Protein AF-A0A812SK93-F1 (afdb_monomer)

Radius of gyration: 34.24 Å; Cα contacts (8 Å, |Δi|>4): 1161; chains: 1; bounding box: 80×87×96 Å

Mean predicted aligned error: 19.07 Å

Solvent-accessible surface area (backbone atoms only — not comparable to full-atom values): 45178 Å² total; per-residue (Å²): 134,82,82,82,62,88,81,44,59,69,46,81,47,56,36,24,17,87,62,44,0,40,26,73,36,72,72,80,44,62,58,48,42,55,51,51,48,50,49,32,57,77,49,69,25,39,34,39,37,38,33,47,22,36,83,32,43,61,64,80,74,71,74,60,57,48,79,41,89,83,25,44,78,38,28,33,39,34,34,37,53,25,58,71,67,67,36,53,91,72,76,49,66,52,70,51,60,30,76,89,49,43,62,60,51,49,56,53,42,66,76,70,51,92,74,81,56,69,70,57,50,54,51,44,53,54,55,75,70,49,62,72,73,76,44,46,63,60,42,51,52,42,36,56,26,41,56,50,55,46,52,54,44,51,70,32,90,35,36,38,47,91,64,82,44,40,14,42,51,30,34,49,34,39,35,50,66,65,77,41,51,20,58,58,46,27,50,47,35,32,72,78,64,67,49,80,49,42,40,19,53,85,76,37,85,92,18,62,29,17,31,35,41,70,33,74,78,64,75,91,74,62,73,59,67,52,58,48,50,51,47,45,64,22,65,81,66,65,89,84,92,84,93,91,84,93,86,92,90,81,92,86,84,91,77,65,73,70,56,55,60,58,49,61,67,73,61,64,62,12,47,22,50,57,81,46,50,63,32,44,29,43,36,73,80,80,88,81,92,73,89,92,71,89,88,73,63,30,51,42,42,36,35,47,52,39,63,78,60,42,30,45,99,84,69,44,74,33,43,30,58,53,28,50,50,34,51,50,40,22,53,55,39,51,27,58,54,32,44,76,72,56,40,56,59,37,54,43,62,41,52,61,52,63,52,46,53,82,70,49,60,66,66,23,36,41,35,34,63,67,63,58,47,62,66,59,41,51,47,48,53,49,26,50,67,38,23,55,77,45,45,31,48,79,49,72,42,80,45,71,40,64,66,46,80,82,73,45,100,53,60,59,81,67,57,58,68,19,57,59,52,42,63,54,68,46,48,58,49,71,62,73,49,64,72,62,58,50,68,88,62,69,68,52,72,76,72,59,91,78,64,57,49,44,58,69,61,93,85,55,76,76,48,68,77,56,52,76,75,77,53,58,84,88,47,87,72,84,66,52,93,85,60,51,79,60,82,76,80,77,87,67,101,66,85,76,74,80,65,97,75,60,36,18,39,72,46,35,50,52,45,48,54,56,32,70,74,52,48,43,74,50,31,62,76,29,54,55,48,69,70,57,82,61,23,43,74,75,54,51,37,30,52,14,42,8,36,33,26,55,47,61,56,48,45,57,45,50,66,47,37,73,77,57,74,47,71,18,57,52,50,52,52,53,53,54,52,50,49,39,49,27,44,46,49,28,56,54,51,38,60,29,54,75,42,91,25,23,68,54,62,53,78,77,88,63,81,30,61,66,68,54,50,48,27,50,69,65,31,53,39,39,41,45,60,48,19,22,38,32,36,40,26,76,76,65,15,46,70,36,70,53,42,53,55,40,45,51,20,41,40,43,73,70,47,26,27,61,53,65,58,56,41,50,50,44,44,16,38,28,40,47,38,22,63,42,54,48,33,47,49,42,30,36,52,70,25,21,55,41,33,68,64,60,80,66,60,57,60,64,49,30,56,71,56,37,62,64,30,62,53,42,37,71,53,35,60,75,48,50,88,51,53,52,75,42,48,58,47,63,89,71,50,56,81,91,52,43,75,66,44,70,93,52,52,65,56,77,57,72,75,75,54,72,73,54,59,63,60,59,64,58,69,65,66,82,82,68,73,97,56,26,41,61,87,81,75,80,92,65,89,76,60,66,92,76,65,73,66,95,71,69,83,89,129

Structure (mmCIF, N/CA/C/O backbone):
data_AF-A0A812SK93-F1
#
_entry.id   AF-A0A812SK93-F1
#
loop_
_atom_site.group_PDB
_atom_site.id
_atom_site.type_symbol
_atom_site.label_atom_id
_atom_site.label_alt_id
_atom_site.label_comp_id
_atom_site.label_asym_id
_atom_site.label_entity_id
_atom_site.label_seq_id
_atom_site.pdbx_PDB_ins_code
_atom_site.Cartn_x
_atom_site.Cartn_y
_atom_site.Cartn_z
_atom_site.occupancy
_atom_site.B_iso_or_equiv
_atom_site.auth_seq_id
_atom_site.auth_comp_id
_atom_site.auth_asym_id
_atom_site.auth_atom_id
_atom_site.pdbx_PDB_model_num
ATOM 1 N N . MET A 1 1 ? -29.009 -43.949 38.446 1.00 42.41 1 MET A N 1
ATOM 2 C CA . MET A 1 1 ? -27.660 -44.545 38.560 1.00 42.41 1 MET A CA 1
ATOM 3 C C . MET A 1 1 ? -27.258 -45.133 37.219 1.00 42.41 1 MET A C 1
ATOM 5 O O . MET A 1 1 ? -28.072 -45.828 36.621 1.00 42.41 1 MET A O 1
ATOM 9 N N . VAL A 1 2 ? -26.035 -44.868 36.759 1.00 49.72 2 VAL A N 1
ATOM 10 C CA . VAL A 1 2 ? -25.409 -45.633 35.665 1.00 49.72 2 VAL A CA 1
ATOM 11 C C . VAL A 1 2 ? -24.915 -46.959 36.261 1.00 49.72 2 VAL A C 1
ATOM 13 O O . VAL A 1 2 ? -24.329 -46.922 37.345 1.00 49.72 2 VAL A O 1
ATOM 16 N N . PRO A 1 3 ? -25.155 -48.127 35.637 1.00 54.62 3 PRO A N 1
ATOM 17 C CA . PRO A 1 3 ? -24.652 -49.391 36.165 1.00 54.62 3 PRO A CA 1
ATOM 18 C C . PRO A 1 3 ? -23.120 -49.426 36.115 1.00 54.62 3 PRO A C 1
ATOM 20 O O . PRO A 1 3 ? -22.510 -49.097 35.099 1.00 54.62 3 PRO A O 1
ATOM 23 N N . ALA A 1 4 ? -22.505 -49.855 37.216 1.00 61.25 4 ALA A N 1
ATOM 24 C CA . ALA A 1 4 ? -21.064 -50.048 37.318 1.00 61.25 4 ALA A CA 1
ATOM 25 C C . ALA A 1 4 ? -20.578 -51.070 36.274 1.00 61.25 4 ALA A C 1
ATOM 27 O O . ALA A 1 4 ? -20.952 -52.242 36.329 1.00 61.25 4 ALA A O 1
ATOM 28 N N . VAL A 1 5 ? -19.744 -50.637 35.322 1.00 71.81 5 VAL A N 1
ATOM 29 C CA . VAL A 1 5 ? -19.184 -51.520 34.287 1.00 71.81 5 VAL A CA 1
ATOM 30 C C . VAL A 1 5 ? -18.041 -52.346 34.897 1.00 71.81 5 VAL A C 1
ATOM 32 O O . VAL A 1 5 ? -17.039 -51.758 35.327 1.00 71.81 5 VAL A O 1
ATOM 35 N N . PRO A 1 6 ? -18.139 -53.691 34.951 1.00 75.62 6 PRO A N 1
ATOM 36 C CA . PRO A 1 6 ? -17.118 -54.521 35.584 1.00 75.62 6 PRO A CA 1
ATOM 37 C C . PRO A 1 6 ? -15.744 -54.352 34.926 1.00 75.62 6 PRO A C 1
ATOM 39 O O . PRO A 1 6 ? -15.615 -54.394 33.706 1.00 75.62 6 PRO A O 1
ATOM 42 N N . GLY A 1 7 ? -14.706 -54.177 35.747 1.00 81.44 7 GLY A N 1
ATOM 43 C CA . GLY A 1 7 ? -13.326 -54.002 35.285 1.00 81.44 7 GLY A CA 1
ATOM 44 C C . GLY A 1 7 ? -12.892 -52.557 35.008 1.00 81.44 7 GLY A C 1
ATOM 45 O O . GLY A 1 7 ? -11.719 -52.357 34.688 1.00 81.44 7 GLY A O 1
ATOM 46 N N . THR A 1 8 ? -13.776 -51.563 35.175 1.00 88.50 8 THR A N 1
ATOM 47 C CA . THR A 1 8 ? -13.449 -50.127 35.048 1.00 88.50 8 THR A CA 1
ATOM 48 C C . THR A 1 8 ? -12.206 -49.755 35.867 1.00 88.50 8 THR A C 1
ATOM 50 O O . THR A 1 8 ? -12.121 -50.054 37.058 1.00 88.50 8 THR A O 1
ATOM 53 N N . LYS A 1 9 ? -11.225 -49.098 35.234 1.00 90.38 9 LYS A N 1
ATOM 54 C CA . LYS A 1 9 ? -9.954 -48.697 35.876 1.00 90.38 9 LYS A CA 1
ATOM 55 C C . LYS A 1 9 ? -9.863 -47.215 36.210 1.00 90.38 9 LYS A C 1
ATOM 57 O O . LYS A 1 9 ? -9.196 -46.862 37.179 1.00 90.38 9 LYS A O 1
ATOM 62 N N . LEU A 1 10 ? -10.541 -46.380 35.431 1.00 92.31 10 LEU A N 1
ATOM 63 C CA . LEU A 1 10 ? -10.574 -44.935 35.586 1.00 92.31 10 LEU A CA 1
ATOM 64 C C . LEU A 1 10 ? -12.002 -44.441 35.361 1.00 92.31 10 LEU A C 1
ATOM 66 O O . LEU A 1 10 ? -12.639 -44.828 34.383 1.00 92.31 10 LEU A O 1
ATOM 70 N N . ILE A 1 11 ? -12.474 -43.574 36.248 1.00 90.75 11 ILE A N 1
ATOM 71 C CA . ILE A 1 11 ? -13.697 -42.787 36.089 1.00 90.75 11 ILE A CA 1
ATOM 72 C C . ILE A 1 11 ? -13.262 -41.341 35.858 1.00 90.75 11 ILE A C 1
ATOM 74 O O . ILE A 1 11 ? -12.428 -40.828 36.601 1.00 90.75 11 ILE A O 1
ATOM 78 N N . ILE A 1 12 ? -13.796 -40.688 34.828 1.00 91.75 12 ILE A N 1
ATOM 79 C CA . ILE A 1 12 ? -13.493 -39.284 34.526 1.00 91.75 12 ILE A CA 1
ATOM 80 C C . ILE A 1 12 ? -14.719 -38.445 34.879 1.00 91.75 12 ILE A C 1
ATOM 82 O O . ILE A 1 12 ? -15.819 -38.727 34.405 1.00 91.75 12 ILE A O 1
ATOM 86 N N . LEU A 1 13 ? -14.520 -37.423 35.707 1.00 89.88 13 LEU A N 1
ATOM 87 C CA . LEU A 1 13 ? -15.519 -36.424 36.077 1.00 89.88 13 LEU A CA 1
ATOM 88 C C . LEU A 1 13 ? -15.074 -35.058 35.540 1.00 89.88 13 LEU A C 1
ATOM 90 O O . LEU A 1 13 ? -13.881 -34.788 35.450 1.00 89.88 13 LEU A O 1
ATOM 94 N N . CYS A 1 14 ? -16.024 -34.196 35.185 1.00 88.75 14 CYS A N 1
ATOM 95 C CA . CYS A 1 14 ? -15.770 -32.818 34.759 1.00 88.75 14 CYS A CA 1
ATOM 96 C C . CYS A 1 14 ? -16.832 -31.934 35.420 1.00 88.75 14 CYS A C 1
ATOM 98 O O . CYS A 1 14 ? -18.006 -31.995 35.048 1.00 88.75 14 CYS A O 1
ATOM 100 N N . SER A 1 15 ? -16.447 -31.200 36.466 1.00 84.88 15 SER A N 1
ATOM 101 C CA . SER A 1 15 ? -17.373 -30.463 37.334 1.00 84.88 15 SER A CA 1
ATOM 102 C C . SER A 1 15 ? -16.678 -29.247 37.964 1.00 84.88 15 SER A C 1
ATOM 104 O O . SER A 1 15 ? -15.738 -29.431 38.734 1.00 84.88 15 SER A O 1
ATOM 106 N N . PRO A 1 16 ? -17.135 -28.005 37.706 1.00 86.12 16 PRO A N 1
ATOM 107 C CA . PRO A 1 16 ? -18.190 -27.617 36.765 1.00 86.12 16 PRO A CA 1
ATOM 108 C C . PRO A 1 16 ? -17.864 -27.980 35.307 1.00 86.12 16 PRO A C 1
ATOM 110 O O . PRO A 1 16 ? -16.749 -27.765 34.839 1.00 86.12 16 PRO A O 1
ATOM 113 N N . GLY A 1 17 ? -18.833 -28.543 34.586 1.00 83.69 17 GLY A N 1
ATOM 114 C CA . GLY A 1 17 ? -18.587 -29.221 33.310 1.00 83.69 17 GLY A CA 1
ATOM 115 C C . GLY A 1 17 ? -18.619 -28.332 32.061 1.00 83.69 17 GLY A C 1
ATOM 116 O O . GLY A 1 17 ? -19.429 -27.417 31.934 1.00 83.69 17 GLY A O 1
ATOM 117 N N . ASN A 1 18 ? -17.806 -28.670 31.058 1.00 84.88 18 ASN A N 1
ATOM 118 C CA . ASN A 1 18 ? -17.989 -28.240 29.665 1.00 84.88 18 ASN A CA 1
ATOM 119 C C . ASN A 1 18 ? -18.513 -29.446 28.857 1.00 84.88 18 ASN A C 1
ATOM 121 O O . ASN A 1 18 ? -17.853 -30.482 28.891 1.00 84.88 18 ASN A O 1
ATOM 125 N N . PRO A 1 19 ? -19.646 -29.355 28.126 1.00 80.44 19 PRO A N 1
ATOM 126 C CA . PRO A 1 19 ? -20.270 -28.132 27.600 1.00 80.44 19 PRO A CA 1
ATOM 127 C C . PRO A 1 19 ? -21.417 -27.520 28.422 1.00 80.44 19 PRO A C 1
ATOM 129 O O . PRO A 1 19 ? -21.899 -26.454 28.050 1.00 80.44 19 PRO A O 1
ATOM 132 N N . THR A 1 20 ? -21.890 -28.174 29.484 1.00 83.50 20 THR A N 1
ATOM 133 C CA . THR A 1 20 ? -23.193 -27.858 30.102 1.00 83.50 20 THR A CA 1
ATOM 134 C C . THR A 1 20 ? -23.190 -26.716 31.117 1.00 83.50 20 THR A C 1
ATOM 136 O O . THR A 1 20 ? -24.256 -26.165 31.368 1.00 83.50 20 THR A O 1
ATOM 139 N N . GLY A 1 21 ? -22.048 -26.418 31.747 1.00 83.44 21 GLY A N 1
ATOM 140 C CA . GLY A 1 21 ? -21.950 -25.590 32.959 1.00 83.44 21 GLY A CA 1
ATOM 141 C C . GLY A 1 21 ? -22.633 -26.201 34.194 1.00 83.44 21 GLY A C 1
ATOM 142 O O . GLY A 1 21 ? -22.858 -25.522 35.198 1.00 83.44 21 GLY A O 1
ATOM 143 N N . GLY A 1 22 ? -22.982 -27.490 34.128 1.00 82.69 22 GLY A N 1
ATOM 144 C CA . GLY A 1 22 ? -23.537 -28.238 35.253 1.00 82.69 22 GLY A CA 1
ATOM 145 C C . GLY A 1 22 ? -22.493 -28.481 36.345 1.00 82.69 22 GLY A C 1
ATOM 146 O O . GLY A 1 22 ? -21.306 -28.629 36.055 1.00 82.69 22 GLY A O 1
ATOM 147 N N . VAL A 1 23 ? -22.948 -28.546 37.597 1.00 79.50 23 VAL A N 1
ATOM 148 C CA . VAL A 1 23 ? -22.115 -28.808 38.780 1.00 79.50 23 VAL A CA 1
ATOM 149 C C . VAL A 1 23 ? -22.688 -30.022 39.504 1.00 79.50 23 VAL A C 1
ATOM 151 O O . VAL A 1 23 ? -23.836 -29.985 39.962 1.00 79.50 23 VAL A O 1
ATOM 154 N N . LEU A 1 24 ? -21.904 -31.100 39.583 1.00 68.44 24 LEU A N 1
ATOM 155 C CA . LEU A 1 24 ? -22.264 -32.300 40.345 1.00 68.44 24 LEU A CA 1
ATOM 156 C C . LEU A 1 24 ? -22.437 -31.925 41.821 1.00 68.44 24 LEU A C 1
ATOM 158 O O . LEU A 1 24 ? -21.676 -31.113 42.344 1.00 68.44 24 LEU A O 1
ATOM 162 N N . GLY A 1 25 ? -23.451 -32.474 42.486 1.00 55.91 25 GLY A N 1
ATOM 163 C CA . GLY A 1 25 ? -23.758 -32.120 43.875 1.00 55.91 25 GLY A CA 1
ATOM 164 C C . GLY A 1 25 ? -24.654 -30.880 44.054 1.00 55.91 25 GLY A C 1
ATOM 165 O O . GLY A 1 25 ? -25.184 -30.669 45.147 1.00 55.91 25 GLY A O 1
ATOM 166 N N . PHE A 1 26 ? -24.863 -30.069 43.005 1.00 54.59 26 PHE A N 1
ATOM 167 C CA . PHE A 1 26 ? -25.717 -28.869 43.054 1.00 54.59 26 PHE A CA 1
ATOM 168 C C . PHE A 1 26 ? -26.874 -28.904 42.043 1.00 54.59 26 PHE A C 1
ATOM 170 O O . PHE A 1 26 ? -27.996 -28.530 42.373 1.00 54.59 26 PHE A O 1
ATOM 177 N N . VAL A 1 27 ? -26.618 -29.370 40.815 1.00 48.25 27 VAL A N 1
ATOM 178 C CA . VAL A 1 27 ? -27.574 -29.303 39.690 1.00 48.25 27 VAL A CA 1
ATOM 179 C C . VAL A 1 27 ? -28.473 -30.546 39.583 1.00 48.25 27 VAL A C 1
ATOM 181 O O . VAL A 1 27 ? -29.572 -30.453 39.042 1.00 48.25 27 VAL A O 1
ATOM 184 N N . LEU A 1 28 ? -28.039 -31.696 40.113 1.00 47.22 28 LEU A N 1
ATOM 185 C CA . LEU A 1 28 ? -28.714 -33.000 39.976 1.00 47.22 28 LEU A CA 1
ATOM 186 C C . LEU A 1 28 ? -28.900 -33.742 41.323 1.00 47.22 28 LEU A C 1
ATOM 188 O O . LEU A 1 28 ? -29.137 -34.945 41.337 1.00 47.22 28 LEU A O 1
ATOM 192 N N . THR A 1 29 ? -28.924 -32.987 42.435 1.00 51.03 29 THR A N 1
ATOM 193 C CA . THR A 1 29 ? -28.855 -33.388 43.869 1.00 51.03 29 THR A CA 1
ATOM 194 C C . THR A 1 29 ? -27.434 -33.513 44.436 1.00 51.03 29 THR A C 1
ATOM 196 O O . THR A 1 29 ? -26.461 -33.642 43.701 1.00 51.03 29 THR A O 1
ATOM 199 N N . ARG A 1 30 ? -27.306 -33.454 45.775 1.00 54.69 30 ARG A N 1
ATOM 200 C CA . ARG A 1 30 ? -26.026 -33.632 46.498 1.00 54.69 30 ARG A CA 1
ATOM 201 C C . ARG A 1 30 ? -25.416 -35.024 46.323 1.00 54.69 30 ARG A C 1
ATOM 203 O O . ARG A 1 30 ? -24.205 -35.177 46.445 1.00 54.69 30 ARG A O 1
ATOM 210 N N . GLU A 1 31 ? -26.263 -36.002 46.027 1.00 67.50 31 GLU A N 1
ATOM 211 C CA . GLU A 1 31 ? -25.964 -37.432 46.062 1.00 67.50 31 GLU A CA 1
ATOM 212 C C . GLU A 1 31 ? -25.080 -37.892 44.887 1.00 67.50 31 GLU A C 1
ATOM 21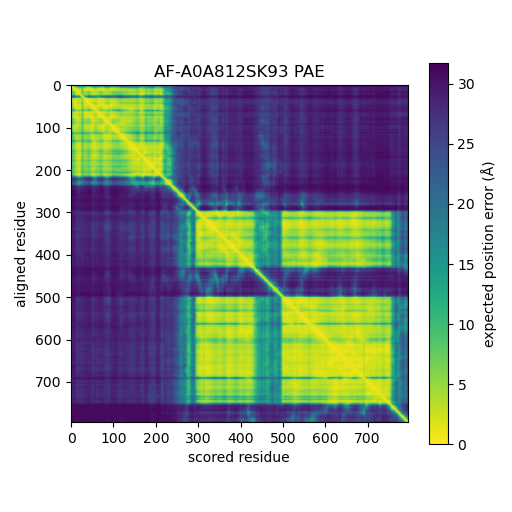4 O O . GLU A 1 31 ? -24.537 -38.992 44.937 1.00 67.50 31 GLU A O 1
ATOM 219 N N . ASP A 1 32 ? -24.875 -37.069 43.847 1.00 76.62 32 ASP A N 1
ATOM 220 C CA . ASP A 1 32 ? -24.063 -37.428 42.671 1.00 76.62 32 ASP A CA 1
ATOM 221 C C . ASP A 1 32 ? -22.608 -37.767 43.014 1.00 76.62 32 ASP A C 1
ATOM 223 O O . ASP A 1 32 ? -22.078 -38.775 42.544 1.00 76.62 32 ASP A O 1
ATOM 227 N N . LEU A 1 33 ? -21.944 -36.919 43.810 1.00 84.81 33 LEU A N 1
ATOM 228 C CA . LEU A 1 33 ? -20.530 -37.101 44.163 1.00 84.81 33 LEU A CA 1
ATOM 229 C C . LEU A 1 33 ? -20.345 -38.266 45.142 1.00 84.81 33 LEU A C 1
ATOM 231 O O . LEU A 1 33 ? -19.343 -38.975 45.060 1.00 84.81 33 LEU A O 1
ATOM 235 N N . ASP A 1 34 ? -21.333 -38.506 46.006 1.00 85.69 34 ASP A N 1
ATOM 236 C CA . ASP A 1 34 ? -21.368 -39.660 46.909 1.00 85.69 34 ASP A CA 1
ATOM 237 C C . ASP A 1 34 ? -21.585 -40.958 46.112 1.00 85.69 34 ASP A C 1
ATOM 239 O O . ASP A 1 34 ? -20.835 -41.920 46.254 1.00 85.69 34 ASP A O 1
ATOM 243 N N . CYS A 1 35 ? -22.538 -40.964 45.178 1.00 83.31 35 CYS A N 1
ATOM 244 C CA . CYS A 1 35 ? -22.810 -42.080 44.272 1.00 83.31 35 CYS A CA 1
ATOM 245 C C . CYS A 1 35 ? -21.607 -42.392 43.364 1.00 83.31 35 CYS A C 1
ATOM 247 O O . CYS A 1 35 ? -21.230 -43.555 43.205 1.00 83.31 35 CYS A O 1
ATOM 249 N N . ALA A 1 36 ? -20.942 -41.367 42.822 1.00 86.31 36 ALA A N 1
ATOM 250 C CA . ALA A 1 36 ? -19.700 -41.525 42.069 1.00 86.31 36 ALA A CA 1
ATOM 251 C C . ALA A 1 36 ? -18.563 -42.084 42.944 1.00 86.31 36 ALA A C 1
ATOM 253 O O . ALA A 1 36 ? -17.800 -42.931 42.475 1.00 86.31 36 ALA A O 1
ATOM 254 N N . ALA A 1 37 ? -18.473 -41.673 44.215 1.00 89.75 37 ALA A N 1
ATOM 255 C CA . ALA A 1 37 ? -17.511 -42.217 45.169 1.00 89.75 37 ALA A CA 1
ATOM 256 C C . ALA A 1 37 ? -17.787 -43.696 45.490 1.00 89.75 37 ALA A C 1
ATOM 258 O O . ALA A 1 37 ? -16.852 -44.500 45.471 1.00 89.75 37 ALA A O 1
ATOM 259 N N . GLU A 1 38 ? -19.046 -44.087 45.710 1.00 89.25 38 GLU A N 1
ATOM 260 C CA . GLU A 1 38 ? -19.425 -45.492 45.915 1.00 89.25 38 GLU A CA 1
ATOM 261 C C . GLU A 1 38 ? -19.163 -46.354 44.675 1.00 89.25 38 GLU A C 1
ATOM 263 O O . GLU A 1 38 ? -18.579 -47.429 44.800 1.00 89.25 38 GLU A O 1
ATOM 268 N N . ILE A 1 39 ? -19.489 -45.878 43.467 1.00 87.50 39 ILE A N 1
ATOM 269 C CA . ILE A 1 39 ? -19.164 -46.588 42.217 1.00 87.50 39 ILE A CA 1
ATOM 270 C C . ILE A 1 39 ? -17.642 -46.740 42.067 1.00 87.50 39 ILE A C 1
ATOM 272 O O . ILE A 1 39 ? -17.156 -47.829 41.756 1.00 87.50 39 ILE A O 1
ATOM 276 N N . ALA A 1 40 ? -16.867 -45.687 42.342 1.00 90.50 40 ALA A N 1
ATOM 277 C CA . ALA A 1 40 ? -15.408 -45.732 42.277 1.00 90.50 40 ALA A CA 1
ATOM 278 C C . ALA A 1 40 ? -14.788 -46.671 43.328 1.00 90.50 40 ALA A C 1
ATOM 280 O O . ALA A 1 40 ? -13.734 -47.259 43.068 1.00 90.50 40 ALA A O 1
ATOM 281 N N . LYS A 1 41 ? -15.409 -46.818 44.509 1.00 90.56 41 LYS A N 1
ATOM 282 C CA . LYS A 1 41 ? -15.000 -47.786 45.542 1.00 90.56 41 LYS A CA 1
ATOM 283 C C . LYS A 1 41 ? -15.373 -49.215 45.130 1.00 90.56 41 LYS A C 1
ATOM 285 O O . LYS A 1 41 ? -14.502 -50.080 45.108 1.00 90.56 41 LYS A O 1
ATOM 290 N N . ALA A 1 42 ? -16.617 -49.449 44.711 1.00 88.12 42 ALA A N 1
ATOM 291 C CA . ALA A 1 42 ? -17.125 -50.762 44.304 1.00 88.12 42 ALA A CA 1
ATOM 292 C C . ALA A 1 42 ? -16.396 -51.352 43.080 1.00 88.12 42 ALA A C 1
ATOM 294 O O . ALA A 1 42 ? -16.167 -52.558 43.019 1.00 88.12 42 ALA A O 1
ATOM 295 N N . CYS A 1 43 ? -15.986 -50.512 42.125 1.00 88.25 43 CYS A N 1
ATOM 296 C CA . CYS A 1 43 ? -15.185 -50.927 40.968 1.00 88.25 43 CYS A CA 1
ATOM 297 C C . CYS A 1 43 ? -13.677 -51.052 41.260 1.00 88.25 43 CYS A C 1
ATOM 299 O O . CYS A 1 43 ? -12.941 -51.549 40.405 1.00 88.25 43 CYS A O 1
ATOM 301 N N . ASN A 1 44 ? -13.207 -50.576 42.422 1.00 90.06 44 ASN A N 1
ATOM 302 C CA . ASN A 1 44 ? -11.795 -50.304 42.714 1.00 90.06 44 ASN A CA 1
ATOM 303 C C . ASN A 1 44 ? -11.107 -49.510 41.579 1.00 90.06 44 ASN A C 1
ATOM 305 O O . ASN A 1 44 ? -10.100 -49.933 41.005 1.00 90.06 44 ASN A O 1
ATOM 309 N N . SER A 1 45 ? -11.715 -48.379 41.210 1.00 92.31 45 SER A N 1
ATOM 310 C CA . SER A 1 45 ? -11.247 -47.489 40.143 1.00 92.31 45 SER A CA 1
ATOM 311 C C . SER A 1 45 ? -10.554 -46.247 40.702 1.00 92.31 45 SER A C 1
ATOM 313 O O . SER A 1 45 ? -10.938 -45.718 41.751 1.00 92.31 45 SER A O 1
ATOM 315 N N . TRP A 1 46 ? -9.591 -45.737 39.934 1.00 94.56 46 TRP A N 1
ATOM 316 C CA . TRP A 1 46 ? -9.108 -44.364 40.058 1.00 94.56 46 TRP A CA 1
ATOM 317 C C . TRP A 1 46 ? -10.168 -43.374 39.571 1.00 94.56 46 TRP A C 1
ATOM 319 O O . TRP A 1 46 ? -11.004 -43.713 38.727 1.00 94.56 46 TRP A O 1
ATOM 329 N N . VAL A 1 47 ? -10.090 -42.133 40.043 1.00 95.25 47 VAL A N 1
ATOM 330 C CA . VAL A 1 47 ? -10.869 -41.007 39.517 1.00 95.25 47 VAL A CA 1
ATOM 331 C C . VAL A 1 47 ? -9.935 -39.936 38.959 1.00 95.25 47 VAL A C 1
ATOM 333 O O . VAL A 1 47 ? -8.918 -39.616 39.571 1.00 95.25 47 VAL A O 1
ATOM 336 N N . LEU A 1 48 ? -10.293 -39.372 37.807 1.00 95.69 48 LEU A N 1
ATOM 337 C CA . LEU A 1 48 ? -9.722 -38.145 37.260 1.00 95.69 48 LEU A CA 1
ATOM 338 C C . LEU A 1 48 ? -10.807 -37.065 37.293 1.00 95.69 48 LEU A C 1
ATOM 340 O O . LEU A 1 48 ? -11.804 -37.179 36.583 1.00 95.69 48 LEU A O 1
ATOM 344 N N . SER A 1 49 ? -10.631 -36.052 38.136 1.00 94.38 49 SER A N 1
ATOM 345 C CA . SER A 1 49 ? -11.592 -34.968 38.350 1.00 94.38 49 SER A CA 1
ATOM 346 C C . SER A 1 49 ? -11.097 -33.702 37.650 1.00 94.38 49 SER A C 1
ATOM 348 O O . SER A 1 49 ? -10.133 -33.085 38.097 1.00 94.38 49 SER A O 1
ATOM 350 N N . ASP A 1 50 ? -11.710 -33.333 36.525 1.00 93.50 50 ASP A N 1
ATOM 351 C CA . ASP A 1 50 ? -11.486 -32.041 35.871 1.00 93.50 50 ASP A CA 1
ATOM 352 C C . ASP A 1 50 ? -12.298 -30.955 36.589 1.00 93.50 50 ASP A C 1
ATOM 354 O O . ASP A 1 50 ? -13.516 -30.837 36.426 1.00 93.50 50 ASP A O 1
ATOM 358 N N . GLU A 1 51 ? -11.594 -30.180 37.413 1.00 92.44 51 GLU A N 1
ATOM 359 C CA . GLU A 1 51 ? -12.124 -29.137 38.293 1.00 92.44 51 GLU A CA 1
ATOM 360 C C . GLU A 1 51 ? -11.616 -27.746 37.863 1.00 92.44 51 GLU A C 1
ATOM 362 O O . GLU A 1 51 ? -11.644 -26.785 38.635 1.00 92.44 51 GLU A O 1
ATOM 367 N N . ILE A 1 52 ? -11.204 -27.598 36.594 1.00 91.25 52 ILE A N 1
ATOM 368 C CA . ILE A 1 52 ? -10.675 -26.361 35.981 1.00 91.25 52 ILE A CA 1
ATOM 369 C C . ILE A 1 52 ? -11.640 -25.157 36.039 1.00 91.25 52 ILE A C 1
ATOM 371 O O . ILE A 1 52 ? -11.241 -24.012 35.807 1.00 91.25 52 ILE A O 1
ATOM 375 N N . TYR A 1 53 ? -12.918 -25.397 36.347 1.00 90.81 53 TYR A N 1
ATOM 376 C CA . TYR A 1 53 ? -13.952 -24.379 36.552 1.00 90.81 53 TYR A CA 1
ATOM 377 C C . TYR A 1 53 ? -14.408 -24.247 38.017 1.00 90.81 53 TYR A C 1
ATOM 379 O O . TYR A 1 53 ? -15.355 -23.512 38.271 1.00 90.81 53 TYR A O 1
ATOM 387 N N . SER A 1 54 ? -13.766 -24.915 38.981 1.00 88.38 54 SER A N 1
ATOM 388 C CA . SER A 1 54 ? -14.112 -24.898 40.420 1.00 88.38 54 SER A CA 1
ATOM 389 C C . SER A 1 54 ? -14.294 -23.482 40.978 1.00 88.38 54 SER A C 1
ATOM 391 O O . SER A 1 54 ? -15.320 -23.155 41.571 1.00 88.38 54 SER A O 1
ATOM 393 N N . ARG A 1 55 ? -13.344 -22.586 40.694 1.00 87.62 55 ARG A N 1
ATOM 394 C CA . ARG A 1 55 ? -13.412 -21.165 41.082 1.00 87.62 55 ARG A CA 1
ATOM 395 C C . ARG A 1 55 ? -14.440 -20.354 40.283 1.00 87.62 55 ARG A C 1
ATOM 397 O O . ARG A 1 55 ? -14.591 -19.173 40.546 1.00 87.62 55 ARG A O 1
ATOM 404 N N . LEU A 1 56 ? -15.150 -20.951 39.328 1.00 88.38 56 LEU A N 1
ATOM 405 C CA . LEU A 1 56 ? -16.249 -20.356 38.558 1.00 88.38 56 LEU A CA 1
ATOM 406 C C . LEU A 1 56 ? -17.584 -21.078 38.830 1.00 88.38 56 LEU A C 1
ATOM 408 O O . LEU A 1 56 ? -18.394 -21.241 37.923 1.00 88.38 56 LEU A O 1
ATOM 412 N N . VAL A 1 57 ? -17.816 -21.514 40.072 1.00 88.50 57 VAL A N 1
ATOM 413 C CA . VAL A 1 57 ? -19.165 -21.787 40.600 1.00 88.50 57 VAL A CA 1
ATOM 414 C C . VAL A 1 57 ? -19.852 -20.455 40.936 1.00 88.50 57 VAL A C 1
ATOM 416 O O . VAL A 1 57 ? -19.216 -19.540 41.462 1.00 88.50 57 VAL A O 1
ATOM 419 N N . PHE A 1 58 ? -21.139 -20.338 40.603 1.00 86.00 58 PHE A N 1
ATOM 420 C CA . PHE A 1 58 ? -21.948 -19.123 40.773 1.00 86.00 58 PHE A CA 1
ATOM 421 C C . PHE A 1 58 ? -22.988 -19.224 41.886 1.00 86.00 58 PHE A C 1
ATOM 423 O O . PHE A 1 58 ? -23.317 -18.212 42.505 1.00 86.00 58 PHE A O 1
ATOM 430 N N . ASP A 1 59 ? -23.512 -20.426 42.123 1.00 74.06 59 ASP A N 1
ATOM 431 C CA . ASP A 1 59 ? -24.501 -20.705 43.157 1.00 74.06 59 ASP A CA 1
ATOM 432 C C . ASP A 1 59 ? -23.929 -21.768 44.106 1.00 74.06 59 ASP A C 1
ATOM 434 O O . ASP A 1 59 ? -23.582 -22.869 43.683 1.00 74.06 59 ASP A O 1
ATOM 438 N N . GLY A 1 60 ? -23.816 -21.434 45.393 1.00 72.81 60 GLY A N 1
ATOM 439 C CA . GLY A 1 60 ? -23.168 -22.294 46.387 1.00 72.81 60 GLY A CA 1
ATOM 440 C C . GLY A 1 60 ? -21.635 -22.219 46.375 1.00 72.81 60 GLY A C 1
ATOM 441 O O . GLY A 1 60 ? -21.044 -21.269 45.866 1.00 72.81 60 GLY A O 1
ATOM 442 N N . ASN A 1 61 ? -21.004 -23.225 46.980 1.00 72.25 61 ASN A N 1
ATOM 443 C CA . ASN A 1 61 ? -19.548 -23.371 47.063 1.00 72.25 61 ASN A CA 1
ATOM 444 C C . ASN A 1 61 ? -19.079 -24.471 46.093 1.00 72.25 61 ASN A C 1
ATOM 446 O O . ASN A 1 61 ? -19.847 -25.405 45.850 1.00 72.25 61 ASN A O 1
ATOM 450 N N . PRO A 1 62 ? -17.829 -24.427 45.593 1.00 76.62 62 PRO A N 1
ATOM 451 C CA . PRO A 1 62 ? -17.233 -25.581 44.928 1.00 76.62 62 PRO A CA 1
ATOM 452 C C . PRO A 1 62 ? -17.168 -26.789 45.870 1.00 76.62 62 PRO A C 1
ATOM 454 O O . PRO A 1 62 ? -16.858 -26.655 47.055 1.00 76.62 62 PRO A O 1
ATOM 457 N N . ASP A 1 63 ? -17.445 -27.964 45.315 1.00 83.00 63 ASP A N 1
ATOM 458 C CA . ASP A 1 63 ? -17.385 -29.261 45.984 1.00 83.00 63 ASP A CA 1
ATOM 459 C C . ASP A 1 63 ? -16.619 -30.244 45.084 1.00 83.00 63 ASP A C 1
ATOM 461 O O . ASP A 1 63 ? -16.696 -30.155 43.857 1.00 83.00 63 ASP A O 1
ATOM 465 N N . SER A 1 64 ? -15.868 -31.162 45.691 1.00 89.00 64 SER A N 1
ATOM 466 C CA . SER A 1 64 ? -14.994 -32.115 45.001 1.00 89.00 64 SER A CA 1
ATOM 467 C C . SER A 1 64 ? -15.203 -33.520 45.549 1.00 89.00 64 SER A C 1
ATOM 469 O O . SER A 1 64 ? -15.336 -33.731 46.760 1.00 89.00 64 SER A O 1
ATOM 471 N N . ILE A 1 65 ? -15.149 -34.512 44.659 1.00 90.50 65 ILE A N 1
ATOM 472 C CA . ILE A 1 65 ? -15.189 -35.923 45.052 1.00 90.50 65 ILE A CA 1
ATOM 473 C C . ILE A 1 65 ? -14.036 -36.285 46.000 1.00 90.50 65 ILE A C 1
ATOM 475 O O . ILE A 1 65 ? -14.214 -37.134 46.867 1.00 90.50 65 ILE A O 1
ATOM 479 N N . ALA A 1 66 ? -12.886 -35.605 45.912 1.00 91.88 66 ALA A N 1
ATOM 480 C CA . ALA A 1 66 ? -11.734 -35.850 46.777 1.00 91.88 66 ALA A CA 1
ATOM 481 C C . ALA A 1 66 ? -11.997 -35.531 48.263 1.00 91.88 66 ALA A C 1
ATOM 483 O O . ALA A 1 66 ? -11.270 -36.025 49.122 1.00 91.88 66 ALA A O 1
ATOM 484 N N . LEU A 1 67 ? -13.044 -34.754 48.575 1.00 90.00 67 LEU A N 1
ATOM 485 C CA . LEU A 1 67 ? -13.484 -34.465 49.946 1.00 90.00 67 LEU A CA 1
ATOM 486 C C . LEU A 1 67 ? -14.321 -35.599 50.570 1.00 90.00 67 LEU A C 1
ATOM 488 O O . LEU A 1 67 ? -14.658 -35.525 51.750 1.00 90.00 67 LEU A O 1
ATOM 492 N N . ARG A 1 68 ? -14.680 -36.637 49.800 1.00 90.38 68 ARG A N 1
ATOM 493 C CA . ARG A 1 68 ? -15.420 -37.808 50.298 1.00 90.38 68 ARG A CA 1
ATOM 494 C C . ARG A 1 68 ? -14.486 -38.855 50.909 1.00 90.38 68 ARG A C 1
ATOM 496 O O . ARG A 1 68 ? -13.297 -38.925 50.589 1.00 90.38 68 ARG A O 1
ATOM 503 N N . GLU A 1 69 ? -15.043 -39.692 51.781 1.00 89.62 69 GLU A N 1
ATOM 504 C CA . GLU A 1 69 ? -14.307 -40.740 52.495 1.00 89.62 69 GLU A CA 1
ATOM 505 C C . GLU A 1 69 ? -13.550 -41.672 51.528 1.00 89.62 69 GLU A C 1
ATOM 507 O O . GLU A 1 69 ? -14.093 -42.141 50.524 1.00 89.62 69 GLU A O 1
ATOM 512 N N . ASP A 1 70 ? -12.259 -41.877 51.810 1.00 90.19 70 ASP A N 1
ATOM 513 C CA . ASP A 1 70 ? -11.278 -42.615 50.999 1.00 90.19 70 ASP A CA 1
ATOM 514 C C . ASP A 1 70 ? -11.126 -42.195 49.518 1.00 90.19 70 ASP A C 1
ATOM 516 O O . ASP A 1 70 ? -10.431 -42.870 48.748 1.00 90.19 70 ASP A O 1
ATOM 520 N N . MET A 1 71 ? -11.695 -41.062 49.090 1.00 94.50 71 MET A N 1
ATOM 521 C CA . MET A 1 71 ? -11.546 -40.573 47.713 1.00 94.50 71 MET A CA 1
ATOM 522 C C . MET A 1 71 ? -10.251 -39.793 47.470 1.00 94.50 71 MET A C 1
ATOM 524 O O . MET A 1 71 ? -9.690 -39.915 46.381 1.00 94.50 71 MET A O 1
ATOM 528 N N . LEU A 1 72 ? -9.731 -39.044 48.451 1.00 92.31 72 LEU A N 1
ATOM 529 C CA . LEU A 1 72 ? -8.517 -38.223 48.283 1.00 92.31 72 LEU A CA 1
ATOM 530 C C . LEU A 1 72 ? -7.309 -39.037 47.783 1.00 92.31 72 LEU A C 1
ATOM 532 O O . LEU A 1 72 ? -6.609 -38.621 46.867 1.00 92.31 72 LEU A O 1
ATOM 536 N N . LYS A 1 73 ? -7.100 -40.240 48.332 1.00 92.31 73 LYS A N 1
ATOM 537 C CA . LYS A 1 73 ? -6.003 -41.149 47.941 1.00 92.31 73 LYS A CA 1
ATOM 538 C C . LYS A 1 73 ? -6.209 -41.820 46.576 1.00 92.31 73 LYS A C 1
ATOM 540 O O . LYS A 1 73 ? -5.328 -42.535 46.118 1.00 92.31 73 LYS A O 1
ATOM 545 N N . ARG A 1 74 ? -7.372 -41.630 45.949 1.00 93.81 74 ARG A N 1
ATOM 546 C CA . ARG A 1 74 ? -7.828 -42.315 44.726 1.00 93.81 74 ARG A CA 1
ATOM 547 C C . ARG A 1 74 ? -8.250 -41.356 43.609 1.00 93.81 74 ARG A C 1
ATOM 549 O O . ARG A 1 74 ? -8.705 -41.808 42.559 1.00 93.81 74 ARG A O 1
ATOM 556 N N . THR A 1 75 ? -8.088 -40.050 43.818 1.00 96.00 75 THR A N 1
ATOM 557 C CA . THR A 1 75 ? -8.510 -38.998 42.886 1.00 96.00 75 THR A CA 1
ATOM 558 C C . THR A 1 75 ? -7.306 -38.185 42.433 1.00 96.00 75 THR A C 1
ATOM 560 O O . THR A 1 75 ? -6.610 -37.601 43.258 1.00 96.00 75 THR A O 1
ATOM 563 N N . VAL A 1 76 ? -7.085 -38.112 41.122 1.00 96.88 76 VAL A N 1
ATOM 564 C CA . VAL A 1 76 ? -6.254 -37.077 40.498 1.00 96.88 76 VAL A CA 1
ATOM 565 C C . VAL A 1 76 ? -7.163 -35.894 40.176 1.00 96.88 76 VAL A C 1
ATOM 567 O O . VAL A 1 76 ? -8.146 -36.071 39.461 1.00 96.88 76 VAL A O 1
ATOM 570 N N . ILE A 1 77 ? -6.850 -34.701 40.677 1.00 95.44 77 ILE A N 1
ATOM 571 C CA . ILE A 1 77 ? -7.579 -33.467 40.333 1.00 95.44 77 ILE A CA 1
ATOM 572 C C . ILE A 1 77 ? -6.792 -32.719 39.257 1.00 95.44 77 ILE A C 1
ATOM 574 O O . ILE A 1 77 ? -5.575 -32.589 39.383 1.00 95.44 77 ILE A O 1
ATOM 578 N N . LEU A 1 78 ? -7.469 -32.208 38.228 1.00 93.88 78 LEU A N 1
ATOM 579 C CA . LEU A 1 78 ? -6.925 -31.287 37.229 1.00 93.88 78 LEU A CA 1
ATOM 580 C C . LEU A 1 78 ? -7.524 -29.890 37.431 1.00 93.88 78 LEU A C 1
ATOM 582 O O . LEU A 1 78 ? -8.740 -29.735 37.510 1.00 93.88 78 LEU A O 1
ATOM 586 N N . ASP A 1 79 ? -6.666 -28.876 37.498 1.00 91.25 79 ASP A N 1
ATOM 587 C CA . ASP A 1 79 ? -7.031 -27.471 37.716 1.00 91.25 79 ASP A CA 1
ATOM 588 C C . ASP A 1 79 ? -5.985 -26.564 37.023 1.00 91.25 79 ASP A C 1
ATOM 590 O O . ASP A 1 79 ? -5.058 -27.043 36.362 1.00 91.25 79 ASP A O 1
ATOM 594 N N . GLY A 1 80 ? -6.124 -25.239 37.066 1.00 89.75 80 GLY A N 1
ATOM 595 C CA . GLY A 1 80 ? -5.203 -24.359 36.353 1.00 89.75 80 GLY A CA 1
ATOM 596 C C . GLY A 1 80 ? -5.598 -22.894 36.275 1.00 89.75 80 GLY A C 1
ATOM 597 O O . GLY A 1 80 ? -6.771 -22.524 36.226 1.00 89.75 80 GLY A O 1
ATOM 598 N N . CYS A 1 81 ? -4.587 -22.036 36.120 1.00 86.00 81 CYS A N 1
ATOM 599 C CA . CYS A 1 81 ? -4.797 -20.591 36.028 1.00 86.00 81 CYS A CA 1
ATOM 600 C C . CYS A 1 81 ? -5.599 -20.163 34.778 1.00 86.00 81 CYS A C 1
ATOM 602 O O . CYS A 1 81 ? -6.128 -19.051 34.708 1.00 86.00 81 CYS A O 1
ATOM 604 N N . SER A 1 82 ? -5.709 -21.060 33.789 1.00 82.94 82 SER A N 1
ATOM 605 C CA . SER A 1 82 ? -6.315 -20.823 32.478 1.00 82.94 82 SER A CA 1
ATOM 606 C C . SER A 1 82 ? -7.730 -20.232 32.513 1.00 82.94 82 SER A C 1
ATOM 608 O O . SER A 1 82 ? -8.055 -19.440 31.632 1.00 82.94 82 SER A O 1
ATOM 610 N N . LYS A 1 83 ? -8.587 -20.602 33.475 1.00 84.94 83 LYS A N 1
ATOM 611 C CA . LYS A 1 83 ? -9.997 -20.154 33.512 1.00 84.94 83 LYS A CA 1
ATOM 612 C C . LYS A 1 83 ? -10.249 -19.118 34.601 1.00 84.94 83 LYS A C 1
ATOM 614 O O . LYS A 1 83 ? -10.697 -18.021 34.290 1.00 84.94 83 LYS A O 1
ATOM 619 N N . ALA A 1 84 ? -9.897 -19.439 35.844 1.00 80.75 84 ALA A N 1
ATOM 620 C CA . ALA A 1 84 ? -10.129 -18.581 37.008 1.00 80.75 84 ALA A CA 1
ATOM 621 C C . ALA A 1 84 ? -9.397 -17.223 36.951 1.00 80.75 84 ALA A C 1
ATOM 623 O O . ALA A 1 84 ? -9.866 -16.254 37.537 1.00 80.75 84 ALA A O 1
ATOM 624 N N . PHE A 1 85 ? -8.289 -17.135 36.205 1.00 83.06 85 PHE A N 1
ATOM 625 C CA . PHE A 1 85 ? -7.472 -15.921 36.067 1.00 83.06 85 PHE A CA 1
ATOM 626 C C . PHE A 1 85 ? -7.326 -15.481 34.597 1.00 83.06 85 PHE A C 1
ATOM 628 O O . PHE A 1 85 ? -6.387 -14.775 34.240 1.00 83.06 85 PHE A O 1
ATOM 635 N N . ALA A 1 86 ? -8.230 -15.942 33.720 1.00 82.12 86 ALA A N 1
ATOM 636 C CA . ALA A 1 86 ? -8.248 -15.672 32.275 1.00 82.12 86 ALA A CA 1
ATOM 637 C C . ALA A 1 86 ? -6.966 -16.049 31.484 1.00 82.12 86 ALA A C 1
ATOM 639 O O . ALA A 1 86 ? -6.827 -15.681 30.316 1.00 82.12 86 ALA A O 1
ATOM 640 N N . MET A 1 87 ? -6.044 -16.837 32.053 1.00 85.62 87 MET A N 1
ATOM 641 C CA . MET A 1 87 ? -4.743 -17.168 31.443 1.00 85.62 87 MET A CA 1
ATOM 642 C C . MET A 1 87 ? -4.809 -18.229 30.317 1.00 85.62 87 MET A C 1
ATOM 644 O O . MET A 1 87 ? -3.835 -18.941 30.086 1.00 85.62 87 MET A O 1
ATOM 648 N N . THR A 1 88 ? -5.927 -18.372 29.593 1.00 79.06 88 THR A N 1
ATOM 649 C CA . THR A 1 88 ? -6.143 -19.446 28.591 1.00 79.06 88 THR A CA 1
ATOM 650 C C . THR A 1 88 ? -5.023 -19.546 27.546 1.00 79.06 88 THR A C 1
ATOM 652 O O . THR A 1 88 ? -4.562 -20.643 27.224 1.00 79.06 88 THR A O 1
ATOM 655 N N . GLY A 1 89 ? -4.543 -18.402 27.047 1.00 79.19 89 GLY A N 1
ATOM 656 C CA . GLY A 1 89 ? -3.456 -18.321 26.065 1.00 79.19 89 GLY A CA 1
ATOM 657 C C . GLY A 1 89 ? -2.074 -18.718 26.599 1.00 79.19 89 GLY A C 1
ATOM 658 O O . GLY A 1 89 ? -1.181 -18.995 25.805 1.00 79.19 89 GLY A O 1
ATOM 659 N N . TRP A 1 90 ? -1.894 -18.796 27.922 1.00 83.31 90 TRP A N 1
ATOM 660 C CA . TRP A 1 90 ? -0.622 -19.144 28.570 1.00 83.31 90 TRP A CA 1
ATOM 661 C C . TRP A 1 90 ? -0.399 -20.663 28.653 1.00 83.31 90 TRP A C 1
ATOM 663 O O . TRP A 1 90 ? 0.687 -21.103 29.017 1.00 83.31 90 TRP A O 1
ATOM 673 N N . ARG A 1 91 ? -1.421 -21.462 28.298 1.00 85.75 91 ARG A N 1
ATOM 674 C CA . ARG A 1 91 ? -1.381 -22.932 28.184 1.00 85.75 91 ARG A CA 1
ATOM 675 C C . ARG A 1 91 ? -0.881 -23.668 29.437 1.00 85.75 91 ARG A C 1
ATOM 677 O O . ARG A 1 91 ? -0.274 -24.728 29.317 1.00 85.75 91 ARG A O 1
ATOM 684 N N . LEU A 1 92 ? -1.196 -23.144 30.623 1.00 86.25 92 LEU A N 1
ATOM 685 C CA . LEU A 1 92 ? -0.862 -23.773 31.901 1.00 86.25 92 LEU A CA 1
ATOM 686 C C . LEU A 1 92 ? -2.090 -24.354 32.620 1.00 86.25 92 LEU A C 1
ATOM 688 O O . LEU A 1 92 ? -3.136 -23.705 32.742 1.00 86.25 92 LEU A O 1
ATOM 692 N N . GLY A 1 93 ? -1.888 -25.550 33.167 1.00 88.12 93 GLY A N 1
ATOM 693 C CA . GLY A 1 93 ? -2.661 -26.158 34.245 1.00 88.12 93 GLY A CA 1
ATOM 694 C C . GLY A 1 93 ? -1.730 -26.952 35.167 1.00 88.12 93 GLY A C 1
ATOM 695 O O . GLY A 1 93 ? -0.533 -27.061 34.898 1.00 88.12 93 GLY A O 1
ATOM 696 N N . PHE A 1 94 ? -2.273 -27.491 36.248 1.00 89.06 94 PHE A N 1
ATOM 697 C CA . PHE A 1 94 ? -1.578 -28.350 37.203 1.00 89.06 94 PHE A CA 1
ATOM 698 C C . PHE A 1 94 ? -2.480 -29.521 37.602 1.00 89.06 94 PHE A C 1
ATOM 700 O O . PHE A 1 94 ? -3.690 -29.499 37.376 1.00 89.06 94 PHE A O 1
ATOM 707 N N . GLY A 1 95 ? -1.882 -30.558 38.186 1.00 91.31 95 GLY A N 1
ATOM 708 C CA . GLY A 1 95 ? -2.622 -31.691 38.725 1.00 91.31 95 GLY A CA 1
ATOM 709 C C . GLY A 1 95 ? -2.222 -31.978 40.165 1.00 91.31 95 GLY A C 1
ATOM 710 O O . GLY A 1 95 ? -1.041 -31.899 40.506 1.00 91.31 95 GLY A O 1
ATOM 711 N N . LEU A 1 96 ? -3.202 -32.317 40.997 1.00 92.94 96 LEU A N 1
ATOM 712 C CA . LEU A 1 96 ? -2.988 -32.861 42.334 1.00 92.94 96 LEU A CA 1
ATOM 713 C C . LEU A 1 96 ? -3.097 -34.382 42.224 1.00 92.94 96 LEU A C 1
ATOM 715 O O . LEU A 1 96 ? -4.139 -34.895 41.820 1.00 92.94 96 LEU A O 1
ATOM 719 N N . PHE A 1 97 ? -2.014 -35.091 42.535 1.00 94.56 97 PHE A N 1
ATOM 720 C CA . PHE A 1 97 ? -1.900 -36.537 42.347 1.00 94.56 97 PHE A CA 1
ATOM 721 C C . PHE A 1 97 ? -1.756 -37.257 43.696 1.00 94.56 97 PHE A C 1
ATOM 723 O O . PHE A 1 97 ? -1.006 -36.781 44.552 1.00 94.56 97 PHE A O 1
ATOM 730 N N . PRO A 1 98 ? -2.383 -38.435 43.870 1.00 94.25 98 PRO A N 1
ATOM 731 C CA . PRO A 1 98 ? -2.005 -39.400 44.897 1.00 94.25 98 PRO A CA 1
ATOM 732 C C . PRO A 1 98 ? -0.511 -39.736 44.800 1.00 94.25 98 PRO A C 1
ATOM 734 O O . PRO A 1 98 ? 0.030 -39.837 43.699 1.00 94.25 98 PRO A O 1
ATOM 737 N N . GLU A 1 99 ? 0.155 -39.909 45.942 1.00 92.69 99 GLU A N 1
ATOM 738 C CA . GLU A 1 99 ? 1.624 -39.952 46.045 1.00 92.69 99 GLU A CA 1
ATOM 739 C C . GLU A 1 99 ? 2.276 -41.000 45.122 1.00 92.69 99 GLU A C 1
ATOM 741 O O . GLU A 1 99 ? 3.233 -40.693 44.410 1.00 92.69 99 GLU A O 1
ATOM 746 N N . GLU A 1 100 ? 1.695 -42.200 45.034 1.00 93.06 100 GLU A N 1
ATOM 747 C CA . GLU A 1 100 ? 2.163 -43.284 44.155 1.00 93.06 100 GLU A CA 1
ATOM 748 C C . GLU A 1 100 ? 2.049 -42.981 42.646 1.00 93.06 100 GLU A C 1
ATOM 750 O O . GLU A 1 100 ? 2.752 -43.591 41.840 1.00 93.06 100 GLU A O 1
ATOM 755 N N . LEU A 1 101 ? 1.220 -42.008 42.250 1.00 93.56 101 LEU A N 1
ATOM 756 C CA . LEU A 1 101 ? 1.065 -41.564 40.860 1.00 93.56 101 LEU A CA 1
ATOM 757 C C . LEU A 1 101 ? 1.957 -40.363 40.503 1.00 93.56 101 LEU A C 1
ATOM 759 O O . LEU A 1 101 ? 2.133 -40.080 39.316 1.00 93.56 101 LEU A O 1
ATOM 763 N N . VAL A 1 102 ? 2.563 -39.682 41.485 1.00 93.25 102 VAL A N 1
ATOM 764 C CA . VAL A 1 102 ? 3.403 -38.488 41.259 1.00 93.25 102 VAL A CA 1
ATOM 765 C C . VAL A 1 102 ? 4.619 -38.806 40.385 1.00 93.25 102 VAL A C 1
ATOM 767 O O . VAL A 1 102 ? 4.906 -38.075 39.437 1.00 93.25 102 VAL A O 1
ATOM 770 N N . GLU A 1 103 ? 5.346 -39.885 40.681 1.00 93.56 103 GLU A N 1
ATOM 771 C CA . GLU A 1 103 ? 6.568 -40.224 39.943 1.00 93.56 103 GLU A CA 1
ATOM 772 C C . GLU A 1 103 ? 6.280 -40.766 38.526 1.00 93.56 103 GLU A C 1
ATOM 774 O O . GLU A 1 103 ? 6.914 -40.290 37.579 1.00 93.56 103 GLU A O 1
ATOM 779 N N . PRO A 1 104 ? 5.275 -41.638 38.301 1.00 93.06 104 PRO A N 1
ATOM 780 C CA . PRO A 1 104 ? 4.775 -41.932 36.955 1.00 93.06 104 PRO A CA 1
ATOM 781 C C . PRO A 1 104 ? 4.356 -40.679 36.166 1.00 93.06 104 PRO A C 1
ATOM 783 O O . PRO A 1 104 ? 4.732 -40.538 35.000 1.00 93.06 104 PRO A O 1
ATOM 786 N N . ALA A 1 105 ? 3.638 -39.737 36.792 1.00 91.19 105 ALA A N 1
ATOM 787 C CA . ALA A 1 105 ? 3.187 -38.506 36.140 1.00 91.19 105 ALA A CA 1
ATOM 788 C C . ALA A 1 105 ? 4.351 -37.573 35.755 1.00 91.19 105 ALA A C 1
ATOM 790 O O . ALA A 1 105 ? 4.361 -37.042 34.643 1.00 91.19 105 ALA A O 1
ATOM 791 N N . LYS A 1 106 ? 5.370 -37.419 36.616 1.00 90.25 106 LYS A N 1
ATOM 792 C CA . LYS A 1 106 ? 6.615 -36.700 36.279 1.00 90.25 106 LYS A CA 1
ATOM 793 C C . LYS A 1 106 ? 7.329 -37.332 35.089 1.00 90.25 106 LYS A C 1
ATOM 795 O O . LYS A 1 106 ? 7.723 -36.615 34.174 1.00 90.25 106 LYS A O 1
ATOM 800 N N . ASN A 1 107 ? 7.485 -38.657 35.083 1.00 91.06 107 ASN A N 1
ATOM 801 C CA . ASN A 1 107 ? 8.175 -39.360 34.000 1.00 91.06 107 ASN A CA 1
ATOM 802 C C . ASN A 1 107 ? 7.432 -39.206 32.663 1.00 91.06 107 ASN A C 1
ATOM 804 O O . ASN A 1 107 ? 8.069 -38.945 31.642 1.00 91.06 107 ASN A O 1
ATOM 808 N N . LEU A 1 108 ? 6.095 -39.261 32.667 1.00 90.31 108 LEU A N 1
ATOM 809 C CA . LEU A 1 108 ? 5.286 -38.928 31.492 1.00 90.31 108 LEU A CA 1
ATOM 810 C C . LEU A 1 108 ? 5.495 -37.467 31.054 1.00 90.31 108 LEU A C 1
ATOM 812 O O . LEU A 1 108 ? 5.724 -37.209 29.873 1.00 90.31 108 LEU A O 1
ATOM 816 N N . ALA A 1 109 ? 5.463 -36.515 31.992 1.00 87.75 109 ALA A N 1
ATOM 817 C CA . ALA A 1 109 ? 5.623 -35.093 31.698 1.00 87.75 109 ALA A CA 1
ATOM 818 C C . ALA A 1 109 ? 7.002 -34.758 31.102 1.00 87.75 109 ALA A C 1
ATOM 820 O O . ALA A 1 109 ? 7.064 -34.110 30.060 1.00 87.75 109 ALA A O 1
ATOM 821 N N . ILE A 1 110 ? 8.096 -35.242 31.697 1.00 87.94 110 ILE A N 1
ATOM 822 C CA . ILE A 1 110 ? 9.477 -34.993 31.234 1.00 87.94 110 ILE A CA 1
ATOM 823 C C . ILE A 1 110 ? 9.692 -35.490 29.792 1.00 87.94 110 ILE A C 1
ATOM 825 O O . ILE A 1 110 ? 10.453 -34.887 29.041 1.00 87.94 110 ILE A O 1
ATOM 829 N N . ASN A 1 111 ? 8.979 -36.543 29.377 1.00 89.12 111 ASN A N 1
ATOM 830 C CA . ASN A 1 111 ? 9.009 -37.061 28.005 1.00 89.12 111 ASN A CA 1
ATOM 831 C C . ASN A 1 111 ? 7.975 -36.407 27.059 1.00 89.12 111 ASN A C 1
ATOM 833 O O . ASN A 1 111 ? 7.990 -36.692 25.864 1.00 89.12 111 ASN A O 1
ATOM 837 N N . SER A 1 112 ? 7.090 -35.536 27.563 1.00 86.25 112 SER A N 1
ATOM 838 C CA . SER A 1 112 ? 6.010 -34.891 26.789 1.00 86.25 112 SER A CA 1
ATOM 839 C C . SER A 1 112 ? 6.242 -33.399 26.514 1.00 86.25 112 SER A C 1
ATOM 841 O O . SER A 1 112 ? 5.784 -32.888 25.493 1.00 86.25 112 SER A O 1
ATOM 843 N N . TRP A 1 113 ? 6.933 -32.680 27.405 1.00 83.00 113 TRP A N 1
ATOM 844 C CA . TRP A 1 113 ? 7.203 -31.242 27.265 1.00 83.00 113 TRP A CA 1
ATOM 845 C C . TRP A 1 113 ? 8.486 -30.820 27.995 1.00 83.00 113 TRP A C 1
ATOM 847 O O . TRP A 1 113 ? 8.712 -31.189 29.144 1.00 83.00 113 TRP A O 1
ATOM 857 N N . THR A 1 114 ? 9.313 -30.010 27.324 1.00 80.69 114 THR A N 1
ATOM 858 C CA . THR A 1 114 ? 10.700 -29.713 27.725 1.00 80.69 114 THR A CA 1
ATOM 859 C C . THR A 1 114 ? 10.828 -28.962 29.052 1.00 80.69 114 THR A C 1
ATOM 861 O O . THR A 1 114 ? 11.626 -29.348 29.902 1.00 80.69 114 THR A O 1
ATOM 864 N N . CYS A 1 115 ? 10.093 -27.859 29.224 1.00 81.56 115 CYS A N 1
ATOM 865 C CA . CYS A 1 115 ? 10.090 -27.054 30.446 1.00 81.56 115 CYS A CA 1
ATOM 866 C C . CYS A 1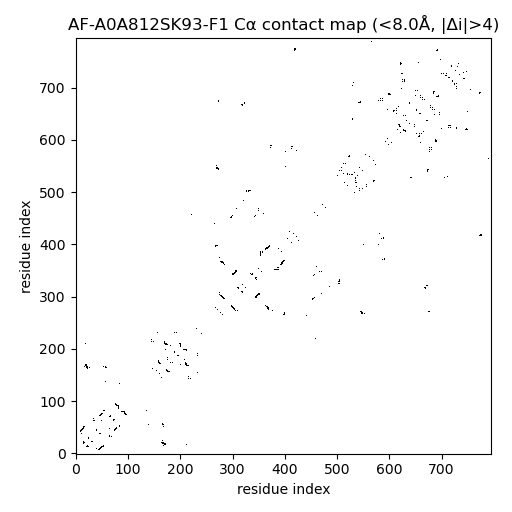 115 ? 8.921 -26.055 30.463 1.00 81.56 115 CYS A C 1
ATOM 868 O O . CYS A 1 115 ? 8.364 -25.703 29.421 1.00 81.56 115 CYS A O 1
ATOM 870 N N . LEU A 1 116 ? 8.580 -25.559 31.656 1.00 84.44 116 LEU A N 1
ATOM 871 C CA . LEU A 1 116 ? 7.678 -24.422 31.836 1.00 84.44 116 LEU A CA 1
ATOM 872 C C . LEU A 1 116 ? 8.461 -23.107 31.627 1.00 84.44 116 LEU A C 1
ATOM 874 O O . LEU A 1 116 ? 9.467 -22.909 32.313 1.00 84.44 116 LEU A O 1
ATOM 878 N N . PRO A 1 117 ? 8.043 -22.185 30.734 1.00 89.94 117 PRO A N 1
ATOM 879 C CA . PRO A 1 117 ? 8.756 -20.922 30.549 1.00 89.94 117 PRO A CA 1
ATOM 880 C C . PRO A 1 117 ? 8.745 -20.067 31.833 1.00 89.94 117 PRO A C 1
ATOM 882 O O . PRO A 1 117 ? 7.672 -19.886 32.415 1.00 89.94 117 PRO A O 1
ATOM 885 N N . PRO A 1 118 ? 9.876 -19.470 32.265 1.00 88.69 118 PRO A N 1
ATOM 886 C CA . PRO A 1 118 ? 9.959 -18.776 33.558 1.00 88.69 118 PRO A CA 1
ATOM 887 C C . PRO A 1 118 ? 8.940 -17.646 33.765 1.00 88.69 118 PRO A C 1
ATOM 889 O O . PRO A 1 118 ? 8.437 -17.467 34.869 1.00 88.69 118 PRO A O 1
ATOM 892 N N . PHE A 1 119 ? 8.575 -16.911 32.707 1.00 89.56 119 PHE A N 1
ATOM 893 C CA . PHE A 1 119 ? 7.549 -15.866 32.804 1.00 89.56 119 PHE A CA 1
ATOM 894 C C . PHE A 1 119 ? 6.137 -16.439 33.020 1.00 89.56 119 PHE A C 1
ATOM 896 O O . PHE A 1 119 ? 5.322 -15.814 33.695 1.00 89.56 119 PHE A O 1
ATOM 903 N N . VAL A 1 120 ? 5.854 -17.637 32.491 1.00 89.88 120 VAL A N 1
ATOM 904 C CA . VAL A 1 120 ? 4.587 -18.351 32.715 1.00 89.88 120 VAL A CA 1
ATOM 905 C C . VAL A 1 120 ? 4.534 -18.878 34.146 1.00 89.88 120 VAL A C 1
ATOM 907 O O . VAL A 1 120 ? 3.498 -18.744 34.790 1.00 89.88 120 VAL A O 1
ATOM 910 N N . ALA A 1 121 ? 5.654 -19.389 34.670 1.00 88.56 121 ALA A N 1
ATOM 911 C CA . ALA A 1 121 ? 5.772 -19.791 36.071 1.00 88.56 121 ALA A CA 1
ATOM 912 C C . ALA A 1 121 ? 5.518 -18.614 37.032 1.00 88.56 121 ALA A C 1
ATOM 914 O O . ALA A 1 121 ? 4.651 -18.718 37.893 1.00 88.56 121 ALA A O 1
ATOM 915 N N . ALA A 1 122 ? 6.179 -17.468 36.832 1.00 88.69 122 ALA A N 1
ATOM 916 C CA . ALA A 1 122 ? 5.985 -16.278 37.670 1.00 88.69 122 ALA A CA 1
ATOM 917 C C . ALA A 1 122 ? 4.555 -15.701 37.580 1.00 88.69 122 ALA A C 1
ATOM 919 O O . ALA A 1 122 ? 3.982 -15.268 38.583 1.00 88.69 122 ALA A O 1
ATOM 920 N N . GLY A 1 123 ? 3.938 -15.729 36.391 1.00 88.56 123 GLY A N 1
ATOM 921 C CA . GLY A 1 123 ? 2.529 -15.358 36.221 1.00 88.56 123 GLY A CA 1
ATOM 922 C C . GLY A 1 123 ? 1.577 -16.308 36.956 1.00 88.56 123 GLY A C 1
ATOM 923 O O . GLY A 1 123 ? 0.597 -15.864 37.549 1.00 88.56 123 GLY A O 1
ATOM 924 N N . ALA A 1 124 ? 1.886 -17.606 36.966 1.00 89.00 124 ALA A N 1
ATOM 925 C CA . ALA A 1 124 ? 1.108 -18.622 37.667 1.00 89.00 124 ALA A CA 1
ATOM 926 C C . ALA A 1 124 ? 1.250 -18.540 39.191 1.00 89.00 124 ALA A C 1
ATOM 928 O O . ALA A 1 124 ? 0.249 -18.645 39.889 1.00 89.00 124 ALA A O 1
ATOM 929 N N . GLU A 1 125 ? 2.461 -18.300 39.696 1.00 90.44 125 GLU A N 1
ATOM 930 C CA . GLU A 1 125 ? 2.734 -18.022 41.110 1.00 90.44 125 GLU A CA 1
ATOM 931 C C . GLU A 1 125 ? 1.940 -16.796 41.582 1.00 90.44 125 GLU A C 1
ATOM 933 O O . GLU A 1 125 ? 1.218 -16.870 42.574 1.00 90.44 125 GLU A O 1
ATOM 938 N N . THR A 1 126 ? 1.969 -15.707 40.805 1.00 89.62 126 THR A N 1
ATOM 939 C CA . THR A 1 126 ? 1.178 -14.493 41.075 1.00 89.62 126 THR A CA 1
ATOM 940 C C . THR A 1 126 ? -0.327 -14.788 41.101 1.00 89.62 126 THR A C 1
ATOM 942 O O . THR A 1 126 ? -1.031 -14.329 42.000 1.00 89.62 126 THR A O 1
ATOM 945 N N . ALA A 1 127 ? -0.832 -15.572 40.142 1.00 88.56 127 ALA A N 1
ATOM 946 C CA . ALA A 1 127 ? -2.238 -15.967 40.090 1.00 88.56 127 ALA A CA 1
ATOM 947 C C . ALA A 1 127 ? -2.642 -16.832 41.298 1.00 88.56 127 ALA A C 1
ATOM 949 O O . ALA A 1 127 ? -3.627 -16.535 41.964 1.00 88.56 127 ALA A O 1
ATOM 950 N N . LEU A 1 128 ? -1.859 -17.859 41.637 1.00 86.12 128 LEU A N 1
ATOM 951 C CA . LEU A 1 128 ? -2.145 -18.761 42.759 1.00 86.12 128 LEU A CA 1
ATOM 952 C C . LEU A 1 128 ? -1.996 -18.089 44.133 1.00 86.12 128 LEU A C 1
ATOM 954 O O . LEU A 1 128 ? -2.664 -18.497 45.079 1.00 86.12 128 LEU A O 1
ATOM 958 N N . ALA A 1 129 ? -1.173 -17.043 44.240 1.00 87.06 129 ALA A N 1
ATOM 959 C CA . ALA A 1 129 ? -1.065 -16.196 45.428 1.00 87.06 129 ALA A CA 1
ATOM 960 C C . ALA A 1 129 ? -2.123 -15.070 45.492 1.00 87.06 129 ALA A C 1
ATOM 962 O O . ALA A 1 129 ? -2.161 -14.324 46.473 1.00 87.06 129 ALA A O 1
ATOM 963 N N . THR A 1 130 ? -2.970 -14.907 44.468 1.00 81.12 130 THR A N 1
ATOM 964 C CA . THR A 1 130 ? -4.008 -13.865 44.441 1.00 81.12 130 THR A CA 1
ATOM 965 C C . THR A 1 130 ? -5.210 -14.270 45.312 1.00 81.12 130 THR A C 1
ATOM 967 O O . THR A 1 130 ? -5.779 -15.337 45.078 1.00 81.12 130 THR A O 1
ATOM 970 N N . PRO A 1 131 ? -5.653 -13.433 46.275 1.00 81.44 131 PRO A N 1
ATOM 971 C CA . PRO A 1 131 ? -6.801 -13.745 47.130 1.00 81.44 131 PRO A CA 1
ATOM 972 C C . PRO A 1 131 ? -8.115 -13.954 46.357 1.00 81.44 131 PRO A C 1
ATOM 974 O O . PRO A 1 131 ? -8.380 -13.301 45.344 1.00 81.44 131 PRO A O 1
ATOM 977 N N . GLU A 1 132 ? -8.975 -14.841 46.863 1.00 74.31 132 GLU A N 1
ATOM 978 C CA . GLU A 1 132 ? -10.259 -15.225 46.251 1.00 74.31 132 GLU A CA 1
ATOM 979 C C . GLU A 1 132 ? -11.229 -14.045 46.060 1.00 74.31 132 GLU A C 1
ATOM 981 O O . GLU A 1 132 ? -12.044 -14.024 45.128 1.00 74.31 132 GLU A O 1
ATOM 986 N N . GLU A 1 133 ? -11.118 -13.029 46.911 1.00 78.19 133 GLU A N 1
ATOM 987 C CA . GLU A 1 133 ? -11.884 -11.787 46.871 1.00 78.19 133 GLU A CA 1
ATOM 988 C C . GLU A 1 133 ? -11.620 -10.998 45.580 1.00 78.19 133 GLU A C 1
ATOM 990 O O . GLU A 1 133 ? -12.526 -10.352 45.055 1.00 78.19 133 GLU A O 1
ATOM 995 N N . VAL A 1 134 ? -10.413 -11.102 45.008 1.00 74.38 134 VAL A N 1
ATOM 996 C CA . VAL A 1 134 ? -10.039 -10.431 43.748 1.00 74.38 134 VAL A CA 1
ATOM 997 C C . VAL A 1 134 ? -10.789 -11.032 42.553 1.00 74.38 134 VAL A C 1
ATOM 999 O O . VAL A 1 134 ? -11.096 -10.323 41.595 1.00 74.38 134 VAL A O 1
ATOM 1002 N N . MET A 1 135 ? -11.158 -12.316 42.619 1.00 77.94 135 MET A N 1
ATOM 1003 C CA . MET A 1 135 ? -12.003 -12.962 41.606 1.00 77.94 135 MET A CA 1
ATOM 1004 C C . MET A 1 135 ? -13.495 -12.653 41.792 1.00 77.94 135 MET A C 1
ATOM 1006 O O . MET A 1 135 ? -14.261 -12.790 40.838 1.00 77.94 135 MET A O 1
ATOM 1010 N N . ALA A 1 136 ? -13.943 -12.229 42.981 1.00 81.88 136 ALA A N 1
ATOM 1011 C CA . ALA A 1 136 ? -15.368 -12.044 43.279 1.00 81.88 136 ALA A CA 1
ATOM 1012 C C . ALA A 1 136 ? -16.121 -11.109 42.302 1.00 81.88 136 ALA A C 1
ATOM 1014 O O . ALA A 1 136 ? -17.237 -11.469 41.914 1.00 81.88 136 ALA A O 1
ATOM 1015 N N . PRO A 1 137 ? -15.558 -9.980 41.815 1.00 80.50 137 PRO A N 1
ATOM 1016 C CA . PRO A 1 137 ? -16.215 -9.159 40.796 1.00 80.50 137 PRO A CA 1
ATOM 1017 C C . PRO A 1 137 ? -16.418 -9.904 39.470 1.00 80.50 137 PRO A C 1
ATOM 1019 O O . PRO A 1 137 ? -17.504 -9.851 38.900 1.00 80.50 137 PRO A O 1
ATOM 1022 N N . MET A 1 138 ? -15.413 -10.657 39.007 1.00 81.88 138 MET A N 1
ATOM 1023 C CA . MET A 1 138 ? -15.506 -11.448 37.773 1.00 81.88 138 MET A CA 1
ATOM 1024 C C . MET A 1 138 ? -16.527 -12.585 37.910 1.00 81.88 138 MET A C 1
ATOM 1026 O O . MET A 1 138 ? -17.320 -12.805 36.998 1.00 81.88 138 MET A O 1
ATOM 1030 N N . ARG A 1 139 ? -16.554 -13.270 39.062 1.00 85.38 139 ARG A N 1
ATOM 1031 C CA . ARG A 1 139 ? -17.547 -14.316 39.370 1.00 85.38 139 ARG A CA 1
ATOM 1032 C C . ARG A 1 139 ? -18.969 -13.757 39.374 1.00 85.38 139 ARG A C 1
ATOM 1034 O O . ARG A 1 139 ? -19.864 -14.370 38.801 1.00 85.38 139 ARG A O 1
ATOM 1041 N N . SER A 1 140 ? -19.155 -12.571 39.952 1.00 84.88 140 SER A N 1
ATOM 1042 C CA . SER A 1 140 ? -20.454 -11.890 40.032 1.00 84.88 140 SER A CA 1
ATOM 1043 C C . SER A 1 140 ? -20.948 -11.438 38.654 1.00 84.88 140 SER A C 1
ATOM 1045 O O . SER A 1 140 ? -22.107 -11.646 38.307 1.00 84.88 140 SER A O 1
ATOM 1047 N N . GLU A 1 141 ? -20.051 -10.881 37.840 1.00 81.12 141 GLU A N 1
ATOM 1048 C CA . GLU A 1 141 ? -20.327 -10.472 36.462 1.00 81.12 141 GLU A CA 1
ATOM 1049 C C . GLU A 1 141 ? -20.645 -11.688 35.569 1.00 81.12 141 GLU A C 1
ATOM 1051 O O . GLU A 1 141 ? -21.640 -11.686 34.848 1.00 81.12 141 GLU A O 1
ATOM 1056 N N . TYR A 1 142 ? -19.868 -12.774 35.653 1.00 83.81 142 TYR A N 1
ATOM 1057 C CA . TYR A 1 142 ? -20.152 -14.012 34.916 1.00 83.81 142 TYR A CA 1
ATOM 1058 C C . TYR A 1 142 ? -21.457 -14.683 35.360 1.00 83.81 142 TYR A C 1
ATOM 1060 O O . TYR A 1 142 ? -22.178 -15.186 34.494 1.00 83.81 142 TYR A O 1
ATOM 1068 N N . LYS A 1 143 ? -21.800 -14.632 36.656 1.00 88.31 143 LYS A N 1
ATOM 1069 C CA . LYS A 1 143 ? -23.108 -15.060 37.166 1.00 88.31 143 LYS A CA 1
ATOM 1070 C C . LYS A 1 143 ? -24.239 -14.236 36.558 1.00 88.31 143 LYS A C 1
ATOM 1072 O O . LYS A 1 143 ? -25.178 -14.810 36.022 1.00 88.31 143 LYS A O 1
ATOM 1077 N N . ALA A 1 144 ? -24.151 -12.909 36.601 1.00 83.12 144 ALA A N 1
ATOM 1078 C CA . ALA A 1 144 ? -25.202 -12.044 36.072 1.00 83.12 144 ALA A CA 1
ATOM 1079 C C . ALA A 1 144 ? -25.387 -12.231 34.550 1.00 83.12 144 ALA A C 1
ATOM 1081 O O . ALA A 1 144 ? -26.515 -12.246 34.060 1.00 83.12 144 ALA A O 1
ATOM 1082 N N . ARG A 1 145 ? -24.299 -12.487 33.806 1.00 81.56 145 ARG A N 1
ATOM 1083 C CA . ARG A 1 145 ? -24.356 -12.916 32.395 1.00 81.56 145 ARG A CA 1
ATOM 1084 C C . ARG A 1 145 ? -25.025 -14.288 32.225 1.00 81.56 145 ARG A C 1
ATOM 1086 O O . ARG A 1 145 ? -25.838 -14.454 31.321 1.00 81.56 145 ARG A O 1
ATOM 1093 N N . ARG A 1 146 ? -24.702 -15.267 33.079 1.00 88.62 146 ARG A N 1
ATOM 1094 C CA . ARG A 1 146 ? -25.299 -16.618 33.086 1.00 88.62 146 ARG A CA 1
ATOM 1095 C C . ARG A 1 146 ? -26.807 -16.550 33.313 1.00 88.62 146 ARG A C 1
ATOM 1097 O O . ARG A 1 146 ? -27.553 -17.102 32.510 1.00 88.62 146 ARG A O 1
ATOM 1104 N N . ASP A 1 147 ? -27.228 -15.852 34.370 1.00 88.06 147 ASP A N 1
ATOM 1105 C CA . ASP A 1 147 ? -28.631 -15.661 34.764 1.00 88.06 147 ASP A CA 1
ATOM 1106 C C . ASP A 1 147 ? -29.452 -15.117 33.578 1.00 88.06 147 ASP A C 1
ATOM 1108 O O . ASP A 1 147 ? -30.469 -15.689 33.189 1.00 88.06 147 ASP A O 1
ATOM 1112 N N . LEU A 1 148 ? -28.935 -14.063 32.944 1.00 79.62 148 LEU A N 1
ATOM 1113 C CA . LEU A 1 148 ? -29.552 -13.339 31.835 1.00 79.62 148 LEU A CA 1
ATOM 1114 C C . LEU A 1 148 ? -29.667 -14.149 30.533 1.00 79.62 148 LEU A C 1
ATOM 1116 O O . LEU A 1 148 ? -30.713 -14.137 29.882 1.00 79.62 148 LEU A O 1
ATOM 1120 N N . VAL A 1 149 ? -28.602 -14.847 30.122 1.00 80.94 149 VAL A N 1
ATOM 1121 C CA . VAL A 1 149 ? -28.629 -15.659 28.889 1.00 80.94 149 VAL A CA 1
ATOM 1122 C C . VAL A 1 149 ? -29.504 -16.902 29.088 1.00 80.94 149 VAL A C 1
ATOM 1124 O O . VAL A 1 149 ? -30.206 -17.305 28.159 1.00 80.94 149 VAL A O 1
ATOM 1127 N N . TYR A 1 150 ? -29.530 -17.470 30.300 1.00 85.81 150 TYR A N 1
ATOM 1128 C CA . TYR A 1 150 ? -30.463 -18.537 30.663 1.00 85.81 150 TYR A CA 1
ATOM 1129 C C . TYR A 1 150 ? -31.924 -18.069 30.595 1.00 85.81 150 TYR A C 1
ATOM 1131 O O . TYR A 1 150 ? -32.734 -18.742 29.956 1.00 85.81 150 TYR A O 1
ATOM 1139 N N . GLU A 1 151 ? -32.257 -16.915 31.187 1.00 84.94 151 GLU A N 1
ATOM 1140 C CA . GLU A 1 151 ? -33.605 -16.328 31.137 1.00 84.94 151 GLU A CA 1
ATOM 1141 C C . GLU A 1 151 ? -34.072 -16.135 29.685 1.00 84.94 151 GLU A C 1
ATOM 1143 O O . GLU A 1 151 ? -35.139 -16.616 29.299 1.00 84.94 151 GLU A O 1
ATOM 1148 N N . LYS A 1 152 ? -33.244 -15.494 28.849 1.00 78.38 152 LYS A N 1
ATOM 1149 C CA . LYS A 1 152 ? -33.613 -15.150 27.468 1.00 78.38 152 LYS A CA 1
ATOM 1150 C C . LYS A 1 152 ? -33.741 -16.362 26.548 1.00 78.38 152 LYS A C 1
ATOM 1152 O O . LYS A 1 152 ? -34.692 -16.422 25.770 1.00 78.38 152 LYS A O 1
ATOM 1157 N N . LEU A 1 153 ? -32.847 -17.349 26.642 1.00 80.81 153 LEU A N 1
ATOM 1158 C CA . LEU A 1 153 ? -32.967 -18.570 25.834 1.00 80.81 153 LEU A CA 1
ATOM 1159 C C . LEU A 1 153 ? -34.112 -19.473 26.310 1.00 80.81 153 LEU A C 1
ATOM 1161 O O . LEU A 1 153 ? -34.791 -20.059 25.474 1.00 80.81 153 LEU A O 1
ATOM 1165 N N . SER A 1 154 ? -34.384 -19.538 27.617 1.00 81.75 154 SER A N 1
ATOM 1166 C CA . SER A 1 154 ? -35.524 -20.303 28.154 1.00 81.75 154 SER A CA 1
ATOM 1167 C C . SER A 1 154 ? -36.879 -19.648 27.860 1.00 81.75 154 SER A C 1
ATOM 1169 O O . SER A 1 154 ? -37.894 -20.336 27.812 1.00 81.75 154 SER A O 1
ATOM 1171 N N . GLY A 1 155 ? -36.904 -18.327 27.651 1.00 75.38 155 GLY A N 1
ATOM 1172 C CA . GLY A 1 155 ? -38.082 -17.575 27.210 1.00 75.38 155 GLY A CA 1
ATOM 1173 C C . GLY A 1 155 ? -38.286 -17.514 25.690 1.00 75.38 155 GLY A C 1
ATOM 1174 O O . GLY A 1 155 ? -39.268 -16.922 25.244 1.00 75.38 155 GLY A O 1
ATOM 1175 N N . THR A 1 156 ? -37.386 -18.086 24.880 1.00 78.12 156 THR A N 1
ATOM 1176 C CA . THR A 1 156 ? -37.466 -18.017 23.410 1.00 78.12 156 THR A CA 1
ATOM 1177 C C . THR A 1 156 ? -38.253 -19.207 22.837 1.00 78.12 156 THR A C 1
ATOM 1179 O O . THR A 1 156 ? -37.846 -20.350 23.047 1.00 78.12 156 THR A O 1
ATOM 1182 N N . PRO A 1 157 ? -39.342 -18.993 22.069 1.00 79.00 157 PRO A N 1
ATOM 1183 C CA . PRO A 1 157 ? -40.108 -20.081 21.458 1.00 79.00 157 PRO A CA 1
ATOM 1184 C C . PRO A 1 157 ? -39.247 -21.026 20.607 1.00 79.00 157 PRO A C 1
ATOM 1186 O O . PRO A 1 157 ? -38.435 -20.588 19.797 1.00 79.00 157 PRO A O 1
ATOM 1189 N N . GLY A 1 158 ? -39.438 -22.335 20.788 1.00 81.00 158 GLY A N 1
ATOM 1190 C CA . GLY A 1 158 ? -38.679 -23.380 20.088 1.00 81.00 158 GLY A CA 1
ATOM 1191 C C . GLY A 1 158 ? -37.293 -23.687 20.675 1.00 81.00 158 GLY A C 1
ATOM 1192 O O . GLY A 1 158 ? -36.704 -24.705 20.312 1.00 81.00 158 GLY A O 1
ATOM 1193 N N . ILE A 1 159 ? -36.801 -22.871 21.613 1.00 86.50 159 ILE A N 1
ATOM 1194 C CA . ILE A 1 159 ? -35.553 -23.094 22.351 1.00 86.50 159 ILE A CA 1
ATOM 1195 C C . ILE A 1 159 ? -35.888 -23.487 23.797 1.00 86.50 159 ILE A C 1
ATOM 1197 O O . ILE A 1 159 ? -36.880 -23.040 24.367 1.00 86.50 159 ILE A O 1
ATOM 1201 N N . SER A 1 160 ? -35.074 -24.345 24.413 1.00 84.88 160 SER A N 1
ATOM 1202 C CA . SER A 1 160 ? -35.154 -24.616 25.854 1.00 84.88 160 SER A CA 1
ATOM 1203 C C . SER A 1 160 ? -33.777 -24.891 26.453 1.00 84.88 160 SER A C 1
ATOM 1205 O O . SER A 1 160 ? -32.932 -25.528 25.827 1.00 84.88 160 SER A O 1
ATOM 1207 N N . VAL A 1 161 ? -33.536 -24.430 27.681 1.00 86.88 161 VAL A N 1
ATOM 1208 C CA . VAL A 1 161 ? -32.318 -24.747 28.441 1.00 86.88 161 VAL A CA 1
ATOM 1209 C C . VAL A 1 161 ? -32.731 -25.604 29.632 1.00 86.88 161 VAL A C 1
ATOM 1211 O O . VAL A 1 161 ? -33.425 -25.129 30.523 1.00 86.88 161 VAL A O 1
ATOM 1214 N N . ALA A 1 162 ? -32.355 -26.886 29.624 1.00 77.25 162 ALA A N 1
ATOM 1215 C CA . ALA A 1 162 ? -32.920 -27.871 30.552 1.00 77.25 162 ALA A CA 1
ATOM 1216 C C . ALA A 1 162 ? -32.610 -27.584 32.033 1.00 77.25 162 ALA A C 1
ATOM 1218 O O . ALA A 1 162 ? -33.431 -27.896 32.893 1.00 77.25 162 ALA A O 1
ATOM 1219 N N . VAL A 1 163 ? -31.451 -26.983 32.333 1.00 79.19 163 VAL A N 1
ATOM 1220 C CA . VAL A 1 163 ? -31.115 -26.479 33.673 1.00 79.19 163 VAL A CA 1
ATOM 1221 C C . VAL A 1 163 ? -30.252 -25.220 33.575 1.00 79.19 163 VAL A C 1
ATOM 1223 O O . VAL A 1 163 ? -29.431 -25.091 32.667 1.00 79.19 163 VAL A O 1
ATOM 1226 N N . CYS A 1 164 ? -30.406 -24.307 34.534 1.00 85.62 164 CYS A N 1
ATOM 1227 C CA . CYS A 1 164 ? -29.524 -23.153 34.690 1.00 85.62 164 CYS A CA 1
ATOM 1228 C C . CYS A 1 164 ? -28.110 -23.618 35.116 1.00 85.62 164 CYS A C 1
ATOM 1230 O O . CYS A 1 164 ? -27.997 -24.319 36.125 1.00 85.62 164 CYS A O 1
ATOM 1232 N N . PRO A 1 165 ? -27.027 -23.263 34.395 1.00 87.62 165 PRO A N 1
ATOM 1233 C CA . PRO A 1 165 ? -25.691 -23.765 34.716 1.00 87.62 165 PRO A CA 1
ATOM 1234 C C . PRO A 1 165 ? -25.132 -23.131 35.988 1.00 87.62 165 PRO A C 1
ATOM 1236 O O . PRO A 1 165 ? -24.838 -21.938 35.996 1.00 87.62 165 PRO A O 1
ATOM 1239 N N . ALA A 1 166 ? -24.962 -23.905 37.061 1.00 86.31 166 ALA A N 1
ATOM 1240 C CA . ALA A 1 166 ? -24.456 -23.411 38.348 1.00 86.31 166 ALA A CA 1
ATOM 1241 C C . ALA A 1 166 ? -22.958 -23.024 38.339 1.00 86.31 166 ALA A C 1
ATOM 1243 O O . ALA A 1 166 ? -22.462 -22.507 39.340 1.00 86.31 166 ALA A O 1
ATOM 1244 N N . GLY A 1 167 ? -22.235 -23.230 37.231 1.00 87.25 167 GLY A N 1
ATOM 1245 C CA . GLY A 1 167 ? -20.853 -22.779 37.080 1.00 87.25 167 GLY A CA 1
ATOM 1246 C C . GLY A 1 167 ? -20.309 -22.824 35.647 1.00 87.25 167 GLY A C 1
ATOM 1247 O O . GLY A 1 167 ? -21.048 -22.948 34.673 1.00 87.25 167 GLY A O 1
ATOM 1248 N N . ALA A 1 168 ? -18.981 -22.743 35.535 1.00 87.81 168 ALA A N 1
ATOM 1249 C CA . ALA A 1 168 ? -18.221 -22.638 34.285 1.00 87.81 168 ALA A CA 1
ATOM 1250 C C . ALA A 1 168 ? -18.544 -21.367 33.467 1.00 87.81 168 ALA A C 1
ATOM 1252 O O . ALA A 1 168 ? -18.688 -20.285 34.023 1.00 87.81 168 ALA A O 1
ATOM 1253 N N . MET A 1 169 ? -18.525 -21.451 32.133 1.00 83.81 169 MET A N 1
ATOM 1254 C CA . MET A 1 169 ? -18.714 -20.303 31.224 1.00 83.81 169 MET A CA 1
ATOM 1255 C C . MET A 1 169 ? -19.669 -20.600 30.056 1.00 83.81 169 MET A C 1
ATOM 1257 O O . MET A 1 169 ? -19.728 -19.827 29.094 1.00 83.81 169 MET A O 1
ATOM 1261 N N . TYR A 1 170 ? -20.385 -21.725 30.115 1.00 86.00 170 TYR A N 1
ATOM 1262 C CA . TYR A 1 170 ? -21.173 -22.274 29.015 1.00 86.00 170 TYR A CA 1
ATOM 1263 C C . TYR A 1 170 ? -22.547 -22.730 29.493 1.00 86.00 170 TYR A C 1
ATOM 1265 O O . TYR A 1 170 ? -22.698 -23.181 30.624 1.00 86.00 170 TYR A O 1
ATOM 1273 N N . LEU A 1 171 ? -23.515 -22.684 28.583 1.00 88.19 171 LEU A N 1
ATOM 1274 C CA . LEU A 1 171 ? -24.755 -23.441 28.680 1.00 88.19 171 LEU A CA 1
ATOM 1275 C C . LEU A 1 171 ? -24.971 -24.261 27.410 1.00 88.19 171 LEU A C 1
ATOM 1277 O O . LEU A 1 171 ? -24.411 -23.946 26.352 1.00 88.19 171 LEU A O 1
ATOM 1281 N N . LEU A 1 172 ? -25.819 -25.281 27.519 1.00 88.56 172 LEU A N 1
ATOM 1282 C CA . LEU A 1 172 ? -26.243 -26.137 26.416 1.00 88.56 172 LEU A CA 1
ATOM 1283 C C . LEU A 1 172 ? -27.762 -25.976 26.227 1.00 88.56 172 LEU A C 1
ATOM 1285 O O . LEU A 1 172 ? -28.535 -26.333 27.115 1.00 88.56 172 LEU A O 1
ATOM 1289 N N . ALA A 1 173 ? -28.178 -25.392 25.103 1.00 89.75 173 ALA A N 1
ATOM 1290 C CA . ALA A 1 173 ? -29.578 -25.119 24.777 1.00 89.75 173 ALA A CA 1
ATOM 1291 C C . ALA A 1 173 ? -30.082 -26.092 23.703 1.00 89.75 173 ALA A C 1
ATOM 1293 O O . ALA A 1 173 ? -29.408 -26.308 22.700 1.00 89.75 173 ALA A O 1
ATOM 1294 N N . ASN A 1 174 ? -31.268 -26.660 23.897 1.00 90.19 174 ASN A N 1
ATOM 1295 C CA . ASN A 1 174 ? -31.969 -27.486 22.918 1.00 90.19 174 ASN A CA 1
ATOM 1296 C C . ASN A 1 174 ? -32.731 -26.585 21.939 1.00 90.19 174 ASN A C 1
ATOM 1298 O O . ASN A 1 174 ? -33.492 -25.721 22.376 1.00 90.19 174 ASN A O 1
ATOM 1302 N N . VAL A 1 175 ? -32.535 -26.801 20.637 1.00 91.06 175 VAL A N 1
ATOM 1303 C CA . VAL A 1 175 ? -33.149 -26.028 19.543 1.00 91.06 175 VAL A CA 1
ATOM 1304 C C . VAL A 1 175 ? -34.061 -26.868 18.643 1.00 91.06 175 VAL A C 1
ATOM 1306 O O . VAL A 1 175 ? -34.600 -26.343 17.672 1.00 91.06 175 VAL A O 1
ATOM 1309 N N . THR A 1 176 ? -34.311 -28.143 18.966 1.00 89.12 176 THR A N 1
ATOM 1310 C CA . THR A 1 176 ? -35.179 -29.024 18.149 1.00 89.12 176 THR A CA 1
ATOM 1311 C C . THR A 1 176 ? -36.610 -28.494 17.999 1.00 89.12 176 THR A C 1
ATOM 1313 O O . THR A 1 176 ? -37.250 -28.722 16.973 1.00 89.12 176 THR A O 1
ATOM 1316 N N . GLY A 1 177 ? -37.098 -27.704 18.963 1.00 83.81 177 GLY A N 1
ATOM 1317 C CA . GLY A 1 177 ? -38.392 -27.016 18.886 1.00 83.81 177 GLY A CA 1
ATOM 1318 C C . GLY A 1 177 ? -38.474 -25.915 17.818 1.00 83.81 177 GLY A C 1
ATOM 1319 O O . GLY A 1 177 ? -39.564 -25.411 17.564 1.00 83.81 177 GLY A O 1
ATOM 1320 N N . THR A 1 178 ? -37.356 -25.547 17.182 1.00 83.81 178 THR A N 1
ATOM 1321 C CA . THR A 1 178 ? -37.316 -24.634 16.023 1.00 83.81 178 THR A CA 1
ATOM 1322 C C . THR A 1 178 ? -37.527 -25.348 14.683 1.00 83.81 178 THR A C 1
ATOM 1324 O O . THR A 1 178 ? -37.735 -24.687 13.668 1.00 83.81 178 THR A O 1
ATOM 1327 N N . GLY A 1 179 ? -37.484 -26.688 14.663 1.00 85.06 179 GLY A N 1
ATOM 1328 C CA . GLY A 1 179 ? -37.578 -27.497 13.443 1.00 85.06 179 GLY A CA 1
ATOM 1329 C C . GLY A 1 179 ? -36.291 -27.572 12.610 1.00 85.06 179 GLY A C 1
ATOM 1330 O O . GLY A 1 179 ? -36.326 -28.129 11.516 1.00 85.06 179 GLY A O 1
ATOM 1331 N N . LEU A 1 180 ? -35.176 -27.031 13.110 1.00 84.88 180 LEU A N 1
ATOM 1332 C CA . LEU A 1 180 ? -33.843 -27.099 12.500 1.00 84.88 180 LEU A CA 1
ATOM 1333 C C . LEU A 1 180 ? -32.955 -28.100 13.252 1.00 84.88 180 LEU A C 1
ATOM 1335 O O . LEU A 1 180 ? -33.111 -28.277 14.464 1.00 84.88 180 LEU A O 1
ATOM 1339 N N . SER A 1 181 ? -31.977 -28.699 12.567 1.00 89.25 181 SER A N 1
ATOM 1340 C CA . SER A 1 181 ? -30.855 -29.356 13.252 1.00 89.25 181 SER A CA 1
ATOM 1341 C C . SER A 1 181 ? -29.986 -28.333 13.995 1.00 89.25 181 SER A C 1
ATOM 1343 O O . SER A 1 181 ? -30.012 -27.133 13.709 1.00 89.25 181 SER A O 1
ATOM 1345 N N . SER A 1 182 ? -29.175 -28.792 14.949 1.00 87.12 182 SER A N 1
ATOM 1346 C CA . SER A 1 182 ? -28.250 -27.922 15.687 1.00 87.12 182 SER A CA 1
ATOM 1347 C C . SER A 1 182 ? -27.179 -27.283 14.799 1.00 87.12 182 SER A C 1
ATOM 1349 O O . SER A 1 182 ? -26.809 -26.133 15.041 1.00 87.12 182 SER A O 1
ATOM 1351 N N . GLY A 1 183 ? -26.732 -27.987 13.754 1.00 87.12 183 GLY A N 1
ATOM 1352 C CA . GLY A 1 183 ? -25.834 -27.457 12.726 1.00 87.12 183 GLY A CA 1
ATOM 1353 C C . GLY A 1 183 ? -26.494 -26.350 11.901 1.00 87.12 183 GLY A C 1
ATOM 1354 O O . GLY A 1 183 ? -25.985 -25.234 11.865 1.00 87.12 183 GLY A O 1
ATOM 1355 N N . GLU A 1 184 ? -27.676 -26.605 11.327 1.00 85.69 184 GLU A N 1
ATOM 1356 C CA . GLU A 1 184 ? -28.430 -25.589 10.571 1.00 85.69 184 GLU A CA 1
ATOM 1357 C C . GLU A 1 184 ? -28.797 -24.378 11.436 1.00 85.69 184 GLU A C 1
ATOM 1359 O O . GLU A 1 184 ? -28.724 -23.244 10.968 1.00 85.69 184 GLU A O 1
ATOM 1364 N N . PHE A 1 185 ? -29.172 -24.589 12.701 1.00 83.56 185 PHE A N 1
ATOM 1365 C CA . PHE A 1 185 ? -29.440 -23.495 13.631 1.00 83.56 185 PHE A CA 1
ATOM 1366 C C . PHE A 1 185 ? -28.169 -22.680 13.909 1.00 83.56 185 PHE A C 1
ATOM 1368 O O . PHE A 1 185 ? -28.224 -21.452 13.901 1.00 83.56 185 PHE A O 1
ATOM 1375 N N . ALA A 1 186 ? -27.022 -23.333 14.126 1.00 78.75 186 ALA A N 1
ATOM 1376 C CA . ALA A 1 186 ? -25.747 -22.655 14.348 1.00 78.75 186 ALA A CA 1
ATOM 1377 C C . ALA A 1 186 ? -25.298 -21.844 13.123 1.00 78.75 186 ALA A C 1
ATOM 1379 O O . ALA A 1 186 ? -24.947 -20.671 13.264 1.00 78.75 186 ALA A O 1
ATOM 1380 N N . ASP A 1 187 ? -25.371 -22.437 11.930 1.00 78.25 187 ASP A N 1
ATOM 1381 C CA . ASP A 1 187 ? -25.011 -21.786 10.672 1.00 78.25 187 ASP A CA 1
ATOM 1382 C C . ASP A 1 187 ? -25.958 -20.631 10.342 1.00 78.25 187 ASP A C 1
ATOM 1384 O O . ASP A 1 187 ? -25.489 -19.534 10.040 1.00 78.25 187 ASP A O 1
ATOM 1388 N N . ARG A 1 188 ? -27.280 -20.807 10.467 1.00 77.25 188 ARG A N 1
ATOM 1389 C CA . ARG A 1 188 ? -28.244 -19.717 10.242 1.00 77.25 188 ARG A CA 1
ATOM 1390 C C . ARG A 1 188 ? -28.096 -18.598 11.269 1.00 77.25 188 ARG A C 1
ATOM 1392 O O . ARG A 1 188 ? -28.115 -17.430 10.892 1.00 77.25 188 ARG A O 1
ATOM 1399 N N . LEU A 1 189 ? -27.881 -18.908 12.548 1.00 73.06 189 LEU A N 1
ATOM 1400 C CA . LEU A 1 189 ? -27.658 -17.888 13.577 1.00 73.06 189 LEU A CA 1
ATOM 1401 C C . LEU A 1 189 ? -26.343 -17.112 13.343 1.00 73.06 189 LEU A C 1
ATOM 1403 O O . LEU A 1 189 ? -26.281 -15.900 13.572 1.00 73.06 189 LEU A O 1
ATOM 1407 N N . LEU A 1 190 ? -25.307 -17.777 12.826 1.00 66.56 190 LEU A N 1
ATOM 1408 C CA . LEU A 1 190 ? -24.054 -17.136 12.431 1.00 66.56 190 LEU A CA 1
ATOM 1409 C C . LEU A 1 190 ? -24.215 -16.275 11.164 1.00 66.56 190 LEU A C 1
ATOM 1411 O O . LEU A 1 190 ? -23.762 -15.132 11.156 1.00 66.56 190 LEU A O 1
ATOM 1415 N N . GLN A 1 191 ? -24.867 -16.794 10.122 1.00 60.75 191 GLN A N 1
ATOM 1416 C CA . GLN A 1 191 ? -24.987 -16.154 8.805 1.00 60.75 191 GLN A CA 1
ATOM 1417 C C . GLN A 1 191 ? -26.046 -15.040 8.765 1.00 60.75 191 GLN A C 1
ATOM 1419 O O . GLN A 1 191 ? -25.788 -13.974 8.211 1.00 60.75 191 GLN A O 1
ATOM 1424 N N . GLU A 1 192 ? -27.224 -15.256 9.358 1.00 70.44 192 GLU A N 1
ATOM 1425 C CA . GLU A 1 192 ? -28.339 -14.297 9.339 1.00 70.44 192 GLU A CA 1
ATOM 1426 C C . GLU A 1 192 ? -28.231 -13.252 10.457 1.00 70.44 192 GLU A C 1
ATOM 1428 O O . GLU A 1 192 ? -28.603 -12.097 10.260 1.00 70.44 192 GLU A O 1
ATOM 1433 N N . GLN A 1 193 ? -27.744 -13.650 11.641 1.00 64.62 193 GLN A N 1
ATOM 1434 C CA . GLN A 1 193 ? -27.797 -12.817 12.853 1.00 64.62 193 GLN A CA 1
ATOM 1435 C C . GLN A 1 193 ? -26.418 -12.370 13.373 1.00 64.62 193 GLN A C 1
ATOM 1437 O O . GLN A 1 193 ? -26.340 -11.439 14.189 1.00 64.62 193 GLN A O 1
ATOM 1442 N N . GLY A 1 194 ? -25.334 -12.995 12.897 1.00 53.16 194 GLY A N 1
ATOM 1443 C CA . GLY A 1 194 ? -23.956 -12.724 13.318 1.00 53.16 194 GLY A CA 1
ATOM 1444 C C . GLY A 1 194 ? -23.572 -13.328 14.674 1.00 53.16 194 GLY A C 1
ATOM 1445 O O . GLY A 1 194 ? -22.562 -12.927 15.250 1.00 53.16 194 GLY A O 1
ATOM 1446 N N . VAL A 1 195 ? -24.369 -14.251 15.228 1.00 66.00 195 VAL A N 1
ATOM 1447 C CA . VAL A 1 195 ? -24.165 -14.780 16.587 1.00 66.00 195 VAL A CA 1
ATOM 1448 C C . VAL A 1 195 ? -23.637 -16.211 16.530 1.00 66.00 195 VAL A C 1
ATOM 1450 O O . VAL A 1 195 ? -24.385 -17.166 16.357 1.00 66.00 195 VAL A O 1
ATOM 1453 N N . ALA A 1 196 ? -22.332 -16.367 16.752 1.00 71.31 196 ALA A N 1
ATOM 1454 C CA . ALA A 1 196 ? -21.709 -17.682 16.855 1.00 71.31 196 ALA A CA 1
ATOM 1455 C C . ALA A 1 196 ? -22.219 -18.476 18.078 1.00 71.31 196 ALA A C 1
ATOM 1457 O O . ALA A 1 196 ? -22.257 -17.976 19.213 1.00 71.31 196 ALA A O 1
ATOM 1458 N N . VAL A 1 197 ? -22.543 -19.743 17.830 1.00 81.38 197 VAL A N 1
ATOM 1459 C CA . VAL A 1 197 ? -22.778 -20.834 18.790 1.00 81.38 197 VAL A CA 1
ATOM 1460 C C . VAL A 1 197 ? -22.007 -22.059 18.282 1.00 81.38 197 VAL A C 1
ATOM 1462 O O . VAL A 1 197 ? -21.638 -22.099 17.111 1.00 81.38 197 VAL A O 1
ATOM 1465 N N . LEU A 1 198 ? -21.731 -23.048 19.135 1.00 83.00 198 LEU A N 1
ATOM 1466 C CA . LEU A 1 198 ? -21.136 -24.314 18.686 1.00 83.00 198 LEU A CA 1
ATOM 1467 C C . LEU A 1 198 ? -22.219 -25.394 18.609 1.00 83.00 198 LEU A C 1
ATOM 1469 O O . LEU A 1 198 ? -22.934 -25.585 19.592 1.00 83.00 198 LEU A O 1
ATOM 1473 N N . ASP A 1 199 ? -22.300 -26.109 17.486 1.00 89.12 199 ASP A N 1
ATOM 1474 C CA . ASP A 1 199 ? -23.147 -27.300 17.341 1.00 89.12 199 ASP A CA 1
ATOM 1475 C C . ASP A 1 199 ? -22.808 -28.340 18.431 1.00 89.12 199 ASP A C 1
ATOM 1477 O O . ASP A 1 199 ? -21.641 -28.654 18.686 1.00 89.12 199 ASP A O 1
ATOM 1481 N N . GLY A 1 200 ? -23.831 -28.866 19.101 1.00 85.50 200 GLY A N 1
ATOM 1482 C CA . GLY A 1 200 ? -23.705 -29.910 20.107 1.00 85.50 200 GLY A CA 1
ATOM 1483 C C . GLY A 1 200 ? -23.113 -31.211 19.559 1.00 85.50 200 GLY A C 1
ATOM 1484 O O . GLY A 1 200 ? -22.446 -31.915 20.317 1.00 85.50 200 GLY A O 1
ATOM 1485 N N . ASN A 1 201 ? -23.230 -31.489 18.254 1.00 86.12 201 ASN A N 1
ATOM 1486 C CA . ASN A 1 201 ? -22.622 -32.663 17.611 1.00 86.12 201 ASN A CA 1
ATOM 1487 C C . ASN A 1 201 ? -21.093 -32.745 17.792 1.00 86.12 201 ASN A C 1
ATOM 1489 O O . ASN A 1 201 ? -20.535 -33.844 17.816 1.00 86.12 201 ASN A O 1
ATOM 1493 N N . PHE A 1 202 ? -20.401 -31.619 18.019 1.00 84.69 202 PHE A N 1
ATOM 1494 C CA . PHE A 1 202 ? -18.971 -31.611 18.371 1.00 84.69 202 PHE A CA 1
ATOM 1495 C C . PHE A 1 202 ? -18.657 -32.258 19.738 1.00 84.69 202 PHE A C 1
ATOM 1497 O O . PHE A 1 202 ? -17.489 -32.495 20.046 1.00 84.69 202 PHE A O 1
ATOM 1504 N N . PHE A 1 203 ? -19.675 -32.579 20.544 1.00 83.31 203 PHE A N 1
ATOM 1505 C CA . PHE A 1 203 ? -19.574 -33.348 21.792 1.00 83.31 203 PHE A CA 1
ATOM 1506 C C . PHE A 1 203 ? -20.071 -34.802 21.644 1.00 83.31 203 PHE A C 1
ATOM 1508 O O . PHE A 1 203 ? -20.192 -35.519 22.638 1.00 83.31 203 PHE A O 1
ATOM 1515 N N . GLY A 1 204 ? -20.318 -35.259 20.411 1.00 80.19 204 GLY A N 1
ATOM 1516 C CA . GLY A 1 204 ? -20.801 -36.602 20.084 1.00 80.19 204 GLY A CA 1
ATOM 1517 C C . GLY A 1 204 ? -22.326 -36.696 19.967 1.00 80.19 204 GLY A C 1
ATOM 1518 O O . GLY A 1 204 ? -23.045 -35.719 20.147 1.00 80.19 204 GLY A O 1
ATOM 1519 N N . ALA A 1 205 ? -22.830 -37.901 19.683 1.00 76.62 205 ALA A N 1
ATOM 1520 C CA . ALA A 1 205 ? -24.232 -38.141 19.307 1.00 76.62 205 ALA A CA 1
ATOM 1521 C C . ALA A 1 205 ? -25.287 -37.749 20.368 1.00 76.62 205 ALA A C 1
ATOM 1523 O O . ALA A 1 205 ? -26.456 -37.598 20.037 1.00 76.62 205 ALA A O 1
ATOM 1524 N N . GLY A 1 206 ? -24.895 -37.563 21.634 1.00 77.25 206 GLY A N 1
ATOM 1525 C CA . GLY A 1 206 ? -25.776 -37.017 22.678 1.00 77.25 206 GLY A CA 1
ATOM 1526 C C . GLY A 1 206 ? -25.972 -35.495 22.613 1.00 77.25 206 GLY A C 1
ATOM 1527 O O . GLY A 1 206 ? -26.678 -34.946 23.454 1.00 77.25 206 GLY A O 1
ATOM 1528 N N . GLY A 1 207 ? -25.317 -34.816 21.667 1.00 82.00 207 GLY A N 1
ATOM 1529 C CA . GLY A 1 207 ? -25.417 -33.378 21.432 1.00 82.00 207 GLY A CA 1
ATOM 1530 C C . GLY A 1 207 ? -26.261 -32.976 20.220 1.00 82.00 207 GLY A C 1
ATOM 1531 O O . GLY A 1 207 ? -26.366 -31.780 19.958 1.00 82.00 207 GLY A O 1
ATOM 1532 N N . ASP A 1 208 ? -26.852 -33.924 19.489 1.00 84.75 208 ASP A N 1
ATOM 1533 C CA . ASP A 1 208 ? -27.725 -33.610 18.352 1.00 84.75 208 ASP A CA 1
ATOM 1534 C C . ASP A 1 208 ? -28.945 -32.781 18.795 1.00 84.75 208 ASP A C 1
ATOM 1536 O O . ASP A 1 208 ? -29.514 -32.989 19.870 1.00 84.75 208 ASP A O 1
ATOM 1540 N N . GLY A 1 209 ? -29.313 -31.785 17.989 1.00 86.19 209 GLY A N 1
ATOM 1541 C CA . GLY A 1 209 ? -30.367 -30.824 18.313 1.00 86.19 209 GLY A CA 1
ATOM 1542 C C . GLY A 1 209 ? -30.036 -29.851 19.457 1.00 86.19 209 GLY A C 1
ATOM 1543 O O . GLY A 1 209 ? -30.894 -29.048 19.836 1.00 86.19 209 GLY A O 1
ATOM 1544 N N . LEU A 1 210 ? -28.814 -29.885 20.003 1.00 90.12 210 LEU A N 1
ATOM 1545 C CA . LEU A 1 210 ? -28.336 -28.981 21.052 1.00 90.12 210 LEU A CA 1
ATOM 1546 C C . LEU A 1 210 ? -27.276 -28.008 20.513 1.00 90.12 210 LEU A C 1
ATOM 1548 O O . LEU A 1 210 ? -26.515 -28.336 19.612 1.00 90.12 210 LEU A O 1
ATOM 1552 N N . ILE A 1 211 ? -27.163 -26.822 21.107 1.00 88.69 211 ILE A N 1
ATOM 1553 C CA . ILE A 1 211 ? -26.092 -25.852 20.832 1.00 88.69 211 ILE A CA 1
ATOM 1554 C C . ILE A 1 211 ? -25.436 -25.378 22.129 1.00 88.69 211 ILE A C 1
ATOM 1556 O O . ILE A 1 211 ? -26.105 -25.113 23.130 1.00 88.69 211 ILE A O 1
ATOM 1560 N N . ARG A 1 212 ? -24.108 -25.226 22.126 1.00 87.81 212 ARG A N 1
ATOM 1561 C CA . ARG A 1 212 ? -23.358 -24.657 23.253 1.00 87.81 212 ARG A CA 1
ATOM 1562 C C . ARG A 1 212 ? -23.127 -23.163 23.034 1.00 87.81 212 ARG A C 1
ATOM 1564 O O . ARG A 1 212 ? -22.427 -22.775 22.093 1.00 87.81 212 ARG A O 1
ATOM 1571 N N . LYS A 1 213 ? -23.615 -22.328 23.958 1.00 78.81 213 LYS A N 1
ATOM 1572 C CA . LYS A 1 213 ? -23.346 -20.879 23.991 1.00 78.81 213 LYS A CA 1
ATOM 1573 C C . LYS A 1 213 ? -22.514 -20.515 25.219 1.00 78.81 213 LYS A C 1
ATOM 1575 O O . LYS A 1 213 ? -22.826 -20.917 26.336 1.00 78.81 213 LYS A O 1
ATOM 1580 N N . GLY A 1 214 ? -21.445 -19.750 25.006 1.00 75.25 214 GLY A N 1
ATOM 1581 C CA . GLY A 1 214 ? -20.714 -19.093 26.087 1.00 75.25 214 GLY A CA 1
ATOM 1582 C C . GLY A 1 214 ? -21.444 -17.839 26.571 1.00 75.25 214 GLY A C 1
ATOM 1583 O O . GLY A 1 214 ? -21.916 -17.054 25.748 1.00 75.25 214 GLY A O 1
ATOM 1584 N N . HIS A 1 215 ? -21.519 -17.640 27.889 1.00 65.19 215 HIS A N 1
ATOM 1585 C CA . HIS A 1 215 ? -22.089 -16.424 28.498 1.00 65.19 215 HIS A CA 1
ATOM 1586 C C . HIS A 1 215 ? -21.014 -15.433 28.983 1.00 65.19 215 HIS A C 1
ATOM 1588 O O . HIS A 1 215 ? -21.320 -14.278 29.261 1.00 65.19 215 HIS A O 1
ATOM 1594 N N . ALA A 1 216 ? -19.738 -15.833 29.022 1.00 46.81 216 ALA A N 1
ATOM 1595 C CA . ALA A 1 216 ? -18.629 -15.003 29.508 1.00 46.81 216 ALA A CA 1
ATOM 1596 C C . ALA A 1 216 ? -18.361 -13.710 28.702 1.00 46.81 216 ALA A C 1
ATOM 1598 O O . ALA A 1 216 ? -17.599 -12.867 29.164 1.00 46.81 216 ALA A O 1
ATOM 1599 N N . GLU A 1 217 ? -18.991 -13.512 27.539 1.00 46.41 217 GLU A N 1
ATOM 1600 C CA . GLU A 1 217 ? -18.740 -12.389 26.612 1.00 46.41 217 GLU A CA 1
ATOM 1601 C C . GLU A 1 217 ? -19.773 -11.242 26.701 1.00 46.41 217 GLU A C 1
ATOM 1603 O O . GLU A 1 217 ? -19.520 -10.150 26.200 1.00 46.41 217 GLU A O 1
ATOM 1608 N N . PHE A 1 218 ? -20.926 -11.450 27.348 1.00 44.19 218 PHE A N 1
ATOM 1609 C CA . PHE A 1 218 ? -22.041 -10.487 27.358 1.00 44.19 218 PHE A CA 1
ATOM 1610 C C . PHE A 1 218 ? -21.763 -9.250 28.226 1.00 44.19 218 PHE A C 1
ATOM 1612 O O . PHE A 1 218 ? -21.705 -9.359 29.442 1.00 44.19 218 PHE A O 1
ATOM 1619 N N . VAL A 1 219 ? -21.665 -8.048 27.657 1.00 38.03 219 VAL A N 1
ATOM 1620 C CA . VAL A 1 219 ? -21.524 -6.821 28.467 1.00 38.03 219 VAL A CA 1
ATOM 1621 C C . VAL A 1 219 ? -22.895 -6.355 28.970 1.00 38.03 219 VAL A C 1
ATOM 1623 O O . VAL A 1 219 ? -23.757 -5.996 28.175 1.00 38.03 219 VAL A O 1
ATOM 1626 N N . LEU A 1 220 ? -23.080 -6.286 30.292 1.00 34.03 220 LEU A N 1
ATOM 1627 C CA . LEU A 1 220 ? -24.333 -5.902 30.971 1.00 34.03 220 LEU A CA 1
ATOM 1628 C C . LEU A 1 220 ? -24.737 -4.410 30.852 1.00 34.03 220 LEU A C 1
ATOM 1630 O O . LEU A 1 220 ? -25.593 -3.928 31.594 1.00 34.03 220 LEU A O 1
ATOM 1634 N N . ASN A 1 221 ? -24.154 -3.657 29.914 1.00 30.47 221 ASN A N 1
ATOM 1635 C CA . ASN A 1 221 ? -24.451 -2.236 29.730 1.00 30.47 221 ASN A CA 1
ATOM 1636 C C . ASN A 1 221 ? -25.638 -2.013 28.779 1.00 30.47 221 ASN A C 1
ATOM 1638 O O . ASN A 1 221 ? -25.515 -2.117 27.561 1.00 30.47 221 ASN A O 1
ATOM 1642 N N . SER A 1 222 ? -26.753 -1.572 29.368 1.00 34.06 222 SER A N 1
ATOM 1643 C CA . SER A 1 222 ? -28.026 -1.199 28.732 1.00 34.06 222 SER A CA 1
ATOM 1644 C C . SER A 1 222 ? -28.872 -2.358 28.175 1.00 34.06 222 SER A C 1
ATOM 1646 O O . SER A 1 222 ? -28.416 -3.225 27.434 1.00 34.06 222 SER A O 1
ATOM 1648 N N . GLY A 1 223 ? -30.176 -2.321 28.469 1.00 34.62 223 GLY A N 1
ATOM 1649 C CA . GLY A 1 223 ? -31.144 -3.320 27.999 1.00 34.62 223 GLY A CA 1
ATOM 1650 C C . GLY A 1 223 ? -31.418 -3.311 26.488 1.00 34.62 223 GLY A C 1
ATOM 1651 O O . GLY A 1 223 ? -32.167 -4.161 26.015 1.00 34.62 223 GLY A O 1
ATOM 1652 N N . ARG A 1 224 ? -30.833 -2.382 25.713 1.00 32.97 224 ARG A N 1
ATOM 1653 C CA . ARG A 1 224 ? -31.045 -2.302 24.257 1.00 32.97 224 ARG A CA 1
ATOM 1654 C C . ARG A 1 224 ? -30.370 -3.445 23.509 1.00 32.97 224 ARG A C 1
ATOM 1656 O O . ARG A 1 224 ? -31.063 -4.145 22.785 1.00 32.97 224 ARG A O 1
ATOM 1663 N N . ALA A 1 225 ? -29.079 -3.690 23.743 1.00 36.53 225 ALA A N 1
ATOM 1664 C CA . ALA A 1 225 ? -28.349 -4.786 23.094 1.00 36.53 225 ALA A CA 1
ATOM 1665 C C . ALA A 1 225 ? -28.985 -6.163 23.378 1.00 36.53 225 ALA A C 1
ATOM 1667 O O . ALA A 1 225 ? -28.942 -7.070 22.547 1.00 36.53 225 ALA A O 1
ATOM 1668 N N . LEU A 1 226 ? -29.630 -6.297 24.540 1.00 42.16 226 LEU A N 1
ATOM 1669 C CA . LEU A 1 226 ? -30.360 -7.494 24.951 1.00 42.16 226 LEU A CA 1
ATOM 1670 C C . LEU A 1 226 ? -31.707 -7.618 24.245 1.00 42.16 226 LEU A C 1
ATOM 1672 O O . LEU A 1 226 ? -31.960 -8.661 23.657 1.00 42.16 226 LEU A O 1
ATOM 1676 N N . ALA A 1 227 ? -32.513 -6.553 24.205 1.00 41.06 227 ALA A N 1
ATOM 1677 C CA . ALA A 1 227 ? -33.733 -6.511 23.394 1.00 41.06 227 ALA A CA 1
ATOM 1678 C C . ALA A 1 227 ? -33.448 -6.675 21.885 1.00 41.06 227 ALA A C 1
ATOM 1680 O O . ALA A 1 227 ? -34.333 -7.049 21.120 1.00 41.06 227 ALA A O 1
ATOM 1681 N N . GLU A 1 228 ? -32.223 -6.390 21.440 1.00 42.69 228 GLU A N 1
ATOM 1682 C CA . GLU A 1 228 ? -31.778 -6.543 20.056 1.00 42.69 228 GLU A CA 1
ATOM 1683 C C . GLU A 1 228 ? -31.296 -7.966 19.744 1.00 42.69 228 GLU A C 1
ATOM 1685 O O . GLU A 1 228 ? -31.700 -8.515 18.726 1.00 42.69 228 GLU A O 1
ATOM 1690 N N . GLN A 1 229 ? -30.538 -8.629 20.629 1.00 46.88 229 GLN A N 1
ATOM 1691 C CA . GLN A 1 229 ? -30.274 -10.069 20.474 1.00 46.88 229 GLN A CA 1
ATOM 1692 C C . GLN A 1 229 ? -31.534 -10.918 20.679 1.00 46.88 229 GLN A C 1
ATOM 1694 O O . GLN A 1 229 ? -31.746 -11.869 19.934 1.00 46.88 229 GLN A O 1
ATOM 1699 N N . GLU A 1 230 ? -32.410 -10.545 21.611 1.00 42.81 230 GLU A N 1
ATOM 1700 C CA . GLU A 1 230 ? -33.746 -11.127 21.772 1.00 42.81 230 GLU A CA 1
ATOM 1701 C C . GLU A 1 230 ? -34.542 -10.998 20.468 1.00 42.81 230 GLU A C 1
ATOM 1703 O O . GLU A 1 230 ? -35.021 -12.004 19.958 1.00 42.81 230 GLU A O 1
ATOM 1708 N N . LYS A 1 231 ? -34.543 -9.818 19.827 1.00 44.75 231 LYS A N 1
ATOM 1709 C CA . LYS A 1 231 ? -35.067 -9.628 18.462 1.00 44.75 231 LYS A CA 1
ATOM 1710 C C . LYS A 1 231 ? -34.339 -10.400 17.367 1.00 44.75 231 LYS A C 1
ATOM 1712 O O . LYS A 1 231 ? -34.935 -10.552 16.313 1.00 44.75 231 LYS A O 1
ATOM 1717 N N . LYS A 1 232 ? -33.097 -10.856 17.547 1.00 49.28 232 LYS A N 1
ATOM 1718 C CA . LYS A 1 232 ? -32.368 -11.671 16.555 1.00 49.28 232 LYS A CA 1
ATOM 1719 C C . LYS A 1 232 ? -32.709 -13.155 16.685 1.00 49.28 232 LYS A C 1
ATOM 1721 O O . LYS A 1 232 ? -33.023 -13.788 15.683 1.00 49.28 232 LYS A O 1
ATOM 1726 N N . PHE A 1 233 ? -32.771 -13.684 17.908 1.00 47.78 233 PHE A N 1
ATOM 1727 C CA . PHE A 1 233 ? -33.342 -15.012 18.167 1.00 47.78 233 PHE A CA 1
ATOM 1728 C C . PHE A 1 233 ? -34.828 -15.065 17.765 1.00 47.78 233 PHE A C 1
ATOM 1730 O O . PHE A 1 233 ? -35.259 -16.015 17.116 1.00 47.78 233 PHE A O 1
ATOM 1737 N N . GLN A 1 234 ? -35.587 -14.002 18.047 1.00 46.41 234 GLN A N 1
ATOM 1738 C CA . GLN A 1 234 ? -36.961 -13.823 17.573 1.00 46.41 234 GLN A CA 1
ATOM 1739 C C . GLN A 1 234 ? -37.049 -13.418 16.085 1.00 46.41 234 GLN A C 1
ATOM 1741 O O . GLN A 1 234 ? -38.077 -13.648 15.468 1.00 46.41 234 GLN A O 1
ATOM 1746 N N . ALA A 1 235 ? -36.010 -12.907 15.413 1.00 45.34 235 ALA A N 1
ATOM 1747 C CA . ALA A 1 235 ? -36.072 -12.675 13.958 1.00 45.34 235 ALA A CA 1
ATOM 1748 C C . ALA A 1 235 ? -36.196 -14.003 13.200 1.00 45.34 235 ALA A C 1
ATOM 1750 O O . ALA A 1 235 ? -36.927 -14.094 12.214 1.00 45.34 235 ALA A O 1
ATOM 1751 N N . CYS A 1 236 ? -35.574 -15.056 13.733 1.00 45.12 236 CYS A N 1
ATOM 1752 C CA . CYS A 1 236 ? -35.790 -16.438 13.320 1.00 45.12 236 CYS A CA 1
ATOM 1753 C C . CYS A 1 236 ? -37.143 -17.024 13.814 1.00 45.12 236 CYS A C 1
ATOM 1755 O O . CYS A 1 236 ? -37.403 -18.199 13.568 1.00 45.12 236 CYS A O 1
ATOM 1757 N N . GLY A 1 237 ? -38.011 -16.233 14.476 1.00 41.25 237 GLY A N 1
ATOM 1758 C CA . GLY A 1 237 ? -39.251 -16.672 15.141 1.00 41.25 237 GLY A CA 1
ATOM 1759 C C . GLY A 1 237 ? -40.226 -15.578 15.668 1.00 41.25 237 GLY A C 1
ATOM 1760 O O . GLY A 1 237 ? -40.664 -15.690 16.809 1.00 41.25 237 GLY A O 1
ATOM 1761 N N . VAL A 1 238 ? -40.645 -14.601 14.830 1.00 35.62 238 VAL A N 1
ATOM 1762 C CA . VAL A 1 238 ? -41.698 -13.544 15.049 1.00 35.62 238 VAL A CA 1
ATOM 1763 C C . VAL A 1 238 ? -41.256 -12.173 15.677 1.00 35.62 238 VAL A C 1
ATOM 1765 O O . VAL A 1 238 ? -40.230 -12.054 16.321 1.00 35.62 238 VAL A O 1
ATOM 1768 N N . GLN A 1 239 ? -41.985 -11.065 15.418 1.00 34.69 239 GLN A N 1
ATOM 1769 C CA . GLN A 1 239 ? -41.506 -9.649 15.466 1.00 34.69 239 GLN A CA 1
ATOM 1770 C C . GLN A 1 239 ? -42.111 -8.720 16.569 1.00 34.69 239 GLN A C 1
ATOM 1772 O O . GLN A 1 239 ? -43.322 -8.794 16.767 1.00 34.69 239 GLN A O 1
ATOM 1777 N N . ALA A 1 240 ? -41.362 -7.714 17.111 1.00 24.52 240 ALA A N 1
ATOM 1778 C CA . ALA A 1 240 ? -41.880 -6.364 17.531 1.00 24.52 240 ALA A CA 1
ATOM 1779 C C . ALA A 1 240 ? -40.850 -5.251 17.988 1.00 24.52 240 ALA A C 1
ATOM 1781 O O . ALA A 1 240 ? -39.981 -5.497 18.813 1.00 24.52 240 ALA A O 1
ATOM 1782 N N . ARG A 1 241 ? -41.017 -4.009 17.451 1.00 25.48 241 ARG A N 1
ATOM 1783 C CA . ARG A 1 241 ? -40.849 -2.559 17.901 1.00 25.48 241 ARG A CA 1
ATOM 1784 C C . ARG A 1 241 ? -40.314 -2.136 19.324 1.00 25.48 241 ARG A C 1
ATOM 1786 O O . ARG A 1 241 ? -40.291 -2.981 20.197 1.00 25.48 241 ARG A O 1
ATOM 1793 N N . THR A 1 242 ? -39.918 -0.885 19.720 1.00 24.16 242 THR A N 1
ATOM 1794 C CA . THR A 1 242 ? -39.339 0.396 19.140 1.00 24.16 242 THR A CA 1
ATOM 1795 C C . THR A 1 242 ? -38.823 1.400 20.248 1.00 24.16 242 THR A C 1
ATOM 1797 O O . THR A 1 242 ? -39.169 1.213 21.406 1.00 24.16 242 THR A O 1
ATOM 1800 N N . GLN A 1 243 ? -38.120 2.515 19.880 1.00 24.14 243 GLN A N 1
ATOM 1801 C CA . GLN A 1 243 ? -37.984 3.843 20.603 1.00 24.14 243 GLN A CA 1
ATOM 1802 C C . GLN A 1 243 ? -37.104 3.916 21.905 1.00 24.14 243 GLN A C 1
ATOM 1804 O O . GLN A 1 243 ? -36.658 2.869 22.355 1.00 24.14 243 GLN A O 1
ATOM 1809 N N . HIS A 1 244 ? -36.712 5.028 22.595 1.00 23.81 244 HIS A N 1
ATOM 1810 C CA . HIS A 1 244 ? -36.621 6.538 22.509 1.00 23.81 244 HIS A CA 1
ATOM 1811 C C . HIS A 1 244 ? -35.573 7.030 23.611 1.00 23.81 244 HIS A C 1
ATOM 1813 O O . HIS A 1 244 ? -34.996 6.125 24.213 1.00 23.81 244 HIS A O 1
ATOM 1819 N N . LEU A 1 245 ? -35.191 8.283 24.018 1.00 20.92 245 LEU A N 1
ATOM 1820 C CA . LEU A 1 245 ? -35.317 9.742 23.664 1.00 20.92 245 LEU A CA 1
ATOM 1821 C C . LEU A 1 245 ? -34.272 10.637 24.461 1.00 20.92 245 LEU A C 1
ATOM 1823 O O . LEU A 1 245 ? -33.797 10.180 25.493 1.00 20.92 245 LEU A O 1
ATOM 1827 N N . MET A 1 246 ? -34.049 11.924 24.074 1.00 20.22 246 MET A N 1
ATOM 1828 C CA . MET A 1 246 ? -33.455 13.096 24.831 1.00 20.22 246 MET A CA 1
ATOM 1829 C C . MET A 1 246 ? -31.952 13.102 25.306 1.00 20.22 246 MET A C 1
ATOM 1831 O O . MET A 1 246 ? -31.273 12.097 25.152 1.00 20.22 246 MET A O 1
ATOM 1835 N N . THR A 1 247 ? -31.378 14.166 25.944 1.00 20.25 247 THR A N 1
ATOM 1836 C CA . THR A 1 247 ? -30.778 15.442 25.384 1.00 20.25 247 THR A CA 1
ATOM 1837 C C . THR A 1 247 ? -29.831 16.228 26.365 1.00 20.25 247 THR A C 1
ATOM 1839 O O . THR A 1 247 ? -30.088 16.201 27.562 1.00 20.25 247 THR A O 1
ATOM 1842 N N . ALA A 1 248 ? -28.893 17.068 25.840 1.00 21.61 248 ALA A N 1
ATOM 1843 C CA . ALA A 1 248 ? -28.184 18.246 26.473 1.00 21.61 248 ALA A CA 1
ATOM 1844 C C . ALA A 1 248 ? -27.101 17.994 27.588 1.00 21.61 248 ALA A C 1
ATOM 1846 O O . ALA A 1 248 ? -27.037 16.878 28.085 1.00 21.61 248 ALA A O 1
ATOM 1847 N N . SER A 1 249 ? -26.223 18.913 28.093 1.00 22.66 249 SER A N 1
ATOM 1848 C CA . SER A 1 249 ? -25.587 20.243 27.734 1.00 22.66 249 SER A CA 1
ATOM 1849 C C . SER A 1 249 ? -24.680 20.738 28.927 1.00 22.66 249 SER A C 1
ATOM 1851 O O . SER A 1 249 ? -24.937 20.248 30.020 1.00 22.66 249 SER A O 1
ATOM 1853 N N . LEU A 1 250 ? -23.712 21.699 28.955 1.00 21.36 250 LEU A N 1
ATOM 1854 C CA . LEU A 1 250 ? -22.924 22.581 28.034 1.00 21.36 250 LEU A CA 1
ATOM 1855 C C . LEU A 1 250 ? -21.749 23.300 28.815 1.00 21.36 250 LEU A C 1
ATOM 1857 O O . LEU A 1 250 ? -21.945 23.570 29.993 1.00 21.36 250 LEU A O 1
ATOM 1861 N N . LEU A 1 251 ? -20.634 23.716 28.151 1.00 21.47 251 LEU A N 1
ATOM 1862 C CA . LEU A 1 251 ? -19.505 24.631 28.582 1.00 21.47 251 LEU A CA 1
ATOM 1863 C C . LEU A 1 251 ? -18.677 24.287 29.868 1.00 21.47 251 LEU A C 1
ATOM 1865 O O . LEU A 1 251 ? -19.212 23.748 30.824 1.00 21.47 251 LEU A O 1
ATOM 1869 N N . SER A 1 252 ? -17.376 24.610 30.047 1.00 23.83 252 SER A N 1
ATOM 1870 C CA . SER A 1 252 ? -16.241 25.020 29.171 1.00 23.83 252 SER A CA 1
ATOM 1871 C C . SER A 1 252 ? -14.890 24.956 29.943 1.00 23.83 252 SER A C 1
ATOM 1873 O O . SER A 1 252 ? -14.913 25.078 31.165 1.00 23.83 252 SER A O 1
ATOM 1875 N 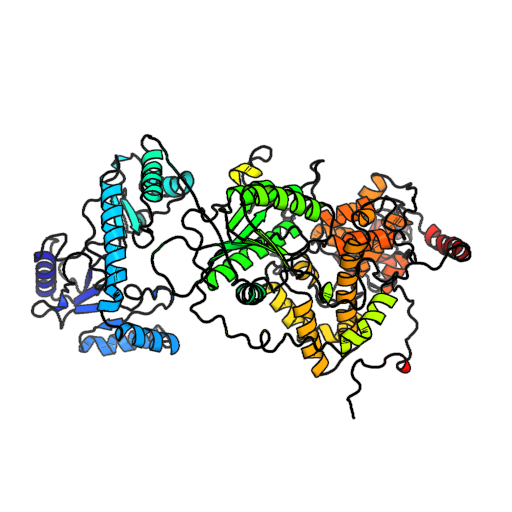N . GLY A 1 253 ? -13.724 24.900 29.267 1.00 21.44 253 GLY A N 1
ATOM 1876 C CA . GLY A 1 253 ? -12.443 25.410 29.822 1.00 21.44 253 GLY A CA 1
ATOM 1877 C C . GLY A 1 253 ? -11.216 24.468 29.901 1.00 21.44 253 GLY A C 1
ATOM 1878 O O . GLY A 1 253 ? -11.212 23.503 30.658 1.00 21.44 253 GLY A O 1
ATOM 1879 N N . ALA A 1 254 ? -10.162 24.836 29.155 1.00 22.98 254 ALA A N 1
ATOM 1880 C CA . ALA A 1 254 ? -8.717 24.593 29.354 1.00 22.98 254 ALA A CA 1
ATOM 1881 C C . ALA A 1 254 ? -8.218 23.279 30.016 1.00 22.98 254 ALA A C 1
ATOM 1883 O O . ALA A 1 254 ? -8.037 23.221 31.230 1.00 22.98 254 ALA A O 1
ATOM 1884 N N . LEU A 1 255 ? -7.851 22.278 29.196 1.00 24.86 255 LEU A N 1
ATOM 1885 C CA . LEU A 1 255 ? -6.891 21.205 29.558 1.00 24.86 255 LEU A CA 1
ATOM 1886 C C . LEU A 1 255 ? -6.319 20.447 28.325 1.00 24.86 255 LEU A C 1
ATOM 1888 O O . LEU A 1 255 ? -6.033 19.256 28.386 1.00 24.86 255 LEU A O 1
ATOM 1892 N N . ALA A 1 256 ? -6.219 21.112 27.166 1.00 26.28 256 ALA A N 1
ATOM 1893 C CA . ALA A 1 256 ? -6.009 20.446 25.869 1.00 26.28 256 ALA A CA 1
ATOM 1894 C C . ALA A 1 256 ? -4.543 20.091 25.527 1.00 26.28 256 ALA A C 1
ATOM 1896 O O . ALA A 1 256 ? -4.307 19.223 24.690 1.00 26.28 256 ALA A O 1
ATOM 1897 N N . PHE A 1 257 ? -3.563 20.741 26.160 1.00 27.53 257 PHE A N 1
ATOM 1898 C CA . PHE A 1 257 ? -2.162 20.726 25.708 1.00 27.53 257 PHE A CA 1
ATOM 1899 C C . PHE A 1 257 ? -1.441 19.380 25.923 1.00 27.53 257 PHE A C 1
ATOM 1901 O O . PHE A 1 257 ? -0.628 18.977 25.097 1.00 27.53 257 PHE A O 1
ATOM 1908 N N . ASP A 1 258 ? -1.778 18.640 26.983 1.00 27.47 258 ASP A N 1
ATOM 1909 C CA . ASP A 1 258 ? -1.099 17.373 27.308 1.00 27.47 258 ASP A CA 1
ATOM 1910 C C . ASP A 1 258 ? -1.679 16.169 26.540 1.00 27.47 258 ASP A C 1
ATOM 1912 O O . ASP A 1 258 ? -0.978 15.197 26.255 1.00 27.47 258 ASP A O 1
ATOM 1916 N N . ALA A 1 259 ? -2.959 16.234 26.152 1.00 28.88 259 ALA A N 1
ATOM 1917 C CA . ALA A 1 259 ? -3.583 15.220 25.297 1.00 28.88 259 ALA A CA 1
ATOM 1918 C C . ALA A 1 259 ? -2.998 15.253 23.873 1.00 28.88 259 ALA A C 1
ATOM 1920 O O . ALA A 1 259 ? -2.752 14.204 23.275 1.00 28.88 259 ALA A O 1
ATOM 1921 N N . TRP A 1 260 ? -2.714 16.461 23.379 1.00 32.66 260 TRP A N 1
ATOM 1922 C CA . TRP A 1 260 ? -2.095 16.736 22.082 1.00 32.66 260 TRP A CA 1
ATOM 1923 C C . TRP A 1 260 ? -0.751 16.004 21.899 1.00 32.66 260 TRP A C 1
ATOM 1925 O O . TRP A 1 260 ? -0.532 15.347 20.880 1.00 32.66 260 TRP A O 1
ATOM 1935 N N . MET A 1 261 ? 0.117 16.004 22.921 1.00 28.33 261 MET A N 1
ATOM 1936 C CA . MET A 1 261 ? 1.394 15.273 22.868 1.00 28.33 261 MET A CA 1
ATOM 1937 C C . MET A 1 261 ? 1.238 13.744 22.845 1.00 28.33 261 MET A C 1
ATOM 1939 O O . MET A 1 261 ? 2.016 13.067 22.175 1.00 28.33 261 MET A O 1
ATOM 1943 N N . LEU A 1 262 ? 0.245 13.182 23.545 1.00 31.25 262 LEU A N 1
ATOM 1944 C CA . LEU A 1 262 ? 0.045 11.726 23.623 1.00 31.25 262 LEU A CA 1
ATOM 1945 C C . LEU A 1 262 ? -0.498 11.126 22.320 1.00 31.25 262 LEU A C 1
ATOM 1947 O O . LEU A 1 262 ? -0.122 10.017 21.936 1.00 31.25 262 LEU A O 1
ATOM 1951 N N . LEU A 1 263 ? -1.355 11.853 21.603 1.00 32.66 263 LEU A N 1
ATOM 1952 C CA . LEU A 1 263 ? -1.860 11.397 20.305 1.00 32.66 263 LEU A CA 1
ATOM 1953 C C . LEU A 1 263 ? -0.756 11.414 19.237 1.00 32.66 263 LEU A C 1
ATOM 1955 O O . LEU A 1 263 ? -0.690 10.489 18.426 1.00 32.66 263 LEU A O 1
ATOM 1959 N N . ARG A 1 264 ? 0.222 12.323 19.364 1.00 31.12 264 ARG A N 1
ATOM 1960 C CA . ARG A 1 264 ? 1.490 12.355 18.607 1.00 31.12 264 ARG A CA 1
ATOM 1961 C C . ARG A 1 264 ? 2.409 11.128 18.798 1.00 31.12 264 ARG A C 1
ATOM 1963 O O . ARG A 1 264 ? 3.519 11.126 18.278 1.00 31.12 264 ARG A O 1
ATOM 1970 N N . GLN A 1 265 ? 1.974 10.101 19.534 1.00 29.77 265 GLN A N 1
ATOM 1971 C CA . GLN A 1 265 ? 2.679 8.822 19.737 1.00 29.77 265 GLN A CA 1
ATOM 1972 C C . GLN A 1 265 ? 1.881 7.609 19.217 1.00 29.77 265 GLN A C 1
ATOM 1974 O O . GLN A 1 265 ? 2.344 6.477 19.307 1.00 29.77 265 GLN A O 1
ATOM 1979 N N . SER A 1 266 ? 0.681 7.836 18.669 1.00 31.45 266 SER A N 1
ATOM 1980 C CA . SER A 1 266 ? -0.145 6.814 17.997 1.00 31.45 266 SER A CA 1
ATOM 1981 C C . SER A 1 266 ? -0.641 7.247 16.609 1.00 31.45 266 SER A C 1
ATOM 1983 O O . SER A 1 266 ? -1.027 6.396 15.814 1.00 31.45 266 SER A O 1
ATOM 1985 N N . SER A 1 267 ? -0.554 8.540 16.270 1.00 31.36 267 SER A N 1
ATOM 1986 C CA . SER A 1 267 ? -0.632 9.051 14.890 1.00 31.36 267 SER A CA 1
ATOM 1987 C C . SER A 1 267 ? 0.739 9.190 14.203 1.00 31.36 267 SER A C 1
ATOM 1989 O O . SER A 1 267 ? 0.802 9.558 13.029 1.00 31.36 267 SER A O 1
ATOM 1991 N N . VAL A 1 268 ? 1.836 8.880 14.910 1.00 29.95 268 VAL A N 1
ATOM 1992 C CA . VAL A 1 268 ? 3.217 8.904 14.394 1.00 29.95 268 VAL A CA 1
ATOM 1993 C C . VAL A 1 268 ? 3.736 7.479 14.187 1.00 29.95 268 VAL A C 1
ATOM 1995 O O . VAL A 1 268 ? 4.636 7.010 14.869 1.00 29.95 268 VAL A O 1
ATOM 1998 N N . ASP A 1 269 ? 3.169 6.809 13.189 1.00 31.05 269 ASP A N 1
ATOM 1999 C CA . ASP A 1 269 ? 3.963 6.432 12.019 1.00 31.05 269 ASP A CA 1
ATOM 2000 C C . ASP A 1 269 ? 3.071 6.581 10.765 1.00 31.05 269 ASP A C 1
ATOM 2002 O O . ASP A 1 269 ? 1.855 6.393 10.808 1.00 31.05 269 ASP A O 1
ATOM 2006 N N . GLY A 1 270 ? 3.631 7.159 9.699 1.00 29.89 270 GLY A N 1
ATOM 2007 C CA . GLY A 1 270 ? 2.872 8.111 8.875 1.00 29.89 270 GLY A CA 1
ATOM 2008 C C . GLY A 1 270 ? 2.083 7.551 7.685 1.00 29.89 270 GLY A C 1
ATOM 2009 O O . GLY A 1 270 ? 2.625 7.535 6.581 1.00 29.89 270 GLY A O 1
ATOM 2010 N N . PHE A 1 271 ? 0.794 7.240 7.880 1.00 33.12 271 PHE A N 1
ATOM 2011 C CA . PHE A 1 271 ? -0.190 6.895 6.833 1.00 33.12 271 PHE A CA 1
ATOM 2012 C C . PHE A 1 271 ? -0.398 8.009 5.789 1.00 33.12 271 PHE A C 1
ATOM 2014 O O . PHE A 1 271 ? -0.934 9.067 6.111 1.00 33.12 271 PHE A O 1
ATOM 2021 N N . GLY A 1 272 ? -0.038 7.766 4.525 1.00 24.73 272 GLY A N 1
ATOM 2022 C CA . GLY A 1 272 ? -0.205 8.743 3.446 1.00 24.73 272 GLY A CA 1
ATOM 2023 C C . GLY A 1 272 ? -0.331 8.124 2.054 1.00 24.73 272 GLY A C 1
ATOM 2024 O O . GLY A 1 272 ? 0.246 7.076 1.781 1.00 24.73 272 GLY A O 1
ATOM 2025 N N . THR A 1 273 ? -1.059 8.837 1.190 1.00 28.61 273 THR A N 1
ATOM 2026 C CA . THR A 1 273 ? -1.057 8.781 -0.286 1.00 28.61 273 THR A CA 1
ATOM 2027 C C . THR A 1 273 ? -1.665 7.623 -1.120 1.00 28.61 273 THR A C 1
ATOM 2029 O O . THR A 1 273 ? -1.460 7.609 -2.333 1.00 28.61 273 THR A O 1
ATOM 2032 N N . THR A 1 274 ? -2.540 6.763 -0.586 1.00 25.03 274 THR A N 1
ATOM 2033 C CA . THR A 1 274 ? -3.620 6.117 -1.390 1.00 25.03 274 THR A CA 1
ATOM 2034 C C . THR A 1 274 ? -4.884 6.004 -0.540 1.00 25.03 274 THR A C 1
ATOM 2036 O O . THR A 1 274 ? -5.134 4.969 0.069 1.00 25.03 274 THR A O 1
ATOM 2039 N N . TYR A 1 275 ? -5.646 7.100 -0.433 1.00 31.20 275 TYR A N 1
ATOM 2040 C CA . TYR A 1 275 ? -6.888 7.193 0.359 1.00 31.20 275 TYR A CA 1
ATOM 2041 C C . TYR A 1 275 ? -6.803 6.515 1.741 1.00 31.20 275 TYR A C 1
ATOM 2043 O O . TYR A 1 275 ? -7.752 5.882 2.210 1.00 31.20 275 TYR A O 1
ATOM 2051 N N . VAL A 1 276 ? -5.640 6.607 2.402 1.00 28.14 276 VAL A N 1
ATOM 2052 C CA . VAL A 1 276 ? -5.411 5.929 3.680 1.00 28.14 276 VAL A CA 1
ATOM 2053 C C . VAL A 1 276 ? -5.942 6.797 4.819 1.00 28.14 276 VAL A C 1
ATOM 2055 O O . VAL A 1 276 ? -5.187 7.385 5.588 1.00 28.14 276 VAL A O 1
ATOM 2058 N N . TYR A 1 277 ? -7.269 6.901 4.897 1.00 32.81 277 TYR A N 1
ATOM 2059 C CA . TYR A 1 277 ? -7.977 7.601 5.964 1.00 32.81 277 TYR A CA 1
ATOM 2060 C C . TYR A 1 277 ? -7.914 6.816 7.284 1.00 32.81 277 TYR A C 1
ATOM 2062 O O . TYR A 1 277 ? -8.909 6.250 7.732 1.00 32.81 277 TYR A O 1
ATOM 2070 N N . THR A 1 278 ? -6.740 6.779 7.918 1.00 35.94 278 THR A N 1
ATOM 2071 C CA . THR A 1 278 ? -6.601 6.337 9.312 1.00 35.94 278 THR A CA 1
ATOM 2072 C C . THR A 1 278 ? -7.045 7.475 10.229 1.00 35.94 278 THR A C 1
ATOM 2074 O O . THR A 1 278 ? -6.253 8.335 10.615 1.00 35.94 278 THR A O 1
ATOM 2077 N N . PHE A 1 279 ? -8.334 7.491 10.556 1.00 39.06 279 PHE A N 1
ATOM 2078 C CA . PHE A 1 279 ? -8.930 8.441 11.486 1.00 39.06 279 PHE A CA 1
ATOM 2079 C C . PHE A 1 279 ? -8.669 8.000 12.929 1.00 39.06 279 PHE A C 1
ATOM 2081 O O . PHE A 1 279 ? -9.039 6.892 13.322 1.00 39.06 279 PHE A O 1
ATOM 2088 N N . CYS A 1 280 ? -8.071 8.874 13.736 1.00 34.19 280 CYS A N 1
ATOM 2089 C CA . CYS A 1 280 ? -7.877 8.670 15.167 1.00 34.19 280 CYS A CA 1
ATOM 2090 C C . CYS A 1 280 ? -8.859 9.570 15.926 1.00 34.19 280 CYS A C 1
ATOM 2092 O O . CYS A 1 280 ? -8.747 10.791 15.900 1.00 34.19 280 CYS A O 1
ATOM 2094 N N . ILE A 1 281 ? -9.873 8.982 16.551 1.00 31.73 281 ILE A N 1
ATOM 2095 C CA . ILE A 1 281 ? -10.989 9.711 17.159 1.00 31.73 281 ILE A CA 1
ATOM 2096 C C . ILE A 1 281 ? -10.875 9.697 18.674 1.00 31.73 281 ILE A C 1
ATOM 2098 O O . ILE A 1 281 ? -10.650 8.650 19.279 1.00 31.73 281 ILE A O 1
ATOM 2102 N N . VAL A 1 282 ? -11.065 10.864 19.283 1.00 31.64 282 VAL A N 1
ATOM 2103 C CA . VAL A 1 282 ? -10.925 11.093 20.720 1.00 31.64 282 VAL A CA 1
ATOM 2104 C C . VAL A 1 282 ? -12.300 11.388 21.315 1.00 31.64 282 VAL A C 1
ATOM 2106 O O . VAL A 1 282 ? -12.958 12.366 20.959 1.00 31.64 282 VAL A O 1
ATOM 2109 N N . LEU A 1 283 ? -12.749 10.512 22.213 1.00 25.75 283 LEU A N 1
ATOM 2110 C CA . LEU A 1 283 ? -14.116 10.481 22.735 1.00 25.75 283 LEU A CA 1
ATOM 2111 C C . LEU A 1 283 ? -14.179 10.967 24.195 1.00 25.75 283 LEU A C 1
ATOM 2113 O O . LEU A 1 283 ? -13.392 10.493 25.030 1.00 25.75 283 LEU A O 1
ATOM 2117 N N . PRO A 1 284 ? -15.136 11.845 24.553 1.00 23.64 284 PRO A N 1
ATOM 2118 C CA . PRO A 1 284 ? -15.467 12.139 25.944 1.00 23.64 284 PRO A CA 1
ATOM 2119 C C . PRO A 1 284 ? -16.032 10.909 26.670 1.00 23.64 284 PRO A C 1
ATOM 2121 O O . PRO A 1 284 ? -16.792 10.127 26.101 1.00 23.64 284 PRO A O 1
ATOM 2124 N N . ARG A 1 285 ? -15.735 10.759 27.967 1.00 25.97 285 ARG A N 1
ATOM 2125 C CA . ARG A 1 285 ? -16.439 9.789 28.825 1.00 25.97 285 ARG A CA 1
ATOM 2126 C C . ARG A 1 285 ? -17.751 10.380 29.346 1.00 25.97 285 ARG A C 1
ATOM 2128 O O . ARG A 1 285 ? -17.744 11.465 29.921 1.00 25.97 285 ARG A O 1
ATOM 2135 N N . TYR A 1 286 ? -18.835 9.616 29.246 1.00 23.06 286 TYR A N 1
ATOM 2136 C CA . TYR A 1 286 ? -20.100 9.887 29.935 1.00 23.06 286 TYR A CA 1
ATOM 2137 C C . TYR A 1 286 ? -20.130 9.232 31.335 1.00 23.06 286 TYR A C 1
ATOM 2139 O O . TYR A 1 286 ? -19.715 8.081 31.468 1.00 23.06 286 TYR A O 1
ATOM 2147 N N . LEU A 1 287 ? -20.686 9.964 32.319 1.00 22.83 287 LEU A N 1
ATOM 2148 C CA . LEU A 1 287 ? -21.107 9.551 33.684 1.00 22.83 287 LEU A CA 1
ATOM 2149 C C . LEU A 1 287 ? -19.988 9.081 34.668 1.00 22.83 287 LEU A C 1
ATOM 2151 O O . LEU A 1 287 ? -19.042 8.409 34.274 1.00 22.83 287 LEU A O 1
ATOM 2155 N N . GLU A 1 288 ? -20.012 9.379 35.982 1.00 23.44 288 GLU A N 1
ATOM 2156 C CA . GLU A 1 288 ? -20.861 10.298 36.773 1.00 23.44 288 GLU A CA 1
ATOM 2157 C C . GLU A 1 288 ? -20.165 10.768 38.090 1.00 23.44 288 GLU A C 1
ATOM 2159 O O . GLU A 1 288 ? -19.283 10.093 38.609 1.00 23.44 288 GLU A O 1
ATOM 2164 N N . ARG A 1 289 ? -20.609 11.913 38.642 1.00 22.92 289 ARG A N 1
ATOM 2165 C CA . ARG A 1 289 ? -20.475 12.405 40.047 1.00 22.92 289 ARG A CA 1
ATOM 2166 C C . ARG A 1 289 ? -19.129 12.307 40.814 1.00 22.92 289 ARG A C 1
ATOM 2168 O O . ARG A 1 289 ? -19.029 11.533 41.759 1.00 22.92 289 ARG A O 1
ATOM 2175 N N . HIS A 1 290 ? -18.217 13.268 40.614 1.00 23.17 290 HIS A N 1
ATOM 2176 C CA . HIS A 1 290 ? -17.682 14.106 41.720 1.00 23.17 290 HIS A CA 1
ATOM 2177 C C . HIS A 1 290 ? -16.840 15.290 41.195 1.00 23.17 290 HIS A C 1
ATOM 2179 O O . HIS A 1 290 ? -16.225 15.168 40.133 1.00 23.17 290 HIS A O 1
ATOM 2185 N N . PRO A 1 291 ? -16.729 16.422 41.921 1.00 23.50 291 PRO A N 1
ATOM 2186 C CA . PRO A 1 291 ? -15.657 17.388 41.686 1.00 23.50 291 PRO A CA 1
ATOM 2187 C C . PRO A 1 291 ? -14.273 16.808 42.035 1.00 23.50 291 PRO A C 1
ATOM 2189 O O . PRO A 1 291 ? -14.137 16.079 43.016 1.00 23.50 291 PRO A O 1
ATOM 2192 N N . ALA A 1 292 ? -13.252 17.214 41.269 1.00 24.64 292 ALA A N 1
ATOM 2193 C CA . ALA A 1 292 ? -11.816 17.014 41.529 1.00 24.64 292 ALA A CA 1
ATOM 2194 C C . ALA A 1 292 ? -11.221 15.583 41.416 1.00 24.64 292 ALA A C 1
ATOM 2196 O O . ALA A 1 292 ? -10.312 15.243 42.169 1.00 24.64 292 ALA A O 1
ATOM 2197 N N . ALA A 1 293 ? -11.628 14.775 40.422 1.00 22.48 293 ALA A N 1
ATOM 2198 C CA . ALA A 1 293 ? -10.935 13.518 40.083 1.00 22.48 293 ALA A CA 1
ATOM 2199 C C . ALA A 1 293 ? -10.628 13.353 38.572 1.00 22.48 293 ALA A C 1
ATOM 2201 O O . ALA A 1 293 ? -11.523 13.122 37.765 1.00 22.48 293 ALA A O 1
ATOM 2202 N N . MET A 1 294 ? -9.337 13.467 38.225 1.00 27.52 294 MET A N 1
ATOM 2203 C CA . MET A 1 294 ? -8.602 12.813 37.117 1.00 27.52 294 MET A CA 1
ATOM 2204 C C . MET A 1 294 ? -9.393 12.425 35.840 1.00 27.52 294 MET A C 1
ATOM 2206 O O . MET A 1 294 ? -10.042 11.380 35.784 1.00 27.52 294 MET A O 1
ATOM 2210 N N . ARG A 1 295 ? -9.259 13.207 34.755 1.00 31.67 295 ARG A N 1
ATOM 2211 C CA . ARG A 1 295 ? -9.867 12.908 33.438 1.00 31.67 295 ARG A CA 1
ATOM 2212 C C . ARG A 1 295 ? -8.954 12.042 32.559 1.00 31.67 295 ARG A C 1
ATOM 2214 O O . ARG A 1 295 ? -7.754 12.282 32.496 1.00 31.67 295 ARG A O 1
ATOM 2221 N N . GLY A 1 296 ? -9.542 11.105 31.811 1.00 36.28 296 GLY A N 1
ATOM 2222 C CA . GLY A 1 296 ? -8.860 10.315 30.779 1.00 36.28 296 GLY A CA 1
ATOM 2223 C C . GLY A 1 296 ? -9.798 9.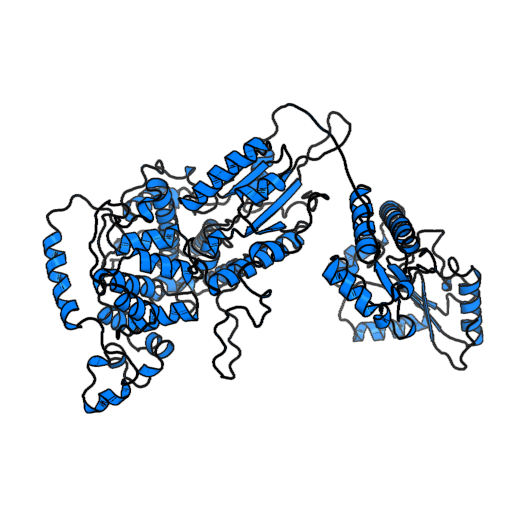998 29.613 1.00 36.28 296 GLY A C 1
ATOM 2224 O O . GLY A 1 296 ? -10.894 9.474 29.830 1.00 36.28 296 GLY A O 1
ATOM 2225 N N . TRP A 1 297 ? -9.372 10.344 28.397 1.00 41.88 297 TRP A N 1
ATOM 2226 C CA . TRP A 1 297 ? -10.127 10.177 27.149 1.00 41.88 297 TRP A CA 1
ATOM 2227 C C . TRP A 1 297 ? -10.250 8.697 26.731 1.00 41.88 297 TRP A C 1
ATOM 2229 O O . TRP A 1 297 ? -9.819 7.784 27.441 1.00 41.88 297 TRP A O 1
ATOM 2239 N N . SER A 1 298 ? -10.878 8.429 25.588 1.00 47.00 298 SER A N 1
ATOM 2240 C CA . SER A 1 298 ? -10.889 7.103 24.958 1.00 47.00 298 SER A CA 1
ATOM 2241 C C . SER A 1 298 ? -10.715 7.240 23.450 1.00 47.00 298 SER A C 1
ATOM 2243 O O . SER A 1 298 ? -11.322 8.121 22.846 1.00 47.00 298 SER A O 1
ATOM 2245 N N . THR A 1 299 ? -9.861 6.399 22.869 1.00 52.00 299 THR A N 1
ATOM 2246 C CA . THR A 1 299 ? -9.410 6.528 21.477 1.00 52.00 299 THR A CA 1
ATOM 2247 C C . THR A 1 299 ? -10.026 5.442 20.608 1.00 52.00 299 THR A C 1
ATOM 2249 O O . THR A 1 299 ? -10.066 4.281 21.006 1.00 52.00 299 THR A O 1
ATOM 2252 N N . LEU A 1 300 ? -10.471 5.812 19.413 1.00 58.59 300 LEU A N 1
ATOM 2253 C CA . LEU A 1 300 ? -11.095 4.923 18.445 1.00 58.59 300 LEU A CA 1
ATOM 2254 C C . LEU A 1 300 ? -10.409 5.085 17.086 1.00 58.59 300 LEU A C 1
ATOM 2256 O O . LEU A 1 300 ? -10.358 6.193 16.561 1.00 58.59 300 LEU A O 1
ATOM 2260 N N . VAL A 1 301 ? -9.892 3.998 16.509 1.00 62.78 301 VAL A N 1
ATOM 2261 C CA . VAL A 1 301 ? -9.286 4.038 15.169 1.00 62.78 301 VAL A CA 1
ATOM 2262 C C . VAL A 1 301 ? -10.324 3.601 14.143 1.00 62.78 301 VAL A C 1
ATOM 2264 O O . VAL A 1 301 ? -10.838 2.482 14.213 1.00 62.78 301 VAL A O 1
ATOM 2267 N N . ILE A 1 302 ? -10.641 4.482 13.196 1.00 66.06 302 ILE A N 1
ATOM 2268 C CA . ILE A 1 302 ? -11.598 4.224 12.116 1.00 66.06 302 ILE A CA 1
ATOM 2269 C C . ILE A 1 302 ? -10.881 4.316 10.773 1.00 66.06 302 ILE A C 1
ATOM 2271 O O . ILE A 1 302 ? -10.052 5.195 10.558 1.00 66.06 302 ILE A O 1
ATOM 2275 N N . TYR A 1 303 ? -11.238 3.425 9.854 1.00 72.06 303 TYR A N 1
ATOM 2276 C CA . TYR A 1 303 ? -10.846 3.503 8.457 1.00 72.06 303 TYR A CA 1
ATOM 2277 C C . TYR A 1 303 ? -12.076 3.406 7.552 1.00 72.06 303 TYR A C 1
ATOM 2279 O O . TYR A 1 303 ? -12.900 2.497 7.698 1.00 72.06 303 TYR A O 1
ATOM 2287 N N . VAL A 1 304 ? -12.194 4.335 6.601 1.00 73.69 304 VAL A N 1
ATOM 2288 C CA . VAL A 1 304 ? -13.320 4.404 5.659 1.00 73.69 304 VAL A CA 1
ATOM 2289 C C . VAL A 1 304 ? -12.838 4.102 4.240 1.00 73.69 304 VAL A C 1
ATOM 2291 O O . VAL A 1 304 ? -12.108 4.886 3.638 1.00 73.69 304 VAL A O 1
ATOM 2294 N N . LEU A 1 305 ? -13.286 2.968 3.699 1.00 72.38 305 LEU A N 1
ATOM 2295 C CA . LEU A 1 305 ? -13.114 2.580 2.299 1.00 72.38 305 LEU A CA 1
ATOM 2296 C C . LEU A 1 305 ? -14.025 3.446 1.414 1.00 72.38 305 LEU A C 1
ATOM 2298 O O . LEU A 1 305 ? -15.221 3.170 1.278 1.00 72.38 305 LEU A O 1
ATOM 2302 N N . ASP A 1 306 ? -13.456 4.496 0.826 1.00 78.88 306 ASP A N 1
ATOM 2303 C CA . ASP A 1 306 ? -14.156 5.416 -0.073 1.00 78.88 306 ASP A CA 1
ATOM 2304 C C . ASP A 1 306 ? -14.304 4.812 -1.487 1.00 78.88 306 ASP A C 1
ATOM 2306 O O . ASP A 1 306 ? -13.281 4.548 -2.130 1.00 78.88 306 ASP A O 1
ATOM 2310 N N . PRO A 1 307 ? -15.532 4.630 -2.021 1.00 75.25 307 PRO A N 1
ATOM 2311 C CA . PRO A 1 307 ? -15.756 4.080 -3.363 1.00 75.25 307 PRO A CA 1
ATOM 2312 C C . PRO A 1 307 ? -15.028 4.841 -4.484 1.00 75.25 307 PRO A C 1
ATOM 2314 O O . PRO A 1 307 ? -14.586 4.229 -5.456 1.00 75.25 307 PRO A O 1
ATOM 2317 N N . ARG A 1 308 ? -14.828 6.159 -4.322 1.00 80.88 308 ARG A N 1
ATOM 2318 C CA . ARG A 1 308 ? -14.158 7.051 -5.297 1.00 80.88 308 ARG A CA 1
ATOM 2319 C C . ARG A 1 308 ? -12.667 6.741 -5.496 1.00 80.88 308 ARG A C 1
ATOM 2321 O O . ARG A 1 308 ? -12.034 7.271 -6.411 1.00 80.88 308 ARG A O 1
ATOM 2328 N N . SER A 1 309 ? -12.114 5.890 -4.633 1.00 79.25 309 SER A N 1
ATOM 2329 C CA . SER A 1 309 ? -10.735 5.397 -4.692 1.00 79.25 309 SER A CA 1
ATOM 2330 C C . SER A 1 309 ? -10.556 4.260 -5.700 1.00 79.25 309 SER A C 1
ATOM 2332 O O . SER A 1 309 ? -9.448 4.052 -6.189 1.00 79.25 309 SER A O 1
ATOM 2334 N N . PHE A 1 310 ? -11.623 3.500 -5.976 1.00 75.88 310 PHE A N 1
ATOM 2335 C CA . PHE A 1 310 ? -11.564 2.234 -6.716 1.00 75.88 310 PHE A CA 1
ATOM 2336 C C . PHE A 1 310 ? -11.907 2.390 -8.197 1.00 75.88 310 PHE A C 1
ATOM 2338 O O . PHE A 1 310 ? -11.247 1.775 -9.036 1.00 75.88 310 PHE A O 1
ATOM 2345 N N . ALA A 1 311 ? -12.868 3.257 -8.520 1.00 74.69 311 ALA A N 1
ATOM 2346 C CA . ALA A 1 311 ? -13.274 3.578 -9.884 1.00 74.69 311 ALA A CA 1
ATOM 2347 C C . ALA A 1 311 ? -13.402 5.094 -10.090 1.00 74.69 311 ALA A C 1
ATOM 2349 O O . ALA A 1 311 ? -13.656 5.855 -9.152 1.00 74.69 311 ALA A O 1
ATOM 2350 N N . TRP A 1 312 ? -13.233 5.527 -11.337 1.00 75.62 312 TRP A N 1
ATOM 2351 C CA . TRP A 1 312 ? -13.561 6.882 -11.777 1.00 75.62 312 TRP A CA 1
ATOM 2352 C C . TRP A 1 312 ? -15.083 7.059 -11.978 1.00 75.62 312 TRP A C 1
ATOM 2354 O O . TRP A 1 312 ? -15.797 6.064 -12.089 1.00 75.62 312 TRP A O 1
ATOM 2364 N N . PRO A 1 313 ? -15.605 8.301 -12.073 1.00 76.31 313 PRO A N 1
ATOM 2365 C CA . PRO A 1 313 ? -17.011 8.553 -12.420 1.00 76.31 313 PRO A CA 1
ATOM 2366 C C . PRO A 1 313 ? -17.450 7.938 -13.757 1.00 76.31 313 PRO A C 1
ATOM 2368 O O . PRO A 1 313 ? -18.617 7.614 -13.928 1.00 76.31 313 PRO A O 1
ATOM 2371 N N . GLU A 1 314 ? -16.516 7.765 -14.693 1.00 79.62 314 GLU A N 1
ATOM 2372 C CA . GLU A 1 314 ? -16.683 7.037 -15.955 1.00 79.62 314 GLU A CA 1
ATOM 2373 C C . GLU A 1 314 ? -16.507 5.503 -15.829 1.00 79.62 314 GLU A C 1
ATOM 2375 O O . GLU A 1 314 ? -16.138 4.852 -16.801 1.00 79.62 314 GLU A O 1
ATOM 2380 N N . GLU A 1 315 ? -16.687 4.941 -14.627 1.00 67.88 315 GLU A N 1
ATOM 2381 C CA . GLU A 1 315 ? -16.632 3.506 -14.260 1.00 67.88 315 GLU A CA 1
ATOM 2382 C C . GLU A 1 315 ? -15.323 2.754 -14.593 1.00 67.88 315 GLU A C 1
ATOM 2384 O O . GLU A 1 315 ? -15.170 1.574 -14.284 1.00 67.88 315 GLU A O 1
ATOM 2389 N N . THR A 1 316 ? -14.320 3.440 -15.146 1.00 74.94 316 THR A N 1
ATOM 2390 C CA . THR A 1 316 ? -12.984 2.871 -15.382 1.00 74.94 316 THR A CA 1
ATOM 2391 C C . THR A 1 316 ? -12.213 2.635 -14.079 1.00 74.94 316 THR A C 1
ATOM 2393 O O . THR A 1 316 ? -12.286 3.430 -13.137 1.00 74.94 316 THR A O 1
ATOM 2396 N N . GLU A 1 317 ? -11.438 1.546 -14.035 1.00 78.50 317 GLU A N 1
ATOM 2397 C CA . GLU A 1 317 ? -10.628 1.160 -12.874 1.00 78.50 317 GLU A CA 1
ATOM 2398 C C . GLU A 1 317 ? -9.627 2.263 -12.481 1.00 78.50 317 GLU A C 1
ATOM 2400 O O . GLU A 1 317 ? -8.885 2.798 -13.311 1.00 78.50 317 GLU A O 1
ATOM 2405 N N . ARG A 1 318 ? -9.596 2.586 -11.184 1.00 82.88 318 ARG A N 1
ATOM 2406 C CA . ARG A 1 318 ? -8.677 3.556 -10.572 1.00 82.88 318 ARG A CA 1
ATOM 2407 C C . ARG A 1 318 ? -7.701 2.914 -9.584 1.00 82.88 318 ARG A C 1
ATOM 2409 O O . ARG A 1 318 ? -6.587 3.412 -9.423 1.00 82.88 318 ARG A O 1
ATOM 2416 N N . MET A 1 319 ? -8.081 1.808 -8.946 1.00 82.19 319 MET A N 1
ATOM 2417 C CA . MET A 1 319 ? -7.203 1.020 -8.076 1.00 82.19 319 MET A CA 1
ATOM 2418 C C . MET A 1 319 ? -7.224 -0.449 -8.488 1.00 82.19 319 MET A C 1
ATOM 2420 O O . MET A 1 319 ? -8.095 -1.202 -8.062 1.00 82.19 319 MET A O 1
ATOM 2424 N N . GLY A 1 320 ? -6.230 -0.851 -9.280 1.00 76.75 320 GLY A N 1
ATOM 2425 C CA . GLY A 1 320 ? -6.080 -2.229 -9.726 1.00 76.75 320 GLY A CA 1
ATOM 2426 C C . GLY A 1 320 ? -5.710 -3.204 -8.610 1.00 76.75 320 GLY A C 1
ATOM 2427 O O . GLY A 1 320 ? -5.194 -2.828 -7.547 1.00 76.75 320 GLY A O 1
ATOM 2428 N N . ALA A 1 321 ? -5.946 -4.488 -8.888 1.00 77.19 321 ALA A N 1
ATOM 2429 C CA . ALA A 1 321 ? -5.876 -5.591 -7.928 1.00 77.19 321 ALA A CA 1
ATOM 2430 C C . ALA A 1 321 ? -4.595 -5.620 -7.069 1.00 77.19 321 ALA A C 1
ATOM 2432 O O . ALA A 1 321 ? -4.668 -5.907 -5.874 1.00 77.19 321 ALA A O 1
ATOM 2433 N N . PHE A 1 322 ? -3.428 -5.277 -7.630 1.00 79.25 322 PHE A N 1
ATOM 2434 C CA . PHE A 1 322 ? -2.161 -5.232 -6.888 1.00 79.25 322 PHE A CA 1
ATOM 2435 C C . PHE A 1 322 ? -2.188 -4.237 -5.720 1.00 79.25 322 PHE A C 1
ATOM 2437 O O . PHE A 1 322 ? -1.765 -4.580 -4.613 1.00 79.25 322 PHE A O 1
ATOM 2444 N N . ARG A 1 323 ? -2.708 -3.020 -5.941 1.00 82.06 323 ARG A N 1
ATOM 2445 C CA . ARG A 1 323 ? -2.796 -1.994 -4.893 1.00 82.06 323 ARG A CA 1
ATOM 2446 C C . ARG A 1 323 ? -3.942 -2.277 -3.928 1.00 82.06 323 ARG A C 1
ATOM 2448 O O . ARG A 1 323 ? -3.738 -2.169 -2.723 1.00 82.06 323 ARG A O 1
ATOM 2455 N N . ALA A 1 324 ? -5.088 -2.738 -4.430 1.00 75.56 324 ALA A N 1
ATOM 2456 C CA . ALA A 1 324 ? -6.206 -3.159 -3.586 1.00 75.56 324 ALA A CA 1
ATOM 2457 C C . ALA A 1 324 ? -5.799 -4.284 -2.609 1.00 75.56 324 ALA A C 1
ATOM 2459 O O . ALA A 1 324 ? -6.093 -4.202 -1.415 1.00 75.56 324 ALA A O 1
ATOM 2460 N N . ARG A 1 325 ? -5.037 -5.289 -3.077 1.00 79.00 325 ARG A N 1
ATOM 2461 C CA . ARG A 1 325 ? -4.489 -6.358 -2.224 1.00 79.00 325 ARG A CA 1
ATOM 2462 C C . ARG A 1 325 ? -3.515 -5.813 -1.179 1.00 79.00 325 ARG A C 1
ATOM 2464 O O . ARG A 1 325 ? -3.636 -6.157 -0.008 1.00 79.00 325 ARG A O 1
ATOM 2471 N N . PHE A 1 326 ? -2.582 -4.945 -1.577 1.00 78.56 326 PHE A N 1
ATOM 2472 C CA . PHE A 1 326 ? -1.595 -4.365 -0.660 1.00 78.56 326 PHE A CA 1
ATOM 2473 C C . PHE A 1 326 ? -2.244 -3.485 0.422 1.00 78.56 326 PHE A C 1
ATOM 2475 O O . PHE A 1 326 ? -1.868 -3.568 1.593 1.00 78.56 326 PHE A O 1
ATOM 2482 N N . LEU A 1 327 ? -3.256 -2.689 0.062 1.00 77.12 327 LEU A N 1
ATOM 2483 C CA . LEU A 1 327 ? -4.072 -1.929 1.010 1.00 77.12 327 LEU A CA 1
ATOM 2484 C C . LEU A 1 327 ? -4.798 -2.870 1.985 1.00 77.12 327 LEU A C 1
ATOM 2486 O O . LEU A 1 327 ? -4.707 -2.679 3.195 1.00 77.12 327 LEU A O 1
ATOM 2490 N N . TRP A 1 328 ? -5.453 -3.922 1.489 1.00 72.50 328 TRP A N 1
ATOM 2491 C CA . TRP A 1 328 ? -6.168 -4.889 2.330 1.00 72.50 328 TRP A CA 1
ATOM 2492 C C . TRP A 1 328 ? -5.246 -5.633 3.310 1.00 72.50 328 TRP A C 1
ATOM 2494 O O . TRP A 1 328 ? -5.521 -5.681 4.509 1.00 72.50 328 TRP A O 1
ATOM 2504 N N . GLU A 1 329 ? -4.103 -6.134 2.832 1.00 74.62 329 GLU A N 1
ATOM 2505 C CA . GLU A 1 329 ? -3.046 -6.722 3.667 1.00 74.62 329 GLU A CA 1
ATOM 2506 C C . GLU A 1 329 ? -2.564 -5.738 4.750 1.00 74.62 329 GLU A C 1
ATOM 2508 O O . GLU A 1 329 ? -2.300 -6.141 5.885 1.00 74.62 329 GLU A O 1
ATOM 2513 N N . SER A 1 330 ? -2.498 -4.442 4.424 1.00 76.19 330 SER A N 1
ATOM 2514 C CA . SER A 1 330 ? -2.092 -3.382 5.353 1.00 76.19 330 SER A CA 1
ATOM 2515 C C . SER A 1 330 ? -3.141 -3.076 6.422 1.00 76.19 330 SER A C 1
ATOM 2517 O O . SER A 1 330 ? -2.783 -2.914 7.588 1.00 76.19 330 SER A O 1
ATOM 2519 N N . LEU A 1 331 ? -4.426 -3.054 6.061 1.00 71.75 331 LEU A N 1
ATOM 2520 C CA . LEU A 1 331 ? -5.533 -2.857 7.004 1.00 71.75 331 LEU A CA 1
ATOM 2521 C C . LEU A 1 331 ? -5.685 -4.050 7.958 1.00 71.75 331 LEU A C 1
ATOM 2523 O O . LEU A 1 331 ? -5.914 -3.855 9.151 1.00 71.75 331 LEU A O 1
ATOM 2527 N N . LEU A 1 332 ? -5.493 -5.279 7.466 1.00 72.19 332 LEU A N 1
ATOM 2528 C CA . LEU A 1 332 ? -5.468 -6.479 8.308 1.00 72.19 332 LEU A CA 1
ATOM 2529 C C . LEU A 1 332 ? -4.273 -6.488 9.274 1.00 72.19 332 LEU A C 1
ATOM 2531 O O . LEU A 1 332 ? -4.437 -6.866 10.435 1.00 72.19 332 LEU A O 1
ATOM 2535 N N . ALA A 1 333 ? -3.092 -6.047 8.827 1.00 67.88 333 ALA A N 1
ATOM 2536 C CA . ALA A 1 333 ? -1.928 -5.893 9.697 1.00 67.88 333 ALA A CA 1
ATOM 2537 C C . ALA A 1 333 ? -2.185 -4.849 10.796 1.00 67.88 333 ALA A C 1
ATOM 2539 O O . ALA A 1 333 ? -2.112 -5.196 11.973 1.00 67.88 333 ALA A O 1
ATOM 2540 N N . LEU A 1 334 ? -2.604 -3.632 10.420 1.00 69.88 334 LEU A N 1
ATOM 2541 C CA . LEU A 1 334 ? -2.957 -2.555 11.353 1.00 69.88 334 LEU A CA 1
ATOM 2542 C C . LEU A 1 334 ? -4.002 -3.012 12.379 1.00 69.88 334 LEU A C 1
ATOM 2544 O O . LEU A 1 334 ? -3.838 -2.772 13.574 1.00 69.88 334 LEU A O 1
ATOM 2548 N N . ARG A 1 335 ? -5.044 -3.732 11.944 1.00 69.75 335 ARG A N 1
ATOM 2549 C CA . ARG A 1 335 ? -6.050 -4.300 12.850 1.00 69.75 335 ARG A CA 1
ATOM 2550 C C . ARG A 1 335 ? -5.428 -5.270 13.859 1.00 69.75 335 ARG A C 1
ATOM 2552 O O . ARG A 1 335 ? -5.661 -5.136 15.057 1.00 69.75 335 ARG A O 1
ATOM 2559 N N . ALA A 1 336 ? -4.604 -6.211 13.402 1.00 65.44 336 ALA A N 1
ATOM 2560 C CA . ALA A 1 336 ? -3.936 -7.177 14.275 1.00 65.44 336 ALA A CA 1
ATOM 2561 C C . ALA A 1 336 ? -2.878 -6.536 15.199 1.00 65.44 336 ALA A C 1
ATOM 2563 O O . ALA A 1 336 ? -2.584 -7.080 16.267 1.00 65.44 336 ALA A O 1
ATOM 2564 N N . ASP A 1 337 ? -2.281 -5.414 14.793 1.00 63.22 337 ASP A N 1
ATOM 2565 C CA . ASP A 1 337 ? -1.352 -4.622 15.601 1.00 63.22 337 ASP A CA 1
ATOM 2566 C C . ASP A 1 337 ? -2.110 -3.832 16.693 1.00 63.22 337 ASP A C 1
ATOM 2568 O O . ASP A 1 337 ? -1.746 -3.932 17.866 1.00 63.22 337 ASP A O 1
ATOM 2572 N N . LEU A 1 338 ? -3.240 -3.190 16.364 1.00 61.22 338 LEU A N 1
ATOM 2573 C CA . LEU A 1 338 ? -4.146 -2.528 17.321 1.00 61.22 338 LEU A CA 1
ATOM 2574 C C . LEU A 1 338 ? -4.760 -3.498 18.343 1.00 61.22 338 LEU A C 1
ATOM 2576 O O . LEU A 1 338 ? -4.810 -3.185 19.534 1.00 61.22 338 LEU A O 1
ATOM 2580 N N . GLN A 1 339 ? -5.157 -4.699 17.913 1.00 63.53 339 GLN A N 1
ATOM 2581 C CA . GLN A 1 339 ? -5.674 -5.751 18.800 1.00 63.53 339 GLN A CA 1
ATOM 2582 C C . GLN A 1 339 ? -4.640 -6.212 19.832 1.00 63.53 339 GLN A C 1
ATOM 2584 O O . GLN A 1 339 ? -4.983 -6.470 20.986 1.00 63.53 339 GLN A O 1
ATOM 2589 N N . ARG A 1 340 ? -3.349 -6.231 19.471 1.00 56.84 340 ARG A N 1
ATOM 2590 C CA . ARG A 1 340 ? -2.252 -6.500 20.419 1.00 56.84 340 ARG A CA 1
ATOM 2591 C C . ARG A 1 340 ? -1.977 -5.349 21.396 1.00 56.84 340 ARG A C 1
ATOM 2593 O O . ARG A 1 340 ? -1.261 -5.562 22.370 1.00 56.84 340 ARG A O 1
ATOM 2600 N N . LEU A 1 341 ? -2.573 -4.176 21.176 1.00 53.66 341 LEU A N 1
ATOM 2601 C CA . LEU A 1 341 ? -2.563 -3.023 22.084 1.00 53.66 341 LEU A CA 1
ATOM 2602 C C . LEU A 1 341 ? -3.883 -2.861 22.870 1.00 53.66 341 LEU A C 1
ATOM 2604 O O . LEU A 1 341 ? -4.038 -1.880 23.592 1.00 53.66 341 LEU A O 1
ATOM 2608 N N . GLY A 1 342 ? -4.831 -3.802 22.752 1.00 48.75 342 GLY A N 1
ATOM 2609 C CA . GLY A 1 342 ? -6.136 -3.741 23.430 1.00 48.75 342 GLY A CA 1
ATOM 2610 C C . GLY A 1 342 ? -7.184 -2.850 22.745 1.00 48.75 342 GLY A C 1
ATOM 2611 O O . GLY A 1 342 ? -8.222 -2.565 23.339 1.00 48.75 342 GLY A O 1
ATOM 2612 N N . SER A 1 343 ? -6.921 -2.422 21.508 1.00 59.75 343 SER A N 1
ATOM 2613 C CA . SER A 1 343 ? -7.831 -1.644 20.658 1.00 59.75 343 SER A CA 1
ATOM 2614 C C . SER A 1 343 ? -8.374 -2.505 19.503 1.00 59.75 343 SER A C 1
ATOM 2616 O O . SER A 1 343 ? -8.132 -3.708 19.451 1.00 59.75 343 SER A O 1
ATOM 2618 N N . ASP A 1 344 ? -9.097 -1.914 18.553 1.00 59.12 344 ASP A N 1
ATOM 2619 C CA . ASP A 1 344 ? -9.446 -2.561 17.282 1.00 59.12 344 ASP A CA 1
ATOM 2620 C C . ASP A 1 344 ? -9.585 -1.517 16.156 1.00 59.12 344 ASP A C 1
ATOM 2622 O O . ASP A 1 344 ? -9.685 -0.317 16.424 1.00 59.12 344 ASP A O 1
ATOM 2626 N N . LEU A 1 345 ? -9.598 -1.967 14.898 1.00 64.44 345 LEU A N 1
ATOM 2627 C CA . LEU A 1 345 ? -9.833 -1.116 13.727 1.00 64.44 345 LEU A CA 1
ATOM 2628 C C . LEU A 1 345 ? -11.306 -1.170 13.305 1.00 64.44 345 LEU A C 1
ATOM 2630 O O . LEU A 1 345 ? -11.788 -2.205 12.836 1.00 64.44 345 LEU A O 1
ATOM 2634 N N . VAL A 1 346 ? -12.017 -0.045 13.399 1.00 66.75 346 VAL A N 1
ATOM 2635 C CA . VAL A 1 346 ? -13.372 0.080 12.846 1.00 66.75 346 VAL A CA 1
ATOM 2636 C C . VAL A 1 346 ? -13.279 0.313 11.344 1.00 66.75 346 VAL A C 1
ATOM 2638 O O . VAL A 1 346 ? -12.990 1.416 10.888 1.00 66.75 346 VAL A O 1
ATOM 2641 N N . LEU A 1 347 ? -13.563 -0.725 10.562 1.00 65.00 347 LEU A N 1
ATOM 2642 C CA . LEU A 1 347 ? -13.733 -0.602 9.117 1.00 65.00 347 LEU A CA 1
ATOM 2643 C C . LEU A 1 347 ? -15.169 -0.179 8.771 1.00 65.00 347 LEU A C 1
ATOM 2645 O O . LEU A 1 347 ? -16.148 -0.670 9.348 1.00 65.00 347 LEU A O 1
ATOM 2649 N N . ARG A 1 348 ? -15.282 0.735 7.805 1.00 66.12 348 ARG A N 1
ATOM 2650 C CA . ARG A 1 348 ? -16.527 1.164 7.154 1.00 66.12 348 ARG A CA 1
ATOM 2651 C C . ARG A 1 348 ? -16.305 1.328 5.651 1.00 66.12 348 ARG A C 1
ATOM 2653 O O . ARG A 1 348 ? -15.168 1.426 5.193 1.00 66.12 348 ARG A O 1
ATOM 2660 N N . THR A 1 349 ? -17.393 1.396 4.894 1.00 71.31 349 THR A N 1
ATOM 2661 C CA . THR A 1 349 ? -17.383 1.589 3.438 1.00 71.31 349 THR A CA 1
ATOM 2662 C C . THR A 1 349 ? -18.389 2.681 3.084 1.00 71.31 349 THR A C 1
ATOM 2664 O O . THR A 1 349 ? -19.491 2.687 3.628 1.00 71.31 349 THR A O 1
ATOM 2667 N N . GLY A 1 350 ? -18.015 3.618 2.212 1.00 71.00 350 GLY A N 1
ATOM 2668 C CA . GLY A 1 350 ? -18.823 4.797 1.874 1.00 71.00 350 GLY A CA 1
ATOM 2669 C C . GLY A 1 350 ? -17.991 6.081 1.842 1.00 71.00 350 GLY A C 1
ATOM 2670 O O . GLY A 1 350 ? -16.782 6.047 2.042 1.00 71.00 350 GLY A O 1
ATOM 2671 N N . LYS A 1 351 ? -18.619 7.230 1.580 1.00 83.44 351 LYS A N 1
ATOM 2672 C CA . LYS A 1 351 ? -17.911 8.521 1.541 1.00 83.44 351 LYS A CA 1
ATOM 2673 C C . LYS A 1 351 ? -17.619 8.989 2.981 1.00 83.44 351 LYS A C 1
ATOM 2675 O O . LYS A 1 351 ? -18.563 9.006 3.773 1.00 83.44 351 LYS A O 1
ATOM 2680 N N . PRO A 1 352 ? -16.389 9.387 3.365 1.00 83.62 352 PRO A N 1
ATOM 2681 C CA . PRO A 1 352 ? -16.095 9.806 4.741 1.00 83.62 352 PRO A CA 1
ATOM 2682 C C . PRO A 1 352 ? -17.002 10.928 5.267 1.00 83.62 352 PRO A C 1
ATOM 2684 O O . PRO A 1 352 ? -17.443 10.869 6.411 1.00 83.62 352 PRO A O 1
ATOM 2687 N N . GLU A 1 353 ? -17.353 11.900 4.419 1.00 89.50 353 GLU A N 1
ATOM 2688 C CA . GLU A 1 353 ? -18.261 13.015 4.734 1.00 89.50 353 GLU A CA 1
ATOM 2689 C C . GLU A 1 353 ? -19.742 12.614 4.905 1.00 89.50 353 GLU A C 1
ATOM 2691 O O . GLU A 1 353 ? -20.564 13.435 5.311 1.00 89.50 353 GLU A O 1
ATOM 2696 N N . GLU A 1 354 ? -20.087 11.362 4.601 1.00 85.69 354 GLU A N 1
ATOM 2697 C CA . GLU A 1 354 ? -21.402 10.760 4.851 1.00 85.69 354 GLU A CA 1
ATOM 2698 C C . GLU A 1 354 ? -21.336 9.774 6.027 1.00 85.69 354 GLU A C 1
ATOM 2700 O O . GLU A 1 354 ? -22.206 9.802 6.886 1.00 85.69 354 GLU A O 1
ATOM 2705 N N . VAL A 1 355 ? -20.279 8.957 6.106 1.00 79.06 355 VAL A N 1
ATOM 2706 C CA . VAL A 1 355 ? -20.116 7.899 7.119 1.00 79.06 355 VAL A CA 1
ATOM 2707 C C . VAL A 1 355 ? -19.752 8.441 8.502 1.00 79.06 355 VAL A C 1
ATOM 2709 O O . VAL A 1 355 ? -20.282 7.957 9.497 1.00 79.06 355 VAL A O 1
ATOM 2712 N N . LEU A 1 356 ? -18.824 9.399 8.604 1.00 78.12 356 LEU A N 1
ATOM 2713 C CA . LEU A 1 356 ? -18.324 9.851 9.908 1.00 78.12 356 LEU A CA 1
ATOM 2714 C C . LEU A 1 356 ? -19.323 10.688 10.731 1.00 78.12 356 LEU A C 1
ATOM 2716 O O . LEU A 1 356 ? -19.375 10.466 11.938 1.00 78.12 356 LEU A O 1
ATOM 2720 N N . PRO A 1 357 ? -20.130 11.606 10.162 1.00 80.06 357 PRO A N 1
ATOM 2721 C CA . PRO A 1 357 ? -21.096 12.382 10.949 1.00 80.06 357 PRO A CA 1
ATOM 2722 C C . PRO A 1 357 ? -22.140 11.522 11.673 1.00 80.06 357 PRO A C 1
ATOM 2724 O O . PRO A 1 357 ? -22.556 11.870 12.773 1.00 80.06 357 PRO A O 1
ATOM 2727 N N . ASP A 1 358 ? -22.517 10.385 11.085 1.00 73.62 358 ASP A N 1
ATOM 2728 C CA . ASP A 1 358 ? -23.469 9.432 11.670 1.00 73.62 358 ASP A CA 1
ATOM 2729 C C . ASP A 1 358 ? -22.806 8.516 12.725 1.00 73.62 358 ASP A C 1
ATOM 2731 O O . ASP A 1 358 ? -23.488 7.841 13.495 1.00 73.62 358 ASP A O 1
ATOM 2735 N N . LEU A 1 359 ? -21.468 8.488 12.762 1.00 67.75 359 LEU A N 1
ATOM 2736 C CA . LEU A 1 359 ? -20.643 7.577 13.563 1.00 67.75 359 LEU A CA 1
ATOM 2737 C C . LEU A 1 359 ? -19.942 8.269 14.747 1.00 67.75 359 LEU A C 1
ATOM 2739 O O . LEU A 1 359 ? -19.435 7.592 15.640 1.00 67.75 359 LEU A O 1
ATOM 2743 N N . LEU A 1 360 ? -19.889 9.605 14.753 1.00 66.88 360 LEU A N 1
ATOM 2744 C CA . LEU A 1 360 ? -19.160 10.412 15.733 1.00 66.88 360 LEU A CA 1
ATOM 2745 C C . LEU A 1 360 ? -20.128 11.226 16.609 1.00 66.88 360 LEU A C 1
ATOM 2747 O O . LEU A 1 360 ? -20.776 12.145 16.106 1.00 66.88 360 LEU A O 1
ATOM 2751 N N . PRO A 1 361 ? -20.240 10.934 17.921 1.00 60.41 361 PRO A N 1
ATOM 2752 C CA . PRO A 1 361 ? -21.161 11.656 18.791 1.00 60.41 361 PRO A CA 1
ATOM 2753 C C . PRO A 1 361 ? -20.702 13.110 19.033 1.00 60.41 361 PRO A C 1
ATOM 2755 O O . PRO A 1 361 ? -19.494 13.375 19.061 1.00 60.41 361 PRO A O 1
ATOM 2758 N N . PRO A 1 362 ? -21.632 14.053 19.279 1.00 64.06 362 PRO A N 1
ATOM 2759 C CA . PRO A 1 362 ? -21.301 15.447 19.570 1.00 64.06 362 PRO A CA 1
ATOM 2760 C C . PRO A 1 362 ? -20.307 15.608 20.728 1.00 64.06 362 PRO A C 1
ATOM 2762 O O . PRO A 1 362 ? -20.478 15.015 21.794 1.00 64.06 362 PRO A O 1
ATOM 2765 N N . GLY A 1 363 ? -19.289 16.447 20.534 1.00 60.25 363 GLY A N 1
ATOM 2766 C CA . GLY A 1 363 ? -18.178 16.648 21.468 1.00 60.25 363 GLY A CA 1
ATOM 2767 C C . GLY A 1 363 ? -16.993 15.692 21.278 1.00 60.25 363 GLY A C 1
ATOM 2768 O O . GLY A 1 363 ? -16.061 15.734 22.080 1.00 60.25 363 GLY A O 1
ATOM 2769 N N . SER A 1 364 ? -17.007 14.837 20.251 1.00 64.81 364 SER A N 1
ATOM 2770 C CA . SER A 1 364 ? -15.814 14.093 19.815 1.00 64.81 364 SER A CA 1
ATOM 2771 C C . SER A 1 364 ? -14.812 15.010 19.111 1.00 64.81 364 SER A C 1
ATOM 2773 O O . SER A 1 364 ? -15.210 16.000 18.499 1.00 64.81 364 SER A O 1
ATOM 2775 N N . ALA A 1 365 ? -13.536 14.624 19.110 1.00 64.81 365 ALA A N 1
ATOM 2776 C CA . ALA A 1 365 ? -12.528 15.181 18.209 1.00 64.81 365 ALA A CA 1
ATOM 2777 C C . ALA A 1 365 ? -12.085 14.127 17.181 1.00 64.81 365 ALA A C 1
ATOM 2779 O O . ALA A 1 365 ? -11.821 12.976 17.535 1.00 64.81 365 ALA A O 1
ATOM 2780 N N . LEU A 1 366 ? -11.992 14.523 15.914 1.00 68.81 366 LEU A N 1
ATOM 2781 C CA . LEU A 1 366 ? -11.447 13.739 14.810 1.00 68.81 366 LEU A CA 1
ATOM 2782 C C . LEU A 1 366 ? -10.020 14.203 14.509 1.00 68.81 366 LEU A C 1
ATOM 2784 O O . LEU A 1 366 ? -9.830 15.340 14.089 1.00 68.81 366 LEU A O 1
ATOM 2788 N N . ILE A 1 367 ? -9.036 13.317 14.648 1.00 66.88 367 ILE A N 1
ATOM 2789 C CA . ILE A 1 367 ? -7.651 13.568 14.239 1.00 66.88 367 ILE A CA 1
ATOM 2790 C C . ILE A 1 367 ? -7.359 12.772 12.966 1.00 66.88 367 ILE A C 1
ATOM 2792 O O . ILE A 1 367 ? -7.625 11.570 12.888 1.00 66.88 367 ILE A O 1
ATOM 2796 N N . THR A 1 368 ? -6.810 13.440 11.954 1.00 67.62 368 THR A N 1
ATOM 2797 C CA . THR A 1 368 ? -6.469 12.843 10.652 1.00 67.62 368 THR A CA 1
ATOM 2798 C C . THR A 1 368 ? -5.168 13.429 10.099 1.00 67.62 368 THR A C 1
ATOM 2800 O O . THR A 1 368 ? -4.710 14.477 10.551 1.00 67.62 368 THR A O 1
ATOM 2803 N N . GLN A 1 369 ? -4.548 12.777 9.112 1.00 69.75 369 GLN A N 1
ATOM 2804 C CA . GLN A 1 369 ? -3.413 13.378 8.399 1.00 69.75 369 GLN A CA 1
ATOM 2805 C C . GLN A 1 369 ? -3.889 14.514 7.478 1.00 69.75 369 GLN A C 1
ATOM 2807 O O . GLN A 1 369 ? -4.976 14.425 6.901 1.00 69.75 369 GLN A O 1
ATOM 2812 N N . GLU A 1 370 ? -3.088 15.575 7.317 1.00 76.25 370 GLU A N 1
ATOM 2813 C CA . GLU A 1 370 ? -3.346 16.575 6.269 1.00 76.25 370 GLU A CA 1
ATOM 2814 C C . GLU A 1 370 ? -2.955 16.028 4.887 1.00 76.25 370 GLU A C 1
ATOM 2816 O O . GLU A 1 370 ? -1.832 15.558 4.678 1.00 76.25 370 GLU A O 1
ATOM 2821 N N . GLU A 1 371 ? -3.874 16.140 3.925 1.00 83.94 371 GLU A N 1
ATOM 2822 C CA . GLU A 1 371 ? -3.625 15.822 2.522 1.00 83.94 371 GLU A CA 1
ATOM 2823 C C . GLU A 1 371 ? -3.675 17.059 1.613 1.00 83.94 371 GLU A C 1
ATOM 2825 O O . GLU A 1 371 ? -4.368 18.048 1.865 1.00 83.94 371 GLU A O 1
ATOM 2830 N N . VAL A 1 372 ? -2.865 17.022 0.550 1.00 85.62 372 VAL A N 1
ATOM 2831 C CA . VAL A 1 372 ? -2.439 18.238 -0.174 1.00 85.62 372 VAL A CA 1
ATOM 2832 C C . VAL A 1 372 ? -3.110 18.432 -1.534 1.00 85.62 372 VAL A C 1
ATOM 2834 O O . VAL A 1 372 ? -3.059 19.525 -2.105 1.00 85.62 372 VAL A O 1
ATOM 2837 N N . THR A 1 373 ? -3.728 17.379 -2.063 1.00 88.94 373 THR A N 1
ATOM 2838 C CA . THR A 1 373 ? -4.294 17.316 -3.415 1.00 88.94 373 THR A CA 1
ATOM 2839 C C . THR A 1 373 ? -5.800 17.573 -3.460 1.00 88.94 373 THR A C 1
ATOM 2841 O O . THR A 1 373 ? -6.479 17.693 -2.442 1.00 88.94 373 THR A O 1
ATOM 2844 N N . ALA A 1 374 ? -6.307 17.813 -4.672 1.00 89.50 374 ALA A N 1
ATOM 2845 C CA . ALA A 1 374 ? -7.585 18.493 -4.876 1.00 89.50 374 ALA A CA 1
ATOM 2846 C C . ALA A 1 374 ? -8.810 17.666 -4.457 1.00 89.50 374 ALA A C 1
ATOM 2848 O O . ALA A 1 374 ? -9.789 18.238 -3.985 1.00 89.50 374 ALA A O 1
ATOM 2849 N N . GLU A 1 375 ? -8.768 16.344 -4.619 1.00 87.94 375 GLU A N 1
ATOM 2850 C CA . GLU A 1 375 ? -9.893 15.470 -4.282 1.00 87.94 375 GLU A CA 1
ATOM 2851 C C . GLU A 1 375 ? -9.965 15.227 -2.774 1.00 87.94 375 GLU A C 1
ATOM 2853 O O . GLU A 1 375 ? -11.026 15.389 -2.174 1.00 87.94 375 GLU A O 1
ATOM 2858 N N . GLU A 1 376 ? -8.823 14.946 -2.148 1.00 85.69 376 GLU A N 1
ATOM 2859 C CA . GLU A 1 376 ? -8.678 14.709 -0.713 1.00 85.69 376 GLU A CA 1
ATOM 2860 C C . GLU A 1 376 ? -9.039 15.967 0.084 1.00 85.69 376 GLU A C 1
ATOM 2862 O O . GLU A 1 376 ? -9.797 15.884 1.049 1.00 85.69 376 GLU A O 1
ATOM 2867 N N . ARG A 1 377 ? -8.593 17.150 -0.367 1.00 89.31 377 ARG A N 1
ATOM 2868 C CA . ARG A 1 377 ? -8.995 18.445 0.212 1.00 89.31 377 ARG A CA 1
ATOM 2869 C C . ARG A 1 377 ? -10.479 18.746 0.017 1.00 89.31 377 ARG A C 1
ATOM 2871 O O . ARG A 1 377 ? -11.087 19.367 0.883 1.00 89.31 377 ARG A O 1
ATOM 2878 N N . ALA A 1 378 ? -11.088 18.293 -1.078 1.00 90.12 378 ALA A N 1
ATOM 2879 C CA . ALA A 1 378 ? -12.526 18.447 -1.281 1.00 90.12 378 ALA A CA 1
ATOM 2880 C C . ALA A 1 378 ? -13.344 17.482 -0.399 1.00 90.12 378 ALA A C 1
ATOM 2882 O O . ALA A 1 378 ? -14.428 17.855 0.053 1.00 90.12 378 ALA A O 1
ATOM 2883 N N . VAL A 1 379 ? -12.843 16.269 -0.124 1.00 87.31 379 VAL A N 1
ATOM 2884 C CA . VAL A 1 379 ? -13.410 15.373 0.904 1.00 87.31 379 VAL A CA 1
ATOM 2885 C C . VAL A 1 379 ? -13.269 16.006 2.284 1.00 87.31 379 VAL A C 1
ATOM 2887 O O . VAL A 1 379 ? -14.272 16.125 2.977 1.00 87.31 379 VAL A O 1
ATOM 2890 N N . ASP A 1 380 ? -12.078 16.486 2.648 1.00 86.44 380 ASP A N 1
ATOM 2891 C CA . ASP A 1 380 ? -11.816 17.142 3.933 1.00 86.44 380 ASP A CA 1
ATOM 2892 C C . ASP A 1 380 ? -12.723 18.360 4.161 1.00 86.44 380 ASP A C 1
ATOM 2894 O O . ASP A 1 380 ? -13.362 18.473 5.203 1.00 86.44 380 ASP A O 1
ATOM 2898 N N . GLN A 1 381 ? -12.876 19.231 3.158 1.00 91.12 381 GLN A N 1
ATOM 2899 C CA . GLN A 1 381 ? -13.771 20.386 3.240 1.00 91.12 381 GLN A CA 1
ATOM 2900 C C . GLN A 1 381 ? -15.228 19.968 3.499 1.00 91.12 381 GLN A C 1
ATOM 2902 O O . GLN A 1 381 ? -15.878 20.524 4.385 1.00 91.12 381 GLN A O 1
ATOM 2907 N N . ARG A 1 382 ? -15.749 18.975 2.760 1.00 92.75 382 ARG A N 1
ATOM 2908 C CA . ARG A 1 382 ? -17.118 18.471 2.972 1.00 92.75 382 ARG A CA 1
ATOM 2909 C C . ARG A 1 382 ? -17.263 17.767 4.320 1.00 92.75 382 ARG A C 1
ATOM 2911 O O . ARG A 1 382 ? -18.296 17.922 4.966 1.00 92.75 382 ARG A O 1
ATOM 2918 N N . LEU A 1 383 ? -16.236 17.039 4.754 1.00 86.88 383 LEU A N 1
ATOM 2919 C CA . LEU A 1 383 ? -16.188 16.355 6.040 1.00 86.88 383 LEU A CA 1
ATOM 2920 C C . LEU A 1 383 ? -16.233 17.359 7.197 1.00 86.88 383 LEU A C 1
ATOM 2922 O O . LEU A 1 383 ? -17.116 17.239 8.040 1.00 86.88 383 LEU A O 1
ATOM 2926 N N . ARG A 1 384 ? -15.386 18.400 7.194 1.00 88.62 384 ARG A N 1
ATOM 2927 C CA . ARG A 1 384 ? -15.431 19.493 8.185 1.00 88.62 384 ARG A CA 1
ATOM 2928 C C . ARG A 1 384 ? -16.819 20.126 8.262 1.00 88.62 384 ARG A C 1
ATOM 2930 O O . ARG A 1 384 ? -17.402 20.156 9.338 1.00 88.62 384 ARG A O 1
ATOM 2937 N N . SER A 1 385 ? -17.388 20.551 7.130 1.00 91.06 385 SER A N 1
ATOM 2938 C CA . SER A 1 385 ? -18.722 21.177 7.102 1.00 91.06 385 SER A CA 1
ATOM 2939 C C . SER A 1 385 ? -19.854 20.251 7.565 1.00 91.06 385 SER A C 1
ATOM 2941 O O . SER A 1 385 ? -20.906 20.736 7.971 1.00 91.06 385 SER A O 1
ATOM 2943 N N . ARG A 1 386 ? -19.675 18.925 7.507 1.00 90.62 386 ARG A N 1
ATOM 2944 C CA . ARG A 1 386 ? -20.633 17.950 8.050 1.00 90.62 386 ARG A CA 1
ATOM 2945 C C . ARG A 1 386 ? -20.386 17.633 9.526 1.00 90.62 386 ARG A C 1
ATOM 2947 O O . ARG A 1 386 ? -21.348 17.415 10.249 1.00 90.62 386 ARG A O 1
ATOM 2954 N N . LEU A 1 387 ? -19.137 17.627 9.984 1.00 83.12 387 LEU A N 1
ATOM 2955 C CA . LEU A 1 387 ? -18.786 17.403 11.389 1.00 83.12 387 LEU A CA 1
ATOM 2956 C C . LEU A 1 387 ? -19.085 18.621 12.271 1.00 83.12 387 LEU A C 1
ATOM 2958 O O . LEU A 1 387 ? -19.535 18.460 13.403 1.00 83.12 387 LEU A O 1
ATOM 2962 N N . GLU A 1 388 ? -18.977 19.830 11.722 1.00 87.12 388 GLU A N 1
ATOM 2963 C CA . GLU A 1 388 ? -19.407 21.069 12.375 1.00 87.12 388 GLU A CA 1
ATOM 2964 C C . GLU A 1 388 ? -20.900 21.026 12.762 1.00 87.12 388 GLU A C 1
ATOM 2966 O O . GLU A 1 388 ? -21.259 21.404 13.880 1.00 87.12 388 GLU A O 1
ATOM 2971 N N . THR A 1 389 ? -21.782 20.483 11.907 1.00 87.50 389 THR A N 1
ATOM 2972 C CA . THR A 1 389 ? -23.225 20.404 12.217 1.00 87.50 389 THR A CA 1
ATOM 2973 C C . THR A 1 389 ? -23.556 19.399 13.322 1.00 87.50 389 THR A C 1
ATOM 2975 O O . THR A 1 389 ? -24.508 19.627 14.072 1.00 87.50 389 THR A O 1
ATOM 2978 N N . VAL A 1 390 ? -22.753 18.340 13.486 1.00 78.69 390 VAL A N 1
ATOM 2979 C CA . VAL A 1 390 ? -22.848 17.396 14.618 1.00 78.69 390 VAL A CA 1
ATOM 2980 C C . VAL A 1 390 ? -21.959 17.781 15.810 1.00 78.69 390 VAL A C 1
ATOM 2982 O O . VAL A 1 390 ? -21.971 17.086 16.822 1.00 78.69 390 VAL A O 1
ATOM 2985 N N . LYS A 1 391 ? -21.265 18.928 15.756 1.00 77.56 391 LYS A N 1
ATOM 2986 C CA . LYS A 1 391 ? -20.363 19.444 16.806 1.00 77.56 391 LYS A CA 1
ATOM 2987 C C . LYS A 1 391 ? -19.228 18.474 17.142 1.00 77.56 391 LYS A C 1
ATOM 2989 O O . LYS A 1 391 ? -18.998 18.155 18.308 1.00 77.56 391 LYS A O 1
ATOM 2994 N N . VAL A 1 392 ? -18.553 17.991 16.107 1.00 72.06 392 VAL A N 1
ATOM 2995 C CA . VAL A 1 392 ? -17.325 17.202 16.202 1.00 72.06 392 VAL A CA 1
ATOM 2996 C C . VAL A 1 392 ? -16.166 18.080 15.741 1.00 72.06 392 VAL A C 1
ATOM 2998 O O . VAL A 1 392 ? -16.175 18.576 14.613 1.00 72.06 392 VAL A O 1
ATOM 3001 N N . ASP A 1 393 ? -15.188 18.285 16.620 1.00 70.75 393 ASP A N 1
ATOM 3002 C CA . ASP A 1 393 ? -13.982 19.056 16.313 1.00 70.75 393 ASP A CA 1
ATOM 3003 C C . ASP A 1 393 ? -13.089 18.264 15.343 1.00 70.75 393 ASP A C 1
ATOM 3005 O O . ASP A 1 393 ? -13.087 17.032 15.363 1.00 70.75 393 ASP A O 1
ATOM 3009 N N . VAL A 1 394 ? -12.313 18.947 14.493 1.00 72.81 394 VAL A N 1
ATOM 3010 C CA . VAL A 1 394 ? -11.406 18.289 13.533 1.00 72.81 394 VAL A CA 1
ATOM 3011 C C . VAL A 1 394 ? -10.010 18.904 13.596 1.00 72.81 394 VAL A C 1
ATOM 3013 O O . VAL A 1 394 ? -9.842 20.097 13.344 1.00 72.81 394 VAL A O 1
ATOM 3016 N N . GLU A 1 395 ? -9.013 18.071 13.887 1.00 71.69 395 GLU A N 1
ATOM 3017 C CA . GLU A 1 395 ? -7.592 18.416 13.946 1.00 71.69 395 GLU A CA 1
ATOM 3018 C C . GLU A 1 395 ? -6.797 17.645 12.875 1.00 71.69 395 GLU A C 1
ATOM 3020 O O . GLU A 1 395 ? -7.067 16.478 12.573 1.00 71.69 395 GLU A O 1
ATOM 3025 N N . HIS A 1 396 ? -5.785 18.305 12.306 1.00 68.44 396 HIS A N 1
ATOM 3026 C CA . HIS A 1 396 ? -4.954 17.766 11.232 1.00 68.44 396 HIS A CA 1
ATOM 3027 C C . HIS A 1 396 ? -3.494 17.662 11.660 1.00 68.44 396 HIS A C 1
ATOM 3029 O O . HIS A 1 396 ? -2.907 18.629 12.138 1.00 68.44 396 HIS A O 1
ATOM 3035 N N . CYS A 1 397 ? -2.890 16.495 11.442 1.00 66.56 397 CYS A N 1
ATOM 3036 C CA . CYS A 1 397 ? -1.480 16.238 11.722 1.00 66.56 397 CYS A CA 1
ATOM 30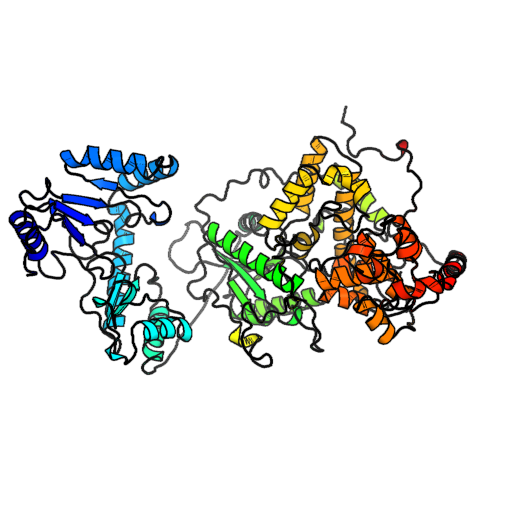37 C C . CYS A 1 397 ? -0.665 16.141 10.424 1.00 66.56 397 CYS A C 1
ATOM 3039 O O . CYS A 1 397 ? -0.990 15.363 9.524 1.00 66.56 397 CYS A O 1
ATOM 3041 N N . TRP A 1 398 ? 0.452 16.865 10.339 1.00 68.81 398 TRP A N 1
ATOM 3042 C CA . TRP A 1 398 ? 1.355 16.804 9.187 1.00 68.81 398 TRP A CA 1
ATOM 3043 C C . TRP A 1 398 ? 2.408 15.680 9.353 1.00 68.81 398 TRP A C 1
ATOM 3045 O O . TRP A 1 398 ? 3.548 15.879 9.794 1.00 68.81 398 TRP A O 1
ATOM 3055 N N . GLY A 1 399 ? 2.000 14.447 9.028 1.00 64.62 399 GLY A N 1
ATOM 3056 C CA . GLY A 1 399 ? 2.808 13.227 9.204 1.00 64.62 399 GLY A CA 1
ATOM 3057 C C . GLY A 1 399 ? 3.482 12.670 7.941 1.00 64.62 399 GLY A C 1
ATOM 3058 O O . GLY A 1 399 ? 4.383 11.840 8.048 1.00 64.62 399 GLY A O 1
ATOM 3059 N N . SER A 1 400 ? 3.082 13.112 6.746 1.00 70.50 400 SER A N 1
ATOM 3060 C CA . SER A 1 400 ? 3.344 12.388 5.491 1.00 70.50 400 SER A CA 1
ATOM 3061 C C . SER A 1 400 ? 4.707 12.654 4.820 1.00 70.50 400 SER A C 1
ATOM 3063 O O . SER A 1 400 ? 5.030 11.989 3.832 1.00 70.50 400 SER A O 1
ATOM 3065 N N . THR A 1 401 ? 5.534 13.567 5.342 1.00 76.19 401 THR A N 1
ATOM 3066 C CA . THR A 1 401 ? 6.853 13.985 4.799 1.00 76.19 401 THR A CA 1
ATOM 3067 C C . THR A 1 401 ? 8.001 13.851 5.808 1.00 76.19 401 THR A C 1
ATOM 3069 O O . THR A 1 401 ? 7.784 13.796 7.025 1.00 76.19 401 THR A O 1
ATOM 3072 N N . LEU A 1 402 ? 9.242 13.830 5.305 1.00 78.62 402 LEU A N 1
ATOM 3073 C CA . LEU A 1 402 ? 10.457 13.845 6.127 1.00 78.62 402 LEU A CA 1
ATOM 3074 C C . LEU A 1 402 ? 10.576 15.150 6.934 1.00 78.62 402 LEU A C 1
ATOM 3076 O O . LEU A 1 402 ? 10.784 15.081 8.142 1.00 78.62 402 LEU A O 1
ATOM 3080 N N . PHE A 1 403 ? 10.395 16.309 6.297 1.00 75.25 403 PHE A N 1
ATOM 3081 C CA . PHE A 1 403 ? 10.336 17.615 6.978 1.00 75.25 403 PHE A CA 1
ATOM 3082 C C . PHE A 1 403 ? 8.900 17.957 7.381 1.00 75.25 403 PHE A C 1
ATOM 3084 O O . PHE A 1 403 ? 7.999 17.770 6.561 1.00 75.25 403 PHE A O 1
ATOM 3091 N N . HIS A 1 404 ? 8.649 18.478 8.589 1.00 75.69 404 HIS A N 1
ATOM 3092 C CA . HIS A 1 404 ? 7.350 19.095 8.881 1.00 75.69 404 HIS A CA 1
ATOM 3093 C C . HIS A 1 404 ? 7.164 20.334 7.994 1.00 75.69 404 HIS A C 1
ATOM 3095 O O . HIS A 1 404 ? 8.141 20.972 7.602 1.00 75.69 404 HIS A O 1
ATOM 3101 N N . ILE A 1 405 ? 5.921 20.702 7.678 1.00 75.69 405 ILE A N 1
ATOM 3102 C CA . ILE A 1 405 ? 5.646 21.911 6.884 1.00 75.69 405 ILE A CA 1
ATOM 3103 C C . ILE A 1 405 ? 6.126 23.194 7.588 1.00 75.69 405 ILE A C 1
ATOM 3105 O O . ILE A 1 405 ? 6.512 24.152 6.925 1.00 75.69 405 ILE A O 1
ATOM 3109 N N . GLU A 1 406 ? 6.170 23.171 8.922 1.00 75.75 406 GLU A N 1
ATOM 3110 C CA . GLU A 1 406 ? 6.670 24.250 9.786 1.00 75.75 406 GLU A CA 1
ATOM 3111 C C . GLU A 1 406 ? 8.201 24.232 9.967 1.00 75.75 406 GLU A C 1
ATOM 3113 O O . GLU A 1 406 ? 8.781 25.265 10.286 1.00 75.75 406 GLU A O 1
ATOM 3118 N N . ASP A 1 407 ? 8.870 23.096 9.713 1.00 76.62 407 ASP A N 1
ATOM 3119 C CA . ASP A 1 407 ? 10.342 22.973 9.777 1.00 76.62 407 ASP A CA 1
ATOM 3120 C C . ASP A 1 407 ? 11.026 23.562 8.524 1.00 76.62 407 ASP A C 1
ATOM 3122 O O . ASP A 1 407 ? 12.253 23.530 8.389 1.00 76.62 407 ASP A O 1
ATOM 3126 N N . LEU A 1 408 ? 10.248 24.038 7.547 1.00 80.19 408 LEU A N 1
ATOM 3127 C CA . LEU A 1 408 ? 10.783 24.581 6.307 1.00 80.19 408 LEU A CA 1
ATOM 3128 C C . LEU A 1 408 ? 11.370 25.986 6.542 1.00 80.19 408 LEU A C 1
ATOM 3130 O O . LEU A 1 408 ? 10.656 26.883 6.987 1.00 80.19 408 LEU A O 1
ATOM 3134 N N . PRO A 1 409 ? 12.624 26.261 6.129 1.00 83.88 409 PRO A N 1
ATOM 3135 C CA . PRO A 1 409 ? 13.239 27.593 6.210 1.00 83.88 409 PRO A CA 1
ATOM 3136 C C . PRO A 1 409 ? 12.693 28.576 5.146 1.00 83.88 409 PRO A C 1
ATOM 3138 O O . PRO A 1 409 ? 13.393 29.482 4.690 1.00 83.88 409 PRO A O 1
ATOM 3141 N N . PHE A 1 410 ? 11.459 28.359 4.687 1.00 86.19 410 PHE A N 1
ATOM 3142 C CA . PHE A 1 410 ? 10.698 29.168 3.740 1.00 86.19 410 PHE A CA 1
ATOM 3143 C C . PHE A 1 410 ? 9.212 28.789 3.825 1.00 86.19 410 PHE A C 1
ATOM 3145 O O . PHE A 1 410 ? 8.866 27.627 4.020 1.00 86.19 410 PHE A O 1
ATOM 3152 N N . ASP A 1 411 ? 8.333 29.762 3.594 1.00 88.12 411 ASP A N 1
ATOM 3153 C CA . ASP A 1 411 ? 6.896 29.533 3.415 1.00 88.12 411 ASP A CA 1
ATOM 3154 C C . ASP A 1 411 ? 6.642 28.540 2.247 1.00 88.12 411 ASP A C 1
ATOM 3156 O O . ASP A 1 411 ? 7.224 28.724 1.169 1.00 88.12 411 ASP A O 1
ATOM 3160 N N . PRO A 1 412 ? 5.777 27.514 2.402 1.00 86.25 412 PRO A N 1
ATOM 3161 C CA . PRO A 1 412 ? 5.425 26.561 1.343 1.00 86.25 412 PRO A CA 1
ATOM 3162 C C . PRO A 1 412 ? 4.947 27.192 0.023 1.00 86.25 412 PRO A C 1
ATOM 3164 O O . PRO A 1 412 ? 5.246 26.665 -1.050 1.00 86.25 412 PRO A O 1
ATOM 3167 N N . ALA A 1 413 ? 4.255 28.336 0.056 1.00 87.06 413 ALA A N 1
ATOM 3168 C CA . ALA A 1 413 ? 3.863 29.075 -1.148 1.00 87.06 413 ALA A CA 1
ATOM 3169 C C . ALA A 1 413 ? 5.086 29.608 -1.923 1.00 87.06 413 ALA A C 1
ATOM 3171 O O . ALA A 1 413 ? 5.059 29.719 -3.152 1.00 87.06 413 ALA A O 1
ATOM 3172 N N . ASN A 1 414 ? 6.187 29.860 -1.212 1.00 89.19 414 ASN A N 1
ATOM 3173 C CA . ASN A 1 414 ? 7.481 30.283 -1.740 1.00 89.19 414 ASN A CA 1
ATOM 3174 C C . ASN A 1 414 ? 8.449 29.105 -2.003 1.00 89.19 414 ASN A C 1
ATOM 3176 O O . ASN A 1 414 ? 9.646 29.338 -2.196 1.00 89.19 414 ASN A O 1
ATOM 3180 N N . LEU A 1 415 ? 7.959 27.852 -2.060 1.00 91.50 415 LEU A N 1
ATOM 3181 C CA . LEU A 1 415 ? 8.770 26.663 -2.374 1.00 91.50 415 LEU A CA 1
ATOM 3182 C C . LEU A 1 415 ? 9.677 26.913 -3.601 1.00 91.50 415 LEU A C 1
ATOM 3184 O O . LEU A 1 415 ? 9.166 27.303 -4.662 1.00 91.50 415 LEU A O 1
ATOM 3188 N N . PRO A 1 416 ? 10.999 26.658 -3.505 1.00 89.00 416 PRO A N 1
ATOM 3189 C CA . PRO A 1 416 ? 11.935 26.976 -4.576 1.00 89.00 416 PRO A CA 1
ATOM 3190 C C . PRO A 1 416 ? 11.627 26.312 -5.922 1.00 89.00 416 PRO A C 1
ATOM 3192 O O . PRO A 1 416 ? 11.404 25.104 -6.004 1.00 89.00 416 PRO A O 1
ATOM 3195 N N . GLU A 1 417 ? 11.779 27.085 -7.001 1.00 83.25 417 GLU A N 1
ATOM 3196 C CA . GLU A 1 417 ? 11.600 26.669 -8.405 1.00 83.25 417 GLU A CA 1
ATOM 3197 C C . GLU A 1 417 ? 12.699 25.707 -8.917 1.00 83.25 417 GLU A C 1
ATOM 3199 O O . GLU A 1 417 ? 13.149 25.771 -10.060 1.00 83.25 417 GLU A O 1
ATOM 3204 N N . SER A 1 418 ? 13.229 24.830 -8.068 1.00 85.00 418 SER A N 1
ATOM 3205 C CA . SER A 1 418 ? 14.063 23.696 -8.471 1.00 85.00 418 SER A CA 1
ATOM 3206 C C . SER A 1 418 ? 14.332 22.774 -7.297 1.00 85.00 418 SER A C 1
ATOM 3208 O O . SER A 1 418 ? 14.692 23.233 -6.211 1.00 85.00 418 SER A O 1
ATOM 3210 N N . PHE A 1 419 ? 14.310 21.466 -7.560 1.00 89.06 419 PHE A N 1
ATOM 3211 C CA . PHE A 1 419 ? 14.756 20.474 -6.586 1.00 89.06 419 PHE A CA 1
ATOM 3212 C C . PHE A 1 419 ? 16.192 20.750 -6.106 1.00 89.06 419 PHE A C 1
ATOM 3214 O O . PHE A 1 419 ? 16.494 20.598 -4.928 1.00 89.06 419 PHE A O 1
ATOM 3221 N N . THR A 1 420 ? 17.080 21.220 -6.991 1.00 87.19 420 THR A N 1
ATOM 3222 C CA . THR A 1 420 ? 18.460 21.559 -6.612 1.00 87.19 420 THR A CA 1
ATOM 3223 C C . THR A 1 420 ? 18.536 22.721 -5.622 1.00 87.19 420 THR A C 1
ATOM 3225 O O . THR A 1 420 ? 19.367 22.656 -4.721 1.00 87.19 420 THR A O 1
ATOM 3228 N N . VAL A 1 421 ? 17.702 23.765 -5.752 1.00 89.38 421 VAL A N 1
ATOM 3229 C CA . VAL A 1 421 ? 17.666 24.847 -4.752 1.00 89.38 421 VAL A CA 1
ATOM 3230 C C . VAL A 1 421 ? 16.998 24.351 -3.476 1.00 89.38 421 VAL A C 1
ATOM 3232 O O . VAL A 1 421 ? 17.634 24.441 -2.440 1.00 89.38 421 VAL A O 1
ATOM 3235 N N . PHE A 1 422 ? 15.823 23.715 -3.538 1.00 89.19 422 PHE A N 1
ATOM 3236 C CA . PHE A 1 422 ? 15.151 23.099 -2.379 1.00 89.19 422 PHE A CA 1
ATOM 3237 C C . PHE A 1 422 ? 16.103 22.231 -1.529 1.00 89.19 422 PHE A C 1
ATOM 3239 O O . PHE A 1 422 ? 16.332 22.504 -0.352 1.00 89.19 422 PHE A O 1
ATOM 3246 N N . LYS A 1 423 ? 16.775 21.261 -2.161 1.00 88.69 423 LYS A N 1
ATOM 3247 C CA . LYS A 1 423 ? 17.763 20.354 -1.547 1.00 88.69 423 LYS A CA 1
ATOM 3248 C C . LYS A 1 423 ? 19.045 21.064 -1.073 1.00 88.69 423 LYS A C 1
ATOM 3250 O O . LYS A 1 423 ? 19.858 20.454 -0.378 1.00 88.69 423 LYS A O 1
ATOM 3255 N N . ASN A 1 424 ? 19.306 22.297 -1.505 1.00 87.50 424 ASN A N 1
ATOM 3256 C CA . ASN A 1 424 ? 20.428 23.111 -1.027 1.00 87.50 424 ASN A CA 1
ATOM 3257 C C . ASN A 1 424 ? 20.000 24.080 0.087 1.00 87.50 424 ASN A C 1
ATOM 3259 O O . ASN A 1 424 ? 20.808 24.354 0.966 1.00 87.50 424 ASN A O 1
ATOM 3263 N N . THR A 1 425 ? 18.750 24.545 0.096 1.00 86.56 425 THR A N 1
ATOM 3264 C CA . THR A 1 425 ? 18.177 25.361 1.174 1.00 86.56 425 THR A CA 1
ATOM 3265 C C . THR A 1 425 ? 17.908 24.522 2.422 1.00 86.56 425 THR A C 1
ATOM 3267 O O . THR A 1 425 ? 18.149 25.003 3.516 1.00 86.56 425 THR A O 1
ATOM 3270 N N . LEU A 1 426 ? 17.531 23.245 2.276 1.00 83.12 426 LEU A N 1
ATOM 3271 C CA . LEU A 1 426 ? 17.444 22.278 3.385 1.00 83.12 426 LEU A CA 1
ATOM 3272 C C . LEU A 1 426 ? 18.809 21.680 3.797 1.00 83.12 426 LEU A C 1
ATOM 3274 O O . LEU A 1 426 ? 18.880 20.837 4.686 1.00 83.12 426 LEU A O 1
ATOM 3278 N N . ALA A 1 427 ? 19.916 22.070 3.155 1.00 77.06 427 ALA A N 1
ATOM 3279 C CA . ALA A 1 427 ? 21.246 21.540 3.472 1.00 77.06 427 ALA A CA 1
ATOM 3280 C C . ALA A 1 427 ? 21.825 21.970 4.844 1.00 77.06 427 ALA A C 1
ATOM 3282 O O . ALA A 1 427 ? 22.638 21.211 5.378 1.00 77.06 427 ALA A O 1
ATOM 3283 N N . PRO A 1 428 ? 21.492 23.144 5.419 1.00 68.44 428 PRO A N 1
ATOM 3284 C CA . PRO A 1 428 ? 21.799 23.460 6.812 1.00 68.44 428 PRO A CA 1
ATOM 3285 C C . PRO A 1 428 ? 20.931 22.631 7.761 1.00 68.44 428 PRO A C 1
ATOM 3287 O O . PRO A 1 428 ? 21.481 21.995 8.653 1.00 68.44 428 PRO A O 1
ATOM 3290 N N . GLU A 1 429 ? 19.625 22.520 7.502 1.00 64.62 429 GLU A N 1
ATOM 3291 C CA . GLU A 1 429 ? 18.714 21.732 8.346 1.00 64.62 429 GLU A CA 1
ATOM 3292 C C . GLU A 1 429 ? 19.118 20.255 8.393 1.00 64.62 429 GLU A C 1
ATOM 3294 O O . GLU A 1 429 ? 19.222 19.685 9.468 1.00 64.62 429 GLU A O 1
ATOM 3299 N N . LEU A 1 430 ? 19.544 19.658 7.273 1.00 64.50 430 LEU A N 1
ATOM 3300 C CA . LEU A 1 430 ? 20.135 18.306 7.225 1.00 64.50 430 LEU A CA 1
ATOM 3301 C C . LEU A 1 430 ? 21.473 18.139 7.993 1.00 64.50 430 LEU A C 1
ATOM 3303 O O . LEU A 1 430 ? 22.076 17.061 7.925 1.00 64.50 430 LEU A O 1
ATOM 3307 N N . LYS A 1 431 ? 21.957 19.176 8.688 1.00 58.31 431 LYS A N 1
ATOM 3308 C CA . LYS A 1 431 ? 23.127 19.162 9.587 1.00 58.31 431 LYS A CA 1
ATOM 3309 C C . LYS A 1 431 ? 22.784 19.628 11.002 1.00 58.31 431 LYS A C 1
ATOM 3311 O O . LYS A 1 431 ? 23.283 19.033 11.949 1.00 58.31 431 LYS A O 1
ATOM 3316 N N . CYS A 1 432 ? 21.987 20.690 11.132 1.00 44.59 432 CYS A N 1
ATOM 3317 C CA . CYS A 1 432 ? 21.514 21.222 12.410 1.00 44.59 432 CYS A CA 1
ATOM 3318 C C . CYS A 1 432 ? 20.499 20.269 13.042 1.00 44.59 432 CYS A C 1
ATOM 3320 O O . CYS A 1 432 ? 20.621 19.929 14.215 1.00 44.59 432 CYS A O 1
ATOM 3322 N N . ALA A 1 433 ? 19.565 19.762 12.236 1.00 45.28 433 ALA A N 1
ATOM 3323 C CA . ALA A 1 433 ? 18.721 18.645 12.596 1.00 45.28 433 ALA A CA 1
ATOM 3324 C C . ALA A 1 433 ? 19.533 17.343 12.512 1.00 45.28 433 ALA A C 1
ATOM 3326 O O . ALA A 1 433 ? 19.451 16.535 11.577 1.00 45.28 433 ALA A O 1
ATOM 3327 N N . CYS A 1 434 ? 20.236 17.069 13.607 1.00 41.22 434 CYS A N 1
ATOM 3328 C CA . CYS A 1 434 ? 19.985 15.787 14.228 1.00 41.22 434 CYS A CA 1
ATOM 3329 C C . CYS A 1 434 ? 18.464 15.649 14.426 1.00 41.22 434 CYS A C 1
ATOM 3331 O O . CYS A 1 434 ? 17.925 16.079 15.439 1.00 41.22 434 CYS A O 1
ATOM 3333 N N . ASN A 1 435 ? 17.789 14.950 13.500 1.00 42.62 435 ASN A N 1
ATOM 3334 C CA . ASN A 1 435 ? 16.539 14.246 13.814 1.00 42.62 435 ASN A CA 1
ATOM 3335 C C . ASN A 1 435 ? 16.861 13.070 14.753 1.00 42.62 435 ASN A C 1
ATOM 3337 O O . ASN A 1 435 ? 16.511 11.919 14.499 1.00 42.62 435 ASN A O 1
ATOM 3341 N N . ALA A 1 436 ? 17.493 13.382 15.884 1.00 40.53 436 ALA A N 1
ATOM 3342 C CA . ALA A 1 436 ? 16.944 12.931 17.134 1.00 40.53 436 ALA A CA 1
ATOM 3343 C C . ALA A 1 436 ? 15.492 13.433 17.158 1.00 40.53 436 ALA A C 1
ATOM 3345 O O . ALA A 1 436 ? 15.186 14.531 17.615 1.00 40.53 436 ALA A O 1
ATOM 3346 N N . ILE A 1 437 ? 14.599 12.578 16.649 1.00 38.16 437 ILE A N 1
ATOM 3347 C CA . ILE A 1 437 ? 13.542 12.027 17.494 1.00 38.16 437 ILE A CA 1
ATOM 3348 C C . ILE A 1 437 ? 13.848 12.419 18.962 1.00 38.16 437 ILE A C 1
ATOM 3350 O O . ILE A 1 437 ? 14.864 11.936 19.480 1.00 38.16 437 ILE A O 1
ATOM 3354 N N . PRO A 1 438 ? 13.105 13.335 19.612 1.00 35.59 438 PRO A N 1
ATOM 3355 C CA . PRO A 1 438 ? 13.486 13.777 20.952 1.00 35.59 438 PRO A CA 1
ATOM 3356 C C . PRO A 1 438 ? 13.605 12.569 21.900 1.00 35.59 438 PRO A C 1
ATOM 3358 O O . PRO A 1 438 ? 13.011 11.525 21.619 1.00 35.59 438 PRO A O 1
ATOM 3361 N N . PRO A 1 439 ? 14.344 12.644 23.022 1.00 35.84 439 PRO A N 1
ATOM 3362 C CA . PRO A 1 439 ? 14.439 11.515 23.958 1.00 35.84 439 PRO A CA 1
ATOM 3363 C C . PRO A 1 439 ? 13.053 10.982 24.372 1.00 35.84 439 PRO A C 1
ATOM 3365 O O . PRO A 1 439 ? 12.850 9.775 24.463 1.00 35.84 439 PRO A O 1
ATOM 3368 N N . GLU A 1 440 ? 12.078 11.896 24.450 1.00 37.41 440 GLU A N 1
ATOM 3369 C CA . GLU A 1 440 ? 10.620 11.715 24.578 1.00 37.41 440 GLU A CA 1
ATOM 3370 C C . GLU A 1 440 ? 9.928 10.943 23.428 1.00 37.41 440 GLU A C 1
ATOM 3372 O O . GLU A 1 440 ? 8.704 10.915 23.367 1.00 37.41 440 GLU A O 1
ATOM 3377 N N . TYR A 1 441 ? 10.678 10.391 22.476 1.00 33.16 441 TYR A N 1
ATOM 3378 C CA . TYR A 1 441 ? 10.214 9.616 21.317 1.00 33.16 441 TYR A CA 1
ATOM 3379 C C . TYR A 1 441 ? 11.212 8.480 20.968 1.00 33.16 441 TYR A C 1
ATOM 3381 O O . TYR A 1 441 ? 10.812 7.492 20.358 1.00 33.16 441 TYR A O 1
ATOM 3389 N N . LEU A 1 442 ? 12.495 8.585 21.362 1.00 33.62 442 LEU A N 1
ATOM 3390 C CA . LEU A 1 442 ? 13.518 7.535 21.182 1.00 33.62 442 LEU A CA 1
ATOM 3391 C C . LEU A 1 442 ? 13.426 6.427 22.237 1.00 33.62 442 LEU A C 1
ATOM 3393 O O . LEU A 1 442 ? 13.529 5.253 21.894 1.00 33.62 442 LEU A O 1
ATOM 3397 N N . ASP A 1 443 ? 13.201 6.816 23.493 1.00 36.75 443 ASP A N 1
ATOM 3398 C CA . ASP A 1 443 ? 12.988 5.925 24.638 1.00 36.75 443 ASP A CA 1
ATOM 3399 C C . ASP A 1 443 ? 11.683 6.315 25.350 1.00 36.75 443 ASP A C 1
ATOM 3401 O O . ASP A 1 443 ? 11.618 6.511 26.568 1.00 36.75 443 ASP A O 1
ATOM 3405 N N . LEU A 1 444 ? 10.598 6.419 24.573 1.00 31.08 444 LEU A N 1
ATOM 3406 C CA . LEU A 1 444 ? 9.267 6.415 25.171 1.00 31.08 444 LEU A CA 1
ATOM 3407 C C . LEU A 1 444 ? 9.073 5.125 25.966 1.00 31.08 444 LEU A C 1
ATOM 3409 O O . LEU A 1 444 ? 9.414 4.041 25.475 1.00 31.08 444 LEU A O 1
ATOM 3413 N N . PRO A 1 445 ? 8.474 5.190 27.169 1.00 30.09 445 PRO A N 1
ATOM 3414 C CA . PRO A 1 445 ? 8.068 3.975 27.839 1.00 30.09 445 PRO A CA 1
ATOM 3415 C C . PRO A 1 445 ? 7.114 3.228 26.907 1.00 30.09 445 PRO A C 1
ATOM 3417 O O . PRO A 1 445 ? 6.114 3.805 26.474 1.00 30.09 445 PRO A O 1
ATOM 3420 N N . LYS A 1 446 ? 7.388 1.933 26.659 1.00 34.41 446 LYS A N 1
ATOM 3421 C CA . LYS A 1 446 ? 6.364 0.977 26.195 1.00 34.41 446 LYS A CA 1
ATOM 3422 C C . LYS A 1 446 ? 5.079 1.343 26.932 1.00 34.41 446 LYS A C 1
ATOM 3424 O O . LYS A 1 446 ? 5.151 1.368 28.169 1.00 34.41 446 LYS A O 1
ATOM 3429 N N . PRO A 1 447 ? 3.990 1.713 26.230 1.00 34.81 447 PRO A N 1
ATOM 3430 C CA . PRO A 1 447 ? 2.913 2.483 26.830 1.00 34.81 447 PRO A CA 1
ATOM 3431 C C . PRO A 1 447 ? 2.502 1.820 28.133 1.00 34.81 447 PRO A C 1
ATOM 3433 O O . PRO A 1 447 ? 2.165 0.632 28.128 1.00 34.81 447 PRO A O 1
ATOM 3436 N N . LYS A 1 448 ? 2.637 2.557 29.251 1.00 32.28 448 LYS A N 1
ATOM 3437 C CA . LYS A 1 448 ? 2.349 2.020 30.588 1.00 32.28 448 LYS A CA 1
ATOM 3438 C C . LYS A 1 448 ? 1.013 1.302 30.487 1.00 32.28 448 LYS A C 1
ATOM 3440 O O . LYS A 1 448 ? 0.072 1.879 29.954 1.00 32.28 448 LYS A O 1
ATOM 3445 N N . THR A 1 449 ? 0.938 0.063 30.968 1.00 34.38 449 THR A N 1
ATOM 3446 C CA . THR A 1 449 ? -0.171 -0.878 30.698 1.00 34.38 449 THR A CA 1
ATOM 3447 C C . THR A 1 449 ? -1.553 -0.384 31.151 1.00 34.38 449 THR A C 1
ATOM 3449 O O . THR A 1 449 ? -2.567 -0.999 30.846 1.00 34.38 449 THR A O 1
ATOM 3452 N N . SER A 1 450 ? -1.597 0.771 31.814 1.00 33.28 450 SER A N 1
ATOM 3453 C CA . SER A 1 450 ? -2.743 1.646 32.036 1.00 33.28 450 SER A CA 1
ATOM 3454 C C . SER A 1 450 ? -3.083 2.600 30.869 1.00 33.28 450 SER A C 1
ATOM 3456 O O . SER A 1 450 ? -3.699 3.639 31.122 1.00 33.28 450 SER A O 1
ATOM 3458 N N . LEU A 1 451 ? -2.693 2.329 29.615 1.00 31.25 451 LEU A N 1
ATOM 3459 C CA . LEU A 1 451 ? -3.202 3.078 28.460 1.00 31.25 451 LEU A CA 1
ATOM 3460 C C . LEU A 1 451 ? -4.692 2.739 28.332 1.00 31.25 451 LEU A C 1
ATOM 3462 O O . LEU A 1 451 ? -5.067 1.755 27.702 1.00 31.25 451 LEU A O 1
ATOM 3466 N N . SER A 1 452 ? -5.562 3.531 28.966 1.00 33.75 452 SER A N 1
ATOM 3467 C CA . SER A 1 452 ? -7.010 3.312 28.917 1.00 33.75 452 SER A CA 1
ATOM 3468 C C . SER A 1 452 ? -7.604 3.804 27.594 1.00 33.75 452 SER A C 1
ATOM 3470 O O . SER A 1 452 ? -8.581 4.559 27.586 1.00 33.75 452 SER A O 1
ATOM 3472 N N . ILE A 1 453 ? -7.024 3.354 26.478 1.00 33.53 453 ILE A N 1
ATOM 3473 C CA . ILE A 1 453 ? -7.775 3.147 25.246 1.00 33.53 453 ILE A CA 1
ATOM 3474 C C . ILE A 1 453 ? -8.864 2.155 25.643 1.00 33.53 453 ILE A C 1
ATOM 3476 O O . ILE A 1 453 ? -8.617 0.958 25.774 1.00 33.53 453 ILE A O 1
ATOM 3480 N N . ARG A 1 454 ? -10.058 2.663 25.966 1.00 34.03 454 ARG A N 1
ATOM 3481 C CA . ARG A 1 454 ? -11.207 1.779 26.125 1.00 34.03 454 ARG A CA 1
ATOM 3482 C C . ARG A 1 454 ? -11.399 1.072 24.779 1.00 34.03 454 ARG A C 1
ATOM 3484 O O . ARG A 1 454 ? -11.295 1.753 23.755 1.00 34.03 454 ARG A O 1
ATOM 3491 N N . PRO A 1 455 ? -11.723 -0.232 24.758 1.00 33.06 455 PRO A N 1
ATOM 3492 C CA . PRO A 1 455 ? -12.308 -0.808 23.558 1.00 33.06 455 PRO A CA 1
ATOM 3493 C C . PRO A 1 455 ? -13.530 0.028 23.153 1.00 33.06 455 PRO A C 1
ATOM 3495 O O . PRO A 1 455 ? -14.113 0.722 23.991 1.00 33.06 455 PRO A O 1
ATOM 3498 N N . CYS A 1 456 ? -13.851 -0.036 21.861 1.00 31.30 456 CYS A N 1
ATOM 3499 C CA . CYS A 1 456 ? -14.898 0.701 21.152 1.00 31.30 456 CYS A CA 1
ATOM 3500 C C . CYS A 1 456 ? -16.093 1.167 22.013 1.00 31.30 456 CYS A C 1
ATOM 3502 O O . CYS A 1 456 ? -16.571 0.425 22.873 1.00 31.30 456 CYS A O 1
ATOM 3504 N N . MET A 1 457 ? -16.626 2.366 21.723 1.00 32.62 457 MET A N 1
ATOM 3505 C CA . MET A 1 457 ? -17.951 2.799 22.203 1.00 32.62 457 MET A CA 1
ATOM 3506 C C . MET A 1 457 ? -18.926 1.614 22.153 1.00 32.62 457 MET A C 1
ATOM 3508 O O . MET A 1 457 ? -19.112 1.082 21.062 1.00 32.62 457 MET A O 1
ATOM 3512 N N . PRO A 1 458 ? -19.570 1.205 23.265 1.00 33.06 458 PRO A N 1
ATOM 3513 C CA . PRO A 1 458 ? -20.452 0.030 23.273 1.00 33.06 458 PRO A CA 1
ATOM 3514 C C . PRO A 1 458 ? -21.649 0.118 22.311 1.00 33.06 458 PRO A C 1
ATOM 3516 O O . PRO A 1 458 ? -22.334 -0.873 22.088 1.00 33.06 458 PRO A O 1
ATOM 3519 N N . GLU A 1 459 ? -21.905 1.314 21.780 1.00 30.42 459 GLU A N 1
ATOM 3520 C CA . GLU A 1 459 ? -22.973 1.657 20.840 1.00 30.42 459 GLU A CA 1
ATOM 3521 C C . GLU A 1 459 ? -22.491 1.713 19.376 1.00 30.42 459 GLU A C 1
ATOM 3523 O O . GLU A 1 459 ? -23.312 1.738 18.463 1.00 30.42 459 GLU A O 1
ATOM 3528 N N . LEU A 1 460 ? -21.173 1.712 19.127 1.00 32.03 460 LEU A N 1
ATOM 3529 C CA . LEU A 1 460 ? -20.634 1.449 17.795 1.00 32.03 460 LEU A CA 1
ATOM 3530 C C . LEU A 1 460 ? -20.603 -0.063 17.575 1.00 32.03 460 LEU A C 1
ATOM 3532 O O . LEU A 1 460 ? -19.881 -0.782 18.267 1.00 32.03 460 LEU A O 1
ATOM 3536 N N . GLU A 1 461 ? -21.281 -0.544 16.534 1.00 34.53 461 GLU A N 1
ATOM 3537 C CA . GLU A 1 461 ? -20.998 -1.885 16.031 1.00 34.53 461 GLU A CA 1
ATOM 3538 C C . GLU A 1 461 ? -19.519 -1.981 15.624 1.00 34.53 461 GLU A C 1
ATOM 3540 O O . GLU A 1 461 ? -19.061 -1.289 14.699 1.00 34.53 461 GLU A O 1
ATOM 3545 N N . LEU A 1 462 ? -18.782 -2.892 16.273 1.00 34.06 462 LEU A N 1
ATOM 3546 C CA . LEU A 1 462 ? -17.595 -3.501 15.676 1.00 34.06 462 LEU A CA 1
ATOM 3547 C C . LEU A 1 462 ? -17.970 -3.914 14.256 1.00 34.06 462 LEU A C 1
ATOM 3549 O O . LEU A 1 462 ? -18.945 -4.635 14.067 1.00 34.06 462 LEU A O 1
ATOM 3553 N N . GLY A 1 463 ? -17.223 -3.427 13.264 1.00 31.34 463 GLY A N 1
ATOM 3554 C CA . GLY A 1 463 ? -17.576 -3.636 11.865 1.00 31.34 463 GLY A CA 1
ATOM 3555 C C . GLY A 1 463 ? -17.598 -5.116 11.493 1.00 31.34 463 GLY A C 1
ATOM 3556 O O . GLY A 1 463 ? -16.561 -5.677 11.133 1.00 31.34 463 GLY A O 1
ATOM 3557 N N . SER A 1 464 ? -18.796 -5.706 11.474 1.00 34.69 464 SER A N 1
ATOM 3558 C CA . SER A 1 464 ? -19.172 -6.593 10.379 1.00 34.69 464 SER A CA 1
ATOM 3559 C C . SER A 1 464 ? -18.866 -5.828 9.089 1.00 34.69 464 SER A C 1
ATOM 3561 O O . SER A 1 464 ? -19.199 -4.649 8.966 1.00 34.69 464 SER A O 1
ATOM 3563 N N . LEU A 1 465 ? -18.107 -6.433 8.173 1.00 32.78 465 LEU A N 1
ATOM 3564 C CA . LEU A 1 465 ? -17.632 -5.729 6.979 1.00 32.78 465 LEU A CA 1
ATOM 3565 C C . LEU A 1 465 ? -18.849 -5.315 6.132 1.00 32.78 465 LEU A C 1
ATOM 3567 O O . LEU A 1 465 ? -19.507 -6.205 5.587 1.00 32.78 465 LEU A O 1
ATOM 3571 N N . PRO A 1 466 ? -19.166 -4.011 5.982 1.00 31.75 466 PRO A N 1
ATOM 3572 C CA . PRO A 1 466 ? -20.401 -3.569 5.338 1.00 31.75 466 PRO A CA 1
ATOM 3573 C C . PRO A 1 466 ? -20.234 -3.538 3.810 1.00 31.75 466 PRO A C 1
ATOM 3575 O O . PRO A 1 466 ? -20.474 -2.535 3.140 1.00 31.75 466 PRO A O 1
ATOM 3578 N N . LEU A 1 467 ? -19.805 -4.670 3.249 1.00 35.47 467 LEU A N 1
ATOM 3579 C CA . LEU A 1 467 ? -19.641 -4.891 1.811 1.00 35.47 467 LEU A CA 1
ATOM 3580 C C . LEU A 1 467 ? -21.003 -5.019 1.106 1.00 35.47 467 LEU A C 1
ATOM 3582 O O . LEU A 1 467 ? -21.146 -4.612 -0.047 1.00 35.47 467 LEU A O 1
ATOM 3586 N N . SER A 1 468 ? -22.017 -5.507 1.829 1.00 29.69 468 SER A N 1
ATOM 3587 C CA . SER A 1 468 ? -23.378 -5.796 1.352 1.00 29.69 468 SER A CA 1
ATOM 3588 C C . SER A 1 468 ? -24.185 -4.585 0.869 1.00 29.69 468 SER A C 1
ATOM 3590 O O . SER A 1 468 ? -25.218 -4.778 0.236 1.00 29.69 468 SER A O 1
ATOM 3592 N N . ALA A 1 469 ? -23.739 -3.353 1.135 1.00 31.66 469 ALA A N 1
ATOM 3593 C CA . ALA A 1 469 ? -24.424 -2.131 0.701 1.00 31.66 469 ALA A CA 1
ATOM 3594 C C . ALA A 1 469 ? -23.710 -1.386 -0.442 1.00 31.66 469 ALA A C 1
ATOM 3596 O O . ALA A 1 469 ? -24.370 -0.708 -1.227 1.00 31.66 469 ALA A O 1
ATOM 3597 N N . VAL A 1 470 ? -22.379 -1.496 -0.536 1.00 35.06 470 VAL A N 1
ATOM 3598 C CA . VAL A 1 470 ? -21.562 -0.686 -1.462 1.00 35.06 470 VAL A CA 1
ATOM 3599 C C . VAL A 1 470 ? -21.172 -1.447 -2.729 1.00 35.06 470 VAL A C 1
ATOM 3601 O O . VAL A 1 470 ? -21.133 -0.849 -3.797 1.00 35.06 470 VAL A O 1
ATOM 3604 N N . PHE A 1 471 ? -20.935 -2.758 -2.639 1.00 32.25 471 PHE A N 1
ATOM 3605 C CA . PHE A 1 471 ? -20.579 -3.588 -3.799 1.00 32.25 471 PHE A CA 1
ATOM 3606 C C . PHE A 1 471 ? -21.800 -4.248 -4.468 1.00 32.25 471 PHE A C 1
ATOM 3608 O O . PHE A 1 471 ? -21.679 -4.851 -5.524 1.00 32.25 471 PHE A O 1
ATOM 3615 N N . CYS A 1 472 ? -22.985 -4.144 -3.858 1.00 27.91 472 CYS A N 1
ATOM 3616 C CA . CYS A 1 472 ? -24.075 -5.111 -4.033 1.00 27.91 472 CYS A CA 1
ATOM 3617 C C . CYS A 1 472 ? -25.281 -4.595 -4.849 1.00 27.91 472 CYS A C 1
ATOM 3619 O O . CYS A 1 472 ? -26.424 -4.953 -4.560 1.00 27.91 472 CYS A O 1
ATOM 3621 N N . LYS A 1 473 ? -25.059 -3.710 -5.830 1.00 33.03 473 LYS A N 1
ATOM 3622 C CA . LYS A 1 473 ? -26.116 -3.284 -6.774 1.00 33.03 473 LYS A CA 1
ATOM 3623 C C . LYS A 1 473 ? -25.820 -3.653 -8.220 1.00 33.03 473 LYS A C 1
ATOM 3625 O O . LYS A 1 473 ? -26.701 -4.197 -8.875 1.00 33.03 473 LYS A O 1
ATOM 3630 N N . ASP A 1 474 ? -24.584 -3.441 -8.660 1.00 30.50 474 ASP A N 1
ATOM 3631 C CA . ASP A 1 474 ? -24.196 -3.612 -10.066 1.00 30.50 474 ASP A CA 1
ATOM 3632 C C . ASP A 1 474 ? -23.086 -4.668 -10.262 1.00 30.50 474 ASP A C 1
ATOM 3634 O O . ASP A 1 474 ? -22.749 -5.014 -11.392 1.00 30.50 474 ASP A O 1
ATOM 3638 N N . VAL A 1 475 ? -22.555 -5.244 -9.171 1.00 29.97 475 VAL A N 1
ATOM 3639 C CA . VAL A 1 475 ? -21.606 -6.372 -9.198 1.00 29.97 475 VAL A CA 1
ATOM 3640 C C . VAL A 1 475 ? -22.246 -7.591 -8.529 1.00 29.97 475 VAL A C 1
ATOM 3642 O O . VAL A 1 475 ? -22.602 -7.563 -7.350 1.00 29.97 475 VAL A O 1
ATOM 3645 N N . GLY A 1 476 ? -22.441 -8.659 -9.303 1.00 26.62 476 GLY A N 1
ATOM 3646 C CA . GLY A 1 476 ? -23.092 -9.883 -8.840 1.00 26.62 476 GLY A CA 1
ATOM 3647 C C . GLY A 1 476 ? -22.168 -10.766 -8.000 1.00 26.62 476 GLY A C 1
ATOM 3648 O O . GLY A 1 476 ? -21.100 -11.144 -8.467 1.00 26.62 476 GLY A O 1
ATOM 3649 N N . HIS A 1 477 ? -22.654 -11.161 -6.819 1.00 28.12 477 HIS A N 1
ATOM 3650 C CA . HIS A 1 477 ? -21.989 -11.997 -5.805 1.00 28.12 477 HIS A CA 1
ATOM 3651 C C . HIS A 1 477 ? -20.757 -11.366 -5.116 1.00 28.12 477 HIS A C 1
ATOM 3653 O O . HIS A 1 477 ? -19.993 -10.624 -5.730 1.00 28.12 477 HIS A O 1
ATOM 3659 N N . PRO A 1 478 ? -20.533 -11.652 -3.815 1.00 32.50 478 PRO A N 1
ATOM 3660 C CA . PRO A 1 478 ? -19.277 -11.303 -3.164 1.00 32.50 478 PRO A CA 1
ATOM 3661 C C . PRO A 1 478 ? -18.160 -12.188 -3.740 1.00 32.50 478 PRO A C 1
ATOM 3663 O O . PRO A 1 478 ? -18.303 -13.413 -3.699 1.00 32.50 478 PRO A O 1
ATOM 3666 N N . PRO A 1 479 ? -17.053 -11.622 -4.250 1.00 32.56 479 PRO A N 1
ATOM 3667 C CA . PRO A 1 479 ? -15.982 -12.438 -4.791 1.00 32.56 479 PRO A CA 1
ATOM 3668 C C . PRO A 1 479 ? -15.328 -13.272 -3.684 1.00 32.56 479 PRO A C 1
ATOM 3670 O O . PRO A 1 479 ? -14.870 -12.738 -2.669 1.00 32.56 479 PRO A O 1
ATOM 3673 N N . SER A 1 480 ? -15.277 -14.590 -3.877 1.00 33.22 480 SER A N 1
ATOM 3674 C CA . SER A 1 480 ? -14.493 -15.487 -3.033 1.00 33.22 480 SER A CA 1
ATOM 3675 C C . SER A 1 480 ? -12.992 -15.332 -3.325 1.00 33.22 480 SER A C 1
ATOM 3677 O O . SER A 1 480 ? -12.570 -14.541 -4.173 1.00 33.22 480 SER A O 1
ATOM 3679 N N . TRP A 1 481 ? -12.155 -16.142 -2.670 1.00 32.19 481 TRP A N 1
ATOM 3680 C CA . TRP A 1 481 ? -10.725 -16.220 -3.002 1.00 32.19 481 TRP A CA 1
ATOM 3681 C C . TRP A 1 481 ? -10.465 -16.625 -4.470 1.00 32.19 481 TRP A C 1
ATOM 3683 O O . TRP A 1 481 ? -9.385 -16.344 -4.982 1.00 32.19 481 TRP A O 1
ATOM 3693 N N . ALA A 1 482 ? -11.436 -17.255 -5.145 1.00 34.03 482 ALA A N 1
ATOM 3694 C CA . ALA A 1 482 ? -11.353 -17.632 -6.558 1.00 34.03 482 ALA A CA 1
ATOM 3695 C C . ALA A 1 482 ? -11.839 -16.539 -7.535 1.00 34.03 482 ALA A C 1
ATOM 3697 O O . ALA A 1 482 ? -11.509 -16.607 -8.715 1.00 34.03 482 ALA A O 1
ATOM 3698 N N . ASP A 1 483 ? -12.595 -15.543 -7.057 1.00 33.12 483 ASP A N 1
ATOM 3699 C CA . ASP A 1 483 ? -13.277 -14.543 -7.900 1.00 33.12 483 ASP A CA 1
ATOM 3700 C C . ASP A 1 483 ? -12.631 -13.146 -7.828 1.00 33.12 483 ASP A C 1
ATOM 3702 O O . ASP A 1 483 ? -13.009 -12.227 -8.555 1.00 33.12 483 ASP A O 1
ATOM 3706 N N . MET A 1 484 ? -11.637 -12.963 -6.954 1.00 33.62 484 MET A N 1
ATOM 3707 C CA . MET A 1 484 ? -10.711 -11.835 -7.059 1.00 33.62 484 MET A CA 1
ATOM 3708 C C . MET A 1 484 ? -10.020 -11.874 -8.434 1.00 33.62 484 MET A C 1
ATOM 3710 O O . MET A 1 484 ? -9.537 -12.942 -8.814 1.00 33.62 484 MET A O 1
ATOM 3714 N N . PRO A 1 485 ? -9.846 -10.735 -9.137 1.00 33.22 485 PRO A N 1
ATOM 3715 C CA . PRO A 1 485 ? -9.026 -10.647 -10.346 1.00 33.22 485 PRO A CA 1
ATOM 3716 C C . PRO A 1 485 ? -7.525 -10.702 -10.005 1.00 33.22 485 PRO A C 1
ATOM 3718 O O . PRO A 1 485 ? -6.740 -9.795 -10.288 1.00 33.22 485 PRO A O 1
ATOM 3721 N N . LEU A 1 486 ? -7.114 -11.810 -9.389 1.00 36.38 486 LEU A N 1
ATOM 3722 C CA . LEU A 1 486 ? -5.780 -12.355 -9.566 1.00 36.38 486 LEU A CA 1
ATOM 3723 C C . LEU A 1 486 ? -5.582 -12.605 -11.072 1.00 36.38 486 LEU A C 1
ATOM 3725 O O . LEU A 1 486 ? -6.542 -12.985 -11.750 1.00 36.38 486 LEU A O 1
ATOM 3729 N N . PRO A 1 487 ? -4.367 -12.444 -11.623 1.00 30.55 487 PRO A N 1
ATOM 3730 C CA . PRO A 1 487 ? -4.076 -12.959 -12.952 1.00 30.55 487 PRO A CA 1
ATOM 3731 C C . PRO A 1 487 ? -4.442 -14.444 -12.981 1.00 30.55 487 PRO A C 1
ATOM 3733 O O . PRO A 1 487 ? -3.911 -15.215 -12.179 1.00 30.55 487 PRO A O 1
ATOM 3736 N N . SER A 1 488 ? -5.366 -14.831 -13.866 1.00 31.48 488 SER A N 1
ATOM 3737 C CA . SER A 1 488 ? -5.767 -16.228 -14.043 1.00 31.48 488 SER A CA 1
ATOM 3738 C C . SER A 1 488 ? -4.509 -17.070 -14.221 1.00 31.48 488 SER A C 1
ATOM 3740 O O . SER A 1 488 ? -3.738 -16.798 -15.148 1.00 31.48 488 SER A O 1
ATOM 3742 N N . SER A 1 489 ? -4.281 -18.043 -13.339 1.00 33.03 489 SER A N 1
ATOM 3743 C CA . SER A 1 489 ? -3.072 -18.862 -13.358 1.00 33.03 489 SER A CA 1
ATOM 3744 C C . SER A 1 489 ? -2.960 -19.574 -14.704 1.00 33.03 489 SER A C 1
ATOM 3746 O O . SER A 1 489 ? -3.693 -20.520 -14.991 1.00 33.03 489 SER A O 1
ATOM 3748 N N . GLN A 1 490 ? -2.050 -19.093 -15.555 1.00 31.78 490 GLN A N 1
ATOM 3749 C CA . GLN A 1 490 ? -1.756 -19.731 -16.831 1.00 31.78 490 GLN A CA 1
ATOM 3750 C C . GLN A 1 490 ? -1.037 -21.048 -16.546 1.00 31.78 490 GLN A C 1
ATOM 3752 O O . GLN A 1 490 ? 0.166 -21.061 -16.317 1.00 31.78 490 GLN A O 1
ATOM 3757 N N . SER A 1 491 ? -1.835 -22.117 -16.502 1.00 31.59 491 SER A N 1
ATOM 3758 C CA . SER A 1 491 ? -1.480 -23.542 -16.512 1.00 31.59 491 SER A CA 1
ATOM 3759 C C . SER A 1 491 ? 0.026 -23.847 -16.513 1.00 31.59 491 SER A C 1
ATOM 3761 O O . SER A 1 491 ? 0.639 -23.983 -17.573 1.00 31.59 491 SER A O 1
ATOM 3763 N N . GLY A 1 492 ? 0.589 -24.002 -15.317 1.00 27.42 492 GLY A N 1
ATOM 3764 C CA . GLY A 1 492 ? 1.967 -24.421 -15.081 1.00 27.42 492 GLY A CA 1
ATOM 3765 C C . GLY A 1 492 ? 2.181 -24.699 -13.594 1.00 27.42 492 GLY A C 1
ATOM 3766 O O . GLY A 1 492 ? 1.703 -23.937 -12.752 1.00 27.42 492 GLY A O 1
ATOM 3767 N N . ASP A 1 493 ? 2.861 -25.800 -13.274 1.00 29.91 493 ASP A N 1
ATOM 3768 C CA . ASP A 1 493 ? 3.159 -26.210 -11.898 1.00 29.91 493 ASP A CA 1
ATOM 3769 C C . ASP A 1 493 ? 4.303 -25.375 -11.297 1.00 29.91 493 ASP A C 1
ATOM 3771 O O . ASP A 1 493 ? 5.430 -25.842 -11.161 1.00 29.91 493 ASP A O 1
ATOM 3775 N N . ASP A 1 494 ? 3.999 -24.135 -10.915 1.00 29.67 494 ASP A N 1
ATOM 3776 C CA . ASP A 1 494 ? 4.874 -23.290 -10.099 1.00 29.67 494 ASP A CA 1
ATOM 3777 C C . ASP A 1 494 ? 4.039 -22.521 -9.063 1.00 29.67 494 ASP A C 1
ATOM 3779 O O . ASP A 1 494 ? 3.332 -21.560 -9.377 1.00 29.67 494 ASP A O 1
ATOM 3783 N N . LEU A 1 495 ? 4.133 -22.927 -7.791 1.00 27.00 495 LEU A N 1
ATOM 3784 C CA . LEU A 1 495 ? 3.669 -22.104 -6.671 1.00 27.00 495 LEU A CA 1
ATOM 3785 C C . LEU A 1 495 ? 4.592 -20.878 -6.580 1.00 27.00 495 LEU A C 1
ATOM 3787 O O . LEU A 1 495 ? 5.772 -21.047 -6.259 1.00 27.00 495 LEU A O 1
ATOM 3791 N N . PRO A 1 496 ? 4.108 -19.647 -6.834 1.00 29.66 496 PRO A N 1
ATOM 3792 C CA . PRO A 1 496 ? 4.985 -18.489 -6.883 1.00 29.66 496 PRO A CA 1
ATOM 3793 C C . PRO A 1 496 ? 5.628 -18.252 -5.516 1.00 29.66 496 PRO A C 1
ATOM 3795 O O . PRO A 1 496 ? 4.945 -18.196 -4.488 1.00 29.66 496 PRO A O 1
ATOM 3798 N N . ALA A 1 497 ? 6.951 -18.070 -5.515 1.00 30.84 497 ALA A N 1
ATOM 3799 C CA . ALA A 1 497 ? 7.693 -17.658 -4.330 1.00 30.84 497 ALA A CA 1
ATOM 3800 C C . ALA A 1 497 ? 7.035 -16.420 -3.694 1.00 30.84 497 ALA A C 1
ATOM 3802 O O . ALA A 1 497 ? 6.569 -15.526 -4.407 1.00 30.84 497 ALA A O 1
ATOM 3803 N N . ALA A 1 498 ? 6.983 -16.391 -2.356 1.00 35.75 498 ALA A N 1
ATOM 3804 C CA . ALA A 1 498 ? 6.184 -15.427 -1.597 1.00 35.75 498 ALA A CA 1
ATOM 3805 C C . ALA A 1 498 ? 6.368 -13.984 -2.119 1.00 35.75 498 ALA A C 1
ATOM 3807 O O . ALA A 1 498 ? 7.509 -13.544 -2.294 1.00 35.75 498 ALA A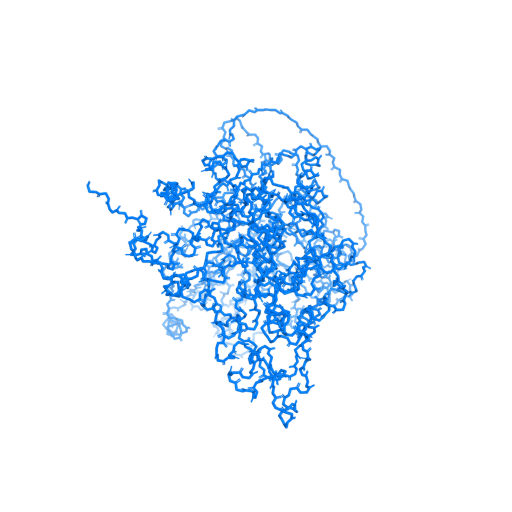 O 1
ATOM 3808 N N . PRO A 1 499 ? 5.273 -13.245 -2.389 1.00 55.00 499 PRO A N 1
ATOM 3809 C CA . PRO A 1 499 ? 5.342 -12.011 -3.159 1.00 55.00 499 PRO A CA 1
ATOM 3810 C C . PRO A 1 499 ? 6.240 -10.975 -2.478 1.00 55.00 499 PRO A C 1
ATOM 3812 O O . PRO A 1 499 ? 6.079 -10.682 -1.294 1.00 55.00 499 PRO A O 1
ATOM 3815 N N . LEU A 1 500 ? 7.144 -10.373 -3.264 1.00 67.81 500 LEU A N 1
ATOM 3816 C CA . LEU A 1 500 ? 8.107 -9.348 -2.823 1.00 67.81 500 LEU A CA 1
ATOM 3817 C C . LEU A 1 500 ? 7.444 -8.177 -2.072 1.00 67.81 500 LEU A C 1
ATOM 3819 O O . LEU A 1 500 ? 8.076 -7.527 -1.240 1.00 67.81 500 LEU A O 1
ATOM 3823 N N . PHE A 1 501 ? 6.169 -7.923 -2.368 1.00 81.94 501 PHE A N 1
ATOM 3824 C CA . PHE A 1 501 ? 5.343 -6.914 -1.728 1.00 81.94 501 PHE A CA 1
ATOM 3825 C C . PHE A 1 501 ? 4.207 -7.568 -0.942 1.00 81.94 501 PHE A C 1
ATOM 3827 O O . PHE A 1 501 ? 3.322 -8.207 -1.521 1.00 81.94 501 PHE A O 1
ATOM 3834 N N . LYS A 1 502 ? 4.234 -7.343 0.374 1.00 86.00 502 LYS A N 1
ATOM 3835 C CA . LYS A 1 502 ? 3.173 -7.673 1.324 1.00 86.00 502 LYS A CA 1
ATOM 3836 C C . LYS A 1 502 ? 2.844 -6.435 2.158 1.00 86.00 502 LYS A C 1
ATOM 3838 O O . LYS A 1 502 ? 3.759 -5.805 2.688 1.00 86.00 502 LYS A O 1
ATOM 3843 N N . GLY A 1 503 ? 1.566 -6.101 2.277 1.00 77.50 503 GLY A N 1
ATOM 3844 C CA . GLY A 1 503 ? 1.083 -4.957 3.046 1.00 77.50 503 GLY A CA 1
ATOM 3845 C C . GLY A 1 503 ? 1.391 -5.029 4.545 1.00 77.50 503 GLY A C 1
ATOM 3846 O O . GLY A 1 503 ? 1.707 -6.087 5.099 1.00 77.50 503 GLY A O 1
ATOM 3847 N N . GLY A 1 504 ? 1.268 -3.877 5.203 1.00 73.75 504 GLY A N 1
ATOM 3848 C CA . GLY A 1 504 ? 1.384 -3.730 6.653 1.00 73.75 504 GLY A CA 1
ATOM 3849 C C . GLY A 1 504 ? 2.731 -3.203 7.141 1.00 73.75 504 GLY A C 1
ATOM 3850 O O . GLY A 1 504 ? 3.781 -3.438 6.540 1.00 73.75 504 GLY A O 1
ATOM 3851 N N . GLU A 1 505 ? 2.688 -2.498 8.272 1.00 78.00 505 GLU A N 1
ATOM 3852 C CA . GLU A 1 505 ? 3.833 -1.808 8.879 1.00 78.00 505 GLU A CA 1
ATOM 3853 C C . GLU A 1 505 ? 5.007 -2.751 9.142 1.00 78.00 505 GLU A C 1
ATOM 3855 O O . GLU A 1 505 ? 6.121 -2.539 8.665 1.00 78.00 505 GLU A O 1
ATOM 3860 N N . ARG A 1 506 ? 4.728 -3.877 9.803 1.00 76.94 506 ARG A N 1
ATOM 3861 C CA . ARG A 1 506 ? 5.729 -4.893 10.149 1.00 76.94 506 ARG A CA 1
ATOM 3862 C C . ARG A 1 506 ? 6.457 -5.483 8.935 1.00 76.94 506 ARG A C 1
ATOM 3864 O O . ARG A 1 506 ? 7.613 -5.878 9.063 1.00 76.94 506 ARG A O 1
ATOM 3871 N N . ALA A 1 507 ? 5.814 -5.537 7.766 1.00 79.44 507 ALA A N 1
ATOM 3872 C CA . ALA A 1 507 ? 6.457 -5.972 6.526 1.00 79.44 507 ALA A CA 1
ATOM 3873 C C . ALA A 1 507 ? 7.379 -4.879 5.952 1.00 79.44 507 ALA A C 1
ATOM 3875 O O . ALA A 1 507 ? 8.486 -5.183 5.503 1.00 79.44 507 ALA A O 1
ATOM 3876 N N . GLY A 1 508 ? 6.966 -3.610 6.041 1.00 80.06 508 GLY A N 1
ATOM 3877 C CA . GLY A 1 508 ? 7.776 -2.452 5.656 1.00 80.06 508 GLY A CA 1
ATOM 3878 C C . GLY A 1 508 ? 9.005 -2.268 6.546 1.00 80.06 508 GLY A C 1
ATOM 3879 O O . GLY A 1 508 ? 10.103 -2.061 6.030 1.00 80.06 508 GLY A O 1
ATOM 3880 N N . LEU A 1 509 ? 8.849 -2.429 7.864 1.00 80.00 509 LEU A N 1
ATOM 3881 C CA . LEU A 1 509 ? 9.950 -2.432 8.833 1.00 80.00 509 LEU A CA 1
ATOM 3882 C C . LEU A 1 509 ? 10.935 -3.579 8.569 1.00 80.00 509 LEU A C 1
ATOM 3884 O O . LEU A 1 509 ? 12.132 -3.331 8.475 1.00 80.00 509 LEU A O 1
ATOM 3888 N N . HIS A 1 510 ? 10.455 -4.805 8.338 1.00 83.50 510 HIS A N 1
ATOM 3889 C CA . HIS A 1 510 ? 11.332 -5.928 7.989 1.00 83.50 510 HIS A CA 1
ATOM 3890 C C . HIS A 1 510 ? 12.095 -5.689 6.670 1.00 83.50 510 HIS A C 1
ATOM 3892 O O . HIS A 1 510 ? 13.291 -5.972 6.583 1.00 83.50 510 HIS A O 1
ATOM 3898 N N . ARG A 1 511 ? 11.448 -5.113 5.641 1.00 90.00 511 ARG A N 1
ATOM 3899 C CA . ARG A 1 511 ? 12.137 -4.737 4.392 1.00 90.00 511 ARG A CA 1
ATOM 3900 C C . ARG A 1 511 ? 13.153 -3.611 4.611 1.00 90.00 511 ARG A C 1
ATOM 3902 O O . ARG A 1 511 ? 14.205 -3.634 3.973 1.00 90.00 511 ARG A O 1
ATOM 3909 N N . LEU A 1 512 ? 12.867 -2.656 5.499 1.00 88.19 512 LEU A N 1
ATOM 3910 C CA . LEU A 1 512 ? 13.797 -1.597 5.891 1.00 88.19 512 LEU A CA 1
ATOM 3911 C C . LEU A 1 512 ? 15.035 -2.194 6.573 1.00 88.19 512 LEU A C 1
ATOM 3913 O O . LEU A 1 512 ? 16.146 -1.975 6.097 1.00 88.19 512 LEU A O 1
ATOM 3917 N N . GLU A 1 513 ? 14.849 -2.988 7.628 1.00 88.81 513 GLU A N 1
ATOM 3918 C CA . GLU A 1 513 ? 15.928 -3.649 8.375 1.00 88.81 513 GLU A CA 1
ATOM 3919 C C . GLU A 1 513 ? 16.810 -4.509 7.461 1.00 88.81 513 GLU A C 1
ATOM 3921 O O . GLU A 1 513 ? 18.030 -4.343 7.454 1.00 88.81 513 GLU A O 1
ATOM 3926 N N . TYR A 1 514 ? 16.197 -5.345 6.615 1.00 90.19 514 TYR A N 1
ATOM 3927 C CA . TYR A 1 514 ? 16.905 -6.153 5.621 1.00 90.19 514 TYR A CA 1
ATOM 3928 C C . TYR A 1 514 ? 17.714 -5.298 4.632 1.00 90.19 514 TYR A C 1
ATOM 3930 O O . TYR A 1 514 ? 18.882 -5.574 4.369 1.00 90.19 514 TYR A O 1
ATOM 3938 N N . TYR A 1 515 ? 17.130 -4.230 4.079 1.00 90.69 515 TYR A N 1
ATOM 3939 C CA . TYR A 1 515 ? 17.840 -3.392 3.110 1.00 90.69 515 TYR A CA 1
ATOM 3940 C C . TYR A 1 515 ? 19.035 -2.657 3.742 1.00 90.69 515 TYR A C 1
ATOM 3942 O O . TYR A 1 515 ? 20.062 -2.444 3.091 1.00 90.69 515 TYR A O 1
ATOM 3950 N N . PHE A 1 516 ? 18.923 -2.314 5.026 1.00 91.56 516 PHE A N 1
ATOM 3951 C CA . PHE A 1 516 ? 19.983 -1.692 5.815 1.00 91.56 516 PHE A CA 1
ATOM 3952 C C . PHE A 1 516 ? 21.038 -2.673 6.354 1.00 91.56 516 PHE A C 1
ATOM 3954 O O . PHE A 1 516 ? 22.125 -2.221 6.716 1.00 91.56 516 PHE A O 1
ATOM 3961 N N . SER A 1 517 ? 20.782 -3.988 6.358 1.00 89.00 517 SER A N 1
ATOM 3962 C CA . SER A 1 517 ? 21.758 -4.997 6.802 1.00 89.00 517 SER A CA 1
ATOM 3963 C C . SER A 1 517 ? 22.844 -5.320 5.764 1.00 89.00 517 SER A C 1
ATOM 3965 O O . SER A 1 517 ? 23.756 -6.089 6.059 1.00 89.00 517 SER A O 1
ATOM 3967 N N . GLY A 1 518 ? 22.757 -4.769 4.548 1.00 89.12 518 GLY A N 1
ATOM 3968 C CA . GLY A 1 518 ? 23.743 -5.004 3.487 1.00 89.12 518 GLY A CA 1
ATOM 3969 C C . GLY A 1 518 ? 23.434 -4.314 2.152 1.00 89.12 518 GLY A C 1
ATOM 3970 O O . GLY A 1 518 ? 24.251 -3.501 1.713 1.00 89.12 518 GLY A O 1
ATOM 3971 N N . PRO A 1 519 ? 22.280 -4.584 1.505 1.00 91.56 519 PRO A N 1
ATOM 3972 C CA . PRO A 1 519 ? 21.955 -4.106 0.156 1.00 91.56 519 PRO A CA 1
ATOM 3973 C C . PRO A 1 519 ? 22.197 -2.615 -0.104 1.00 91.56 519 PRO A C 1
ATOM 3975 O O . PRO A 1 519 ? 22.752 -2.260 -1.149 1.00 91.56 519 PRO A O 1
ATOM 3978 N N . LEU A 1 520 ? 21.862 -1.751 0.867 1.00 93.19 520 LEU A N 1
ATOM 3979 C CA . LEU A 1 520 ? 22.084 -0.306 0.788 1.00 93.19 520 LEU A CA 1
ATOM 3980 C C . LEU A 1 520 ? 23.510 0.058 0.360 1.00 93.19 520 LEU A C 1
ATOM 3982 O O . LEU A 1 520 ? 23.658 1.028 -0.374 1.00 93.19 520 LEU A O 1
ATOM 3986 N N . ALA A 1 521 ? 24.543 -0.695 0.753 1.00 91.25 521 ALA A N 1
ATOM 3987 C CA . ALA A 1 521 ? 25.936 -0.365 0.445 1.00 91.25 521 ALA A CA 1
ATOM 3988 C C . ALA A 1 521 ? 26.179 -0.106 -1.058 1.00 91.25 521 ALA A C 1
ATOM 3990 O O . ALA A 1 521 ? 26.919 0.814 -1.405 1.00 91.25 521 ALA A O 1
ATOM 3991 N N . THR A 1 522 ? 25.488 -0.838 -1.939 1.00 91.88 522 THR A N 1
ATOM 3992 C CA . THR A 1 522 ? 25.657 -0.783 -3.409 1.00 91.88 522 THR A CA 1
ATOM 3993 C C . THR A 1 522 ? 24.582 0.036 -4.140 1.00 91.88 522 THR A C 1
ATOM 3995 O O . THR A 1 522 ? 24.441 -0.048 -5.363 1.00 91.88 522 THR A O 1
ATOM 3998 N N . TYR A 1 523 ? 23.757 0.806 -3.420 1.00 93.50 523 TYR A N 1
ATOM 3999 C CA . TYR A 1 523 ? 22.615 1.504 -4.023 1.00 93.50 523 TYR A CA 1
ATOM 4000 C C . TYR A 1 523 ? 23.018 2.604 -5.020 1.00 93.50 523 TYR A C 1
ATOM 4002 O O . TYR A 1 523 ? 22.295 2.848 -5.987 1.00 93.50 523 TYR A O 1
ATOM 4010 N N . ALA A 1 524 ? 24.161 3.273 -4.839 1.00 92.06 524 ALA A N 1
ATOM 4011 C CA . ALA A 1 524 ? 24.623 4.306 -5.768 1.00 92.06 524 ALA A CA 1
ATOM 4012 C C . ALA A 1 524 ? 24.843 3.758 -7.191 1.00 92.06 524 ALA A C 1
ATOM 4014 O O . ALA A 1 524 ? 24.505 4.432 -8.173 1.00 92.06 524 ALA A O 1
ATOM 4015 N N . GLU A 1 525 ? 25.347 2.530 -7.278 1.00 93.06 525 GLU A N 1
ATOM 4016 C CA . GLU A 1 525 ? 25.632 1.775 -8.492 1.00 93.06 525 GLU A CA 1
ATOM 4017 C C . GLU A 1 525 ? 24.355 1.107 -9.021 1.00 93.06 525 GLU A C 1
ATOM 4019 O O . GLU A 1 525 ? 23.983 1.276 -10.187 1.00 93.06 525 GLU A O 1
ATOM 4024 N N . THR A 1 526 ? 23.650 0.377 -8.152 1.00 90.69 526 THR A N 1
ATOM 4025 C CA . THR A 1 526 ? 22.578 -0.545 -8.552 1.00 90.69 526 THR A CA 1
ATOM 4026 C C . THR A 1 526 ? 21.238 0.126 -8.858 1.00 90.69 526 THR A C 1
ATOM 4028 O O . THR A 1 526 ? 20.492 -0.415 -9.663 1.00 90.69 526 THR A O 1
ATOM 4031 N N . LYS A 1 527 ? 20.947 1.337 -8.361 1.00 87.44 527 LYS A N 1
ATOM 4032 C CA . LYS A 1 527 ? 19.655 2.063 -8.519 1.00 87.44 527 LYS A CA 1
ATOM 4033 C C . LYS A 1 527 ? 19.075 2.254 -9.934 1.00 87.44 527 LYS A C 1
ATOM 4035 O O . LYS A 1 527 ? 17.973 2.790 -10.065 1.00 87.44 527 LYS A O 1
ATOM 4040 N N . ASN A 1 528 ? 19.811 1.920 -10.995 1.00 91.31 528 ASN A N 1
ATOM 4041 C CA . ASN A 1 528 ? 19.316 1.942 -12.381 1.00 91.31 528 ASN A CA 1
ATOM 4042 C C . ASN A 1 528 ? 19.024 0.546 -12.957 1.00 91.31 528 ASN A C 1
ATOM 4044 O O . ASN A 1 528 ? 18.435 0.468 -14.032 1.00 91.31 528 ASN A O 1
ATOM 4048 N N . ASN A 1 529 ? 19.443 -0.521 -12.276 1.00 87.56 529 ASN A N 1
ATOM 4049 C CA . ASN A 1 529 ? 19.131 -1.902 -12.622 1.00 87.56 529 ASN A CA 1
ATOM 4050 C C . ASN A 1 529 ? 17.620 -2.135 -12.447 1.00 87.56 529 ASN A C 1
ATOM 4052 O O . ASN A 1 529 ? 16.991 -1.620 -11.519 1.00 87.56 529 ASN A O 1
ATOM 4056 N N . MET A 1 530 ? 17.043 -2.853 -13.406 1.00 89.56 530 MET A N 1
ATOM 4057 C CA . MET A 1 530 ? 15.599 -3.017 -13.572 1.00 89.56 530 MET A CA 1
ATOM 4058 C C . MET A 1 530 ? 15.116 -4.415 -13.157 1.00 89.56 530 MET A C 1
ATOM 4060 O O . MET A 1 530 ? 13.917 -4.632 -13.052 1.00 89.56 530 MET A O 1
ATOM 4064 N N . LEU A 1 531 ? 16.035 -5.357 -12.924 1.00 82.19 531 LEU A N 1
ATOM 4065 C CA . LEU A 1 531 ? 15.747 -6.775 -12.708 1.00 82.19 531 LEU A CA 1
ATOM 4066 C C . LEU A 1 531 ? 15.832 -7.183 -11.232 1.00 82.19 531 LEU A C 1
ATOM 4068 O O . LEU A 1 531 ? 14.988 -7.942 -10.754 1.00 82.19 531 LEU A O 1
ATOM 4072 N N . ASP A 1 532 ? 16.847 -6.695 -10.518 1.00 79.00 532 ASP A N 1
ATOM 4073 C CA . ASP A 1 532 ? 17.212 -7.263 -9.220 1.00 79.00 532 ASP A CA 1
ATOM 4074 C C . ASP A 1 532 ? 16.375 -6.676 -8.061 1.00 79.00 532 ASP A C 1
ATOM 4076 O O . ASP A 1 532 ? 16.183 -5.457 -7.917 1.00 79.00 532 ASP A O 1
ATOM 4080 N N . ALA A 1 533 ? 15.884 -7.560 -7.183 1.00 78.00 533 ALA A N 1
ATOM 4081 C CA . ALA A 1 533 ? 15.039 -7.199 -6.040 1.00 78.00 533 ALA A CA 1
ATOM 4082 C C . ALA A 1 533 ? 15.727 -6.199 -5.094 1.00 78.00 533 ALA A C 1
ATOM 4084 O O . ALA A 1 533 ? 15.071 -5.306 -4.556 1.00 78.00 533 ALA A O 1
ATOM 4085 N N . ASP A 1 534 ? 17.053 -6.256 -4.991 1.00 83.69 534 ASP A N 1
ATOM 4086 C CA . ASP A 1 534 ? 17.845 -5.456 -4.051 1.00 83.69 534 ASP A CA 1
ATOM 4087 C C . ASP A 1 534 ? 18.633 -4.311 -4.690 1.00 83.69 534 ASP A C 1
ATOM 4089 O O . ASP A 1 534 ? 19.256 -3.525 -3.985 1.00 83.69 534 ASP A O 1
ATOM 4093 N N . ALA A 1 535 ? 18.481 -4.103 -6.003 1.00 80.88 535 ALA A N 1
ATOM 4094 C CA . ALA A 1 535 ? 18.991 -2.918 -6.700 1.00 80.88 535 ALA A CA 1
ATOM 4095 C C . ALA A 1 535 ? 18.360 -1.584 -6.240 1.00 80.88 535 ALA A C 1
ATOM 4097 O O . ALA A 1 535 ? 18.745 -0.500 -6.675 1.00 80.88 535 ALA A O 1
ATOM 4098 N N . SER A 1 536 ? 17.335 -1.649 -5.393 1.00 90.00 536 SER A N 1
ATOM 4099 C CA . SER A 1 536 ? 16.725 -0.502 -4.733 1.00 90.00 536 SER A CA 1
ATOM 4100 C C . SER A 1 536 ? 16.007 -0.957 -3.467 1.00 90.00 536 SER A C 1
ATOM 4102 O O . SER A 1 536 ? 15.702 -2.140 -3.304 1.00 90.00 536 SER A O 1
ATOM 4104 N N . SER A 1 537 ? 15.681 -0.015 -2.580 1.00 92.38 537 SER A N 1
ATOM 4105 C CA . SER A 1 537 ? 15.054 -0.327 -1.288 1.00 92.38 537 SER A CA 1
ATOM 4106 C C . SER A 1 537 ? 13.709 -1.046 -1.409 1.00 92.38 537 SER A C 1
ATOM 4108 O O . SER A 1 537 ? 13.318 -1.768 -0.496 1.00 92.38 537 SER A O 1
ATOM 4110 N N . LYS A 1 538 ? 13.010 -0.871 -2.541 1.00 92.69 538 LYS A N 1
ATOM 4111 C CA . LYS A 1 538 ? 11.632 -1.333 -2.790 1.00 92.69 538 LYS A CA 1
ATOM 4112 C C . LYS A 1 538 ? 10.610 -0.817 -1.756 1.00 92.69 538 LYS A C 1
ATOM 4114 O O . LYS A 1 538 ? 9.476 -1.266 -1.760 1.00 92.69 538 LYS A O 1
ATOM 4119 N N . LEU A 1 539 ? 10.969 0.165 -0.918 1.00 92.44 539 LEU A N 1
ATOM 4120 C CA . LEU A 1 539 ? 10.123 0.684 0.173 1.00 92.44 539 LEU A CA 1
ATOM 4121 C C . LEU A 1 539 ? 8.922 1.527 -0.295 1.00 92.44 539 LEU A C 1
ATOM 4123 O O . LEU A 1 539 ? 8.104 1.937 0.526 1.00 92.44 539 LEU A O 1
ATOM 4127 N N . SER A 1 540 ? 8.808 1.813 -1.594 1.00 94.50 540 SER A N 1
ATOM 4128 C CA . SER A 1 540 ? 7.803 2.730 -2.135 1.00 94.50 540 SER A CA 1
ATOM 4129 C C . SER A 1 540 ? 6.338 2.345 -1.855 1.00 94.50 540 SER A C 1
ATOM 4131 O O . SER A 1 540 ? 5.600 3.266 -1.523 1.00 94.50 540 SER A O 1
ATOM 4133 N N . PRO A 1 541 ? 5.888 1.069 -1.861 1.00 87.81 541 PRO A N 1
ATOM 4134 C CA . PRO A 1 541 ? 4.494 0.738 -1.540 1.00 87.81 541 PRO A CA 1
ATOM 4135 C C . PRO A 1 541 ? 4.137 1.074 -0.088 1.00 87.81 541 PRO A C 1
ATOM 4137 O O . PRO A 1 541 ? 3.101 1.683 0.174 1.00 87.81 541 PRO A O 1
ATOM 4140 N N . TRP A 1 542 ? 5.037 0.757 0.852 1.00 86.81 542 TRP A N 1
ATOM 4141 C CA . TRP A 1 542 ? 4.874 1.080 2.271 1.00 86.81 542 TRP A CA 1
ATOM 4142 C C . TRP A 1 542 ? 4.967 2.594 2.536 1.00 86.81 542 TRP A C 1
ATOM 4144 O O . TRP A 1 542 ? 4.251 3.087 3.398 1.00 86.81 542 TRP A O 1
ATOM 4154 N N . LEU A 1 543 ? 5.758 3.353 1.764 1.00 82.75 543 LEU A N 1
ATOM 4155 C CA . LEU A 1 543 ? 5.805 4.830 1.810 1.00 82.75 543 LEU A CA 1
ATOM 4156 C C . LEU A 1 543 ? 4.606 5.527 1.121 1.00 82.75 543 LEU A C 1
ATOM 4158 O O . LEU A 1 543 ? 4.405 6.726 1.335 1.00 82.75 543 LEU A O 1
ATOM 4162 N N . ALA A 1 544 ? 3.857 4.808 0.276 1.00 82.94 544 ALA A N 1
ATOM 4163 C CA . ALA A 1 544 ? 2.727 5.304 -0.529 1.00 82.94 544 ALA A CA 1
ATOM 4164 C C . ALA A 1 544 ? 1.342 4.850 -0.020 1.00 82.94 544 ALA A C 1
ATOM 4166 O O . ALA A 1 544 ? 0.317 5.320 -0.504 1.00 82.94 544 ALA A O 1
ATOM 4167 N N . HIS A 1 545 ? 1.323 3.955 0.971 1.00 77.38 545 HIS A N 1
ATOM 4168 C CA . HIS A 1 545 ? 0.191 3.733 1.883 1.00 77.38 545 HIS A CA 1
ATOM 4169 C C . HIS A 1 545 ? 0.515 4.223 3.305 1.00 77.38 545 HIS A C 1
ATOM 4171 O O . HIS A 1 545 ? -0.325 4.181 4.200 1.00 77.38 545 HIS A O 1
ATOM 4177 N N . GLY A 1 546 ? 1.758 4.656 3.534 1.00 71.12 546 GLY A N 1
ATOM 4178 C CA . GLY A 1 546 ? 2.269 5.090 4.829 1.00 71.12 546 GLY A CA 1
ATOM 4179 C C . GLY A 1 546 ? 2.263 4.020 5.925 1.00 71.12 546 GLY A C 1
ATOM 4180 O O . GLY A 1 546 ? 2.212 4.334 7.106 1.00 71.12 546 GLY A O 1
ATOM 4181 N N . CYS A 1 547 ? 2.398 2.751 5.540 1.00 76.94 547 CYS A N 1
ATOM 4182 C CA . CYS A 1 547 ? 2.838 1.684 6.439 1.00 76.94 547 CYS A CA 1
ATOM 4183 C C . CYS A 1 547 ? 4.300 1.863 6.894 1.00 76.94 547 CYS A C 1
ATOM 4185 O O . CYS A 1 547 ? 4.808 1.061 7.667 1.00 76.94 547 CYS A O 1
ATOM 4187 N N . LEU A 1 548 ? 5.021 2.852 6.366 1.00 75.44 548 LEU A N 1
ATOM 4188 C CA . LEU A 1 548 ? 6.350 3.218 6.826 1.00 75.44 548 LEU A CA 1
ATOM 4189 C C . LEU A 1 548 ? 6.526 4.733 6.720 1.00 75.44 548 LEU A C 1
ATOM 4191 O O . LEU A 1 548 ? 6.317 5.310 5.654 1.00 75.44 548 LEU A O 1
ATOM 4195 N N . SER A 1 549 ? 6.950 5.373 7.808 1.00 78.12 549 SER A N 1
ATOM 4196 C CA . SER A 1 549 ? 7.238 6.808 7.821 1.00 78.12 549 SER A CA 1
ATOM 4197 C C . SER A 1 549 ? 8.528 7.143 7.063 1.00 78.12 549 SER A C 1
ATOM 4199 O O . SER A 1 549 ? 9.546 6.465 7.244 1.00 78.12 549 SER A O 1
ATOM 4201 N N . PRO A 1 550 ? 8.566 8.239 6.279 1.00 76.75 550 PRO A N 1
ATOM 4202 C CA . PRO A 1 550 ? 9.810 8.730 5.686 1.00 76.75 550 PRO A CA 1
ATOM 4203 C C . PRO A 1 550 ? 10.830 9.175 6.750 1.00 76.75 550 PRO A C 1
ATOM 4205 O O . PRO A 1 550 ? 12.033 9.122 6.491 1.00 76.75 550 PRO A O 1
ATOM 4208 N N . ARG A 1 551 ? 10.372 9.560 7.954 1.00 78.62 551 ARG A N 1
ATOM 4209 C CA . ARG A 1 551 ? 11.240 9.880 9.100 1.00 78.62 551 ARG A CA 1
ATOM 4210 C C . ARG A 1 551 ? 11.893 8.604 9.633 1.00 78.62 551 ARG A C 1
ATOM 4212 O O . ARG A 1 551 ? 13.116 8.558 9.710 1.00 78.62 551 ARG A O 1
ATOM 4219 N N . ARG A 1 552 ? 11.133 7.511 9.770 1.00 76.75 552 ARG A N 1
ATOM 4220 C CA . ARG A 1 552 ? 11.653 6.190 10.168 1.00 76.75 552 ARG A CA 1
ATOM 4221 C C . ARG A 1 552 ? 12.741 5.651 9.232 1.00 76.75 552 ARG A C 1
ATOM 4223 O O . ARG A 1 552 ? 13.743 5.100 9.689 1.00 76.75 552 ARG A O 1
ATOM 4230 N N . VAL A 1 553 ? 12.607 5.877 7.920 1.00 82.44 553 VAL A N 1
ATOM 4231 C CA . VAL A 1 553 ? 13.668 5.555 6.941 1.00 82.44 553 VAL A CA 1
ATOM 4232 C C . VAL A 1 553 ? 14.909 6.441 7.130 1.00 82.44 553 VAL A C 1
ATOM 4234 O O . VAL A 1 553 ? 16.034 5.960 6.998 1.00 82.44 553 VAL A O 1
ATOM 4237 N N . PHE A 1 554 ? 14.735 7.724 7.458 1.00 82.38 554 PHE A N 1
ATOM 4238 C CA . PHE A 1 554 ? 15.838 8.655 7.728 1.00 82.38 554 PHE A CA 1
ATOM 4239 C C . PHE A 1 554 ? 16.571 8.350 9.042 1.00 82.38 554 PHE A C 1
ATOM 4241 O O . PHE A 1 554 ? 17.785 8.506 9.110 1.00 82.38 554 PHE A O 1
ATOM 4248 N N . GLU A 1 555 ? 15.879 7.857 10.065 1.00 78.88 555 GLU A N 1
ATOM 4249 C CA . GLU A 1 555 ? 16.480 7.413 11.329 1.00 78.88 555 GLU A CA 1
ATOM 4250 C C . GLU A 1 555 ? 17.392 6.200 11.117 1.00 78.88 555 GLU A C 1
ATOM 4252 O O . GLU A 1 555 ? 18.554 6.211 11.533 1.00 78.88 555 GLU A O 1
ATOM 4257 N N . ALA A 1 556 ? 16.900 5.186 10.392 1.00 83.75 556 ALA A N 1
ATOM 4258 C CA . ALA A 1 556 ? 17.708 4.049 9.954 1.00 83.75 556 ALA A CA 1
ATOM 4259 C C . ALA A 1 556 ? 18.915 4.516 9.120 1.00 83.75 556 ALA A C 1
ATOM 4261 O O . ALA A 1 556 ? 20.032 4.033 9.319 1.00 83.75 556 ALA A O 1
ATOM 4262 N N . LEU A 1 557 ? 18.714 5.525 8.260 1.00 86.69 557 LEU A N 1
ATOM 4263 C CA . LEU A 1 557 ? 19.789 6.150 7.496 1.00 86.69 557 LEU A CA 1
ATOM 4264 C C . LEU A 1 557 ? 20.850 6.788 8.391 1.00 86.69 557 LEU A C 1
ATOM 4266 O O . LEU A 1 557 ? 22.024 6.473 8.233 1.00 86.69 557 LEU A O 1
ATOM 4270 N N . ARG A 1 558 ? 20.473 7.624 9.363 1.00 81.88 558 ARG A N 1
ATOM 4271 C CA . ARG A 1 558 ? 21.450 8.262 10.259 1.00 81.88 558 ARG A CA 1
ATOM 4272 C C . ARG A 1 558 ? 22.163 7.254 11.155 1.00 81.88 558 ARG A C 1
ATOM 4274 O O . ARG A 1 558 ? 23.374 7.362 11.318 1.00 81.88 558 ARG A O 1
ATOM 4281 N N . LYS A 1 559 ? 21.464 6.227 11.649 1.00 83.81 559 LYS A N 1
ATOM 4282 C CA . LYS A 1 559 ? 22.067 5.119 12.412 1.00 83.81 559 LYS A CA 1
ATOM 4283 C C . LYS A 1 559 ? 23.110 4.339 11.595 1.00 83.81 559 LYS A C 1
ATOM 4285 O O . LYS A 1 559 ? 24.106 3.893 12.156 1.00 83.81 559 LYS A O 1
ATOM 4290 N N . HIS A 1 560 ? 22.911 4.204 10.283 1.00 85.12 560 HIS A N 1
ATOM 4291 C CA . HIS A 1 560 ? 23.898 3.635 9.360 1.00 85.12 560 HIS A CA 1
ATOM 4292 C C . HIS A 1 560 ? 25.055 4.614 9.078 1.00 85.12 560 HIS A C 1
ATOM 4294 O O . HIS A 1 560 ? 26.223 4.235 9.157 1.00 85.12 560 HIS A O 1
ATOM 4300 N N . GLU A 1 561 ? 24.759 5.896 8.833 1.00 85.06 561 GLU A N 1
ATOM 4301 C CA . GLU A 1 561 ? 25.774 6.930 8.566 1.00 85.06 561 GLU A CA 1
ATOM 4302 C C . GLU A 1 561 ? 26.703 7.213 9.764 1.00 85.06 561 GLU A C 1
ATOM 4304 O O . GLU A 1 561 ? 27.833 7.651 9.550 1.00 85.06 561 GLU A O 1
ATOM 4309 N N . MET A 1 562 ? 26.288 6.889 10.999 1.00 80.12 562 MET A N 1
ATOM 4310 C CA . MET A 1 562 ? 27.161 6.872 12.187 1.00 80.12 562 MET A CA 1
ATOM 4311 C C . MET A 1 562 ? 28.346 5.899 12.067 1.00 80.12 562 MET A C 1
ATOM 4313 O O . MET A 1 562 ? 29.356 6.104 12.737 1.00 80.12 562 MET A O 1
ATOM 4317 N N . GLN A 1 563 ? 28.236 4.846 11.248 1.00 80.44 563 GLN A N 1
ATOM 4318 C CA . GLN A 1 563 ? 29.352 3.945 10.941 1.00 80.44 563 GLN A CA 1
ATOM 4319 C C . GLN A 1 563 ? 30.180 4.511 9.782 1.00 80.44 563 GLN A C 1
ATOM 4321 O O . GLN A 1 563 ? 31.383 4.724 9.920 1.00 80.44 563 GLN A O 1
ATOM 4326 N N . ALA A 1 564 ? 29.522 4.795 8.654 1.00 75.12 564 ALA A N 1
ATOM 4327 C CA . ALA A 1 564 ? 30.086 5.553 7.542 1.00 75.12 564 ALA A CA 1
ATOM 4328 C C . ALA A 1 564 ? 28.975 6.123 6.644 1.00 75.12 564 ALA A C 1
ATOM 4330 O O . ALA A 1 564 ? 28.092 5.396 6.190 1.00 75.12 564 ALA A O 1
ATOM 4331 N N . ALA A 1 565 ? 29.055 7.412 6.309 1.00 82.19 565 ALA A N 1
ATOM 4332 C CA . ALA A 1 565 ? 28.254 7.986 5.229 1.00 82.19 565 ALA A CA 1
ATOM 4333 C C . ALA A 1 565 ? 28.845 7.601 3.862 1.00 82.19 565 ALA A C 1
ATOM 4335 O O . ALA A 1 565 ? 30.056 7.693 3.653 1.00 82.19 565 ALA A O 1
ATOM 4336 N N . THR A 1 566 ? 27.997 7.195 2.916 1.00 87.38 566 THR A N 1
ATOM 4337 C CA . THR A 1 566 ? 28.407 6.669 1.604 1.00 87.38 566 THR A CA 1
ATOM 4338 C C . THR A 1 566 ? 27.716 7.411 0.457 1.00 87.38 566 THR A C 1
ATOM 4340 O O . THR A 1 566 ? 26.732 8.130 0.645 1.00 87.38 566 THR A O 1
ATOM 4343 N N . ALA A 1 567 ? 28.190 7.215 -0.779 1.00 89.19 567 ALA A N 1
ATOM 4344 C CA . ALA A 1 567 ? 27.453 7.674 -1.960 1.00 89.19 567 ALA A CA 1
ATOM 4345 C C . ALA A 1 567 ? 26.031 7.075 -1.994 1.00 89.19 567 ALA A C 1
ATOM 4347 O O . ALA A 1 567 ? 25.075 7.742 -2.393 1.00 89.19 567 ALA A O 1
ATOM 4348 N N . SER A 1 568 ? 25.892 5.834 -1.530 1.00 90.56 568 SER A N 1
ATOM 4349 C CA . SER A 1 568 ? 24.638 5.092 -1.477 1.00 90.56 568 SER A CA 1
ATOM 4350 C C . SER A 1 568 ? 23.662 5.620 -0.422 1.00 90.56 568 SER A C 1
ATOM 4352 O O . SER A 1 568 ? 22.486 5.811 -0.742 1.00 90.56 568 SER A O 1
ATOM 4354 N N . SER A 1 569 ? 24.129 5.947 0.792 1.00 88.25 569 SER A N 1
ATOM 4355 C CA . SER A 1 569 ? 23.285 6.572 1.825 1.00 88.25 569 SER A CA 1
ATOM 4356 C C . SER A 1 569 ? 22.757 7.933 1.350 1.00 88.25 569 SER A C 1
ATOM 4358 O O . SER A 1 569 ? 21.551 8.192 1.398 1.00 88.25 569 SER A O 1
ATOM 4360 N N . TYR A 1 570 ? 23.627 8.747 0.742 1.00 88.94 570 TYR A N 1
ATOM 4361 C CA . TYR A 1 570 ? 23.245 10.011 0.112 1.00 88.94 570 TYR A CA 1
ATOM 4362 C C . TYR A 1 570 ? 22.192 9.837 -0.997 1.00 88.94 570 TYR A C 1
ATOM 4364 O O . TYR A 1 570 ? 21.247 10.625 -1.072 1.00 88.94 570 TYR A O 1
ATOM 4372 N N . TRP A 1 571 ? 22.308 8.817 -1.856 1.00 90.38 571 TRP A N 1
ATOM 4373 C CA . TRP A 1 571 ? 21.312 8.577 -2.907 1.00 90.38 571 TRP A CA 1
ATOM 4374 C C . TRP A 1 571 ? 19.952 8.117 -2.366 1.00 90.38 571 TRP A C 1
ATOM 4376 O O . TRP A 1 571 ? 18.937 8.401 -3.009 1.00 90.38 571 TRP A O 1
ATOM 4386 N N . LEU A 1 572 ? 19.895 7.454 -1.204 1.00 91.69 572 LEU A N 1
ATOM 4387 C CA . LEU A 1 572 ? 18.623 7.121 -0.551 1.00 91.69 572 LEU A CA 1
ATOM 4388 C C . LEU A 1 572 ? 17.964 8.375 0.046 1.00 91.69 572 LEU A C 1
ATOM 4390 O O . LEU A 1 572 ? 16.785 8.617 -0.213 1.00 91.69 572 LEU A O 1
ATOM 4394 N N . LEU A 1 573 ? 18.734 9.235 0.724 1.00 89.81 573 LEU A N 1
ATOM 4395 C CA . LEU A 1 573 ? 18.256 10.552 1.170 1.00 89.81 573 LEU A CA 1
ATOM 4396 C C . LEU A 1 573 ? 17.757 11.408 -0.003 1.00 89.81 573 LEU A C 1
ATOM 4398 O O . LEU A 1 573 ? 16.684 12.001 0.071 1.00 89.81 573 LEU A O 1
ATOM 4402 N N . PHE A 1 574 ? 18.497 11.439 -1.115 1.00 90.88 574 PHE A N 1
ATOM 4403 C CA . PHE A 1 574 ? 18.097 12.152 -2.330 1.00 90.88 574 PHE A CA 1
ATOM 4404 C C . PHE A 1 574 ? 16.713 11.698 -2.825 1.00 90.88 574 PHE A C 1
ATOM 4406 O O . PHE A 1 574 ? 15.911 12.539 -3.221 1.00 90.88 574 PHE A O 1
ATOM 4413 N N . ALA A 1 575 ? 16.414 10.395 -2.783 1.00 93.44 575 ALA A N 1
ATOM 4414 C CA . ALA A 1 575 ? 15.116 9.864 -3.200 1.00 93.44 575 ALA A CA 1
ATOM 4415 C C . ALA A 1 575 ? 13.971 10.289 -2.258 1.00 93.44 575 ALA A C 1
ATOM 4417 O O . ALA A 1 575 ? 12.919 10.705 -2.743 1.00 93.44 575 ALA A O 1
ATOM 4418 N N . LEU A 1 576 ? 14.189 10.265 -0.936 1.00 89.56 576 LEU A N 1
ATOM 4419 C CA . LEU A 1 576 ? 13.213 10.766 0.046 1.00 89.56 576 LEU A CA 1
ATOM 4420 C C . LEU A 1 576 ? 12.932 12.265 -0.152 1.00 89.56 576 LEU A C 1
ATOM 4422 O O . LEU A 1 576 ? 11.775 12.676 -0.207 1.00 89.56 576 LEU A O 1
ATOM 4426 N N . LEU A 1 577 ? 13.978 13.071 -0.359 1.00 91.69 577 LEU A N 1
ATOM 4427 C CA . LEU A 1 577 ? 13.843 14.508 -0.618 1.00 91.69 577 LEU A CA 1
ATOM 4428 C C . LEU A 1 577 ? 13.070 14.808 -1.914 1.00 91.69 577 LEU A C 1
ATOM 4430 O O . LEU A 1 577 ? 12.388 15.827 -1.983 1.00 91.69 577 LEU A O 1
ATOM 4434 N N . VAL A 1 578 ? 13.154 13.952 -2.941 1.00 92.62 578 VAL A N 1
ATOM 4435 C CA . VAL A 1 578 ? 12.358 14.106 -4.176 1.00 92.62 578 VAL A CA 1
ATOM 4436 C C . VAL A 1 578 ? 10.866 13.850 -3.921 1.00 92.62 578 VAL A C 1
ATOM 4438 O O . VAL A 1 578 ? 10.041 14.585 -4.462 1.00 92.62 578 VAL A O 1
ATOM 4441 N N . ARG A 1 579 ? 10.510 12.872 -3.072 1.00 93.19 579 ARG A N 1
ATOM 4442 C CA . ARG A 1 579 ? 9.116 12.629 -2.645 1.00 93.19 579 ARG A CA 1
ATOM 4443 C C . ARG A 1 579 ? 8.559 13.834 -1.882 1.00 93.19 579 ARG A C 1
ATOM 4445 O O . ARG A 1 579 ? 7.518 14.362 -2.264 1.00 93.19 579 ARG A O 1
ATOM 4452 N N . ASP A 1 580 ? 9.288 14.322 -0.877 1.00 89.38 580 ASP A N 1
ATOM 4453 C CA . ASP A 1 580 ? 8.928 15.538 -0.132 1.00 89.38 580 ASP A CA 1
ATOM 4454 C C . ASP A 1 580 ? 8.759 16.748 -1.067 1.00 89.38 580 ASP A C 1
ATOM 4456 O O . ASP A 1 580 ? 7.739 17.433 -1.018 1.00 89.38 580 ASP A O 1
ATOM 4460 N N . PHE A 1 581 ? 9.711 16.980 -1.979 1.00 93.81 581 PHE A N 1
ATOM 4461 C CA . PHE A 1 581 ? 9.630 18.073 -2.953 1.00 93.81 581 PHE A CA 1
ATOM 4462 C C . PHE A 1 581 ? 8.361 17.999 -3.809 1.00 93.81 581 PHE A C 1
ATOM 4464 O O . PHE A 1 581 ? 7.711 19.022 -4.010 1.00 93.81 581 PHE A O 1
ATOM 4471 N N . PHE A 1 582 ? 7.973 16.815 -4.294 1.00 94.06 582 PHE A N 1
ATOM 4472 C CA . PHE A 1 582 ? 6.746 16.669 -5.079 1.00 94.06 582 PHE A CA 1
ATOM 4473 C C . PHE A 1 582 ? 5.468 16.864 -4.251 1.00 94.06 582 PHE A C 1
ATOM 4475 O O . PHE A 1 582 ? 4.512 17.449 -4.768 1.00 94.06 582 PHE A O 1
ATOM 4482 N N . ARG A 1 583 ? 5.464 16.484 -2.967 1.00 91.94 583 ARG A N 1
ATOM 4483 C CA . ARG A 1 583 ? 4.351 16.773 -2.050 1.00 91.94 583 ARG A CA 1
ATOM 4484 C C . ARG A 1 583 ? 4.221 18.274 -1.765 1.00 91.94 583 ARG A C 1
ATOM 4486 O O . ARG A 1 583 ? 3.118 18.808 -1.852 1.00 91.94 583 ARG A O 1
ATOM 4493 N N . PHE A 1 584 ? 5.324 19.000 -1.567 1.00 93.62 584 PHE A N 1
ATOM 4494 C CA . PHE A 1 584 ? 5.282 20.466 -1.449 1.00 93.62 584 PHE A CA 1
ATOM 4495 C C . PHE A 1 584 ? 4.952 21.176 -2.780 1.00 93.62 584 PHE A C 1
ATOM 4497 O O . PHE A 1 584 ? 4.273 22.203 -2.776 1.00 93.62 584 PHE A O 1
ATOM 4504 N N . VAL A 1 585 ? 5.349 20.629 -3.937 1.00 93.38 585 VAL A N 1
ATOM 4505 C CA . VAL A 1 585 ? 4.911 21.128 -5.258 1.00 93.38 585 VAL A CA 1
ATOM 4506 C C . VAL A 1 585 ? 3.385 21.038 -5.395 1.00 93.38 585 VAL A C 1
ATOM 4508 O O . VAL A 1 585 ? 2.771 21.976 -5.909 1.00 93.38 585 VAL A O 1
ATOM 4511 N N . ALA A 1 586 ? 2.762 19.969 -4.888 1.00 92.94 586 ALA A N 1
ATOM 4512 C CA . ALA A 1 586 ? 1.306 19.857 -4.822 1.00 92.94 586 ALA A CA 1
ATOM 4513 C C . ALA A 1 586 ? 0.679 20.902 -3.873 1.00 92.94 586 ALA A C 1
ATOM 4515 O O . ALA A 1 586 ? -0.301 21.534 -4.262 1.00 92.94 586 ALA A O 1
ATOM 4516 N N . VAL A 1 587 ? 1.277 21.174 -2.700 1.00 93.06 587 VAL A N 1
ATOM 4517 C CA . VAL A 1 587 ? 0.836 22.266 -1.798 1.00 93.06 587 VAL A CA 1
ATOM 4518 C C . VAL A 1 587 ? 0.812 23.616 -2.524 1.00 93.06 587 VAL A C 1
ATOM 4520 O O . VAL A 1 587 ? -0.214 24.295 -2.512 1.00 93.06 587 VAL A O 1
ATOM 4523 N N . LYS A 1 588 ? 1.918 23.993 -3.181 1.00 94.38 588 LYS A N 1
ATOM 4524 C CA . LYS A 1 588 ? 2.084 25.307 -3.828 1.00 94.38 588 LYS A CA 1
ATOM 4525 C C . LYS A 1 588 ? 1.228 25.493 -5.084 1.00 94.38 588 LYS A C 1
ATOM 4527 O O . LYS A 1 588 ? 0.761 26.599 -5.350 1.00 94.38 588 LYS A O 1
ATOM 4532 N N . HIS A 1 589 ? 1.059 24.448 -5.895 1.00 94.00 589 HIS A N 1
ATOM 4533 C CA . HIS A 1 589 ? 0.426 24.564 -7.216 1.00 94.00 589 HIS A CA 1
ATOM 4534 C C . HIS A 1 589 ? -0.986 23.962 -7.305 1.00 94.00 589 HIS A C 1
ATOM 4536 O O . HIS A 1 589 ? -1.672 24.187 -8.309 1.00 94.00 589 HIS A O 1
ATOM 4542 N N . GLY A 1 590 ? -1.440 23.243 -6.274 1.00 94.19 590 GLY A N 1
ATOM 4543 C CA . GLY A 1 590 ? -2.788 22.686 -6.177 1.00 94.19 590 GLY A CA 1
ATOM 4544 C C . GLY A 1 590 ? -3.161 21.820 -7.382 1.00 94.19 590 GLY A C 1
ATOM 4545 O O . GLY A 1 590 ? -2.358 21.033 -7.884 1.00 94.19 590 GLY A O 1
ATOM 4546 N N . SER A 1 591 ? -4.379 22.000 -7.903 1.00 95.12 591 SER A N 1
ATOM 4547 C CA . SER A 1 591 ? -4.899 21.187 -9.011 1.00 95.12 591 SER A CA 1
ATOM 4548 C C . SER A 1 591 ? -4.130 21.322 -10.336 1.00 95.12 591 SER A C 1
ATOM 4550 O O . SER A 1 591 ? -4.305 20.496 -11.234 1.00 95.12 591 SER A O 1
ATOM 4552 N N . ARG A 1 592 ? -3.222 22.303 -10.476 1.00 94.81 592 ARG A N 1
ATOM 4553 C CA . ARG A 1 592 ? -2.410 22.488 -11.696 1.00 94.81 592 ARG A CA 1
ATOM 4554 C C . ARG A 1 592 ? -1.506 21.292 -12.007 1.00 94.81 592 ARG A C 1
ATOM 4556 O O . ARG A 1 592 ? -1.057 21.184 -13.144 1.00 94.81 592 ARG A O 1
ATOM 4563 N N . ILE A 1 593 ? -1.269 20.389 -11.051 1.00 95.00 593 ILE A N 1
ATOM 4564 C CA . ILE A 1 593 ? -0.546 19.129 -11.291 1.00 95.00 593 ILE A CA 1
ATOM 4565 C C . ILE A 1 593 ? -1.363 18.094 -12.092 1.00 95.00 593 ILE A C 1
ATOM 4567 O O . ILE A 1 593 ? -0.774 17.159 -12.618 1.00 95.00 593 ILE A O 1
ATOM 4571 N N . PHE A 1 594 ? -2.685 18.271 -12.228 1.00 95.62 594 PHE A N 1
ATOM 4572 C CA . PHE A 1 594 ? -3.582 17.387 -12.999 1.00 95.62 594 PHE A CA 1
ATOM 4573 C C . PHE A 1 594 ? -4.008 17.985 -14.353 1.00 95.62 594 PHE A C 1
ATOM 4575 O O . PHE A 1 594 ? -4.423 17.274 -15.269 1.00 95.62 594 PHE A O 1
ATOM 4582 N N . HIS A 1 595 ? -3.939 19.312 -14.492 1.00 95.19 595 HIS A N 1
ATOM 4583 C CA . HIS A 1 595 ? -4.390 20.026 -15.689 1.00 95.19 595 HIS A CA 1
ATOM 4584 C C . HIS A 1 595 ? -3.487 19.713 -16.894 1.00 95.19 595 HIS A C 1
ATOM 4586 O O . HIS A 1 595 ? -2.271 19.715 -16.756 1.00 95.19 595 HIS A O 1
ATOM 4592 N N . GLY A 1 596 ? -4.039 19.559 -18.106 1.00 92.81 596 GLY A N 1
ATOM 4593 C CA . GLY A 1 596 ? -3.252 19.198 -19.304 1.00 92.81 596 GLY A CA 1
ATOM 4594 C C . GLY A 1 596 ? -2.106 20.160 -19.667 1.00 92.81 596 GLY A C 1
ATOM 4595 O O . GLY A 1 596 ? -1.127 19.735 -20.271 1.00 92.81 596 GLY A O 1
ATOM 4596 N N . ALA A 1 597 ? -2.189 21.428 -19.244 1.00 90.56 597 ALA A N 1
ATOM 4597 C CA . ALA A 1 597 ? -1.134 22.443 -19.394 1.00 90.56 597 ALA A CA 1
ATOM 4598 C C . ALA A 1 597 ? -0.128 22.501 -18.212 1.00 90.56 597 ALA A C 1
ATOM 4600 O O . ALA A 1 597 ? 0.799 23.317 -18.192 1.00 90.56 597 ALA A O 1
ATOM 4601 N N . GLY A 1 598 ? -0.331 21.645 -17.208 1.00 90.94 598 GLY A N 1
ATOM 4602 C CA . GLY A 1 598 ? 0.480 21.477 -16.007 1.00 90.94 598 GLY A CA 1
ATOM 4603 C C . GLY A 1 598 ? 0.707 22.745 -15.181 1.00 90.94 598 GLY A C 1
ATOM 4604 O O . GLY A 1 598 ? -0.019 23.743 -15.258 1.00 90.94 598 GLY A O 1
ATOM 4605 N N . ILE A 1 599 ? 1.785 22.713 -14.399 1.00 91.75 599 ILE A N 1
ATOM 4606 C CA . ILE A 1 599 ? 2.214 23.821 -13.539 1.00 91.75 599 ILE A CA 1
ATOM 4607 C C . ILE A 1 599 ? 2.552 25.060 -14.378 1.00 91.75 599 ILE A C 1
ATOM 4609 O O . ILE A 1 599 ? 2.104 26.156 -14.056 1.00 91.75 599 ILE A O 1
ATOM 4613 N N . SER A 1 600 ? 3.269 24.893 -15.491 1.00 88.81 600 SER A N 1
ATOM 4614 C CA . SER A 1 600 ? 3.709 25.987 -16.370 1.00 88.81 600 SER A CA 1
ATOM 4615 C C . SER A 1 600 ? 2.574 26.740 -17.074 1.00 88.81 600 SER A C 1
ATOM 4617 O O . SER A 1 600 ? 2.767 27.884 -17.474 1.00 88.81 600 SER A O 1
ATOM 4619 N N . GLY A 1 601 ? 1.399 26.123 -17.248 1.00 87.75 601 GLY A N 1
ATOM 4620 C CA . GLY A 1 601 ? 0.309 26.679 -18.055 1.00 87.75 601 GLY A CA 1
ATOM 4621 C C . GLY A 1 601 ? 0.544 26.614 -19.572 1.00 87.75 601 GLY A C 1
ATOM 4622 O O . GLY A 1 601 ? -0.301 27.083 -20.336 1.00 87.75 601 GLY A O 1
ATOM 4623 N N . LYS A 1 602 ? 1.649 26.012 -20.035 1.00 88.25 602 LYS A N 1
ATOM 4624 C CA . LYS A 1 602 ? 1.920 25.796 -21.460 1.00 88.25 602 LYS A CA 1
ATOM 4625 C C . LYS A 1 602 ? 1.027 24.668 -21.992 1.00 88.25 602 LYS A C 1
ATOM 4627 O O . LYS A 1 602 ? 1.067 23.560 -21.471 1.00 88.25 602 LYS A O 1
ATOM 4632 N N . ARG A 1 603 ? 0.267 24.912 -23.062 1.00 88.06 603 ARG A N 1
ATOM 4633 C CA . ARG A 1 603 ? -0.427 23.835 -23.790 1.00 88.06 603 ARG A CA 1
ATOM 4634 C C . ARG A 1 603 ? 0.557 23.028 -24.648 1.00 88.06 603 ARG A C 1
ATOM 4636 O O . ARG A 1 603 ? 1.580 23.552 -25.098 1.00 88.06 603 ARG A O 1
ATOM 4643 N N . LEU A 1 604 ? 0.238 21.754 -24.839 1.00 88.31 604 LEU A N 1
ATOM 4644 C CA . LEU A 1 604 ? 0.869 20.849 -25.793 1.00 88.31 604 LEU A CA 1
ATOM 4645 C C . LEU A 1 604 ? -0.247 20.255 -26.648 1.00 88.31 604 LEU A C 1
ATOM 4647 O O . LEU A 1 604 ? -1.327 19.978 -26.125 1.00 88.31 604 LEU A O 1
ATOM 4651 N N . ASP A 1 605 ? 0.038 20.076 -27.929 1.00 89.25 605 ASP A N 1
ATOM 4652 C CA . ASP A 1 605 ? -0.849 19.422 -28.881 1.00 89.25 605 ASP A CA 1
ATOM 4653 C C . ASP A 1 605 ? -0.379 17.972 -29.056 1.00 89.25 605 ASP A C 1
ATOM 4655 O O . ASP A 1 605 ? 0.826 17.704 -29.070 1.00 89.25 605 ASP A O 1
ATOM 4659 N N . TRP A 1 606 ? -1.325 17.040 -29.147 1.00 92.62 606 TRP A N 1
ATOM 4660 C CA . TRP A 1 606 ? -1.076 15.596 -29.174 1.00 92.62 606 TRP A CA 1
ATOM 4661 C C . TRP A 1 606 ? -1.502 15.031 -30.526 1.00 92.62 606 TRP A C 1
ATOM 4663 O O . TRP A 1 606 ? -2.580 15.375 -31.010 1.00 92.62 606 TRP A O 1
ATOM 4673 N N . SER A 1 607 ? -0.675 14.174 -31.129 1.00 92.25 607 SER A N 1
ATOM 4674 C CA . SER A 1 607 ? -1.016 13.487 -32.384 1.00 92.25 607 SER A CA 1
ATOM 4675 C C . SER A 1 607 ? -1.336 12.006 -32.199 1.00 92.25 607 SER A C 1
ATOM 4677 O O . SER A 1 607 ? -1.976 11.438 -33.075 1.00 92.25 607 SER A O 1
ATOM 4679 N N . GLY A 1 608 ? -0.887 11.390 -31.100 1.00 90.94 608 GLY A N 1
ATOM 4680 C CA . GLY A 1 608 ? -1.184 9.995 -30.778 1.00 90.94 608 GLY A CA 1
ATOM 4681 C C . GLY A 1 608 ? -2.535 9.854 -30.080 1.00 90.94 608 GLY A C 1
ATOM 4682 O O . GLY A 1 608 ? -2.865 10.633 -29.178 1.00 90.94 608 GLY A O 1
ATOM 4683 N N . GLY A 1 609 ? -3.305 8.855 -30.497 1.00 94.06 609 GLY A N 1
ATOM 4684 C CA . GLY A 1 609 ? -4.665 8.586 -30.050 1.00 94.06 609 GLY A CA 1
ATOM 4685 C C . GLY A 1 609 ? -4.772 7.319 -29.203 1.00 94.06 609 GLY A C 1
ATOM 4686 O O . GLY A 1 609 ? -4.031 7.121 -28.235 1.00 94.06 609 GLY A O 1
ATOM 4687 N N . ASP A 1 610 ? -5.767 6.495 -29.529 1.00 96.81 610 ASP A N 1
ATOM 4688 C CA . ASP A 1 610 ? -6.085 5.268 -28.797 1.00 96.81 610 ASP A CA 1
ATOM 4689 C C . ASP A 1 610 ? -5.240 4.068 -29.240 1.00 96.81 610 ASP A C 1
ATOM 4691 O O . ASP A 1 610 ? -4.893 3.243 -28.399 1.00 96.81 610 ASP A O 1
ATOM 4695 N N . GLU A 1 611 ? -4.839 3.996 -30.513 1.00 97.19 611 GLU A N 1
ATOM 4696 C CA . GLU A 1 611 ? -4.009 2.907 -31.048 1.00 97.19 611 GLU A CA 1
ATOM 4697 C C . GLU A 1 611 ? -2.596 2.928 -30.444 1.00 97.19 611 GLU A C 1
ATOM 4699 O O . GLU A 1 611 ? -2.109 1.913 -29.943 1.00 97.19 611 GLU A O 1
ATOM 4704 N N . GLU A 1 612 ? -1.952 4.097 -30.390 1.00 97.50 612 GLU A N 1
ATOM 4705 C CA . GLU A 1 612 ? -0.642 4.258 -29.753 1.00 97.50 612 GLU A CA 1
ATOM 4706 C C . GLU A 1 612 ? -0.698 3.994 -28.245 1.00 97.50 612 GLU A C 1
ATOM 4708 O O . GLU A 1 612 ? 0.214 3.385 -27.678 1.00 97.50 612 GLU A O 1
ATOM 4713 N N . PHE A 1 613 ? -1.784 4.406 -27.585 1.00 98.25 613 PHE A N 1
ATOM 4714 C CA . PHE A 1 613 ? -1.993 4.119 -26.169 1.00 98.25 613 PHE A CA 1
ATOM 4715 C C . PHE A 1 613 ? -2.253 2.625 -25.915 1.00 98.25 613 PHE A C 1
ATOM 4717 O O . PHE A 1 613 ? -1.753 2.085 -24.928 1.00 98.25 613 PHE A O 1
ATOM 4724 N N . ALA A 1 614 ? -2.963 1.930 -26.807 1.00 98.00 614 ALA A N 1
ATOM 4725 C CA . ALA A 1 614 ? -3.162 0.484 -26.740 1.00 98.00 614 ALA A CA 1
ATOM 4726 C C . ALA A 1 614 ? -1.836 -0.279 -26.911 1.00 98.00 614 ALA A C 1
ATOM 4728 O O . ALA A 1 614 ? -1.511 -1.125 -26.076 1.00 98.00 614 ALA A O 1
ATOM 4729 N N . MET A 1 615 ? -1.018 0.066 -27.914 1.00 98.06 615 MET A N 1
ATOM 4730 C CA . MET A 1 615 ? 0.314 -0.537 -28.105 1.00 98.06 615 MET A CA 1
ATOM 4731 C C . MET A 1 615 ? 1.227 -0.317 -26.889 1.00 98.06 615 MET A C 1
ATOM 4733 O O . MET A 1 615 ? 1.932 -1.231 -26.462 1.00 98.06 615 MET A O 1
ATOM 4737 N N . TRP A 1 616 ? 1.185 0.875 -26.283 1.00 98.62 616 TRP A N 1
ATOM 4738 C CA . TRP A 1 616 ? 1.955 1.182 -25.075 1.00 98.62 616 TRP A CA 1
ATOM 4739 C C . TRP A 1 616 ? 1.455 0.418 -23.840 1.00 98.62 616 TRP A C 1
ATOM 4741 O O . TRP A 1 616 ? 2.244 -0.237 -23.166 1.00 98.62 616 TRP A O 1
ATOM 4751 N N . THR A 1 617 ? 0.151 0.446 -23.546 1.00 97.62 617 THR A N 1
ATOM 4752 C CA . THR A 1 617 ? -0.430 -0.222 -22.361 1.00 97.62 617 THR A CA 1
ATOM 4753 C C . THR A 1 617 ? -0.353 -1.752 -22.410 1.00 97.62 617 THR A C 1
ATOM 4755 O O . THR A 1 617 ? -0.324 -2.395 -21.360 1.00 97.62 617 THR A O 1
ATOM 4758 N N . THR A 1 618 ? -0.288 -2.349 -23.604 1.00 96.62 618 THR A N 1
ATOM 4759 C CA . THR A 1 618 ? -0.137 -3.805 -23.793 1.00 96.62 618 THR A CA 1
ATOM 4760 C C . THR A 1 618 ? 1.315 -4.284 -23.862 1.00 96.62 618 THR A C 1
ATOM 4762 O O . THR A 1 618 ? 1.556 -5.480 -23.703 1.00 96.62 618 THR A O 1
ATOM 4765 N N . GLY A 1 619 ? 2.286 -3.386 -24.067 1.00 98.00 619 GLY A N 1
ATOM 4766 C CA . GLY A 1 619 ? 3.675 -3.764 -24.335 1.00 98.00 619 GLY A CA 1
ATOM 4767 C C . GLY A 1 619 ? 3.832 -4.441 -25.700 1.00 98.00 619 GLY A C 1
ATOM 4768 O O . GLY A 1 619 ? 4.344 -5.563 -25.787 1.00 98.00 619 GLY A O 1
ATOM 4769 N N . GLN A 1 620 ? 3.339 -3.760 -26.740 1.00 97.69 620 GLN A N 1
ATOM 4770 C CA . GLN A 1 620 ? 3.380 -4.159 -28.151 1.00 97.69 620 GLN A CA 1
ATOM 4771 C C . GLN A 1 620 ? 3.858 -3.015 -29.073 1.00 97.69 620 GLN A C 1
ATOM 4773 O O . GLN A 1 620 ? 3.450 -2.907 -30.226 1.00 97.69 620 GLN A O 1
ATOM 4778 N N . THR A 1 621 ? 4.727 -2.132 -28.577 1.00 97.81 621 THR A N 1
ATOM 4779 C CA . THR A 1 621 ? 5.295 -1.003 -29.342 1.00 97.81 621 THR A CA 1
ATOM 4780 C C . THR A 1 621 ? 6.389 -1.418 -30.334 1.00 97.81 621 THR A C 1
ATOM 4782 O O . THR A 1 621 ? 6.799 -0.615 -31.177 1.00 97.81 621 THR A O 1
ATOM 4785 N N . GLY A 1 622 ? 6.905 -2.645 -30.222 1.00 96.88 622 GLY A N 1
ATOM 4786 C CA . GLY A 1 622 ? 8.050 -3.124 -30.999 1.00 96.88 622 GLY A CA 1
ATOM 4787 C C . GLY A 1 622 ? 9.390 -2.569 -30.508 1.00 96.88 622 GLY A C 1
ATOM 4788 O O . GLY A 1 622 ? 10.397 -2.686 -31.205 1.00 96.88 622 GLY A O 1
ATOM 4789 N N . TYR A 1 623 ? 9.410 -1.958 -29.317 1.00 97.75 623 TYR A N 1
ATOM 4790 C CA . TYR A 1 623 ? 10.608 -1.481 -28.631 1.00 97.75 623 TYR A CA 1
ATOM 4791 C C . TYR A 1 623 ? 10.828 -2.275 -27.335 1.00 97.75 623 TYR A C 1
ATOM 4793 O O . TYR A 1 623 ? 10.182 -1.969 -26.327 1.00 97.75 623 TYR A O 1
ATOM 4801 N N . PRO A 1 624 ? 11.778 -3.231 -27.300 1.00 98.19 624 PRO A N 1
ATOM 4802 C CA . PRO A 1 624 ? 11.901 -4.196 -26.207 1.00 98.19 624 PRO A CA 1
ATOM 4803 C C . PRO A 1 624 ? 11.975 -3.583 -24.802 1.00 98.19 624 PRO A C 1
ATOM 4805 O O . PRO A 1 624 ? 11.324 -4.063 -23.876 1.00 98.19 624 PRO A O 1
ATOM 4808 N N . LEU A 1 625 ? 12.702 -2.471 -24.625 1.00 98.12 625 LEU A N 1
ATOM 4809 C CA . LEU A 1 625 ? 12.763 -1.788 -23.326 1.00 98.12 625 LEU A CA 1
ATOM 4810 C C . LEU A 1 625 ? 11.401 -1.249 -22.868 1.00 98.12 625 LEU A C 1
ATOM 4812 O O . LEU A 1 625 ? 11.109 -1.284 -21.675 1.00 98.12 625 LEU A O 1
ATOM 4816 N N . VAL A 1 626 ? 10.594 -0.719 -23.788 1.00 98.56 626 VAL A N 1
ATOM 4817 C CA . VAL A 1 626 ? 9.265 -0.185 -23.470 1.00 98.56 626 VAL A CA 1
ATOM 4818 C C . VAL A 1 626 ? 8.330 -1.344 -23.152 1.00 98.56 626 VAL A C 1
ATOM 4820 O O . VAL A 1 626 ? 7.711 -1.357 -22.091 1.00 98.56 626 VAL A O 1
ATOM 4823 N N . ASP A 1 627 ? 8.309 -2.352 -24.020 1.00 98.69 627 ASP A N 1
ATOM 4824 C CA . ASP A 1 627 ? 7.378 -3.474 -23.929 1.00 98.69 627 ASP A CA 1
ATOM 4825 C C . ASP A 1 627 ? 7.629 -4.341 -22.692 1.00 98.69 627 ASP A C 1
ATOM 4827 O O . ASP A 1 627 ? 6.687 -4.639 -21.958 1.00 98.69 627 ASP A O 1
ATOM 4831 N N . GLY A 1 628 ? 8.892 -4.655 -22.386 1.00 97.75 628 GLY A N 1
ATOM 4832 C CA . GLY A 1 628 ? 9.256 -5.387 -21.172 1.00 97.75 628 GLY A CA 1
ATOM 4833 C C . GLY A 1 628 ? 8.844 -4.658 -19.888 1.00 97.75 628 GLY A C 1
ATOM 4834 O O . GLY A 1 628 ? 8.310 -5.284 -18.977 1.00 97.75 628 GLY A O 1
ATOM 4835 N N . ASN A 1 629 ? 8.988 -3.327 -19.839 1.00 98.38 629 ASN A N 1
ATOM 4836 C CA . ASN A 1 629 ? 8.552 -2.527 -18.686 1.00 98.38 629 ASN A CA 1
ATOM 4837 C C . ASN A 1 629 ? 7.028 -2.451 -18.563 1.00 98.38 629 ASN A C 1
ATOM 4839 O O . ASN A 1 629 ? 6.491 -2.574 -17.463 1.00 98.38 629 ASN A O 1
ATOM 4843 N N . MET A 1 630 ? 6.306 -2.282 -19.670 1.00 98.38 630 MET A N 1
ATOM 4844 C CA . MET A 1 630 ? 4.843 -2.232 -19.628 1.00 98.38 630 MET A CA 1
ATOM 4845 C C . MET A 1 630 ? 4.233 -3.595 -19.258 1.00 98.38 630 MET A C 1
ATOM 4847 O O . MET A 1 630 ? 3.228 -3.639 -18.545 1.00 98.38 630 MET A O 1
ATOM 4851 N N . ARG A 1 631 ? 4.895 -4.702 -19.623 1.00 96.06 631 ARG A N 1
ATOM 4852 C CA . ARG A 1 631 ? 4.564 -6.055 -19.146 1.00 96.06 631 ARG A CA 1
ATOM 4853 C C . ARG A 1 631 ? 4.940 -6.278 -17.673 1.00 96.06 631 ARG A C 1
ATOM 4855 O O . ARG A 1 631 ? 4.101 -6.804 -16.947 1.00 96.06 631 ARG A O 1
ATOM 4862 N N . GLU A 1 632 ? 6.110 -5.823 -17.201 1.00 93.50 632 GLU A N 1
ATOM 4863 C CA . GLU A 1 632 ? 6.488 -5.842 -15.769 1.00 93.50 632 GLU A CA 1
ATOM 4864 C C . GLU A 1 632 ? 5.401 -5.176 -14.910 1.00 93.50 632 GLU A C 1
ATOM 4866 O O . GLU A 1 632 ? 4.911 -5.775 -13.949 1.00 93.50 632 GLU A O 1
ATOM 4871 N N . LEU A 1 633 ? 4.967 -3.970 -15.299 1.00 92.12 633 LEU A N 1
ATOM 4872 C CA . LEU A 1 633 ? 3.911 -3.227 -14.608 1.00 92.12 633 LEU A CA 1
ATOM 4873 C C . LEU A 1 633 ? 2.597 -4.008 -14.565 1.00 92.12 633 LEU A C 1
ATOM 4875 O O . LEU A 1 633 ? 2.012 -4.155 -13.493 1.00 92.12 633 LEU A O 1
ATOM 4879 N N . LYS A 1 634 ? 2.149 -4.534 -15.709 1.00 88.50 634 LYS A N 1
ATOM 4880 C CA . LYS A 1 634 ? 0.874 -5.254 -15.811 1.00 88.50 634 LYS A CA 1
ATOM 4881 C C . LYS A 1 634 ? 0.875 -6.596 -15.064 1.00 88.50 634 LYS A C 1
ATOM 4883 O O . LYS A 1 634 ? -0.179 -7.038 -14.621 1.00 88.50 634 LYS A O 1
ATOM 4888 N N . GLN A 1 635 ? 2.033 -7.244 -14.912 1.00 86.81 635 GLN A N 1
ATOM 4889 C CA . GLN A 1 635 ? 2.157 -8.546 -14.240 1.00 86.81 635 GLN A CA 1
ATOM 4890 C C . GLN A 1 635 ? 2.501 -8.453 -12.743 1.00 86.81 635 GLN A C 1
ATOM 4892 O O . GLN A 1 635 ? 2.262 -9.412 -12.013 1.00 86.81 635 GLN A O 1
ATOM 4897 N N . THR A 1 636 ? 3.052 -7.330 -12.265 1.00 84.88 636 THR A N 1
ATOM 4898 C CA . THR A 1 636 ? 3.522 -7.196 -10.866 1.00 84.88 636 THR A CA 1
ATOM 4899 C C . THR A 1 636 ? 2.923 -6.027 -10.085 1.00 84.88 636 THR A C 1
ATOM 4901 O O . THR A 1 636 ? 3.082 -5.964 -8.865 1.00 84.88 636 THR A O 1
ATOM 4904 N N . GLY A 1 637 ? 2.300 -5.067 -10.771 1.00 87.38 637 GLY A N 1
ATOM 4905 C CA . GLY A 1 637 ? 1.924 -3.774 -10.204 1.00 87.38 637 GLY A CA 1
ATOM 4906 C C . GLY A 1 637 ? 3.112 -2.858 -9.887 1.00 87.38 637 GLY A C 1
ATOM 4907 O O . GLY A 1 637 ? 2.920 -1.796 -9.303 1.00 87.38 637 GLY A O 1
ATOM 4908 N N . TRP A 1 638 ? 4.347 -3.221 -10.239 1.00 92.50 638 TRP A N 1
ATOM 4909 C CA . TRP A 1 638 ? 5.541 -2.413 -9.986 1.00 92.50 638 TRP A CA 1
ATOM 4910 C C . TRP A 1 638 ? 6.355 -2.199 -11.264 1.00 92.50 638 TRP A C 1
ATOM 4912 O O . TRP A 1 638 ? 6.205 -2.906 -12.251 1.00 92.50 638 TRP A O 1
ATOM 4922 N N . MET A 1 639 ? 7.216 -1.185 -11.256 1.00 92.56 639 MET A N 1
ATOM 4923 C CA . MET A 1 639 ? 8.186 -0.939 -12.325 1.00 92.56 639 MET A CA 1
ATOM 4924 C C . MET A 1 639 ? 9.389 -0.189 -11.758 1.00 92.56 639 MET A C 1
ATOM 4926 O O . MET A 1 639 ? 9.229 0.723 -10.934 1.00 92.56 639 MET A O 1
ATOM 4930 N N . SER A 1 640 ? 10.589 -0.504 -12.240 1.00 93.88 640 SER A N 1
ATOM 4931 C CA . SER A 1 640 ? 11.806 0.235 -11.889 1.00 93.88 640 SER A CA 1
ATOM 4932 C C . SER A 1 640 ? 11.723 1.730 -12.254 1.00 93.88 640 SER A C 1
ATOM 4934 O O . SER A 1 640 ? 11.116 2.116 -13.251 1.00 93.88 640 SER A O 1
ATOM 4936 N N . ASN A 1 641 ? 12.381 2.617 -11.492 1.00 94.88 641 ASN A N 1
ATOM 4937 C CA . ASN A 1 641 ? 12.405 4.054 -11.822 1.00 94.88 641 ASN A CA 1
ATOM 4938 C C . ASN A 1 641 ? 13.067 4.336 -13.191 1.00 94.88 641 ASN A C 1
ATOM 4940 O O . ASN A 1 641 ? 12.662 5.261 -13.896 1.00 94.88 641 ASN A O 1
ATOM 4944 N N . ARG A 1 642 ? 14.065 3.532 -13.593 1.00 95.31 642 ARG A N 1
ATOM 4945 C CA . ARG A 1 642 ? 14.673 3.600 -14.936 1.00 95.31 642 ARG A CA 1
ATOM 4946 C C . ARG A 1 642 ? 13.654 3.231 -16.020 1.00 95.31 642 ARG A C 1
ATOM 4948 O O . ARG A 1 642 ? 13.590 3.925 -17.036 1.00 95.31 642 ARG A O 1
ATOM 4955 N N . GLY A 1 643 ? 12.829 2.223 -15.758 1.00 97.06 643 GLY A N 1
ATOM 4956 C CA . GLY A 1 643 ? 11.652 1.864 -16.540 1.00 97.06 643 GLY A CA 1
ATOM 4957 C C . GLY A 1 643 ? 10.669 3.011 -16.708 1.00 97.06 643 GLY A C 1
ATOM 4958 O O . GLY A 1 643 ? 10.471 3.496 -17.822 1.00 97.06 643 GLY A O 1
ATOM 4959 N N . ARG A 1 644 ? 10.137 3.518 -15.585 1.00 98.25 644 ARG A N 1
ATOM 4960 C CA . ARG A 1 644 ? 9.126 4.592 -15.544 1.00 98.25 644 ARG A CA 1
ATOM 4961 C C . ARG A 1 644 ? 9.561 5.818 -16.352 1.00 98.25 644 ARG A C 1
ATOM 4963 O O . ARG A 1 644 ? 8.775 6.358 -17.123 1.00 98.25 644 ARG A O 1
ATOM 4970 N N . GLN A 1 645 ? 10.834 6.211 -16.243 1.00 96.88 645 GLN A N 1
ATOM 4971 C CA . GLN A 1 645 ? 11.417 7.310 -17.026 1.00 96.88 645 GLN A CA 1
ATOM 4972 C C . GLN A 1 645 ? 11.422 7.055 -18.543 1.00 96.88 645 GLN A C 1
ATOM 4974 O O . GLN A 1 645 ? 11.183 7.985 -19.314 1.00 96.88 645 GLN A O 1
ATOM 4979 N N . ASN A 1 646 ? 11.684 5.820 -18.981 1.00 97.94 646 ASN A N 1
ATOM 4980 C CA . ASN A 1 646 ? 11.700 5.463 -20.399 1.00 97.94 646 ASN A CA 1
ATOM 4981 C C . ASN A 1 646 ? 10.287 5.369 -20.979 1.00 97.94 646 ASN A C 1
ATOM 4983 O O . ASN A 1 646 ? 10.006 6.035 -21.975 1.00 97.94 646 ASN A O 1
ATOM 4987 N N . VAL A 1 647 ? 9.386 4.613 -20.343 1.00 98.50 647 VAL A N 1
ATOM 4988 C CA . VAL A 1 647 ? 8.024 4.413 -20.867 1.00 98.50 647 VAL A CA 1
ATOM 4989 C C . VAL A 1 647 ? 7.223 5.717 -20.898 1.00 98.50 647 VAL A C 1
ATOM 4991 O O . VAL A 1 647 ? 6.525 5.965 -21.879 1.00 98.50 647 VAL A O 1
ATOM 4994 N N . ALA A 1 648 ? 7.382 6.593 -19.896 1.00 98.19 648 ALA A N 1
ATOM 4995 C CA . ALA A 1 648 ? 6.733 7.903 -19.879 1.00 98.19 648 ALA A CA 1
ATOM 4996 C C . ALA A 1 648 ? 7.301 8.841 -20.954 1.00 98.19 648 ALA A C 1
ATOM 4998 O O . ALA A 1 648 ? 6.547 9.528 -21.638 1.00 98.19 648 ALA A O 1
ATOM 4999 N N . SER A 1 649 ? 8.624 8.845 -21.162 1.00 96.31 649 SER A N 1
ATOM 5000 C CA . SER A 1 649 ? 9.230 9.619 -22.252 1.00 96.31 649 SER A CA 1
ATOM 5001 C C . SER A 1 649 ? 8.761 9.146 -23.624 1.00 96.31 649 SER A C 1
ATOM 5003 O O . SER A 1 649 ? 8.512 9.985 -24.484 1.00 96.31 649 SER A O 1
ATOM 5005 N N . PHE A 1 650 ? 8.661 7.834 -23.836 1.00 97.38 650 PHE A N 1
ATOM 5006 C CA . PHE A 1 650 ? 8.241 7.264 -25.113 1.00 97.38 650 PHE A CA 1
ATOM 5007 C C . PHE A 1 650 ? 6.783 7.632 -25.430 1.00 97.38 650 PHE A C 1
ATOM 5009 O O . PHE A 1 650 ? 6.502 8.149 -26.511 1.00 97.38 650 PHE A O 1
ATOM 5016 N N . LEU A 1 651 ? 5.874 7.489 -24.456 1.00 97.94 651 LEU A N 1
ATOM 5017 C CA . LEU A 1 651 ? 4.465 7.869 -24.612 1.00 97.94 651 LEU A CA 1
ATOM 5018 C C . LEU A 1 651 ? 4.292 9.349 -25.000 1.00 97.94 651 LEU A C 1
ATOM 5020 O O . LEU A 1 651 ? 3.538 9.675 -25.913 1.00 97.94 651 LEU A O 1
ATOM 5024 N N . ILE A 1 652 ? 5.024 10.242 -24.331 1.00 95.88 652 ILE A N 1
ATOM 5025 C CA . ILE A 1 652 ? 4.886 11.695 -24.501 1.00 95.88 652 ILE A CA 1
ATOM 5026 C C . ILE A 1 652 ? 5.600 12.206 -25.758 1.00 95.88 652 ILE A C 1
ATOM 5028 O O . ILE A 1 652 ? 5.083 13.082 -26.446 1.00 95.88 652 ILE A O 1
ATOM 5032 N N . TRP A 1 653 ? 6.812 11.719 -26.045 1.00 93.81 653 TRP A N 1
ATOM 5033 C CA . TRP A 1 653 ? 7.708 12.354 -27.022 1.00 93.81 653 TRP A CA 1
ATOM 5034 C C . TRP A 1 653 ? 7.952 11.548 -28.296 1.00 93.81 653 TRP A C 1
ATOM 5036 O O . TRP A 1 653 ? 8.529 12.103 -29.236 1.00 93.81 653 TRP A O 1
ATOM 5046 N N . ASP A 1 654 ? 7.572 10.272 -28.334 1.00 93.94 654 ASP A N 1
ATOM 5047 C CA . ASP A 1 654 ? 7.718 9.396 -29.503 1.00 93.94 654 ASP A CA 1
ATOM 5048 C C . ASP A 1 654 ? 6.351 8.968 -30.050 1.00 93.94 654 ASP A C 1
ATOM 5050 O O . ASP A 1 654 ? 6.135 9.083 -31.254 1.00 93.94 654 ASP A O 1
ATOM 5054 N N . LEU A 1 655 ? 5.408 8.603 -29.172 1.00 95.38 655 LEU A N 1
ATOM 5055 C CA . LEU A 1 655 ? 4.000 8.361 -29.521 1.00 95.38 655 LEU A CA 1
ATOM 5056 C C . LEU A 1 655 ? 3.135 9.635 -29.540 1.00 95.38 655 LEU A C 1
ATOM 5058 O O . LEU A 1 655 ? 2.078 9.641 -30.155 1.00 95.38 655 LEU A O 1
ATOM 5062 N N . GLN A 1 656 ? 3.570 10.719 -28.885 1.00 95.38 656 GLN A N 1
ATOM 5063 C CA . GLN A 1 656 ? 2.840 11.998 -28.793 1.00 95.38 656 GLN A CA 1
ATOM 5064 C C . GLN A 1 656 ? 1.402 11.873 -28.255 1.00 95.38 656 GLN A C 1
ATOM 5066 O O . GLN A 1 656 ? 0.501 12.587 -28.699 1.00 95.38 656 GLN A O 1
ATOM 5071 N N . VAL A 1 657 ? 1.203 10.983 -27.279 1.00 96.88 657 VAL A N 1
ATOM 5072 C CA . VAL A 1 657 ? -0.064 10.766 -26.561 1.00 96.88 657 VAL A CA 1
ATOM 5073 C C . VAL A 1 657 ? -0.112 11.647 -25.304 1.00 96.88 657 VAL A C 1
ATOM 5075 O O . VAL A 1 657 ? 0.910 11.858 -24.647 1.00 96.88 657 VAL A O 1
ATOM 5078 N N . ASP A 1 658 ? -1.304 12.130 -24.926 1.00 97.00 658 ASP A N 1
ATOM 5079 C CA . ASP A 1 658 ? -1.491 12.961 -23.727 1.00 97.00 658 ASP A CA 1
ATOM 5080 C C . ASP A 1 658 ? -0.974 12.267 -22.457 1.00 97.00 658 ASP A C 1
ATOM 5082 O O . ASP A 1 658 ? -1.454 11.203 -22.050 1.00 97.00 658 ASP A O 1
ATOM 5086 N N . TRP A 1 659 ? -0.009 12.916 -21.799 1.00 96.69 659 TRP A N 1
ATOM 5087 C CA . TRP A 1 659 ? 0.670 12.416 -20.602 1.00 96.69 659 TRP A CA 1
ATOM 5088 C C . TRP A 1 659 ? -0.293 12.014 -19.473 1.00 96.69 659 TRP A C 1
ATOM 5090 O O . TRP A 1 659 ? 0.032 11.126 -18.684 1.00 96.69 659 TRP A O 1
ATOM 5100 N N . ARG A 1 660 ? -1.489 12.618 -19.397 1.00 97.12 660 ARG A N 1
ATOM 5101 C CA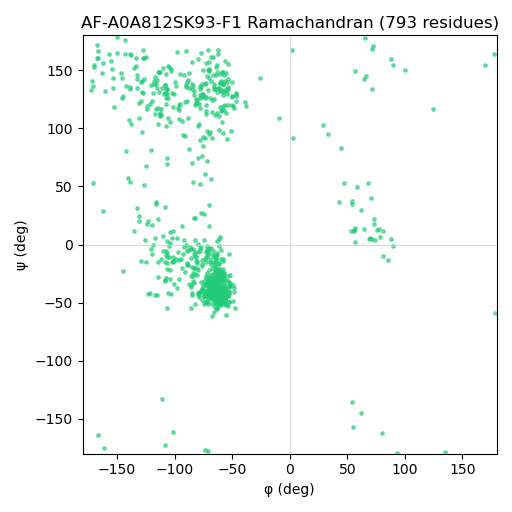 . ARG A 1 660 ? -2.505 12.311 -18.377 1.00 97.12 660 ARG A CA 1
ATOM 5102 C C . ARG A 1 660 ? -3.069 10.901 -18.523 1.00 97.12 660 ARG A C 1
ATOM 5104 O O . ARG A 1 660 ? -3.453 10.304 -17.521 1.00 97.12 660 ARG A O 1
ATOM 5111 N N . ARG A 1 661 ? -3.076 10.340 -19.740 1.00 97.38 661 ARG A N 1
ATOM 5112 C CA . ARG A 1 661 ? -3.448 8.935 -19.983 1.00 97.38 661 ARG A CA 1
ATOM 5113 C C . ARG A 1 661 ? -2.431 7.990 -19.347 1.00 97.38 661 ARG A C 1
ATOM 5115 O O . ARG A 1 661 ? -2.815 7.045 -18.667 1.00 97.38 661 ARG A O 1
ATOM 5122 N N . GLY A 1 662 ? -1.140 8.293 -19.497 1.00 98.06 662 GLY A N 1
ATOM 5123 C CA . GLY A 1 662 ? -0.055 7.569 -18.831 1.00 98.06 662 GLY A CA 1
ATOM 5124 C C . GLY A 1 662 ? -0.087 7.718 -17.307 1.00 98.06 662 GLY A C 1
ATOM 5125 O O . GLY A 1 662 ? 0.044 6.725 -16.593 1.00 98.06 662 GLY A O 1
ATOM 5126 N N . ALA A 1 663 ? -0.355 8.931 -16.806 1.00 97.81 663 ALA A N 1
ATOM 5127 C CA . ALA A 1 663 ? -0.524 9.191 -15.376 1.00 97.81 663 ALA A CA 1
ATOM 5128 C C . ALA A 1 663 ? -1.679 8.379 -14.768 1.00 97.81 663 ALA A C 1
ATOM 5130 O O . ALA A 1 663 ? -1.474 7.739 -13.737 1.00 97.81 663 ALA A O 1
ATOM 5131 N N . ARG A 1 664 ? -2.843 8.333 -15.438 1.00 96.25 664 ARG A N 1
ATOM 5132 C CA . ARG A 1 664 ? -3.993 7.501 -15.045 1.00 96.25 664 ARG A CA 1
ATOM 5133 C C . ARG A 1 664 ? -3.728 5.997 -15.172 1.00 96.25 664 ARG A C 1
ATOM 5135 O O . ARG A 1 664 ? -4.150 5.243 -14.306 1.00 96.25 664 ARG A O 1
ATOM 5142 N N . TRP A 1 665 ? -2.996 5.544 -16.193 1.00 97.25 665 TRP A N 1
ATOM 5143 C CA . TRP A 1 665 ? -2.609 4.130 -16.313 1.00 97.25 665 TRP A CA 1
ATOM 5144 C C . TRP A 1 665 ? -1.710 3.680 -15.156 1.00 97.25 665 TRP A C 1
ATOM 5146 O O . TRP A 1 665 ? -1.884 2.592 -14.608 1.00 97.25 665 TRP A O 1
ATOM 5156 N N . PHE A 1 666 ? -0.771 4.540 -14.757 1.00 98.06 666 PHE A N 1
ATOM 5157 C CA . PHE A 1 666 ? 0.070 4.326 -13.582 1.00 98.06 666 PHE A CA 1
ATOM 5158 C C . PHE A 1 666 ? -0.742 4.397 -12.280 1.00 98.06 666 PHE A C 1
ATOM 5160 O O . PHE A 1 666 ? -0.501 3.593 -11.386 1.00 98.06 666 PHE A O 1
ATOM 5167 N N . GLU A 1 667 ? -1.728 5.292 -12.181 1.00 95.75 667 GLU A N 1
ATOM 5168 C CA . GLU A 1 667 ? -2.678 5.338 -11.061 1.00 95.75 667 GLU A CA 1
ATOM 5169 C C . GLU A 1 667 ? -3.507 4.052 -10.950 1.00 95.75 667 GLU A C 1
ATOM 5171 O O . GLU A 1 667 ? -3.627 3.528 -9.849 1.00 95.75 667 GLU A O 1
ATOM 5176 N N . ALA A 1 668 ? -3.978 3.462 -12.051 1.00 88.88 668 ALA A N 1
ATOM 5177 C CA . ALA A 1 668 ? -4.636 2.154 -12.009 1.00 88.88 668 ALA A CA 1
ATOM 5178 C C . ALA A 1 668 ? -3.673 1.039 -11.552 1.00 88.88 668 ALA A C 1
ATOM 5180 O O . ALA A 1 668 ? -3.934 0.360 -10.559 1.00 88.88 668 ALA A O 1
ATOM 5181 N N . ASN A 1 669 ? -2.528 0.886 -12.227 1.00 89.81 669 ASN A N 1
ATOM 5182 C CA . ASN A 1 669 ? -1.702 -0.323 -12.119 1.00 89.81 669 ASN A CA 1
ATOM 5183 C C . ASN A 1 669 ? -0.696 -0.335 -10.948 1.00 89.81 669 ASN A C 1
ATOM 5185 O O . ASN A 1 669 ? -0.315 -1.418 -10.505 1.00 89.81 669 ASN A O 1
ATOM 5189 N N . LEU A 1 670 ? -0.215 0.815 -10.451 1.00 94.06 670 LEU A N 1
ATOM 5190 C CA . LEU A 1 670 ? 0.895 0.827 -9.486 1.00 94.06 670 LEU A CA 1
ATOM 5191 C C . LEU A 1 670 ? 0.480 0.422 -8.065 1.00 94.06 670 LEU A C 1
ATOM 5193 O O . LEU A 1 670 ? -0.353 1.075 -7.440 1.00 94.06 670 LEU A O 1
ATOM 5197 N N . ILE A 1 671 ? 1.178 -0.563 -7.500 1.00 87.69 671 ILE A N 1
ATOM 5198 C CA . ILE A 1 671 ? 1.161 -0.931 -6.074 1.00 87.69 671 ILE A CA 1
ATOM 5199 C C . ILE A 1 671 ? 1.794 0.150 -5.177 1.00 87.69 671 ILE A C 1
ATOM 5201 O O . ILE A 1 671 ? 1.524 0.199 -3.983 1.00 87.69 671 ILE A O 1
ATOM 5205 N N . ASP A 1 672 ? 2.614 1.040 -5.747 1.00 93.00 672 ASP A N 1
ATOM 5206 C CA . ASP A 1 672 ? 3.235 2.188 -5.073 1.00 93.00 672 ASP A CA 1
ATOM 5207 C C . ASP A 1 672 ? 2.772 3.543 -5.629 1.00 93.00 672 ASP A C 1
ATOM 5209 O O . ASP A 1 672 ? 3.543 4.504 -5.694 1.00 93.00 672 ASP A O 1
ATOM 5213 N N . TYR A 1 673 ? 1.501 3.620 -6.034 1.00 95.19 673 TYR A N 1
ATOM 5214 C CA . TYR A 1 673 ? 0.873 4.885 -6.395 1.00 95.19 673 TYR A CA 1
ATOM 5215 C C . TYR A 1 673 ? 0.865 5.859 -5.207 1.00 95.19 673 TYR A C 1
ATOM 5217 O O . TYR A 1 673 ? 0.245 5.608 -4.182 1.00 95.19 673 TYR A O 1
ATOM 5225 N N . ASP A 1 674 ? 1.535 6.994 -5.387 1.00 92.88 674 ASP A N 1
ATOM 5226 C CA . ASP A 1 674 ? 1.456 8.187 -4.547 1.00 92.88 674 ASP A CA 1
ATOM 5227 C C . ASP A 1 674 ? 1.068 9.334 -5.489 1.00 92.88 674 ASP A C 1
ATOM 5229 O O . ASP A 1 674 ? 1.790 9.597 -6.456 1.00 92.88 674 ASP A O 1
ATOM 5233 N N . VAL A 1 675 ? -0.081 9.986 -5.259 1.00 92.50 675 VAL A N 1
ATOM 5234 C CA . VAL A 1 675 ? -0.634 11.007 -6.174 1.00 92.50 675 VAL A CA 1
ATOM 5235 C C . VAL A 1 675 ? 0.385 12.104 -6.488 1.00 92.50 675 VAL A C 1
ATOM 5237 O O . VAL A 1 675 ? 0.595 12.441 -7.654 1.00 92.50 675 VAL A O 1
ATOM 5240 N N . THR A 1 676 ? 1.097 12.604 -5.476 1.00 94.06 676 THR A N 1
ATOM 5241 C CA . THR A 1 676 ? 2.069 13.691 -5.650 1.00 94.06 676 THR A CA 1
ATOM 5242 C C . THR A 1 676 ? 3.280 13.232 -6.461 1.00 94.06 676 THR A C 1
ATOM 5244 O O . THR A 1 676 ? 3.726 13.930 -7.370 1.00 94.06 676 THR A O 1
ATOM 5247 N N . SER A 1 677 ? 3.769 12.021 -6.201 1.00 94.62 677 SER A N 1
ATOM 5248 C CA . SER A 1 677 ? 4.950 11.452 -6.844 1.00 94.62 677 SER A CA 1
ATOM 5249 C C . SER A 1 677 ? 4.662 10.993 -8.271 1.00 94.62 677 SER A C 1
ATOM 5251 O O . SER A 1 677 ? 5.505 11.190 -9.144 1.00 94.62 677 SER A O 1
ATOM 5253 N N . ASN A 1 678 ? 3.488 10.418 -8.544 1.00 97.50 678 ASN A N 1
ATOM 5254 C CA . ASN A 1 678 ? 3.077 10.031 -9.892 1.00 97.50 678 ASN A CA 1
ATOM 5255 C C . ASN A 1 678 ? 2.850 11.275 -10.759 1.00 97.50 678 ASN A C 1
ATOM 5257 O O . ASN A 1 678 ? 3.564 11.490 -11.742 1.00 97.50 678 ASN A O 1
ATOM 5261 N N . TRP A 1 679 ? 1.899 12.129 -10.373 1.00 97.12 679 TRP A N 1
ATOM 5262 C CA . TRP A 1 679 ? 1.454 13.235 -11.217 1.00 97.12 679 TRP A CA 1
ATOM 5263 C C . TRP A 1 679 ? 2.558 14.279 -11.434 1.00 97.12 679 TRP A C 1
ATOM 5265 O O . TRP A 1 679 ? 2.776 14.697 -12.572 1.00 97.12 679 TRP A O 1
ATOM 5275 N N . CYS A 1 680 ? 3.363 14.619 -10.419 1.00 95.25 680 CYS A N 1
ATOM 5276 C CA . CYS A 1 680 ? 4.481 15.547 -10.618 1.00 95.25 680 CYS A CA 1
ATOM 5277 C C . CYS A 1 680 ? 5.624 14.961 -11.473 1.00 95.25 680 CYS A C 1
ATOM 5279 O O . CYS A 1 680 ? 6.250 15.719 -12.219 1.00 95.25 680 CYS A O 1
ATOM 5281 N N . ASN A 1 681 ? 5.883 13.643 -11.444 1.00 95.50 681 ASN A N 1
ATOM 5282 C CA . ASN A 1 681 ? 6.832 13.020 -12.381 1.00 95.50 681 ASN A CA 1
ATOM 5283 C C . ASN A 1 681 ? 6.307 13.043 -13.824 1.00 95.50 681 ASN A C 1
ATOM 5285 O O . ASN A 1 681 ? 7.076 13.341 -14.736 1.00 95.50 681 ASN A O 1
ATOM 5289 N N . TRP A 1 682 ? 5.014 12.791 -14.047 1.00 97.38 682 TRP A N 1
ATOM 5290 C CA . TRP A 1 682 ? 4.417 12.860 -15.385 1.00 97.38 682 TRP A CA 1
ATOM 5291 C C . TRP A 1 682 ? 4.383 14.296 -15.944 1.00 97.38 682 TRP A C 1
ATOM 5293 O O . TRP A 1 682 ? 4.829 14.524 -17.071 1.00 97.38 682 TRP A O 1
ATOM 5303 N N . VAL A 1 683 ? 3.994 15.292 -15.137 1.00 94.00 683 VAL A N 1
ATOM 5304 C CA . VAL A 1 683 ? 4.087 16.727 -15.490 1.00 94.00 683 VAL A CA 1
ATOM 5305 C C . VAL A 1 683 ? 5.537 17.136 -15.790 1.00 94.00 683 VAL A C 1
ATOM 5307 O O . VAL A 1 683 ? 5.787 17.927 -16.704 1.00 94.00 683 VAL A O 1
ATOM 5310 N N . ALA A 1 684 ? 6.517 16.587 -15.065 1.00 92.00 684 ALA A N 1
ATOM 5311 C CA . ALA A 1 684 ? 7.937 16.808 -15.333 1.00 92.00 684 ALA A CA 1
ATOM 5312 C C . ALA A 1 684 ? 8.420 16.137 -16.629 1.00 92.00 684 ALA A C 1
ATOM 5314 O O . ALA A 1 684 ? 9.170 16.759 -17.386 1.00 92.00 684 ALA A O 1
ATOM 5315 N N . ALA A 1 685 ? 7.980 14.909 -16.917 1.00 92.69 685 ALA A N 1
ATOM 5316 C CA . ALA A 1 685 ? 8.289 14.198 -18.157 1.00 92.69 685 ALA A CA 1
ATOM 5317 C C . ALA A 1 685 ? 7.733 14.939 -19.386 1.00 92.69 685 ALA A C 1
ATOM 5319 O O . ALA A 1 685 ? 8.435 15.057 -20.391 1.00 92.69 685 ALA A O 1
ATOM 5320 N N . ALA A 1 686 ? 6.544 15.542 -19.263 1.00 92.00 686 ALA A N 1
ATOM 5321 C CA . ALA A 1 686 ? 5.942 16.438 -20.255 1.00 92.00 686 ALA A CA 1
ATOM 5322 C C . ALA A 1 686 ? 6.636 17.815 -20.375 1.00 92.00 686 ALA A C 1
ATOM 5324 O O . ALA A 1 686 ? 6.289 18.619 -21.239 1.00 92.00 686 ALA A O 1
ATOM 5325 N N . GLY A 1 687 ? 7.613 18.128 -19.515 1.00 90.19 687 GLY A N 1
ATOM 5326 C CA . GLY A 1 687 ? 8.256 19.448 -19.452 1.00 90.19 687 GLY A CA 1
ATOM 5327 C C . GLY A 1 687 ? 7.366 20.558 -18.883 1.00 90.19 687 GLY A C 1
ATOM 5328 O O . GLY A 1 687 ? 7.772 21.720 -18.845 1.00 90.19 687 GLY A O 1
ATOM 5329 N N . LEU A 1 688 ? 6.166 20.218 -18.411 1.00 90.25 688 LEU A N 1
ATOM 5330 C CA . LEU A 1 688 ? 5.138 21.155 -17.963 1.00 90.25 688 LEU A CA 1
ATOM 5331 C C . LEU A 1 688 ? 5.335 21.652 -16.527 1.00 90.25 688 LEU A C 1
ATOM 5333 O O . LEU A 1 688 ? 4.550 22.468 -16.051 1.00 90.25 688 LEU A O 1
ATOM 5337 N N . THR A 1 689 ? 6.425 21.256 -15.871 1.00 83.94 689 THR A N 1
ATOM 5338 C CA . THR A 1 689 ? 7.011 22.000 -14.745 1.00 83.94 689 THR A CA 1
ATOM 5339 C C . THR A 1 689 ? 7.692 23.301 -15.189 1.00 83.94 689 THR A C 1
ATOM 5341 O O . THR A 1 689 ? 8.078 24.095 -14.345 1.00 83.94 689 THR A O 1
ATOM 5344 N N . GLY A 1 690 ? 7.876 23.544 -16.494 1.00 66.44 690 GLY A N 1
ATOM 5345 C CA . GLY A 1 690 ? 8.694 24.662 -16.982 1.00 66.44 690 GLY A CA 1
ATOM 5346 C C . GLY A 1 690 ? 10.197 24.424 -16.790 1.00 66.44 690 GLY A C 1
ATOM 5347 O O . GLY A 1 690 ? 10.971 25.376 -16.712 1.00 66.44 690 GLY A O 1
ATOM 5348 N N . GLY A 1 691 ? 10.603 23.157 -16.660 1.00 66.56 691 GLY A N 1
ATOM 5349 C CA . GLY A 1 691 ? 11.979 22.724 -16.436 1.00 66.56 691 GLY A CA 1
ATOM 5350 C C . GLY A 1 691 ? 12.701 22.202 -17.679 1.00 66.56 691 GLY A C 1
ATOM 5351 O O . GLY A 1 691 ? 12.306 22.436 -18.820 1.00 66.56 691 GLY A O 1
ATOM 5352 N N . ARG A 1 692 ? 13.785 21.446 -17.459 1.00 68.75 692 ARG A N 1
ATOM 5353 C CA . ARG A 1 692 ? 14.456 20.694 -18.529 1.00 68.75 692 ARG A CA 1
ATOM 5354 C C . ARG A 1 692 ? 13.604 19.482 -18.928 1.00 68.75 692 ARG A C 1
ATOM 5356 O O . ARG A 1 692 ? 13.424 18.578 -18.117 1.00 68.75 692 ARG A O 1
ATOM 5363 N N . ILE A 1 693 ? 13.199 19.422 -20.197 1.00 78.06 693 ILE A N 1
ATOM 5364 C CA . ILE A 1 693 ? 12.657 18.207 -20.825 1.00 78.06 693 ILE A CA 1
ATOM 5365 C C . ILE A 1 693 ? 13.750 17.132 -20.898 1.00 78.06 693 ILE A C 1
ATOM 5367 O O . ILE A 1 693 ? 14.887 17.408 -21.298 1.00 78.06 693 ILE A O 1
ATOM 5371 N N . ASN A 1 694 ? 13.393 15.898 -20.543 1.00 77.56 694 ASN A N 1
ATOM 5372 C CA . ASN A 1 694 ? 14.253 14.723 -20.660 1.00 77.56 694 ASN A CA 1
ATOM 5373 C C . ASN A 1 694 ? 13.599 13.679 -21.562 1.00 77.56 694 ASN A C 1
ATOM 5375 O O . ASN A 1 694 ? 13.006 12.720 -21.080 1.00 77.56 694 ASN A O 1
ATOM 5379 N N . LYS A 1 695 ? 13.739 13.873 -22.878 1.00 87.88 695 LYS A N 1
ATOM 5380 C CA . LYS A 1 695 ? 13.478 12.807 -23.843 1.00 87.88 695 LYS A CA 1
ATOM 5381 C C . LYS A 1 695 ? 14.606 11.775 -23.768 1.00 87.88 695 LYS A C 1
ATOM 5383 O O . LYS A 1 695 ? 15.780 12.135 -23.892 1.00 87.88 695 LYS A O 1
ATOM 5388 N N . PHE A 1 696 ? 14.251 10.511 -23.584 1.00 90.12 696 PHE A N 1
ATOM 5389 C CA . PHE A 1 696 ? 15.169 9.377 -23.619 1.00 90.12 696 PHE A CA 1
ATOM 5390 C C . PHE A 1 696 ? 15.182 8.728 -25.012 1.00 90.12 696 PHE A C 1
ATOM 5392 O O . PHE A 1 696 ? 14.174 8.703 -25.709 1.00 90.12 696 PHE A O 1
ATOM 5399 N N . ASN A 1 697 ? 16.335 8.196 -25.422 1.00 92.62 697 ASN A N 1
ATOM 5400 C CA . ASN A 1 697 ? 16.434 7.279 -26.559 1.00 92.62 697 ASN A CA 1
ATOM 5401 C C . ASN A 1 697 ? 16.358 5.859 -25.981 1.00 92.62 697 ASN A C 1
ATOM 5403 O O . ASN A 1 697 ? 17.309 5.421 -25.329 1.00 92.62 697 ASN A O 1
ATOM 5407 N N . VAL A 1 698 ? 15.221 5.185 -26.171 1.00 94.12 698 VAL A N 1
ATOM 5408 C CA . VAL A 1 698 ? 14.925 3.901 -25.509 1.00 94.12 698 VAL A CA 1
ATOM 5409 C C . VAL A 1 698 ? 15.882 2.784 -25.932 1.00 94.12 698 VAL A C 1
ATOM 5411 O O . VAL A 1 698 ? 16.308 2.010 -25.082 1.00 94.12 698 VAL A O 1
ATOM 5414 N N . VAL A 1 699 ? 16.329 2.766 -27.193 1.00 93.88 699 VAL A N 1
ATOM 5415 C CA . VAL A 1 699 ? 17.332 1.809 -27.698 1.00 93.88 699 VAL A CA 1
ATOM 5416 C C . VAL A 1 699 ? 18.657 1.969 -26.949 1.00 93.88 699 VAL A C 1
ATOM 5418 O O . VAL A 1 699 ? 19.164 1.022 -26.350 1.00 93.88 699 VAL A O 1
ATOM 5421 N N . LYS A 1 700 ? 19.185 3.200 -26.876 1.00 94.12 700 LYS A N 1
ATOM 5422 C CA . LYS A 1 700 ? 20.417 3.491 -26.127 1.00 94.12 700 LYS A CA 1
ATOM 5423 C C . LYS A 1 700 ? 20.269 3.185 -24.635 1.00 94.12 700 LYS A C 1
ATOM 5425 O O . LYS A 1 700 ? 21.231 2.755 -24.009 1.00 94.12 700 LYS A O 1
ATOM 5430 N N . GLN A 1 701 ? 19.099 3.434 -24.049 1.00 95.56 701 GLN A N 1
ATOM 5431 C CA . GLN A 1 701 ? 18.833 3.102 -22.648 1.00 95.56 701 GLN A CA 1
ATOM 5432 C C . GLN A 1 701 ? 18.774 1.585 -22.419 1.00 95.56 701 GLN A C 1
ATOM 5434 O O . GLN A 1 701 ? 19.200 1.139 -21.358 1.00 95.56 701 GLN A O 1
ATOM 5439 N N . SER A 1 702 ? 18.327 0.808 -23.411 1.00 95.94 702 SER A N 1
ATOM 5440 C CA . SER A 1 702 ? 18.276 -0.655 -23.352 1.00 95.94 702 SER A CA 1
ATOM 5441 C C . SER A 1 702 ? 19.689 -1.240 -23.281 1.00 95.94 702 SER A C 1
ATOM 5443 O O . SER A 1 702 ? 20.049 -1.804 -22.251 1.00 95.94 702 SER A O 1
ATOM 5445 N N . HIS A 1 703 ? 20.542 -0.945 -24.271 1.00 95.38 703 HIS A N 1
ATOM 5446 C CA . HIS A 1 703 ? 21.960 -1.337 -24.242 1.00 95.38 703 HIS A CA 1
ATOM 5447 C C . HIS A 1 703 ? 22.719 -0.797 -23.015 1.00 95.38 703 HIS A C 1
ATOM 5449 O O . HIS A 1 703 ? 23.680 -1.408 -22.566 1.00 95.38 703 HIS A O 1
ATOM 5455 N N . GLN A 1 704 ? 22.340 0.367 -22.469 1.00 95.25 704 GLN A N 1
ATOM 5456 C CA . GLN A 1 704 ? 23.045 0.958 -21.323 1.00 95.25 704 GLN A CA 1
ATOM 5457 C C . GLN A 1 704 ? 22.702 0.293 -19.979 1.00 95.25 704 GLN A C 1
ATOM 5459 O O . GLN A 1 704 ? 23.553 0.284 -19.088 1.00 95.25 704 GLN A O 1
ATOM 5464 N N . TYR A 1 705 ? 21.473 -0.199 -19.796 1.00 94.31 705 TYR A N 1
ATOM 5465 C CA . TYR A 1 705 ? 20.980 -0.668 -18.491 1.00 94.31 705 TYR A CA 1
ATOM 5466 C C . TYR A 1 705 ? 20.569 -2.142 -18.447 1.00 94.31 705 TYR A C 1
ATOM 5468 O O . TYR A 1 705 ? 20.343 -2.660 -17.356 1.00 94.31 705 TYR A O 1
ATOM 5476 N N . ASP A 1 706 ? 20.536 -2.823 -19.591 1.00 96.12 706 ASP A N 1
ATOM 5477 C CA . ASP A 1 706 ? 20.422 -4.279 -19.688 1.00 96.12 706 ASP A CA 1
ATOM 5478 C C . ASP A 1 706 ? 21.345 -4.848 -20.792 1.00 96.12 706 ASP A C 1
ATOM 5480 O O . ASP A 1 706 ? 20.866 -5.565 -21.659 1.00 96.12 706 ASP A O 1
ATOM 5484 N N . PRO A 1 707 ? 22.668 -4.561 -20.801 1.00 96.19 707 PRO A N 1
ATOM 5485 C CA . PRO A 1 707 ? 23.597 -4.904 -21.901 1.00 96.19 707 PRO A CA 1
ATOM 5486 C C . PRO A 1 707 ? 23.760 -6.405 -22.210 1.00 96.19 707 PRO A C 1
ATOM 5488 O O . PRO A 1 707 ? 24.552 -6.759 -23.073 1.00 96.19 707 PRO A O 1
ATOM 5491 N N . SER A 1 708 ? 23.081 -7.274 -21.459 1.00 95.19 708 SER A N 1
ATOM 5492 C CA . SER A 1 708 ? 23.055 -8.734 -21.631 1.00 95.19 708 SER A CA 1
ATOM 5493 C C . SER A 1 708 ? 21.624 -9.269 -21.791 1.00 95.19 708 SER A C 1
ATOM 5495 O O . SER A 1 708 ? 21.352 -10.438 -21.527 1.00 95.19 708 SER A O 1
ATOM 5497 N N . GLY A 1 709 ? 20.668 -8.392 -22.123 1.00 95.50 709 GLY A N 1
ATOM 5498 C CA . GLY A 1 709 ? 19.261 -8.722 -22.350 1.00 95.50 709 GLY A CA 1
ATOM 5499 C C . GLY A 1 709 ? 18.534 -9.439 -21.206 1.00 95.50 709 GLY A C 1
ATOM 5500 O O . GLY A 1 709 ? 17.459 -9.981 -21.438 1.00 95.50 709 GLY A O 1
ATOM 5501 N N . ARG A 1 710 ? 19.086 -9.531 -19.988 1.00 95.25 710 ARG A N 1
ATOM 5502 C CA . ARG A 1 710 ? 18.547 -10.391 -18.915 1.00 95.25 710 ARG A CA 1
ATOM 5503 C C . ARG A 1 710 ? 17.187 -9.910 -18.419 1.00 95.25 710 ARG A C 1
ATOM 5505 O O . ARG A 1 710 ? 16.335 -10.730 -18.088 1.00 95.25 710 ARG A O 1
ATOM 5512 N N . TYR A 1 711 ? 16.980 -8.597 -18.368 1.00 94.75 711 TYR A N 1
ATOM 5513 C CA . TYR A 1 711 ? 15.674 -8.018 -18.072 1.00 94.75 711 TYR A CA 1
ATOM 5514 C C . TYR A 1 711 ? 14.706 -8.228 -19.245 1.00 94.75 711 TYR A C 1
ATOM 5516 O O . TYR A 1 711 ? 13.561 -8.621 -19.022 1.00 94.75 711 TYR A O 1
ATOM 5524 N N . LEU A 1 712 ? 15.166 -8.038 -20.487 1.00 97.12 712 LEU A N 1
ATOM 5525 C CA . LEU A 1 712 ? 14.342 -8.267 -21.678 1.00 97.12 712 LEU A CA 1
ATOM 5526 C C . LEU A 1 712 ? 13.876 -9.725 -21.791 1.00 97.12 712 LEU A C 1
ATOM 5528 O O . LEU A 1 712 ? 12.675 -9.952 -21.883 1.00 97.12 712 LEU A O 1
ATOM 5532 N N . ARG A 1 713 ? 14.772 -10.716 -21.683 1.00 95.25 713 ARG A N 1
ATOM 5533 C CA . ARG A 1 713 ? 14.427 -12.151 -21.774 1.00 95.25 713 ARG A CA 1
ATOM 5534 C C . ARG A 1 713 ? 13.434 -12.614 -20.704 1.00 95.25 713 ARG A C 1
ATOM 5536 O O . ARG A 1 713 ? 12.725 -13.587 -20.935 1.00 95.25 713 ARG A O 1
ATOM 5543 N N . LYS A 1 714 ? 13.363 -11.932 -19.552 1.00 92.81 714 LYS A N 1
ATOM 5544 C CA . LYS A 1 714 ? 12.382 -12.226 -18.494 1.00 92.81 714 LYS A CA 1
ATOM 5545 C C . LYS A 1 714 ? 10.961 -11.789 -18.869 1.00 92.81 714 LYS A C 1
ATOM 5547 O O . LYS A 1 714 ? 10.016 -12.507 -18.565 1.00 92.81 714 LYS A O 1
ATOM 5552 N N . TRP A 1 715 ? 10.805 -10.610 -19.473 1.00 93.94 715 TRP A N 1
ATOM 5553 C CA . TRP A 1 715 ? 9.488 -10.009 -19.746 1.00 93.94 715 TRP A CA 1
ATOM 5554 C C . TRP A 1 715 ? 9.026 -10.150 -21.206 1.00 93.94 715 TRP A C 1
ATOM 5556 O O . TRP A 1 715 ? 7.842 -9.978 -21.499 1.00 93.94 715 TRP A O 1
ATOM 5566 N N . LEU A 1 716 ? 9.956 -10.489 -22.100 1.00 96.50 716 LEU A N 1
ATOM 5567 C CA . LEU A 1 716 ? 9.769 -10.787 -23.520 1.00 96.50 716 LEU A CA 1
ATOM 5568 C C . LEU A 1 716 ? 10.362 -12.180 -23.827 1.00 96.50 716 LEU A C 1
ATOM 5570 O O . LEU A 1 716 ? 11.405 -12.275 -24.486 1.00 96.50 716 LEU A O 1
ATOM 5574 N N . PRO A 1 717 ? 9.767 -13.275 -23.310 1.00 94.75 717 PRO A N 1
ATOM 5575 C CA . PRO A 1 717 ? 10.269 -14.630 -23.543 1.00 94.75 717 PRO A CA 1
ATOM 5576 C C . PRO A 1 717 ? 10.298 -15.004 -25.034 1.00 94.75 717 PRO A C 1
ATOM 5578 O O . PRO A 1 717 ? 11.135 -15.815 -25.432 1.00 94.75 717 PRO A O 1
ATOM 5581 N N . GLU A 1 718 ? 9.473 -14.372 -25.876 1.00 95.06 718 GLU A N 1
ATOM 5582 C CA . GLU A 1 718 ? 9.506 -14.535 -27.334 1.00 95.06 718 GLU A CA 1
ATOM 5583 C C . GLU A 1 718 ? 10.824 -14.050 -27.975 1.00 95.06 718 GLU A C 1
ATOM 5585 O O . GLU A 1 718 ? 11.199 -14.527 -29.041 1.00 95.06 718 GLU A O 1
ATOM 5590 N N . LEU A 1 719 ? 11.577 -13.166 -27.306 1.00 96.44 719 LEU A N 1
ATOM 5591 C CA . LEU A 1 719 ? 12.897 -12.693 -27.750 1.00 96.44 719 LEU A CA 1
ATOM 5592 C C . LEU A 1 719 ? 14.069 -13.440 -27.084 1.00 96.44 719 LEU A C 1
ATOM 5594 O O . LEU A 1 719 ? 15.230 -13.073 -27.276 1.00 96.44 719 LEU A O 1
ATOM 5598 N N . SER A 1 720 ? 13.796 -14.478 -26.285 1.00 94.19 720 SER A N 1
ATOM 5599 C CA . SER A 1 720 ? 14.813 -15.153 -25.460 1.00 94.19 720 SER A CA 1
ATOM 5600 C C . SER A 1 720 ? 15.961 -15.797 -26.250 1.00 94.19 720 SER A C 1
ATOM 5602 O O . SER A 1 720 ? 17.078 -15.877 -25.737 1.00 94.19 720 SER A O 1
ATOM 5604 N N . SER A 1 721 ? 15.709 -16.192 -27.500 1.00 93.88 721 SER A N 1
ATOM 5605 C CA . SER A 1 721 ? 16.645 -16.881 -28.401 1.00 93.88 721 SER A CA 1
ATOM 5606 C C . SER A 1 721 ? 17.636 -15.966 -29.142 1.00 93.88 721 SER A C 1
ATOM 5608 O O . SER A 1 721 ? 18.526 -16.467 -29.832 1.00 93.88 721 SER A O 1
ATOM 5610 N N . LEU A 1 722 ? 17.498 -14.642 -29.026 1.00 95.81 722 LEU A N 1
ATOM 5611 C CA . LEU A 1 722 ? 18.376 -13.662 -29.680 1.00 95.81 722 LEU A CA 1
ATOM 5612 C C . LEU A 1 722 ? 19.702 -13.481 -28.925 1.00 95.81 722 LEU A C 1
ATOM 5614 O O . LEU A 1 722 ? 19.773 -13.774 -27.729 1.00 95.81 722 LEU A O 1
ATOM 5618 N N . THR A 1 723 ? 20.751 -12.966 -29.585 1.00 96.06 723 THR A N 1
ATOM 5619 C CA . THR A 1 723 ? 21.988 -12.575 -28.873 1.00 96.06 723 THR A CA 1
ATOM 5620 C C . THR A 1 723 ? 21.780 -11.316 -28.026 1.00 96.06 723 THR A C 1
ATOM 5622 O O . THR A 1 723 ? 20.775 -10.612 -28.157 1.00 96.06 723 THR A O 1
ATOM 5625 N N . ASP A 1 724 ? 22.743 -11.025 -27.151 1.00 96.38 724 ASP A N 1
ATOM 5626 C CA . ASP A 1 724 ? 22.718 -9.853 -26.268 1.00 96.38 724 ASP A CA 1
ATOM 5627 C C . ASP A 1 724 ? 22.740 -8.523 -27.045 1.00 96.38 724 ASP A C 1
ATOM 5629 O O . ASP A 1 724 ? 22.194 -7.529 -26.579 1.00 96.38 724 ASP A O 1
ATOM 5633 N N . GLU A 1 725 ? 23.296 -8.491 -28.257 1.00 93.88 725 GLU A N 1
ATOM 5634 C CA . GLU A 1 725 ? 23.232 -7.331 -29.151 1.00 93.88 725 GLU A CA 1
ATOM 5635 C C . GLU A 1 725 ? 21.883 -7.227 -29.878 1.00 93.88 725 GLU A C 1
ATOM 5637 O O . GLU A 1 725 ? 21.343 -6.131 -30.039 1.00 93.88 725 GLU A O 1
ATOM 5642 N N . GLU A 1 726 ? 21.342 -8.362 -30.327 1.00 95.75 726 GLU A N 1
ATOM 5643 C CA . GLU A 1 726 ? 20.163 -8.439 -31.199 1.00 95.75 726 GLU A CA 1
ATOM 5644 C C . GLU A 1 726 ? 18.850 -8.168 -30.464 1.00 95.75 726 GLU A C 1
ATOM 5646 O O . GLU A 1 726 ? 17.951 -7.530 -31.015 1.00 95.75 726 GLU A O 1
ATOM 5651 N N . ILE A 1 727 ? 18.746 -8.611 -29.208 1.00 96.88 727 ILE A N 1
ATOM 5652 C CA . ILE A 1 727 ? 17.536 -8.491 -28.383 1.00 96.88 727 ILE A CA 1
ATOM 5653 C C . ILE A 1 727 ? 17.083 -7.042 -28.143 1.00 96.88 727 ILE A C 1
ATOM 5655 O O . ILE A 1 727 ? 15.914 -6.795 -27.850 1.00 96.88 727 ILE A O 1
ATOM 5659 N N . HIS A 1 728 ? 17.980 -6.069 -28.301 1.00 96.56 728 HIS A N 1
ATOM 5660 C CA . HIS A 1 728 ? 17.675 -4.646 -28.157 1.00 96.56 728 HIS A CA 1
ATOM 5661 C C . HIS A 1 728 ? 17.061 -4.008 -29.412 1.00 96.56 728 HIS A C 1
ATOM 5663 O O . HIS A 1 728 ? 16.358 -3.000 -29.295 1.00 96.56 728 HIS A O 1
ATOM 5669 N N . GLU A 1 729 ? 17.320 -4.573 -30.596 1.00 96.12 729 GLU A N 1
ATOM 5670 C CA . GLU A 1 729 ? 16.874 -4.049 -31.893 1.00 96.12 729 GLU A CA 1
ATOM 5671 C C . GLU A 1 729 ? 16.429 -5.180 -32.853 1.00 96.12 729 GLU A C 1
ATOM 5673 O O . GLU A 1 729 ? 16.955 -5.280 -33.965 1.00 96.12 729 GLU A O 1
ATOM 5678 N N . PRO A 1 730 ? 15.450 -6.034 -32.478 1.00 95.62 730 PRO A N 1
ATOM 5679 C CA . PRO A 1 730 ? 15.077 -7.241 -33.235 1.00 95.62 730 PRO A CA 1
ATOM 5680 C C . PRO A 1 730 ? 14.672 -6.972 -34.695 1.00 95.62 730 PRO A C 1
ATOM 5682 O O . PRO A 1 730 ? 14.874 -7.808 -35.574 1.00 95.62 730 PRO A O 1
ATOM 5685 N N . TRP A 1 731 ? 14.176 -5.769 -35.001 1.00 94.00 731 TRP A N 1
ATOM 5686 C CA . TRP A 1 731 ? 13.866 -5.333 -36.368 1.00 94.00 731 TRP A CA 1
ATOM 5687 C C . TRP A 1 731 ? 15.092 -5.233 -37.297 1.00 94.00 731 TRP A C 1
ATOM 5689 O O . TRP A 1 731 ? 14.912 -5.126 -38.509 1.00 94.00 731 TRP A O 1
ATOM 5699 N N . LYS A 1 732 ? 16.324 -5.260 -36.765 1.00 94.38 732 LYS A N 1
ATOM 5700 C CA . LYS A 1 732 ? 17.580 -5.263 -37.540 1.00 94.38 732 LYS A CA 1
ATOM 5701 C C . LYS A 1 732 ? 18.076 -6.657 -37.936 1.00 94.38 732 LYS A C 1
ATOM 5703 O O . LYS A 1 732 ? 19.080 -6.740 -38.642 1.00 94.38 732 LYS A O 1
ATOM 5708 N N . LEU A 1 733 ? 17.421 -7.735 -37.495 1.00 93.44 733 LEU A N 1
ATOM 5709 C CA . LEU A 1 733 ? 17.821 -9.101 -37.843 1.00 93.44 733 LEU A CA 1
ATOM 5710 C C . LEU A 1 733 ? 17.871 -9.304 -39.364 1.00 93.44 733 LEU A C 1
ATOM 5712 O O . LEU A 1 733 ? 17.001 -8.826 -40.097 1.00 93.44 733 LEU A O 1
ATOM 5716 N N . ALA A 1 734 ? 18.872 -10.052 -39.831 1.00 91.44 734 ALA A N 1
ATOM 5717 C CA . ALA A 1 734 ? 19.000 -10.414 -41.241 1.00 91.44 734 ALA A CA 1
ATOM 5718 C C . ALA A 1 734 ? 17.746 -11.179 -41.735 1.00 91.44 734 ALA A C 1
ATOM 5720 O O . ALA A 1 734 ? 17.125 -11.884 -40.929 1.00 91.44 734 ALA A O 1
ATOM 5721 N N . PRO A 1 735 ? 17.344 -11.057 -43.019 1.00 89.69 735 PRO A N 1
ATOM 5722 C CA . PRO A 1 735 ? 16.083 -11.610 -43.532 1.00 89.69 735 PRO A CA 1
ATOM 5723 C C . PRO A 1 735 ? 15.867 -13.094 -43.214 1.00 89.69 735 PRO A C 1
ATOM 5725 O O . PRO A 1 735 ? 14.758 -13.511 -42.892 1.00 89.69 735 PRO A O 1
ATOM 5728 N N . GLU A 1 736 ? 16.944 -13.875 -43.225 1.00 91.19 736 GLU A N 1
ATOM 5729 C CA . GLU A 1 736 ? 16.968 -15.315 -42.970 1.00 91.19 736 GLU A CA 1
ATOM 5730 C C . GLU A 1 736 ? 16.591 -15.648 -41.517 1.00 91.19 736 GLU A C 1
ATOM 5732 O O . GLU A 1 736 ? 16.073 -16.728 -41.238 1.00 91.19 736 GLU A O 1
ATOM 5737 N N . ARG A 1 737 ? 16.818 -14.710 -40.587 1.00 91.50 737 ARG A N 1
ATOM 5738 C CA . ARG A 1 737 ? 16.579 -14.841 -39.140 1.00 91.50 737 ARG A CA 1
ATOM 5739 C C . ARG A 1 737 ? 15.341 -14.094 -38.637 1.00 91.50 737 ARG A C 1
ATOM 5741 O O . ARG A 1 737 ? 15.008 -14.226 -37.465 1.00 91.50 737 ARG A O 1
ATOM 5748 N N . GLN A 1 738 ? 14.609 -13.387 -39.502 1.00 87.94 738 GLN A N 1
ATOM 5749 C CA . GLN A 1 738 ? 13.351 -12.705 -39.141 1.00 87.94 738 GLN A CA 1
ATOM 5750 C C . GLN A 1 738 ? 12.277 -13.665 -38.586 1.00 87.94 738 GLN A C 1
ATOM 5752 O O . GLN A 1 738 ? 11.416 -13.245 -37.818 1.00 87.94 738 GLN A O 1
ATOM 5757 N N . HIS A 1 739 ? 12.351 -14.965 -38.901 1.00 89.00 739 HIS A N 1
ATOM 5758 C CA . HIS A 1 739 ? 11.466 -15.986 -38.328 1.00 89.00 739 HIS A CA 1
ATOM 5759 C C . HIS A 1 739 ? 11.582 -16.108 -36.793 1.00 89.00 739 HIS A C 1
ATOM 5761 O O . HIS A 1 739 ? 10.613 -16.486 -36.139 1.00 89.00 739 HIS A O 1
ATOM 5767 N N . LEU A 1 740 ? 12.731 -15.742 -36.205 1.00 88.44 740 LEU A N 1
ATOM 5768 C CA . LEU A 1 740 ? 12.960 -15.770 -34.753 1.00 88.44 740 LEU A CA 1
ATOM 5769 C C . LEU A 1 740 ? 12.149 -14.717 -33.982 1.00 88.44 740 LEU A C 1
ATOM 5771 O O . LEU A 1 740 ? 12.109 -14.774 -32.760 1.00 88.44 740 LEU A O 1
ATOM 5775 N N . VAL A 1 741 ? 11.538 -13.749 -34.674 1.00 90.38 741 VAL A N 1
ATOM 5776 C CA . VAL A 1 741 ? 10.812 -12.618 -34.067 1.00 90.38 741 VAL A CA 1
ATOM 5777 C C . VAL A 1 741 ? 9.424 -12.412 -34.677 1.00 90.38 741 VAL A C 1
ATOM 5779 O O . VAL A 1 741 ? 8.862 -11.328 -34.576 1.00 90.38 741 VAL A O 1
ATOM 5782 N N . HIS A 1 742 ? 8.863 -13.435 -35.330 1.00 86.31 742 HIS A N 1
ATOM 5783 C CA . HIS A 1 742 ? 7.592 -13.313 -36.054 1.00 86.31 742 HIS A CA 1
ATOM 5784 C C . HIS A 1 742 ? 6.385 -12.993 -35.150 1.00 86.31 742 HIS A C 1
ATOM 5786 O O . HIS A 1 742 ? 5.476 -12.295 -35.594 1.00 86.31 742 HIS A O 1
ATOM 5792 N N . ASP A 1 743 ? 6.419 -13.427 -33.886 1.00 88.44 743 ASP A N 1
ATOM 5793 C CA . ASP A 1 743 ? 5.415 -13.111 -32.858 1.00 88.44 743 ASP A CA 1
ATOM 5794 C C . ASP A 1 743 ? 5.623 -11.738 -32.184 1.00 88.44 743 ASP A C 1
ATOM 5796 O O . ASP A 1 743 ? 4.760 -11.277 -31.434 1.00 88.44 743 ASP A O 1
ATOM 5800 N N . TYR A 1 744 ? 6.757 -11.066 -32.424 1.00 96.44 744 TYR A N 1
ATOM 5801 C CA . TYR A 1 744 ? 7.085 -9.785 -31.797 1.00 96.44 744 TYR A CA 1
ATOM 5802 C C . TYR A 1 744 ? 6.802 -8.606 -32.754 1.00 96.44 744 TYR A C 1
ATOM 5804 O O . TYR A 1 744 ? 7.248 -8.620 -33.906 1.00 96.44 744 TYR A O 1
ATOM 5812 N N . PRO A 1 745 ? 6.071 -7.559 -32.321 1.00 95.69 745 PRO A N 1
ATOM 5813 C CA . PRO A 1 745 ? 5.659 -6.472 -33.204 1.00 95.69 745 PRO A CA 1
ATOM 5814 C C . PRO A 1 745 ? 6.835 -5.675 -33.777 1.00 95.69 745 PRO A C 1
ATOM 5816 O O . PRO A 1 745 ? 7.866 -5.453 -33.140 1.00 95.69 745 PRO A O 1
ATOM 5819 N N . ARG A 1 746 ? 6.645 -5.168 -34.999 1.00 94.62 746 ARG A N 1
ATOM 5820 C CA . ARG A 1 746 ? 7.564 -4.196 -35.604 1.00 94.62 746 ARG A CA 1
ATOM 5821 C C . ARG A 1 746 ? 7.453 -2.838 -34.891 1.00 94.62 746 ARG A C 1
ATOM 5823 O O . ARG A 1 746 ? 6.357 -2.490 -34.458 1.00 94.62 746 ARG A O 1
ATOM 5830 N N . PRO A 1 747 ? 8.537 -2.041 -34.832 1.00 95.94 747 PRO A N 1
ATOM 5831 C CA . PRO A 1 747 ? 8.523 -0.698 -34.258 1.00 95.94 747 PRO A CA 1
ATOM 5832 C C . PRO A 1 747 ? 7.367 0.176 -34.759 1.00 95.94 747 PRO A C 1
ATOM 5834 O O . PRO A 1 747 ? 7.312 0.531 -35.937 1.00 95.94 747 PRO A O 1
ATOM 5837 N N . CYS A 1 748 ? 6.482 0.587 -33.848 1.00 93.94 748 CYS A N 1
ATOM 5838 C CA . CYS A 1 748 ? 5.352 1.475 -34.152 1.00 93.94 748 CYS A CA 1
ATOM 5839 C C . CYS A 1 748 ? 5.790 2.909 -34.520 1.00 93.94 748 CYS A C 1
ATOM 5841 O O . CYS A 1 748 ? 5.037 3.675 -35.116 1.00 93.94 748 CYS A O 1
ATOM 5843 N N . VAL A 1 749 ? 7.035 3.270 -34.192 1.00 91.31 749 VAL A N 1
ATOM 5844 C CA . VAL A 1 749 ? 7.709 4.513 -34.592 1.00 91.31 749 VAL A CA 1
ATOM 5845 C C . VAL A 1 749 ? 8.969 4.144 -35.369 1.00 91.31 749 VAL A C 1
ATOM 5847 O O . VAL A 1 749 ? 9.709 3.261 -34.948 1.00 91.31 749 VAL A O 1
ATOM 5850 N N . ASP A 1 750 ? 9.247 4.846 -36.468 1.00 87.06 750 ASP A N 1
ATOM 5851 C CA . ASP A 1 750 ? 10.475 4.704 -37.267 1.00 87.06 750 ASP A CA 1
ATOM 5852 C C . ASP A 1 750 ? 11.754 4.945 -36.419 1.00 87.06 750 ASP A C 1
ATOM 5854 O O . ASP A 1 750 ? 11.976 6.082 -35.976 1.00 87.06 750 ASP A O 1
ATOM 5858 N N . PRO A 1 751 ? 12.627 3.927 -36.233 1.00 80.50 751 PRO A N 1
ATOM 5859 C CA . PRO A 1 751 ? 13.854 4.047 -35.441 1.00 80.50 751 PRO A CA 1
ATOM 5860 C C . PRO A 1 751 ? 14.826 5.133 -35.935 1.00 80.50 751 PRO A C 1
ATOM 5862 O O . PRO A 1 751 ? 15.594 5.685 -35.141 1.00 80.50 751 PRO A O 1
ATOM 5865 N N . GLY A 1 752 ? 14.789 5.498 -37.223 1.00 69.12 752 GLY A N 1
ATOM 5866 C CA . GLY A 1 752 ? 15.624 6.561 -37.788 1.00 69.12 752 GLY A CA 1
ATOM 5867 C C . GLY A 1 752 ? 15.352 7.939 -37.170 1.00 69.12 752 GLY A C 1
ATOM 5868 O O . GLY A 1 752 ? 16.257 8.777 -37.073 1.00 69.12 752 GLY A O 1
ATOM 5869 N N . LYS A 1 753 ? 14.134 8.176 -36.662 1.00 66.62 753 LYS A N 1
ATOM 5870 C CA . LYS A 1 753 ? 13.720 9.473 -36.097 1.00 66.62 753 LYS A CA 1
ATOM 5871 C C . LYS A 1 753 ? 14.404 9.807 -34.768 1.00 66.62 753 LYS A C 1
ATOM 5873 O O . LYS A 1 753 ? 14.559 10.993 -34.456 1.00 66.62 753 LYS A O 1
ATOM 5878 N N . PHE A 1 754 ? 14.916 8.818 -34.026 1.00 63.84 754 PHE A N 1
ATOM 5879 C CA . PHE A 1 754 ? 15.661 9.065 -32.780 1.00 63.84 754 PHE A CA 1
ATOM 5880 C C . PHE A 1 754 ? 16.929 9.909 -32.977 1.00 63.84 754 PHE A C 1
ATOM 5882 O O . PHE A 1 754 ? 17.340 10.615 -32.053 1.00 63.84 754 PHE A O 1
ATOM 5889 N N . ALA A 1 755 ? 17.535 9.889 -34.169 1.00 45.22 755 ALA A N 1
ATOM 5890 C CA . ALA A 1 755 ? 18.696 10.720 -34.484 1.00 45.22 755 ALA A CA 1
ATOM 5891 C C . ALA A 1 755 ? 18.342 12.212 -34.665 1.00 45.22 755 ALA A C 1
ATOM 5893 O O . ALA A 1 755 ? 19.180 13.085 -34.425 1.00 45.22 755 ALA A O 1
ATOM 5894 N N . PHE A 1 756 ? 17.108 12.531 -35.072 1.00 35.81 756 PHE A N 1
ATOM 5895 C CA . PHE A 1 756 ? 16.725 13.883 -35.496 1.00 35.81 756 PHE A CA 1
ATOM 5896 C C . PHE A 1 756 ? 16.314 14.808 -34.339 1.00 35.81 756 PHE A C 1
ATOM 5898 O O . PHE A 1 756 ? 16.626 16.003 -34.359 1.00 35.81 756 PHE A O 1
ATOM 5905 N N . ALA A 1 757 ? 15.673 14.263 -33.298 1.00 39.84 757 ALA A N 1
ATOM 5906 C CA . ALA A 1 757 ? 15.123 15.039 -32.176 1.00 39.84 757 ALA A CA 1
ATOM 5907 C C . ALA A 1 757 ? 16.172 15.895 -31.428 1.00 39.84 757 ALA A C 1
ATOM 5909 O O . ALA A 1 757 ? 15.851 16.954 -30.883 1.00 39.84 757 ALA A O 1
ATOM 5910 N N . VAL A 1 758 ? 17.443 15.476 -31.442 1.00 37.81 758 VAL A N 1
ATOM 5911 C CA . VAL A 1 758 ? 18.551 16.171 -30.762 1.00 37.81 758 VAL A CA 1
ATOM 5912 C C . VAL A 1 758 ? 18.805 17.573 -31.341 1.00 37.81 758 VAL A C 1
ATOM 5914 O O . VAL A 1 758 ? 19.173 18.479 -30.592 1.00 37.81 758 VAL A O 1
ATOM 5917 N N . LYS A 1 759 ? 18.574 17.795 -32.646 1.00 30.47 759 LYS A N 1
ATOM 5918 C CA . LYS A 1 759 ? 18.836 19.099 -33.287 1.00 30.47 759 LYS A CA 1
ATOM 5919 C C . LYS A 1 759 ? 17.778 20.159 -32.960 1.00 30.47 759 LYS A C 1
ATOM 5921 O O . LYS A 1 759 ? 18.146 21.295 -32.674 1.00 30.47 759 LYS A O 1
ATOM 5926 N N . GLN A 1 760 ? 16.488 19.814 -32.927 1.00 32.44 760 GLN A N 1
ATOM 5927 C CA . GLN A 1 760 ? 15.440 20.784 -32.562 1.00 32.44 760 GLN A CA 1
ATOM 5928 C C . GLN A 1 760 ? 15.529 21.205 -31.085 1.00 32.44 760 GLN A C 1
ATOM 5930 O O . GLN A 1 760 ? 15.408 22.391 -30.775 1.00 32.44 760 GLN A O 1
ATOM 5935 N N . ALA A 1 761 ? 15.842 20.270 -30.180 1.00 35.75 761 ALA A N 1
ATOM 5936 C CA . ALA A 1 761 ? 16.042 20.573 -28.761 1.00 35.75 761 ALA A CA 1
ATOM 5937 C C . ALA A 1 761 ? 17.231 21.524 -28.493 1.00 35.75 761 ALA A C 1
ATOM 5939 O O . ALA A 1 761 ? 17.255 22.207 -27.468 1.00 35.75 761 ALA A O 1
ATOM 5940 N N . ALA A 1 762 ? 18.207 21.598 -29.408 1.00 31.67 762 ALA A N 1
ATOM 5941 C CA . ALA A 1 762 ? 19.308 22.555 -29.332 1.00 31.67 762 ALA A CA 1
ATOM 5942 C C . ALA A 1 762 ? 18.886 23.982 -29.738 1.00 31.67 762 ALA A C 1
ATOM 5944 O O . ALA A 1 762 ? 19.304 24.936 -29.089 1.00 31.67 762 ALA A O 1
ATOM 5945 N N . GLY A 1 763 ? 18.025 24.136 -30.753 1.00 28.70 763 GLY A N 1
ATOM 5946 C CA . GLY A 1 763 ? 17.551 25.450 -31.218 1.00 28.70 763 GLY A CA 1
ATOM 5947 C C . GLY A 1 763 ? 16.591 26.156 -30.249 1.00 28.70 763 GLY A C 1
ATOM 5948 O O . GLY A 1 763 ? 16.575 27.379 -30.165 1.00 28.70 763 GLY A O 1
ATOM 5949 N N . ALA A 1 764 ? 15.832 25.403 -29.448 1.00 34.69 764 ALA A N 1
ATOM 5950 C CA . ALA A 1 764 ? 14.903 25.964 -28.459 1.00 34.69 764 ALA A CA 1
ATOM 5951 C C . ALA A 1 764 ? 15.588 26.608 -27.228 1.00 34.69 764 ALA A C 1
ATOM 5953 O O . ALA A 1 764 ? 14.913 27.151 -26.353 1.00 34.69 764 ALA A O 1
ATOM 5954 N N . ARG A 1 765 ? 16.921 26.528 -27.120 1.00 33.59 765 ARG A N 1
ATOM 5955 C CA . ARG A 1 765 ? 17.670 26.806 -25.882 1.00 33.59 765 ARG A CA 1
ATOM 5956 C C . ARG A 1 765 ? 17.941 28.290 -25.601 1.00 33.59 765 ARG A C 1
ATOM 5958 O O . ARG A 1 765 ? 18.311 28.611 -24.477 1.00 33.59 765 ARG A O 1
ATOM 5965 N N . GLU A 1 766 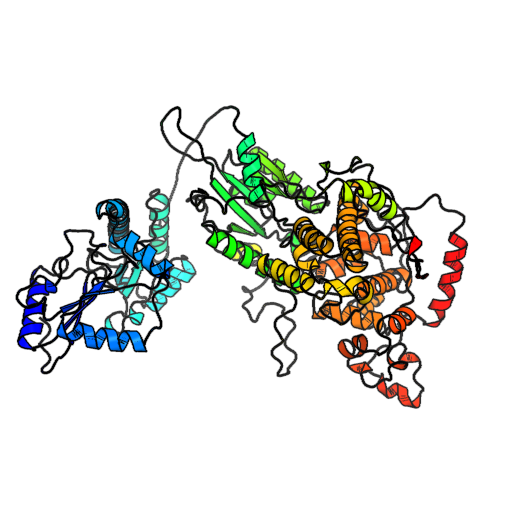? 17.761 29.173 -26.585 1.00 32.34 766 GLU A N 1
ATOM 5966 C CA . GLU A 1 766 ? 18.152 30.594 -26.497 1.00 32.34 766 GLU A CA 1
ATOM 5967 C C . GLU A 1 766 ? 17.029 31.565 -26.086 1.00 32.34 766 GLU A C 1
ATOM 5969 O O . GLU A 1 766 ? 17.318 32.715 -25.766 1.00 32.34 766 GLU A O 1
ATOM 5974 N N . LYS A 1 767 ? 15.751 31.152 -26.101 1.00 30.36 767 LYS A N 1
ATOM 5975 C CA . LYS A 1 767 ? 14.601 32.087 -26.021 1.00 30.36 767 LYS A CA 1
ATOM 5976 C C . LYS A 1 767 ? 13.650 31.898 -24.828 1.00 30.36 767 LYS A C 1
ATOM 5978 O O . LYS A 1 767 ? 12.546 32.434 -24.847 1.00 30.36 767 LYS A O 1
ATOM 5983 N N . ALA A 1 768 ? 14.057 31.174 -23.784 1.00 31.14 768 ALA A N 1
ATOM 5984 C CA . ALA A 1 768 ? 13.249 30.972 -22.575 1.00 31.14 768 ALA A CA 1
ATOM 5985 C C . ALA A 1 768 ? 13.907 31.578 -21.322 1.00 31.14 768 ALA A C 1
ATOM 5987 O O . ALA A 1 768 ? 15.110 31.429 -21.104 1.00 31.14 768 ALA A O 1
ATOM 5988 N N . GLY A 1 769 ? 13.099 32.235 -20.479 1.00 37.59 769 GLY A N 1
ATOM 5989 C CA . GLY A 1 769 ? 13.515 32.736 -19.163 1.00 37.59 769 GLY A CA 1
ATOM 5990 C C . GLY A 1 769 ? 13.940 31.614 -18.202 1.00 37.59 769 GLY A C 1
ATOM 5991 O O . GLY A 1 769 ? 13.724 30.435 -18.476 1.00 37.59 769 GLY A O 1
ATOM 5992 N N . LYS A 1 770 ? 14.576 31.974 -17.075 1.00 32.59 770 LYS A N 1
ATOM 5993 C CA . LYS A 1 770 ? 15.238 31.017 -16.162 1.00 32.59 770 LYS A CA 1
ATOM 5994 C C . LYS A 1 770 ? 14.267 29.901 -15.690 1.00 32.59 770 LYS A C 1
ATOM 5996 O O . LYS A 1 770 ? 13.339 30.214 -14.952 1.00 32.59 770 LYS A O 1
ATOM 6001 N N . PRO A 1 771 ? 14.485 28.626 -16.085 1.00 35.56 771 PRO A N 1
ATOM 6002 C CA . PRO A 1 771 ? 13.497 27.547 -15.944 1.00 35.56 771 PRO A CA 1
ATOM 6003 C C . PRO A 1 771 ? 13.579 26.774 -14.617 1.00 35.56 771 PRO A C 1
ATOM 6005 O O . PRO A 1 771 ? 14.601 26.807 -13.924 1.00 35.56 771 PRO A O 1
ATOM 6008 N N . LEU A 1 772 ? 12.532 25.990 -14.328 1.00 33.72 772 LEU A N 1
ATOM 6009 C CA . LEU A 1 772 ? 12.355 25.204 -13.101 1.00 33.72 772 LEU A CA 1
ATOM 6010 C C . LEU A 1 772 ? 13.282 23.964 -13.088 1.00 33.72 772 LEU A C 1
ATOM 6012 O O . LEU A 1 772 ? 12.972 22.908 -13.645 1.00 33.72 772 LEU A O 1
ATOM 6016 N N . LYS A 1 773 ? 14.489 24.077 -12.519 1.00 34.50 773 LYS A N 1
ATOM 6017 C CA . LYS A 1 773 ? 15.557 23.065 -12.698 1.00 34.50 773 LYS A CA 1
ATOM 6018 C C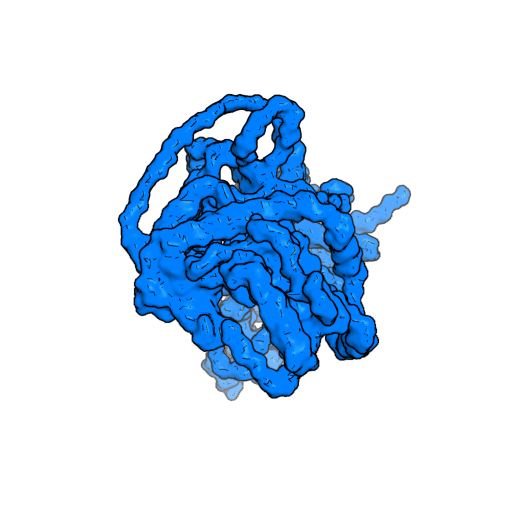 . LYS A 1 773 ? 15.344 21.768 -11.899 1.00 34.50 773 LYS A C 1
ATOM 6020 O O . LYS A 1 773 ? 15.844 21.619 -10.785 1.00 34.50 773 LYS A O 1
ATOM 6025 N N . LEU A 1 774 ? 14.718 20.770 -12.518 1.00 30.02 774 LEU A N 1
ATOM 6026 C CA . LEU A 1 774 ? 14.808 19.373 -12.075 1.00 30.02 774 LEU A CA 1
ATOM 6027 C C . LEU A 1 774 ? 16.182 18.756 -12.402 1.00 30.02 774 LEU A C 1
ATOM 6029 O O . LEU A 1 774 ? 16.749 18.965 -13.480 1.00 30.02 774 LEU A O 1
ATOM 6033 N N . ALA A 1 775 ? 16.725 17.993 -11.450 1.00 30.58 775 ALA A N 1
ATOM 6034 C CA . ALA A 1 775 ? 18.121 17.552 -11.418 1.00 30.58 775 ALA A CA 1
ATOM 6035 C C . ALA A 1 775 ? 18.412 16.342 -12.330 1.00 30.58 775 ALA A C 1
ATOM 6037 O O . ALA A 1 775 ? 18.632 15.222 -11.879 1.00 30.58 775 ALA A O 1
ATOM 6038 N N . SER A 1 776 ? 18.459 16.597 -13.636 1.00 33.66 776 SER A N 1
ATOM 6039 C CA . SER A 1 776 ? 18.901 15.656 -14.676 1.00 33.66 776 SER A CA 1
ATOM 6040 C C . SER A 1 776 ? 20.286 16.056 -15.199 1.00 33.66 776 SER A C 1
ATOM 6042 O O . SER A 1 776 ? 20.437 16.632 -16.281 1.00 33.66 776 SER A O 1
ATOM 6044 N N . THR A 1 777 ? 21.316 15.806 -14.392 1.00 30.39 777 THR A N 1
ATOM 6045 C CA . THR A 1 777 ? 22.715 16.118 -14.734 1.00 30.39 777 THR A CA 1
ATOM 6046 C C . THR A 1 777 ? 23.351 14.949 -15.503 1.00 30.39 777 THR A C 1
ATOM 6048 O O . THR A 1 777 ? 23.162 13.804 -15.092 1.00 30.39 777 THR A O 1
ATOM 6051 N N . PRO A 1 778 ? 24.093 15.183 -16.604 1.00 24.75 778 PRO A N 1
ATOM 6052 C CA . PRO A 1 778 ? 24.812 14.119 -17.307 1.00 24.75 778 PRO A CA 1
ATOM 6053 C C . PRO A 1 778 ? 25.897 13.455 -16.451 1.00 24.75 778 PRO A C 1
ATOM 6055 O O . PRO A 1 778 ? 26.493 14.093 -15.584 1.00 24.75 778 PRO A O 1
ATOM 6058 N N . LEU A 1 779 ? 26.216 12.201 -16.778 1.00 27.25 779 LEU A N 1
ATOM 6059 C CA . LEU A 1 779 ? 27.418 11.521 -16.302 1.00 27.25 779 LEU A CA 1
ATOM 6060 C C . LEU A 1 779 ? 28.670 12.149 -16.937 1.00 27.25 779 LEU A C 1
ATOM 6062 O O . LEU A 1 779 ? 29.075 11.779 -18.035 1.00 27.25 779 LEU A O 1
ATOM 6066 N N . HIS A 1 780 ? 29.306 13.059 -16.207 1.00 22.22 780 HIS A N 1
ATOM 6067 C CA . HIS A 1 780 ? 30.765 13.075 -16.126 1.00 22.22 780 HIS A CA 1
ATOM 6068 C C . HIS A 1 780 ? 31.169 12.475 -14.772 1.00 22.22 780 HIS A C 1
ATOM 6070 O O . HIS A 1 780 ? 30.402 12.610 -13.814 1.00 22.22 780 HIS A O 1
ATOM 6076 N N . PRO A 1 781 ? 32.352 11.843 -14.657 1.00 24.97 781 PRO A N 1
ATOM 6077 C CA . PRO A 1 781 ? 32.879 11.443 -13.360 1.00 24.97 781 PRO A CA 1
ATOM 6078 C C . PRO A 1 781 ? 33.080 12.699 -12.504 1.00 24.97 781 PRO A C 1
ATOM 6080 O O . PRO A 1 781 ? 33.932 13.544 -12.793 1.00 24.97 781 PRO A O 1
ATOM 6083 N N . LEU A 1 782 ? 32.256 12.845 -11.464 1.00 25.52 782 LEU A N 1
ATOM 6084 C CA . LEU A 1 782 ? 32.423 13.892 -10.465 1.00 25.52 782 LEU A CA 1
ATOM 6085 C C . LEU A 1 782 ? 33.736 13.623 -9.732 1.00 25.52 782 LEU A C 1
ATOM 6087 O O . LEU A 1 782 ? 33.842 12.643 -8.999 1.00 25.52 782 LEU A O 1
ATOM 6091 N N . ARG A 1 783 ? 34.735 14.490 -9.938 1.00 24.83 783 ARG A N 1
ATOM 6092 C CA . ARG A 1 783 ? 35.991 14.438 -9.179 1.00 24.83 783 ARG A CA 1
ATOM 6093 C C . ARG A 1 783 ? 35.667 14.461 -7.686 1.00 24.83 783 ARG A C 1
ATOM 6095 O O . ARG A 1 783 ? 34.855 15.282 -7.251 1.00 24.83 783 ARG A O 1
ATOM 6102 N N . GLU A 1 784 ? 36.327 13.601 -6.919 1.00 29.84 784 GLU A N 1
ATOM 6103 C CA . GLU A 1 784 ? 36.070 13.374 -5.488 1.00 29.84 784 GLU A CA 1
ATOM 6104 C C . GLU A 1 784 ? 36.105 14.675 -4.671 1.00 29.84 784 GLU A C 1
ATOM 6106 O O . GLU A 1 784 ? 35.305 14.861 -3.761 1.00 29.84 784 GLU A O 1
ATOM 6111 N N . SER A 1 785 ? 36.928 15.646 -5.084 1.00 27.34 785 SER A N 1
ATOM 6112 C CA . SER A 1 785 ? 37.009 16.997 -4.508 1.00 27.34 785 SER A CA 1
ATOM 6113 C C . SER A 1 785 ? 35.701 17.809 -4.519 1.00 27.34 785 SER A C 1
ATOM 6115 O O . SER A 1 785 ? 35.625 18.845 -3.855 1.00 27.34 785 SER A O 1
ATOM 6117 N N . SER A 1 786 ? 34.670 17.363 -5.245 1.00 27.81 786 SER A N 1
ATOM 6118 C CA . SER A 1 786 ? 33.319 17.942 -5.217 1.00 27.81 786 SER A CA 1
ATOM 6119 C C . SER A 1 786 ? 32.398 17.325 -4.153 1.00 27.81 786 SER A C 1
ATOM 6121 O O . SER A 1 786 ? 31.411 17.956 -3.769 1.00 27.81 786 SER A O 1
ATOM 6123 N N . MET A 1 787 ? 32.728 16.143 -3.622 1.00 33.78 787 MET A N 1
ATOM 6124 C CA . MET A 1 787 ? 32.010 15.512 -2.515 1.00 33.78 787 MET A CA 1
ATOM 6125 C C . MET A 1 787 ? 32.659 15.904 -1.186 1.00 33.78 787 MET A C 1
ATOM 6127 O O . MET A 1 787 ? 33.589 15.258 -0.712 1.00 33.78 787 MET A O 1
ATOM 6131 N N . ARG A 1 788 ? 32.150 16.958 -0.540 1.00 31.16 788 ARG A N 1
ATOM 6132 C CA . ARG A 1 788 ? 32.385 17.138 0.901 1.00 31.16 788 ARG A CA 1
ATOM 6133 C C . ARG A 1 788 ? 31.399 16.240 1.655 1.00 31.16 788 ARG A C 1
ATOM 6135 O O . ARG A 1 788 ? 30.197 16.435 1.461 1.00 31.16 788 ARG A O 1
ATOM 6142 N N . PRO A 1 789 ? 31.853 15.306 2.511 1.00 34.31 789 PRO A N 1
ATOM 6143 C CA . PRO A 1 789 ? 30.958 14.601 3.420 1.00 34.31 789 PRO A CA 1
ATOM 6144 C C . PRO A 1 789 ? 30.173 15.594 4.282 1.00 34.31 789 PRO A C 1
ATOM 6146 O O . PRO A 1 789 ? 30.676 16.666 4.630 1.00 34.31 789 PRO A O 1
ATOM 6149 N N . TRP A 1 790 ? 28.940 15.235 4.638 1.00 40.81 790 TRP A N 1
ATOM 6150 C CA . TRP A 1 790 ? 28.088 16.061 5.502 1.00 40.81 790 TRP A CA 1
ATOM 6151 C C . TRP A 1 790 ? 28.698 16.243 6.897 1.00 40.81 790 TRP A C 1
ATOM 6153 O O . TRP A 1 790 ? 28.550 17.307 7.497 1.00 40.81 790 TRP A O 1
ATOM 6163 N N . HIS A 1 791 ? 29.476 15.251 7.334 1.00 33.47 791 HIS A N 1
ATOM 6164 C CA . HIS A 1 791 ? 30.311 15.288 8.524 1.00 33.47 791 HIS A CA 1
ATOM 6165 C C . HIS A 1 791 ? 31.754 15.660 8.153 1.00 33.47 791 HIS A C 1
ATOM 6167 O O . HIS A 1 791 ? 32.512 14.842 7.633 1.00 33.47 791 HIS A O 1
ATOM 6173 N N . LYS A 1 792 ? 32.172 16.879 8.504 1.00 28.66 792 LYS A N 1
ATOM 6174 C CA . LYS A 1 792 ? 33.487 17.029 9.136 1.00 28.66 792 LYS A CA 1
ATOM 6175 C C . LYS A 1 792 ? 33.260 16.904 10.645 1.00 28.66 792 LYS A C 1
ATOM 6177 O O . LYS A 1 792 ? 32.313 17.530 11.122 1.00 28.66 792 LYS A O 1
ATOM 6182 N N . PRO A 1 793 ? 34.092 16.159 11.392 1.00 26.94 793 PRO A N 1
ATOM 6183 C CA . PRO A 1 793 ? 34.131 16.298 12.841 1.00 26.94 793 PRO A CA 1
ATOM 6184 C C . PRO A 1 793 ? 34.390 17.763 13.206 1.00 26.94 793 PRO A C 1
ATOM 6186 O O . PRO A 1 793 ? 35.197 18.426 12.547 1.00 26.94 793 PRO A O 1
ATOM 6189 N N . ALA A 1 794 ? 33.705 18.262 14.233 1.00 29.61 794 ALA A N 1
ATOM 6190 C CA . ALA A 1 794 ? 34.121 19.492 14.889 1.00 29.61 794 ALA A CA 1
ATOM 6191 C C . ALA A 1 794 ? 35.410 19.204 15.673 1.00 29.61 794 ALA A C 1
ATOM 6193 O O . ALA A 1 794 ? 35.500 18.180 16.353 1.00 29.61 794 ALA A O 1
ATOM 6194 N N . SER A 1 795 ? 36.395 20.087 15.520 1.00 30.56 795 SER A N 1
ATOM 6195 C CA . SER A 1 795 ? 37.665 20.110 16.253 1.00 30.56 795 SER A CA 1
ATOM 6196 C C . SER A 1 795 ? 37.642 21.229 17.282 1.00 30.56 795 SER A C 1
ATOM 6198 O O . SER A 1 795 ? 37.360 22.361 16.818 1.00 30.56 795 SER A O 1
#

pLDDT: mean 72.13, std 24.44, range [20.22, 98.69]

Nearest PDB structures (foldseek):
  2vtb-assembly3_E  TM=8.514E-01  e=4.203E-34  Arabidopsis thaliana
  2vtb-assembly1_B  TM=8.389E-01  e=3.671E-33  Arabidopsis thaliana
  2ijg-assembly1_X  TM=8.371E-01  e=7.820E-33  Arabidopsis thaliana
  2vtb-assembly3_F  TM=8.471E-01  e=2.370E-32  Arabidopsis thaliana
  4u63-assembly1_A  TM=7.922E-01  e=1.495E-23  Agrobacterium fabrum str. C58

Organism: NCBI:txid878477

Sequence (795 aa):
MVPAVPGTKLIILCSPGNPTGGVLGFVLTREDLDCAAEIAKACNSWVLSDEIYSRLVFDGNPDSIALREDMLKRTVILDGCSKAFAMTGWRLGFGLFPEELVEPAKNLAINSWTCLPPFVAAGAETALATPEEVMAPMRSEYKARRDLVYEKLSGTPGISVAVCPAGAMYLLANVTGTGLSSGEFADRLLQEQGVAVLDGNFFGAGGDGLIRKGHAEFVLNSGRALAEQEKKFQACGVQARTQHLMTASLLSGALAFDAWMLLRQSSVDGFGTTYVYTFCIVLPRYLERHPAAMRGWSTLVIYVLDPRSFAWPEETERMGAFRARFLWESLLALRADLQRLGSDLVLRTGKPEEVLPDLLPPGSALITQEEVTAEERAVDQRLRSRLETVKVDVEHCWGSTLFHIEDLPFDPANLPESFTVFKNTLAPELKCACNAIPPEYLDLPKPKTSLSIRPCMPELELGSLPLSAVFCKDVGHPPSWADMPLPSSQSGDDLPAAPLFKGGERAGLHRLEYYFSGPLATYAETKNNMLDADASSKLSPWLAHGCLSPRRVFEALRKHEMQAATASSYWLLFALLVRDFFRFVAVKHGSRIFHGAGISGKRLDWSGGDEEFAMWTTGQTGYPLVDGNMRELKQTGWMSNRGRQNVASFLIWDLQVDWRRGARWFEANLIDYDVTSNWCNWVAAAGLTGGRINKFNVVKQSHQYDPSGRYLRKWLPELSSLTDEEIHEPWKLAPERQHLVHDYPRPCVDPGKFAFAVKQAAGAREKAGKPLKLASTPLHPLRESSMRPWHKPAS

Secondary structure (DSSP, 8-state):
-----TT--EEEEESS-TTT---TTTSS-THHHHHHHHHHHHTT-EEEEE-TTGGGB-SS----GGGSTTTGGGEEEEE-HHHHTS-GGG---EEE--HHHHHHHHHHHHTT-S---HHHHHHHHHHHTS-HHHHHHHHHHHHHHHHHHHHHHHTSTT-B-SS---BSSEEEEE-GGGTS-HHHHHHHHHHHH----EEGGGG-GGGTTEEEEE-TT---S-HHHHHHHHHHHTTTS-------------------HHHHHHHTTTS-S---SSS--EEEEEEPPP----SS-----EEEEEEEE-GGGTB-TTS-BSS-HHHHHHHHHHHHHHHHHHHTTT--EEEEES-HHHHTTTTS-TT-EEEEE---SHHHHHHHHHHHHHHHHHT-EEEEE--SSSS-GGG-SS-GGG--SSHHHHHHHTTTHHHH------HHHHS--S--TT----SS-TTSPP---THHHHSTTTS-S---TTTS-PPP--S-S--PPPPS---SHHHHHHHHHHHHTTGGGGHHHHTT-SS-TTSS---HHHHHTTSS-HHHHHHHHHHHHTT---HHHHHHHHHHHHHHHHHHHHHHHGGGGTSTTTTTT--------HHHHHHHHHT-SS-HHHHHHHHHHHHHS---HHHHHHHHHHHHHTS---HHHHHHHHHHH-TT--HHHHHHHHHHHTTTTSS------HHHHHHHH-TTSHHHHHH-GGGTTS-TTGGG-GGGS-GGGGGGGTTSPPPSS-GGGGGTHHHHHHHGGGS--S-------------GGG---S-PPP-

Foldseek 3Di:
DPDQDAQEAEDEEEACHPPALAHACPFPHPCRLVVVLVSCVVNVYAYEYECQWQLFFQPDHRDDSCPDPPNVLRYKYKYFCCALVVVVVLPDIDIDHRPVCVVVVVVVVVVVDPDRPVVSVVVRVVSVPDDSVVSVVLSNQLNVLLVLVQVLQCPFQQKHFPTRNRGDFKRKIANVRLVDKLVRVQVCCCPVVVDHWAQLCVVPPVRIRITMDGSSPDDPPDCPVVVVVSQSSCVSPPDDDDDDDDDDDDDDDDDVPVVVVVVVQVPPQDFDFQQLWFKKKWAADDDDDDPDDDDDIAIATEGEAEPCSAAPPVRHGQAALLQVQQVVLAQVQVQVVQVVLVEGYAYYYYQLLVPVLVVDAAPMEIETEDAQADVVVVSVVSNVVSCVVRNYHYHYDHFQAQAGCVNQPDHLLPQDLALVVNVVSCLVVVQVDPPPPDCCGVCPPPPDSPPPNPYDDPPDPRDPPVCCPPVPDPHPDDADVPRRPDPDPPDDPDDDDDALRGHHLVSLVVLLVVLLVPLLQCQLPLLLAWPDSSVDSPSLLCSNSSSGGLNNSVVSLVVSCVVPDDSSSVVVVSVSSLLVSLSSVCNNQHCLLLDLLRSQNHHDDADADVVLVVCQLCLQQLALLSSLQSLCQQNRLDTRPNSLLQSLLCVCPVRRHRLSSVLSSNSHRHSNRGPSNSSVVSCVCNCSSQEDHDRDLSLVSCCVRVQQCPSSCVRPVLLVPDGSNCSRPVVPDDPVCVVSCPVHHHRPGDSVCVVVVVVVSVVVPPPDDDGSYYPPDDDDPDDCVVDDDSDDDDD

InterPro domains:
  IPR002081 Cryptochrome/DNA photolyase class 1 [PR00147] (621-637)
  IPR002081 Cryptochrome/DNA photolyase class 1 [PR00147] (641-659)
  IPR002081 Cryptochrome/DNA photolyase class 1 [PTHR11455] (298-753)
  IPR004838 Aminotransferases, class-I, pyridoxal-phosphate-binding site [PS00105] (80-93)
  IPR004839 Aminotransferase, class I/classII, large domain [PF00155] (7-210)
  IPR005101 Cryptochrome/DNA photolyase, FAD-binding domain [PF03441] (574-751)
  IPR006050 DNA photolyase, N-terminal [PF00875] (292-431)
  IPR006050 DNA photolyase, N-terminal [PS51645] (265-402)
  IPR014133 Cryptochrome DASH [TIGR02765] (299-719)
  IPR014729 Rossmann-like alpha/beta/alpha sandwich fold [G3DSA:3.40.50.620] (289-399)
  IPR015421 Pyridoxal phosphate-dependent transferase, major domain [G3DSA:3.40.640.10] (6-130)
  IPR015422 Pyridoxal phosphate-dependent transferase, small domain [G3DSA:3.90.1150.10] (131-212)
  IPR015424 Pyridoxal phosphate-dependent transferase [SSF53383] (6-213)
  IPR036134 Cryptochrome/DNA photolyase, FAD-binding domain-like superfamily [SSF48173] (494-752)
  IPR036155 Cryptochrome/photolyase, N-terminal domain superfamily [SSF52425] (292-449)